Protein AF-0000000083754308 (afdb_homodimer)

Secondary structure (DSSP, 8-state):
----------------S-------PPP-S-HHHHHHHHHHHGGGGSTTHHHHH--TTTTSS-----SSPPBPHHHHHHHHHHHTTT-TTT--S-HHHHHHHHB--TT--BBTTB------S--S---S---SGGGSS------BEEEEEEEEES-EEEEEE--SSS--EEEEETTTEEEEE-TTSPBPSS-SEE-TTT-----STT---SEEEEEE-TTHHHH-EEEEEEEES--SS--S--SEEEEEEEEEE-SS-TTSEEEEEEEEEEEEEESSSSS-EEEEEE-TTS-EEEEE--TT--HHHHHHTTTTTTTTTEEEEEB-----SS-S-B--TTSTTTT-SSS-TTEEEE--SS--B-EE-SS---TT----EEEEEESSTT--BEEEEEE-TT-B-SS------SBPEEEEEE---SS-TTTTT-EEEEETTS-EEEEEE-SSSSS-PEEEEEEPB--HHHHS----SEEEEEEE-TTS-EEEEEES-S-TTS--EEEEEEE-GGGS--PPPPP--HHHHH--SEEE-TTS-EEEPTTEETTTT-EE--SSPP-TT-EEEETTEEEPPTTEESSSS-EE-TTS--TTS---HHHHHHHHHHHHHHHTTTT-/---------------SS-------PPP-S-HHHHHHHHHHHGGGGSTTHHHHH--SSTTSS----TTSPPBPHHHHHHHHHHHTTT-TTT--S-HHHHHHHHB--TT--BBTTB------S-SS---S---SGGGSS------BEEEEEEEEES-EEEEEE--SSS--EEEEETTTEEEEE-TTSPBPSS-SEE-TTT-----STT---SEEEEEE-TTHHHH-EEEEEEEE---SS--S--SEEEEEEEEEE-SS-TTSEEEEEEEEEEEEEESSSSS-EEEEEE-TTS-EEEEE--TT--HHHHHHTTTTTTTTTEEEEEB-----SS-S-B--TTSTTTT-SSS-TTEEEE--SS--B-EE-SS---TT----EEEEEESSTT--BEEEEEE-TT-B-SS------SBPEEEEEE---SS-TTTTT-EEEEETTS-EEEEEE-SSSSS-PEEEEEEPBPPHHHHS----SEEEEEEE-TTS-EEEEEES-S-TTS--EEEEEEE-GGGS--PPPPP--HHHHH--SEEE-TTS-EEEPTTEETTTT-EE--SSPP-TT-EEEETTEEEPPTTEESSSS-EE-TTS--TTS---HHHHHHHHHHHHHHHHGGG-

InterPro domains:
  IPR000742 EGF-like domain [PS00022] (570-581)
  IPR000742 EGF-like domain [PS01186] (570-581)
  IPR000742 EGF-like domain [PS50026] (550-582)
  IPR000742 EGF-like domain [SM00181] (522-550)
  IPR000742 EGF-like domain [SM00181] (553-582)
  IPR011041 Soluble quinoprotein glucose/sorbosone dehydrogenase, beta-propeller domain superfamily [SSF50952] (143-441)
  IPR011042 Six-bladed beta-propeller, TolB-like [G3DSA:2.120.10.30] (130-507)
  IPR012938 Glucose/Sorbosone dehydrogenase [PF07995] (153-370)

Nearest PDB structures (foldseek):
  7pgn-assembly1_A  TM=7.773E-01  e=3.667E-63  Homo sapiens
  7pgn-assembly2_B  TM=7.717E-01  e=2.503E-62  Homo sapiens
  3ho3-assembly1_A  TM=7.555E-01  e=3.307E-60  Homo sapiens
  2wg3-assembly1_C  TM=8.172E-01  e=1.547E-56  Homo sapiens
  2wg3-assembly2_D  TM=8.054E-01  e=2.040E-55  Homo sapiens

Structure (mmCIF, N/CA/C/O backbone):
data_AF-0000000083754308-model_v1
#
loop_
_entity.id
_entity.type
_entity.pdbx_description
1 polymer 'Hedgehog-interacting protein'
#
loop_
_atom_site.group_PDB
_atom_site.id
_atom_site.type_symbol
_atom_site.label_atom_id
_atom_site.label_alt_id
_atom_site.label_comp_id
_atom_site.label_asym_id
_atom_site.label_entity_id
_atom_site.label_seq_id
_atom_site.pdbx_PDB_ins_code
_atom_site.Cartn_x
_atom_site.Cartn_y
_atom_site.Cartn_z
_atom_site.occupancy
_atom_site.B_iso_or_equiv
_atom_site.auth_seq_id
_atom_site.auth_comp_id
_atom_site.auth_asym_id
_atom_site.auth_atom_id
_atom_site.pdbx_PDB_model_num
ATOM 1 N N . MET A 1 1 ? 1.139 -27.312 23.406 1 18.19 1 MET A N 1
ATOM 2 C CA . MET A 1 1 ? -0.118 -27.188 24.141 1 18.19 1 MET A CA 1
ATOM 3 C C . MET A 1 1 ? -1.294 -27.016 23.172 1 18.19 1 MET A C 1
ATOM 5 O O . MET A 1 1 ? -1.242 -26.188 22.266 1 18.19 1 MET A O 1
ATOM 9 N N . CYS A 1 2 ? -2.029 -28.172 22.859 1 18.02 2 CYS A N 1
ATOM 10 C CA . CYS A 1 2 ? -3.213 -28.422 22.047 1 18.02 2 CYS A CA 1
ATOM 11 C C . CYS A 1 2 ? -4.359 -27.5 22.438 1 18.02 2 CYS A C 1
ATOM 13 O O . CYS A 1 2 ? -4.758 -27.469 23.609 1 18.02 2 CYS A O 1
ATOM 15 N N . LEU A 1 3 ? -4.156 -26.25 22.016 1 18.47 3 LEU A N 1
ATOM 16 C CA . LEU A 1 3 ? -5.246 -25.375 22.422 1 18.47 3 LEU A CA 1
ATOM 17 C C . LEU A 1 3 ? -6.598 -26.047 22.234 1 18.47 3 LEU A C 1
ATOM 19 O O . LEU A 1 3 ? -6.879 -26.594 21.172 1 18.47 3 LEU A O 1
ATOM 23 N N . SER A 1 4 ? -7.078 -26.672 23.297 1 17.14 4 SER A N 1
ATOM 24 C CA . SER A 1 4 ? -8.289 -27.484 23.438 1 17.14 4 SER A CA 1
ATOM 25 C C . SER A 1 4 ? -9.523 -26.703 22.969 1 17.14 4 SER A C 1
ATOM 27 O O . SER A 1 4 ? -9.844 -25.656 23.516 1 17.14 4 SER A O 1
ATOM 29 N N . ILE A 1 5 ? -9.562 -26.344 21.734 1 18.06 5 ILE A N 1
ATOM 30 C CA . ILE A 1 5 ? -10.852 -25.828 21.266 1 18.06 5 ILE A CA 1
ATOM 31 C C . ILE A 1 5 ? -11.945 -26.844 21.562 1 18.06 5 ILE A C 1
ATOM 33 O O . ILE A 1 5 ? -11.883 -27.984 21.094 1 18.06 5 ILE A O 1
ATOM 37 N N . SER A 1 6 ? -12.477 -26.844 22.703 1 17.25 6 SER A N 1
ATOM 38 C CA . SER A 1 6 ? -13.609 -27.625 23.188 1 17.25 6 SER A CA 1
ATOM 39 C C . SER A 1 6 ? -14.633 -27.859 22.078 1 17.25 6 SER A C 1
ATOM 41 O O . SER A 1 6 ? -14.625 -27.156 21.062 1 17.25 6 SER A O 1
ATOM 43 N N . LYS A 1 7 ? -15.797 -28.688 22.406 1 19.58 7 LYS A N 1
ATOM 44 C CA . LYS A 1 7 ? -16.766 -29.688 21.969 1 19.58 7 LYS A CA 1
ATOM 45 C C . LYS A 1 7 ? -17.844 -29.062 21.094 1 19.58 7 LYS A C 1
ATOM 47 O O . LYS A 1 7 ? -18.953 -28.797 21.562 1 19.58 7 LYS A O 1
ATOM 52 N N . LEU A 1 8 ? -17.75 -27.938 20.469 1 17.19 8 LEU A N 1
ATOM 53 C CA . LEU A 1 8 ? -19.094 -27.641 19.969 1 17.19 8 LEU A CA 1
ATOM 54 C C . LEU A 1 8 ? -19.547 -28.719 19 1 17.19 8 LEU A C 1
ATOM 56 O O . LEU A 1 8 ? -18.859 -29.031 18.031 1 17.19 8 LEU A O 1
ATOM 60 N N . VAL A 1 9 ? -20.219 -29.844 19.406 1 18.67 9 VAL A N 1
ATOM 61 C CA . VAL A 1 9 ? -20.938 -30.984 18.859 1 18.67 9 VAL A CA 1
ATOM 62 C C . VAL A 1 9 ? -21.844 -30.516 17.719 1 18.67 9 VAL A C 1
ATOM 64 O O . VAL A 1 9 ? -22.828 -29.812 17.953 1 18.67 9 VAL A O 1
ATOM 67 N N . PHE A 1 10 ? -21.438 -29.828 16.781 1 19.38 10 PHE A N 1
ATOM 68 C CA . PHE A 1 10 ? -22.516 -29.609 15.836 1 19.38 10 PHE A CA 1
ATOM 69 C C . PHE A 1 10 ? -22.984 -30.938 15.227 1 19.38 10 PHE A C 1
ATOM 71 O O . PHE A 1 10 ? -22.156 -31.781 14.867 1 19.38 10 PHE A O 1
ATOM 78 N N . THR A 1 11 ? -24.062 -31.5 15.641 1 19.67 11 THR A N 1
ATOM 79 C CA . THR A 1 11 ? -24.891 -32.594 15.117 1 19.67 11 THR A CA 1
ATOM 80 C C . THR A 1 11 ? -24.969 -32.531 13.594 1 19.67 11 THR A C 1
ATOM 82 O O . THR A 1 11 ? -24.781 -31.453 13 1 19.67 11 THR A O 1
ATOM 85 N N . ASP A 1 12 ? -25.109 -33.625 12.906 1 22.19 12 ASP A N 1
ATOM 86 C CA . ASP A 1 12 ? -25.188 -34.375 11.656 1 22.19 12 ASP A CA 1
ATOM 87 C C . ASP A 1 12 ? -26.188 -33.75 10.688 1 22.19 12 ASP A C 1
ATOM 89 O O . ASP A 1 12 ? -26.547 -34.344 9.68 1 22.19 12 ASP A O 1
ATOM 93 N N . VAL A 1 13 ? -26.922 -32.719 10.875 1 22.75 13 VAL A N 1
ATOM 94 C CA . VAL A 1 13 ? -28.25 -32.75 10.266 1 22.75 13 VAL A CA 1
ATOM 95 C C . VAL A 1 13 ? -28.125 -32.531 8.758 1 22.75 13 VAL A C 1
ATOM 97 O O . VAL A 1 13 ? -28.469 -31.453 8.266 1 22.75 13 VAL A O 1
ATOM 100 N N . ILE A 1 14 ? -26.969 -32.469 8.203 1 25.61 14 ILE A N 1
ATOM 101 C CA . ILE A 1 14 ? -27.234 -32.312 6.773 1 25.61 14 ILE A CA 1
ATOM 102 C C . ILE A 1 14 ? -27.875 -33.594 6.23 1 25.61 14 ILE A C 1
ATOM 104 O O . ILE A 1 14 ? -27.234 -34.625 6.156 1 25.61 14 ILE A O 1
ATOM 108 N N . GLY A 1 15 ? -29.031 -33.969 6.523 1 26.42 15 GLY A N 1
ATOM 109 C CA . GLY A 1 15 ? -29.875 -35.031 6.012 1 26.42 15 GLY A CA 1
ATOM 110 C C . GLY A 1 15 ? -29.844 -35.125 4.5 1 26.42 15 GLY A C 1
ATOM 111 O O . GLY A 1 15 ? -29.359 -34.219 3.812 1 26.42 15 GLY A O 1
ATOM 112 N N . PRO A 1 16 ? -29.984 -36.312 3.824 1 26.75 16 PRO A N 1
ATOM 113 C CA . PRO A 1 16 ? -30.266 -36.688 2.434 1 26.75 16 PRO A CA 1
ATOM 114 C C . PRO A 1 16 ? -31.047 -35.594 1.69 1 26.75 16 PRO A C 1
ATOM 116 O O . PRO A 1 16 ? -31.703 -34.75 2.318 1 26.75 16 PRO A O 1
ATOM 119 N N . CYS A 1 17 ? -30.641 -35.062 0.541 1 30.8 17 CYS A N 1
ATOM 120 C CA . CYS A 1 17 ? -31.75 -34.469 -0.2 1 30.8 17 CYS A CA 1
ATOM 121 C C . CYS A 1 17 ? -33.062 -35.156 0.153 1 30.8 17 CYS A C 1
ATOM 123 O O . CYS A 1 17 ? -33.156 -36.375 0.162 1 30.8 17 CYS A O 1
ATOM 125 N N . CYS A 1 18 ? -33.75 -34.688 1.049 1 32.59 18 CYS A N 1
ATOM 126 C CA . CYS A 1 18 ? -35 -35.281 1.521 1 32.59 18 CYS A CA 1
ATOM 127 C C . CYS A 1 18 ? -35.75 -35.938 0.37 1 32.59 18 CYS A C 1
ATOM 129 O O . CYS A 1 18 ? -36.031 -35.281 -0.644 1 32.59 18 CYS A O 1
ATOM 131 N N . VAL A 1 19 ? -35.5 -37.188 -0.095 1 33.59 19 VAL A N 1
ATOM 132 C CA . VAL A 1 19 ? -36.531 -37.938 -0.788 1 33.59 19 VAL A CA 1
ATOM 133 C C . VAL A 1 19 ? -37.906 -37.531 -0.251 1 33.59 19 VAL A C 1
ATOM 135 O O . VAL A 1 19 ? -38.438 -38.156 0.671 1 33.59 19 VAL A O 1
ATOM 138 N N . CYS A 1 20 ? -38.031 -36.344 0.333 1 31.91 20 CYS A N 1
ATOM 139 C CA . CYS A 1 20 ? -39.375 -36.094 0.788 1 31.91 20 CYS A CA 1
ATOM 140 C C . CYS A 1 20 ? -40.375 -36.188 -0.369 1 31.91 20 CYS A C 1
ATOM 142 O O . CYS A 1 20 ? -40.094 -35.75 -1.475 1 31.91 20 CYS A O 1
ATOM 144 N N . SER A 1 21 ? -41.156 -37.25 -0.398 1 34.28 21 SER A N 1
ATOM 145 C CA . SER A 1 21 ? -42.406 -37.375 -1.122 1 34.28 21 SER A CA 1
ATOM 146 C C . SER A 1 21 ? -43.125 -36.031 -1.182 1 34.28 21 SER A C 1
ATOM 148 O O . SER A 1 21 ? -43.906 -35.688 -0.272 1 34.28 21 SER A O 1
ATOM 150 N N . LEU A 1 22 ? -42.469 -34.969 -1.31 1 37.41 22 LEU A N 1
ATOM 151 C CA . LEU A 1 22 ? -43.188 -33.688 -1.229 1 37.41 22 LEU A CA 1
ATOM 152 C C . LEU A 1 22 ? -44.281 -33.625 -2.273 1 37.41 22 LEU A C 1
ATOM 154 O O . LEU A 1 22 ? -44.125 -34.156 -3.371 1 37.41 22 LEU A O 1
ATOM 158 N N . PRO A 1 23 ? -45.375 -33.219 -1.831 1 40.81 23 PRO A N 1
ATOM 159 C CA . PRO A 1 23 ? -46.531 -33.062 -2.736 1 40.81 23 PRO A CA 1
ATOM 160 C C . PRO A 1 23 ? -46.156 -32.438 -4.074 1 40.81 23 PRO A C 1
ATOM 162 O O . PRO A 1 23 ? -45.125 -31.75 -4.164 1 40.81 23 PRO A O 1
ATOM 165 N N . GLN A 1 24 ? -46.781 -32.844 -5.215 1 44.62 24 GLN A N 1
ATOM 166 C CA . GLN A 1 24 ? -46.719 -32.594 -6.652 1 44.62 24 GLN A CA 1
ATOM 167 C C . GLN A 1 24 ? -46.406 -31.125 -6.945 1 44.62 24 GLN A C 1
ATOM 169 O O . GLN A 1 24 ? -47.25 -30.25 -6.672 1 44.62 24 GLN A O 1
ATOM 174 N N . ILE A 1 25 ? -45.219 -30.656 -6.715 1 49.88 25 ILE A N 1
ATOM 175 C CA . ILE A 1 25 ? -44.969 -29.344 -7.305 1 49.88 25 ILE A CA 1
ATOM 176 C C . ILE A 1 25 ? -45.281 -29.391 -8.805 1 49.88 25 ILE A C 1
ATOM 178 O O . ILE A 1 25 ? -45.25 -30.469 -9.414 1 49.88 25 ILE A O 1
ATOM 182 N N . PHE A 1 26 ? -45.312 -28.219 -9.484 1 60.78 26 PHE A N 1
ATOM 183 C CA . PHE A 1 26 ? -45.656 -28.031 -10.883 1 60.78 26 PHE A CA 1
ATOM 184 C C . PHE A 1 26 ? -44.656 -28.703 -11.797 1 60.78 26 PHE A C 1
ATOM 186 O O . PHE A 1 26 ? -43.469 -28.812 -11.461 1 60.78 26 PHE A O 1
ATOM 193 N N . SER A 1 27 ? -45.031 -29.688 -12.594 1 62.28 27 SER A N 1
ATOM 194 C CA . SER A 1 27 ? -44.219 -30.328 -13.609 1 62.28 27 SER A CA 1
ATOM 195 C C . SER A 1 27 ? -44.438 -29.703 -14.984 1 62.28 27 SER A C 1
ATOM 197 O O . SER A 1 27 ? -45.562 -29.281 -15.305 1 62.28 27 SER A O 1
ATOM 199 N N . THR A 1 28 ? -43.438 -29.141 -15.539 1 67.31 28 THR A N 1
ATOM 200 C CA . THR A 1 28 ? -43.562 -28.656 -16.906 1 67.31 28 THR A CA 1
ATOM 201 C C . THR A 1 28 ? -42.562 -29.391 -17.812 1 67.31 28 THR A C 1
ATOM 203 O O . THR A 1 28 ? -41.562 -29.953 -17.344 1 67.31 28 THR A O 1
ATOM 206 N N . ASN A 1 29 ? -42.844 -29.547 -19.125 1 69.69 29 ASN A N 1
ATOM 207 C CA . ASN A 1 29 ? -42.031 -30.156 -20.156 1 69.69 29 ASN A CA 1
ATOM 208 C C . ASN A 1 29 ? -40.938 -29.203 -20.641 1 69.69 29 ASN A C 1
ATOM 210 O O . ASN A 1 29 ? -40.094 -29.578 -21.438 1 69.69 29 ASN A O 1
ATOM 214 N N . ASN A 1 30 ? -41.062 -27.953 -20.203 1 70.81 30 ASN A N 1
ATOM 215 C CA . ASN A 1 30 ? -40 -27.016 -20.562 1 70.81 30 ASN A CA 1
ATOM 216 C C . ASN A 1 30 ? -38.75 -27.219 -19.719 1 70.81 30 ASN A C 1
ATOM 218 O O . ASN A 1 30 ? -38.812 -27.172 -18.484 1 70.81 30 ASN A O 1
ATOM 222 N N . THR A 1 31 ? -37.688 -27.406 -20.422 1 74.31 31 THR A N 1
ATOM 223 C CA . THR A 1 31 ? -36.469 -27.797 -19.766 1 74.31 31 THR A CA 1
ATOM 224 C C . THR A 1 31 ? -35.969 -26.703 -18.812 1 74.31 31 THR A C 1
ATOM 226 O O . THR A 1 31 ? -35.5 -27 -17.703 1 74.31 31 THR A O 1
ATOM 229 N N . GLU A 1 32 ? -36.125 -25.516 -19.234 1 76 32 GLU A N 1
ATOM 230 C CA . GLU A 1 32 ? -35.625 -24.422 -18.406 1 76 32 GLU A CA 1
ATOM 231 C C . GLU A 1 32 ? -36.5 -24.203 -17.188 1 76 32 GLU A C 1
ATOM 233 O O . GLU A 1 32 ? -36 -23.984 -16.078 1 76 32 GLU A O 1
ATOM 238 N N . CYS A 1 33 ? -37.688 -24.266 -17.344 1 78.69 33 CYS A N 1
ATOM 239 C CA . CYS A 1 33 ? -38.625 -24.125 -16.234 1 78.69 33 CYS A CA 1
ATOM 240 C C . CYS A 1 33 ? -38.562 -25.312 -15.297 1 78.69 33 CYS A C 1
ATOM 242 O O . CYS A 1 33 ? -38.594 -25.156 -14.078 1 78.69 33 CYS A O 1
ATOM 244 N N . SER A 1 34 ? -38.406 -26.391 -15.914 1 76.44 34 SER A N 1
ATOM 245 C CA . SER A 1 34 ? -38.25 -27.594 -15.102 1 76.44 34 SER A CA 1
ATOM 246 C C . SER A 1 34 ? -37.031 -27.516 -14.195 1 76.44 34 SER A C 1
ATOM 248 O O . SER A 1 34 ? -37.094 -27.938 -13.039 1 76.44 34 SER A O 1
ATOM 250 N N . ARG A 1 35 ? -36.031 -26.969 -14.695 1 75.31 35 ARG A N 1
ATOM 251 C CA . ARG A 1 35 ? -34.781 -26.781 -13.938 1 75.31 35 ARG A CA 1
ATOM 252 C C . ARG A 1 35 ? -35 -25.844 -12.75 1 75.31 35 ARG A C 1
ATOM 254 O O . ARG A 1 35 ? -34.594 -26.141 -11.633 1 75.31 35 ARG A O 1
ATOM 261 N N . LEU A 1 36 ? -35.719 -24.734 -12.969 1 76.56 36 LEU A N 1
ATOM 262 C CA . LEU A 1 36 ? -36 -23.781 -11.906 1 76.56 36 LEU A CA 1
ATOM 263 C C . LEU A 1 36 ? -36.906 -24.375 -10.852 1 76.56 36 LEU A C 1
ATOM 265 O O . LEU A 1 36 ? -36.688 -24.156 -9.648 1 76.56 36 LEU A O 1
ATOM 269 N N . LEU A 1 37 ? -37.719 -25.172 -11.305 1 76.38 37 LEU A N 1
ATOM 270 C CA . LEU A 1 37 ? -38.656 -25.812 -10.398 1 76.38 37 LEU A CA 1
ATOM 271 C C . LEU A 1 37 ? -37.938 -26.859 -9.539 1 76.38 37 LEU A C 1
ATOM 273 O O . LEU A 1 37 ? -38.25 -26.984 -8.352 1 76.38 37 LEU A O 1
ATOM 277 N N . GLU A 1 38 ? -37.031 -27.422 -10.195 1 72.44 38 GLU A N 1
ATOM 278 C CA . GLU A 1 38 ? -36.25 -28.391 -9.43 1 72.44 38 GLU A CA 1
ATOM 279 C C . GLU A 1 38 ? -35.375 -27.688 -8.383 1 72.44 38 GLU A C 1
ATOM 281 O O . GLU A 1 38 ? -35.25 -28.172 -7.266 1 72.44 38 GLU A O 1
ATOM 286 N N . GLU A 1 39 ? -34.969 -26.531 -8.727 1 73.31 39 GLU A N 1
ATOM 287 C CA . GLU A 1 39 ? -34.188 -25.734 -7.793 1 73.31 39 GLU A CA 1
ATOM 288 C C . GLU A 1 39 ? -35.031 -25.281 -6.605 1 73.31 39 GLU A C 1
ATOM 290 O O . GLU A 1 39 ? -34.562 -25.312 -5.461 1 73.31 39 GLU A O 1
ATOM 295 N N . ILE A 1 40 ? -36.094 -24.891 -6.902 1 73.38 40 ILE A N 1
ATOM 296 C CA . ILE A 1 40 ? -37 -24.406 -5.875 1 73.38 40 ILE A CA 1
ATOM 297 C C . ILE A 1 40 ? -37.438 -25.562 -4.965 1 73.38 40 ILE A C 1
ATOM 299 O O . ILE A 1 40 ? -37.594 -25.375 -3.756 1 73.38 40 ILE A O 1
ATOM 303 N N . LYS A 1 41 ? -37.5 -26.641 -5.578 1 70.12 41 LYS A N 1
ATOM 304 C CA . LYS A 1 41 ? -37.812 -27.844 -4.801 1 70.12 41 LYS A CA 1
ATOM 305 C C . LYS A 1 41 ? -36.75 -28.109 -3.75 1 70.12 41 LYS A C 1
ATOM 307 O O . LYS A 1 41 ? -37.062 -28.531 -2.635 1 70.12 41 LYS A O 1
ATOM 312 N N . CYS A 1 42 ? -35.594 -27.672 -4.141 1 64.12 42 CYS A N 1
ATOM 313 C CA . CYS A 1 42 ? -34.469 -27.922 -3.252 1 64.12 42 CYS A CA 1
ATOM 314 C C . CYS A 1 42 ? -34.438 -26.906 -2.115 1 64.12 42 CYS A C 1
ATOM 316 O O . CYS A 1 42 ? -33.719 -27.078 -1.139 1 64.12 42 CYS A O 1
ATOM 318 N N . ALA A 1 43 ? -35.188 -25.953 -2.178 1 69.25 43 ALA A N 1
ATOM 319 C CA . ALA A 1 43 ? -35.25 -24.938 -1.123 1 69.25 43 ALA A CA 1
ATOM 320 C C . ALA A 1 43 ? -35.719 -25.547 0.196 1 69.25 43 ALA A C 1
ATOM 322 O O . ALA A 1 43 ? -35.375 -25.047 1.271 1 69.25 43 ALA A O 1
ATOM 323 N N . ARG A 1 44 ? -36.406 -26.484 0.104 1 65.06 44 ARG A N 1
ATOM 324 C CA . ARG A 1 44 ? -36.906 -27.172 1.293 1 65.06 44 ARG A CA 1
ATOM 325 C C . ARG A 1 44 ? -35.781 -27.891 2.027 1 65.06 44 ARG A C 1
ATOM 327 O O . ARG A 1 44 ? -35.875 -28.141 3.229 1 65.06 44 ARG A O 1
ATOM 334 N N . CYS A 1 45 ? -34.781 -28.078 1.311 1 58.06 45 CYS A N 1
ATOM 335 C CA . CYS A 1 45 ? -33.625 -28.75 1.892 1 58.06 45 CYS A CA 1
ATOM 336 C C . CYS A 1 45 ? -32.656 -27.734 2.455 1 58.06 45 CYS A C 1
ATOM 338 O O . CYS A 1 45 ? -31.625 -28.094 3.023 1 58.06 45 CYS A O 1
ATOM 340 N N . SER A 1 46 ? -33 -26.594 2.27 1 60.44 46 SER A N 1
ATOM 341 C CA . SER A 1 46 ? -32.188 -25.516 2.812 1 60.44 46 SER A CA 1
ATOM 342 C C . SER A 1 46 ? -32.281 -25.484 4.332 1 60.44 46 SER A C 1
ATOM 344 O O . SER A 1 46 ? -33.344 -25.734 4.914 1 60.44 46 SER A O 1
ATOM 346 N N . PRO A 1 47 ? -31.078 -25.188 5.004 1 60.12 47 PRO A N 1
ATOM 347 C CA . PRO A 1 47 ? -31.156 -25 6.457 1 60.12 47 PRO A CA 1
ATOM 348 C C . PRO A 1 47 ? -32.094 -23.859 6.848 1 60.12 47 PRO A C 1
ATOM 350 O O . PRO A 1 47 ? -32.594 -23.812 7.98 1 60.12 47 PRO A O 1
ATOM 353 N N . ASN A 1 48 ? -32.406 -23.078 5.918 1 61.22 48 ASN A N 1
ATOM 354 C CA . ASN A 1 48 ? -33.312 -21.969 6.199 1 61.22 48 ASN A CA 1
ATOM 355 C C . ASN A 1 48 ? -34.688 -22.203 5.605 1 61.22 48 ASN A C 1
ATOM 357 O O . ASN A 1 48 ? -35.469 -21.266 5.41 1 61.22 48 ASN A O 1
ATOM 361 N N . ALA A 1 49 ? -34.875 -23.359 5.453 1 64.38 49 ALA A N 1
ATOM 362 C CA . ALA A 1 49 ? -36.156 -23.703 4.793 1 64.38 49 ALA A CA 1
ATOM 363 C C . ALA A 1 49 ? -37.344 -23.172 5.57 1 64.38 49 ALA A C 1
ATOM 365 O O . ALA A 1 49 ? -38.312 -22.688 4.977 1 64.38 49 ALA A O 1
ATOM 366 N N . GLN A 1 50 ? -37.188 -23.219 6.859 1 66 50 GLN A N 1
ATOM 367 C CA . GLN A 1 50 ? -38.281 -22.766 7.691 1 66 50 GLN A CA 1
ATOM 368 C C . GLN A 1 50 ? -38.562 -21.281 7.492 1 66 50 GLN A C 1
ATOM 370 O O . GLN A 1 50 ? -39.719 -20.875 7.387 1 66 50 GLN A O 1
ATOM 375 N N . VAL A 1 51 ? -37.5 -20.562 7.379 1 65.56 51 VAL A N 1
ATOM 376 C CA . VAL A 1 51 ? -37.688 -19.109 7.25 1 65.56 51 VAL A CA 1
ATOM 377 C C . VAL A 1 51 ? -38.094 -18.766 5.824 1 65.56 51 VAL A C 1
ATOM 379 O O . VAL A 1 51 ? -38.875 -17.844 5.613 1 65.56 51 VAL A O 1
ATOM 382 N N . LEU A 1 52 ? -37.625 -19.578 5.008 1 70.69 52 LEU A N 1
ATOM 383 C CA . LEU A 1 52 ? -37.906 -19.312 3.598 1 70.69 52 LEU A CA 1
ATOM 384 C C . LEU A 1 52 ? -39.375 -19.609 3.279 1 70.69 52 LEU A C 1
ATOM 386 O O . LEU A 1 52 ? -39.969 -18.953 2.416 1 70.69 52 LEU A O 1
ATOM 390 N N . PHE A 1 53 ? -39.781 -20.547 4.059 1 68.31 53 PHE A N 1
ATOM 391 C CA . PHE A 1 53 ? -41.125 -20.984 3.695 1 68.31 53 PHE A CA 1
ATOM 392 C C . PHE A 1 53 ? -42.156 -20.484 4.707 1 68.31 53 PHE A C 1
ATOM 394 O O . PHE A 1 53 ? -43.344 -20.406 4.402 1 68.31 53 PHE A O 1
ATOM 401 N N . HIS A 1 54 ? -41.594 -20.109 6.008 1 62.72 54 HIS A N 1
ATOM 402 C CA . HIS A 1 54 ? -42.562 -19.734 7.043 1 62.72 54 HIS A CA 1
ATOM 403 C C . HIS A 1 54 ? -42.25 -18.359 7.613 1 62.72 54 HIS A C 1
ATOM 405 O O . HIS A 1 54 ? -41.094 -18.078 7.969 1 62.72 54 HIS A O 1
ATOM 411 N N . SER A 1 55 ? -42.656 -17.25 7.094 1 52.5 55 SER A N 1
ATOM 412 C CA . SER A 1 55 ? -42.5 -15.922 7.691 1 52.5 55 SER A CA 1
ATOM 413 C C . SER A 1 55 ? -43.031 -15.898 9.117 1 52.5 55 SER A C 1
ATOM 415 O O . SER A 1 55 ? -44.062 -16.484 9.414 1 52.5 55 SER A O 1
ATOM 417 N N . ALA A 1 56 ? -42.188 -15.547 10.18 1 45.41 56 ALA A N 1
ATOM 418 C CA . ALA A 1 56 ? -42.656 -15.406 11.547 1 45.41 56 ALA A CA 1
ATOM 419 C C . ALA A 1 56 ? -44 -14.672 11.586 1 45.41 56 ALA A C 1
ATOM 421 O O . ALA A 1 56 ? -44.844 -14.961 12.43 1 45.41 56 ALA A O 1
ATOM 422 N N . GLU A 1 57 ? -43.969 -13.469 10.977 1 43.69 57 GLU A N 1
ATOM 423 C CA . GLU A 1 57 ? -45.094 -12.578 11.25 1 43.69 57 GLU A CA 1
ATOM 424 C C . GLU A 1 57 ? -46.375 -13.125 10.641 1 43.69 57 GLU A C 1
ATOM 426 O O . GLU A 1 57 ? -47.438 -12.531 10.812 1 43.69 57 GLU A O 1
ATOM 431 N N . SER A 1 58 ? -46.25 -14.008 9.812 1 41.81 58 SER A N 1
ATOM 432 C CA . SER A 1 58 ? -47.531 -14.258 9.18 1 41.81 58 SER A CA 1
ATOM 433 C C . SER A 1 58 ? -48.375 -15.242 9.992 1 41.81 58 SER A C 1
ATOM 435 O O . SER A 1 58 ? -48.562 -16.391 9.594 1 41.81 58 SER A O 1
ATOM 437 N N . ASP A 1 59 ? -48.469 -15.148 11.273 1 40.19 59 ASP A N 1
ATOM 438 C CA . ASP A 1 59 ? -49.406 -15.984 11.992 1 40.19 59 ASP A CA 1
ATOM 439 C C . ASP A 1 59 ? -50.812 -15.852 11.391 1 40.19 59 ASP A C 1
ATOM 441 O O . ASP A 1 59 ? -51.688 -16.672 11.664 1 40.19 59 ASP A O 1
ATOM 445 N N . LYS A 1 60 ? -51.375 -14.711 11.047 1 40.12 60 LYS A N 1
ATOM 446 C CA . LYS A 1 60 ? -52.844 -14.664 10.977 1 40.12 60 LYS A CA 1
ATOM 447 C C . LYS A 1 60 ? -53.344 -15.406 9.742 1 40.12 60 LYS A C 1
ATOM 449 O O . LYS A 1 60 ? -54.562 -15.594 9.594 1 40.12 60 LYS A O 1
ATOM 454 N N . VAL A 1 61 ? -52.906 -15.133 8.516 1 38.62 61 VAL A N 1
ATOM 455 C CA . VAL A 1 61 ? -53.719 -15.688 7.438 1 38.62 61 VAL A CA 1
ATOM 456 C C . VAL A 1 61 ? -53.312 -17.141 7.176 1 38.62 61 VAL A C 1
ATOM 458 O O . VAL A 1 61 ? -52.125 -17.453 7.152 1 38.62 61 VAL A O 1
ATOM 461 N N . PRO A 1 62 ? -54.125 -18.109 7.422 1 39.62 62 PRO A N 1
ATOM 462 C CA . PRO A 1 62 ? -53.906 -19.531 7.086 1 39.62 62 PRO A CA 1
ATOM 463 C C . PRO A 1 62 ? -53.156 -19.719 5.773 1 39.62 62 PRO A C 1
ATOM 465 O O . PRO A 1 62 ? -53.688 -19.359 4.707 1 39.62 62 PRO A O 1
ATOM 468 N N . LEU A 1 63 ? -52.094 -19.125 5.641 1 36.62 63 LEU A N 1
ATOM 469 C CA . LEU A 1 63 ? -51.406 -19.188 4.355 1 36.62 63 LEU A CA 1
ATOM 470 C C . LEU A 1 63 ? -51.406 -20.609 3.803 1 36.62 63 LEU A C 1
ATOM 472 O O . LEU A 1 63 ? -51.25 -21.562 4.555 1 36.62 63 LEU A O 1
ATOM 476 N N . ARG A 1 64 ? -52.094 -20.828 2.723 1 36.28 64 ARG A N 1
ATOM 477 C CA . ARG A 1 64 ? -51.906 -21.938 1.791 1 36.28 64 ARG A CA 1
ATOM 478 C C . ARG A 1 64 ? -50.469 -22.422 1.808 1 36.28 64 ARG A C 1
ATOM 480 O O . ARG A 1 64 ? -49.562 -21.641 2.123 1 36.28 64 ARG A O 1
ATOM 487 N N . GLU A 1 65 ? -50.219 -23.75 1.966 1 42.69 65 GLU A N 1
ATOM 488 C CA . GLU A 1 65 ? -48.906 -24.406 1.965 1 42.69 65 GLU A CA 1
ATOM 489 C C . GLU A 1 65 ? -47.938 -23.719 1.015 1 42.69 65 GLU A C 1
ATOM 491 O O . GLU A 1 65 ? -48.188 -23.672 -0.196 1 42.69 65 GLU A O 1
ATOM 496 N N . PRO A 1 66 ? -47.344 -22.625 1.265 1 51.31 66 PRO A N 1
ATOM 497 C CA . PRO A 1 66 ? -46.562 -21.828 0.31 1 51.31 66 PRO A CA 1
ATOM 498 C C . PRO A 1 66 ? -45.562 -22.672 -0.467 1 51.31 66 PRO A C 1
ATOM 500 O O . PRO A 1 66 ? -44.688 -23.328 0.135 1 51.31 66 PRO A O 1
ATOM 503 N N . HIS A 1 67 ? -45.969 -23.344 -1.552 1 63.19 67 HIS A N 1
ATOM 504 C CA . HIS A 1 67 ? -45.188 -24.141 -2.496 1 63.19 67 HIS A CA 1
ATOM 505 C C . HIS A 1 67 ? -43.906 -23.438 -2.885 1 63.19 67 HIS A C 1
ATOM 507 O O . HIS A 1 67 ? -42.938 -24.078 -3.361 1 63.19 67 HIS A O 1
ATOM 513 N N . LEU A 1 68 ? -43.906 -22.188 -2.842 1 71.62 68 LEU A N 1
ATOM 514 C CA . LEU A 1 68 ? -42.719 -21.5 -3.271 1 71.62 68 LEU A CA 1
ATOM 515 C C . LEU A 1 68 ? -42.031 -20.812 -2.09 1 71.62 68 LEU A C 1
ATOM 517 O O . LEU A 1 68 ? -42.688 -20.219 -1.238 1 71.62 68 LEU A O 1
ATOM 521 N N . PRO A 1 69 ? -40.75 -20.953 -1.882 1 75.94 69 PRO A N 1
ATOM 522 C CA . PRO A 1 69 ? -40 -20.172 -0.898 1 75.94 69 PRO A CA 1
ATOM 523 C C . PRO A 1 69 ? -39.938 -18.672 -1.238 1 75.94 69 PRO A C 1
ATOM 525 O O . PRO A 1 69 ? -40.312 -18.281 -2.354 1 75.94 69 PRO A O 1
ATOM 528 N N . ARG A 1 70 ? -39.625 -17.938 -0.258 1 75.44 70 ARG A N 1
ATOM 529 C CA . ARG A 1 70 ? -39.344 -16.531 -0.549 1 75.44 70 ARG A CA 1
ATOM 530 C C . ARG A 1 70 ? -38.188 -16.406 -1.543 1 75.44 70 ARG A C 1
ATOM 532 O O . ARG A 1 70 ? -37.094 -16.922 -1.312 1 75.44 70 ARG A O 1
ATOM 539 N N . LEU A 1 71 ? -38.469 -15.789 -2.566 1 76.44 71 LEU A N 1
ATOM 540 C CA . LEU A 1 71 ? -37.5 -15.742 -3.676 1 76.44 71 LEU A CA 1
ATOM 541 C C . LEU A 1 71 ? -36.781 -14.398 -3.721 1 76.44 71 LEU A C 1
ATOM 543 O O . LEU A 1 71 ? -37.406 -13.359 -3.486 1 76.44 71 LEU A O 1
ATOM 547 N N . CYS A 1 72 ? -35.5 -14.398 -3.912 1 74.44 72 CYS A N 1
ATOM 548 C CA . CYS A 1 72 ? -34.75 -13.188 -4.16 1 74.44 72 CYS A CA 1
ATOM 549 C C . CYS A 1 72 ? -35.219 -12.492 -5.434 1 74.44 72 CYS A C 1
ATOM 551 O O . CYS A 1 72 ? -35.594 -13.148 -6.395 1 74.44 72 CYS A O 1
ATOM 553 N N . GLN A 1 73 ? -35.156 -11.133 -5.457 1 72.88 73 GLN A N 1
ATOM 554 C CA . GLN A 1 73 ? -35.844 -10.328 -6.473 1 72.88 73 GLN A CA 1
ATOM 555 C C . GLN A 1 73 ? -35.406 -10.742 -7.875 1 72.88 73 GLN A C 1
ATOM 557 O O . GLN A 1 73 ? -36.25 -10.93 -8.758 1 72.88 73 GLN A O 1
ATOM 562 N N . ASP A 1 74 ? -34.156 -10.93 -7.965 1 71.75 74 ASP A N 1
ATOM 563 C CA . ASP A 1 74 ? -33.688 -11.281 -9.297 1 71.75 74 ASP A CA 1
ATOM 564 C C . ASP A 1 74 ? -34.094 -12.703 -9.672 1 71.75 74 ASP A C 1
ATOM 566 O O . ASP A 1 74 ? -34.469 -12.953 -10.82 1 71.75 74 ASP A O 1
ATOM 570 N N . TYR A 1 75 ? -34.062 -13.586 -8.719 1 75.44 75 TYR A N 1
ATOM 571 C CA . TYR A 1 75 ? -34.469 -14.961 -8.953 1 75.44 75 TYR A CA 1
ATOM 572 C C . TYR A 1 75 ? -35.969 -15.031 -9.211 1 75.44 75 TYR A C 1
ATOM 574 O O . TYR A 1 75 ? -36.438 -15.789 -10.078 1 75.44 75 TYR A O 1
ATOM 582 N N . CYS A 1 76 ? -36.625 -14.18 -8.539 1 79.06 76 CYS A N 1
ATOM 583 C CA . CYS A 1 76 ? -38.062 -14.133 -8.68 1 79.06 76 CYS A CA 1
ATOM 584 C C . CYS A 1 76 ? -38.469 -13.711 -10.086 1 79.06 76 CYS A C 1
ATOM 586 O O . CYS A 1 76 ? -39.344 -14.328 -10.695 1 79.06 76 CYS A O 1
ATOM 588 N N . ARG A 1 77 ? -37.781 -12.789 -10.539 1 79.12 77 ARG A N 1
ATOM 589 C CA . ARG A 1 77 ? -38.094 -12.305 -11.891 1 79.12 77 ARG A CA 1
ATOM 590 C C . ARG A 1 77 ? -37.719 -13.352 -12.938 1 79.12 77 ARG A C 1
ATOM 592 O O . ARG A 1 77 ? -38.469 -13.602 -13.867 1 79.12 77 ARG A O 1
ATOM 599 N N . GLU A 1 78 ? -36.625 -13.969 -12.734 1 79 78 GLU A N 1
ATOM 600 C CA . GLU A 1 78 ? -36.219 -15.031 -13.641 1 79 78 GLU A CA 1
ATOM 601 C C . GLU A 1 78 ? -37.219 -16.188 -13.648 1 79 78 GLU A C 1
ATOM 603 O O . GLU A 1 78 ? -37.562 -16.688 -14.711 1 79 78 GLU A O 1
ATOM 608 N N . PHE A 1 79 ? -37.625 -16.438 -12.5 1 82.06 79 PHE A N 1
ATOM 609 C CA . PHE A 1 79 ? -38.594 -17.531 -12.344 1 82.06 79 PHE A CA 1
ATOM 610 C C . PHE A 1 79 ? -39.906 -17.172 -13.031 1 82.06 79 PHE A C 1
ATOM 612 O O . PHE A 1 79 ? -40.469 -18 -13.758 1 82.06 79 PHE A O 1
ATOM 619 N N . TYR A 1 80 ? -40.25 -16.031 -12.891 1 81 80 TYR A N 1
ATOM 620 C CA . TYR A 1 80 ? -41.5 -15.547 -13.484 1 81 80 TYR A CA 1
ATOM 621 C C . TYR A 1 80 ? -41.438 -15.594 -15.008 1 81 80 TYR A C 1
ATOM 623 O O . TYR A 1 80 ? -42.312 -16.188 -15.648 1 81 80 TYR A O 1
ATOM 631 N N . TYR A 1 81 ? -40.406 -15.094 -15.57 1 82.69 81 TYR A N 1
ATOM 632 C CA . TYR A 1 81 ? -40.344 -14.969 -17.016 1 82.69 81 TYR A CA 1
ATOM 633 C C . TYR A 1 81 ? -40.094 -16.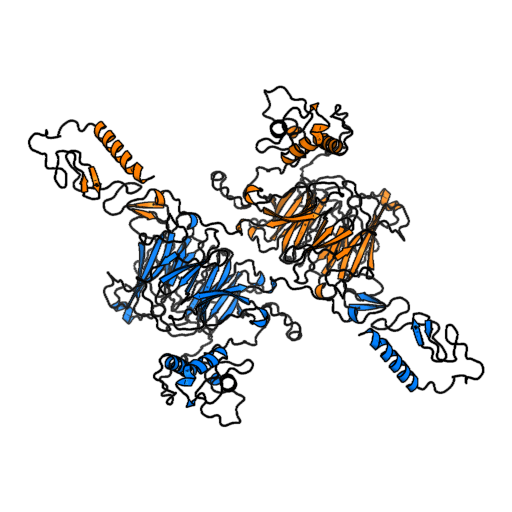328 -17.672 1 82.69 81 TYR A C 1
ATOM 635 O O . TYR A 1 81 ? -40.562 -16.594 -18.781 1 82.69 81 TYR A O 1
ATOM 643 N N . THR A 1 82 ? -39.375 -17.109 -16.875 1 81.06 82 THR A N 1
ATOM 644 C CA . THR A 1 82 ? -39.031 -18.422 -17.438 1 81.06 82 THR A CA 1
ATOM 645 C C . THR A 1 82 ? -40.219 -19.375 -17.344 1 81.06 82 THR A C 1
ATOM 647 O O . THR A 1 82 ? -40.438 -20.172 -18.266 1 81.06 82 THR A O 1
ATOM 650 N N . CYS A 1 83 ? -40.969 -19.203 -16.297 1 79.75 83 CYS A N 1
ATOM 651 C CA . CYS A 1 83 ? -41.938 -20.266 -16.016 1 79.75 83 CYS A CA 1
ATOM 652 C C . CYS A 1 83 ? -43.344 -19.766 -16.219 1 79.75 83 CYS A C 1
ATOM 654 O O . CYS A 1 83 ? -44.312 -20.547 -16.172 1 79.75 83 CYS A O 1
ATOM 656 N N . ARG A 1 84 ? -43.562 -18.578 -16.438 1 80.94 84 ARG A N 1
ATOM 657 C CA . ARG A 1 84 ? -44.875 -18 -16.516 1 80.94 84 ARG A CA 1
ATOM 658 C C . ARG A 1 84 ? -45.719 -18.656 -17.609 1 80.94 84 ARG A C 1
ATOM 660 O O . ARG A 1 84 ? -46.906 -18.922 -17.438 1 80.94 84 ARG A O 1
ATOM 667 N N . GLY A 1 85 ? -45.094 -19.031 -18.656 1 77.19 85 GLY A N 1
ATOM 668 C CA . GLY A 1 85 ? -45.781 -19.656 -19.766 1 77.19 85 GLY A CA 1
ATOM 669 C C . GLY A 1 85 ? -46.062 -21.141 -19.562 1 77.19 85 GLY A C 1
ATOM 670 O O . GLY A 1 85 ? -46.844 -21.734 -20.266 1 77.19 85 GLY A O 1
ATOM 671 N N . HIS A 1 86 ? -45.406 -21.672 -18.594 1 78.44 86 HIS A N 1
ATOM 672 C CA . HIS A 1 86 ? -45.438 -23.125 -18.469 1 78.44 86 HIS A CA 1
ATOM 673 C C . HIS A 1 86 ? -46.25 -23.562 -17.25 1 78.44 86 HIS A C 1
ATOM 675 O O . HIS A 1 86 ? -46.719 -24.703 -17.188 1 78.44 86 HIS A O 1
ATOM 681 N N . ILE A 1 87 ? -46.312 -22.656 -16.297 1 73.19 87 ILE A N 1
ATOM 682 C CA . ILE A 1 87 ? -47.094 -22.922 -15.117 1 73.19 87 ILE A CA 1
ATOM 683 C C . ILE A 1 87 ? -48.062 -21.766 -14.875 1 73.19 87 ILE A C 1
ATOM 685 O O . ILE A 1 87 ? -47.906 -20.984 -13.938 1 73.19 87 ILE A O 1
ATOM 689 N N . PRO A 1 88 ? -48.906 -21.703 -15.734 1 72.75 88 PRO A N 1
ATOM 690 C CA . PRO A 1 88 ? -49.781 -20.516 -15.68 1 72.75 88 PRO A CA 1
ATOM 691 C C . PRO A 1 88 ? -50.531 -20.406 -14.367 1 72.75 88 PRO A C 1
ATOM 693 O O . PRO A 1 88 ? -50.906 -19.297 -13.945 1 72.75 88 PRO A O 1
ATOM 696 N N . GLU A 1 89 ? -50.781 -21.516 -13.664 1 71.88 89 GLU A N 1
ATOM 697 C CA . GLU A 1 89 ? -51.531 -21.516 -12.422 1 71.88 89 GLU A CA 1
ATOM 698 C C . GLU A 1 89 ? -50.812 -20.766 -11.32 1 71.88 89 GLU A C 1
ATOM 700 O O . GLU A 1 89 ? -51.438 -20.219 -10.414 1 71.88 89 GLU A O 1
ATOM 705 N N . LEU A 1 90 ? -49.469 -20.609 -11.406 1 71.88 90 LEU A N 1
ATOM 706 C CA . LEU A 1 90 ? -48.656 -19.984 -10.375 1 71.88 90 LEU A CA 1
ATOM 707 C C . LEU A 1 90 ? -48.5 -18.484 -10.648 1 71.88 90 LEU A C 1
ATOM 709 O O . LEU A 1 90 ? -48.344 -17.703 -9.711 1 71.88 90 LEU A O 1
ATOM 713 N N . PHE A 1 91 ? -48.688 -18.094 -11.922 1 76.19 91 PHE A N 1
ATOM 714 C CA . PHE A 1 91 ? -48.281 -16.734 -12.328 1 76.19 91 PHE A CA 1
ATOM 715 C C . PHE A 1 91 ? -49.5 -15.953 -12.812 1 76.19 91 PHE A C 1
ATOM 717 O O . PHE A 1 91 ? -49.625 -15.688 -14.016 1 76.19 91 PHE A O 1
ATOM 724 N N . GLN A 1 92 ? -50.469 -15.727 -12.047 1 69.19 92 GLN A N 1
ATOM 725 C CA . GLN A 1 92 ? -51.719 -15.07 -12.383 1 69.19 92 GLN A CA 1
ATOM 726 C C . GLN A 1 92 ? -51.594 -13.555 -12.289 1 69.19 92 GLN A C 1
ATOM 728 O O . GLN A 1 92 ? -52.5 -12.82 -12.68 1 69.19 92 GLN A O 1
ATOM 733 N N . ALA A 1 93 ? -50.438 -13.078 -11.75 1 74.62 93 ALA A N 1
ATOM 734 C CA . ALA A 1 93 ? -50.188 -11.648 -11.57 1 74.62 93 ALA A CA 1
ATOM 735 C C . ALA A 1 93 ? -49 -11.18 -12.383 1 74.62 93 ALA A C 1
ATOM 737 O O . ALA A 1 93 ? -48.281 -12 -12.969 1 74.62 93 ALA A O 1
ATOM 738 N N . ASP A 1 94 ? -48.844 -9.883 -12.695 1 80.12 94 ASP A N 1
ATOM 739 C CA . ASP A 1 94 ? -47.656 -9.352 -13.352 1 80.12 94 ASP A CA 1
ATOM 740 C C . ASP A 1 94 ? -46.406 -9.594 -12.516 1 80.12 94 ASP A C 1
ATOM 742 O O . ASP A 1 94 ? -46.5 -9.992 -11.352 1 80.12 94 ASP A O 1
ATOM 746 N N . VAL A 1 95 ? -45.25 -9.469 -13.086 1 81.25 95 VAL A N 1
ATOM 747 C CA . VAL A 1 95 ? -43.969 -9.836 -12.469 1 81.25 95 VAL A CA 1
ATOM 748 C C . VAL A 1 95 ? -43.781 -9.062 -11.172 1 81.25 95 VAL A C 1
ATOM 750 O O . VAL A 1 95 ? -43.312 -9.609 -10.172 1 81.25 95 VAL A O 1
ATOM 753 N N . ASP A 1 96 ? -44.156 -7.855 -11.234 1 79.44 96 ASP A N 1
ATOM 754 C CA . ASP A 1 96 ? -43.969 -7.031 -10.047 1 79.44 96 ASP A CA 1
ATOM 755 C C . ASP A 1 96 ? -44.875 -7.484 -8.906 1 79.44 96 ASP A C 1
ATOM 757 O O . ASP A 1 96 ? -44.438 -7.559 -7.754 1 79.44 96 ASP A O 1
ATOM 761 N N . GLU A 1 97 ? -46.031 -7.785 -9.234 1 76.12 97 GLU A N 1
ATOM 762 C CA . GLU A 1 97 ? -47 -8.266 -8.25 1 76.12 97 GLU A CA 1
ATOM 763 C C . GLU A 1 97 ? -46.625 -9.648 -7.727 1 76.12 97 GLU A C 1
ATOM 765 O O . GLU A 1 97 ? -46.719 -9.914 -6.531 1 76.12 97 GLU A O 1
ATOM 770 N N . PHE A 1 98 ? -46.156 -10.453 -8.625 1 78.56 98 PHE A N 1
ATOM 771 C CA . PHE A 1 98 ? -45.719 -11.789 -8.242 1 78.56 98 PHE A CA 1
ATOM 772 C C . PHE A 1 98 ? -44.531 -11.719 -7.266 1 78.56 98 PHE A C 1
ATOM 774 O O . PHE A 1 98 ? -44.562 -12.375 -6.227 1 78.56 98 PHE A O 1
ATOM 781 N N . CYS A 1 99 ? -43.562 -10.898 -7.602 1 77.62 99 CYS A N 1
ATOM 782 C CA . CYS A 1 99 ? -42.344 -10.828 -6.785 1 77.62 99 CYS A CA 1
ATOM 783 C C . CYS A 1 99 ? -42.594 -9.992 -5.531 1 77.62 99 CYS A C 1
ATOM 785 O O . CYS A 1 99 ? -41.844 -10.117 -4.555 1 77.62 99 CYS A O 1
ATOM 787 N N . GLN A 1 100 ? -43.594 -9.242 -5.566 1 75.19 100 GLN A N 1
ATOM 788 C CA . GLN A 1 100 ? -44.031 -8.594 -4.336 1 75.19 100 GLN A CA 1
ATOM 789 C C . GLN A 1 100 ? -44.625 -9.602 -3.35 1 75.19 100 GLN A C 1
ATOM 791 O O . GLN A 1 100 ? -44.406 -9.492 -2.141 1 75.19 100 GLN A O 1
ATOM 796 N N . TYR A 1 101 ? -45.25 -10.641 -3.887 1 73.31 101 TYR A N 1
ATOM 797 C CA . TYR A 1 101 ? -45.906 -11.641 -3.062 1 73.31 101 TYR A CA 1
ATOM 798 C C . TYR A 1 101 ? -44.938 -12.734 -2.637 1 73.31 101 TYR A C 1
ATOM 800 O O . TYR A 1 101 ? -44.938 -13.18 -1.485 1 73.31 101 TYR A O 1
ATOM 808 N N . TYR A 1 102 ? -44.062 -13.195 -3.566 1 70.88 102 TYR A N 1
ATOM 809 C CA . TYR A 1 102 ? -43.219 -14.336 -3.299 1 70.88 102 TYR A CA 1
ATOM 810 C C . TYR A 1 102 ? -41.75 -13.898 -3.135 1 70.88 102 TYR A C 1
ATOM 812 O O . TYR A 1 102 ? -40.906 -14.711 -2.781 1 70.88 102 TYR A O 1
ATOM 820 N N . GLY A 1 103 ? -41.438 -12.703 -3.486 1 69.44 103 GLY A N 1
ATOM 821 C CA . GLY A 1 103 ? -40.094 -12.18 -3.373 1 69.44 103 GLY A CA 1
ATOM 822 C C . GLY A 1 103 ? -39.719 -11.828 -1.949 1 69.44 103 GLY A C 1
ATOM 823 O O . GLY A 1 103 ? -40.562 -11.828 -1.054 1 69.44 103 GLY A O 1
ATOM 824 N N . LYS A 1 104 ? -38.25 -11.641 -1.789 1 61.84 104 LYS A N 1
ATOM 825 C CA . LYS A 1 104 ? -37.688 -11.211 -0.505 1 61.84 104 LYS A CA 1
ATOM 826 C C . LYS A 1 104 ? -38.344 -9.914 -0.031 1 61.84 104 LYS A C 1
ATOM 828 O O . LYS A 1 104 ? -38.5 -8.977 -0.81 1 61.84 104 LYS A O 1
ATOM 833 N N . ARG A 1 105 ? -38.875 -9.938 1.194 1 54 105 ARG A N 1
ATOM 834 C CA . ARG A 1 105 ? -39.25 -8.688 1.847 1 54 105 ARG A CA 1
ATOM 835 C C . ARG A 1 105 ? -38.062 -7.992 2.455 1 54 105 ARG A C 1
ATOM 837 O O . ARG A 1 105 ? -36.969 -8.586 2.57 1 54 105 ARG A O 1
ATOM 844 N N . ASP A 1 106 ? -38.25 -6.754 3.078 1 50.5 106 ASP A N 1
ATOM 845 C CA . ASP A 1 106 ? -37.25 -5.883 3.654 1 50.5 106 ASP A CA 1
ATOM 846 C C . ASP A 1 106 ? -36.312 -6.66 4.59 1 50.5 106 ASP A C 1
ATOM 848 O O . ASP A 1 106 ? -36.719 -7.059 5.684 1 50.5 106 ASP A O 1
ATOM 852 N N . GLY A 1 107 ? -35 -7.086 4.262 1 52.47 107 GLY A N 1
ATOM 853 C CA . GLY A 1 107 ? -33.906 -7.566 5.094 1 52.47 107 GLY A CA 1
ATOM 854 C C . GLY A 1 107 ? -33.969 -9.062 5.332 1 52.47 107 GLY A C 1
ATOM 855 O O . GLY A 1 107 ? -33.156 -9.602 6.094 1 52.47 107 GLY A O 1
ATOM 856 N N . GLY A 1 108 ? -34.938 -9.914 4.715 1 55.69 108 GLY A N 1
ATOM 857 C CA . GLY A 1 108 ? -35.062 -11.297 5.137 1 55.69 108 GLY A CA 1
ATOM 858 C C . GLY A 1 108 ? -34.344 -12.266 4.195 1 55.69 108 GLY A C 1
ATOM 859 O O . GLY A 1 108 ? -33.781 -11.852 3.186 1 55.69 108 GLY A O 1
ATOM 860 N N . LEU A 1 109 ? -34.188 -13.578 4.531 1 60.69 109 LEU A N 1
ATOM 861 C CA . LEU A 1 109 ? -33.625 -14.703 3.781 1 60.69 109 LEU A CA 1
ATOM 862 C C . LEU A 1 109 ? -34.469 -14.992 2.547 1 60.69 109 LEU A C 1
ATOM 864 O O . LEU A 1 109 ? -35.719 -14.938 2.604 1 60.69 109 LEU A O 1
ATOM 868 N N . CYS A 1 110 ? -33.906 -15.086 1.332 1 70.81 110 CYS A N 1
ATOM 869 C CA . CYS A 1 110 ? -34.656 -15.453 0.121 1 70.81 110 CYS A CA 1
ATOM 870 C C . CYS A 1 110 ? -33.938 -16.578 -0.626 1 70.81 110 CYS A C 1
ATOM 872 O O . CYS A 1 110 ? -32.75 -16.828 -0.395 1 70.81 110 CYS A O 1
ATOM 874 N N . PHE A 1 111 ? -34.688 -17.516 -1.279 1 65.94 111 PHE A N 1
ATOM 875 C CA . PHE A 1 111 ? -34.156 -18.562 -2.143 1 65.94 111 PHE A CA 1
ATOM 876 C C . PHE A 1 111 ? -33.781 -18.016 -3.512 1 65.94 111 PHE A C 1
ATOM 878 O O . PHE A 1 111 ? -34.5 -17.172 -4.059 1 65.94 111 PHE A O 1
ATOM 885 N N . PRO A 1 112 ? -32.812 -18.656 -4.051 1 60.5 112 PRO A N 1
ATOM 886 C CA . PRO A 1 112 ? -31.938 -19.641 -3.414 1 60.5 112 PRO A CA 1
ATOM 887 C C . PRO A 1 112 ? -31.078 -19.016 -2.307 1 60.5 112 PRO A C 1
ATOM 889 O O . PRO A 1 112 ? -30.75 -17.844 -2.367 1 6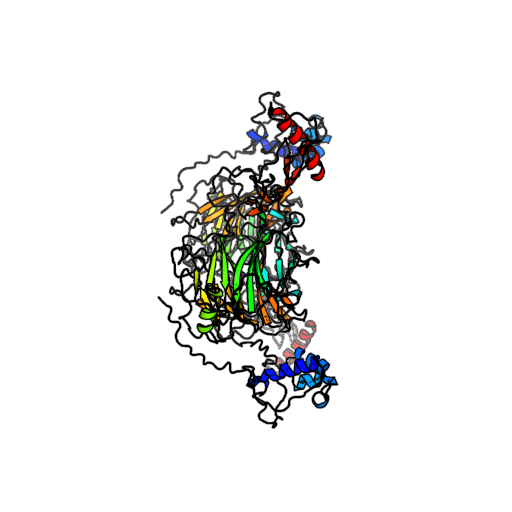0.5 112 PRO A O 1
ATOM 892 N N . ASP A 1 113 ? -31.109 -19.609 -1.17 1 48.56 113 ASP A N 1
ATOM 893 C CA . ASP A 1 113 ? -30.656 -19.188 0.158 1 48.56 113 ASP A CA 1
ATOM 894 C C . ASP A 1 113 ? -29.5 -18.203 0.066 1 48.56 113 ASP A C 1
ATOM 896 O O . ASP A 1 113 ? -28.344 -18.578 0.181 1 48.56 113 ASP A O 1
ATOM 900 N N . PHE A 1 114 ? -29.75 -17.422 -0.745 1 42.69 114 PHE A N 1
ATOM 901 C CA . PHE A 1 114 ? -28.625 -16.484 -0.636 1 42.69 114 PHE A CA 1
ATOM 902 C C . PHE A 1 114 ? -28.797 -15.578 0.576 1 42.69 114 PHE A C 1
ATOM 904 O O . PHE A 1 114 ? -29.828 -14.938 0.739 1 42.69 114 PHE A O 1
ATOM 911 N N . GLN A 1 115 ? -28.75 -16.203 1.677 1 37.94 115 GLN A N 1
ATOM 912 C CA . GLN A 1 115 ? -28.797 -15.281 2.812 1 37.94 115 GLN A CA 1
ATOM 913 C C . GLN A 1 115 ? -27.594 -14.336 2.807 1 37.94 115 GLN A C 1
ATOM 915 O O . GLN A 1 115 ? -26.453 -14.789 2.809 1 37.94 115 GLN A O 1
ATOM 920 N N . ARG A 1 116 ? -27.328 -13.508 1.928 1 34.38 116 ARG A N 1
ATOM 921 C CA . ARG A 1 116 ? -26.328 -12.656 2.566 1 34.38 116 ARG A CA 1
ATOM 922 C C . ARG A 1 116 ? -26.688 -12.406 4.031 1 34.38 116 ARG A C 1
ATOM 924 O O . ARG A 1 116 ? -27.703 -11.789 4.336 1 34.38 116 ARG A O 1
ATOM 931 N N . LYS A 1 117 ? -26.766 -13.469 4.887 1 33.41 117 LYS A N 1
ATOM 932 C CA . LYS A 1 117 ? -26.984 -13.023 6.258 1 33.41 117 LYS A CA 1
ATOM 933 C C . LYS A 1 117 ? -26.328 -11.664 6.504 1 33.41 117 LYS A C 1
ATOM 935 O O . LYS A 1 117 ? -25.141 -11.484 6.25 1 33.41 117 LYS A O 1
ATOM 940 N N . GLN A 1 118 ? -26.969 -10.633 6.391 1 32.16 118 GLN A N 1
ATOM 941 C CA . GLN A 1 118 ? -26.688 -9.445 7.191 1 32.16 118 GLN A CA 1
ATOM 942 C C . GLN A 1 118 ? -26.281 -9.828 8.609 1 32.16 118 GLN A C 1
ATOM 944 O O . GLN A 1 118 ? -27.141 -10.148 9.445 1 32.16 118 GLN A O 1
ATOM 949 N N . THR A 1 119 ? -25.578 -10.977 8.836 1 31.11 119 THR A N 1
ATOM 950 C CA . THR A 1 119 ? -25.359 -10.977 10.281 1 31.11 119 THR A CA 1
ATOM 951 C C . THR A 1 119 ? -25.359 -9.555 10.828 1 31.11 119 THR A C 1
ATOM 953 O O . THR A 1 119 ? -24.672 -8.68 10.281 1 31.11 119 THR A O 1
ATOM 956 N N . ARG A 1 120 ? -26.375 -9.172 11.461 1 31.11 120 ARG A N 1
ATOM 957 C CA . ARG A 1 120 ? -26.453 -7.996 12.32 1 31.11 120 ARG A CA 1
ATOM 958 C C . ARG A 1 120 ? -25.125 -7.723 13.016 1 31.11 120 ARG A C 1
ATOM 960 O O . ARG A 1 120 ? -25.062 -6.898 13.93 1 31.11 120 ARG A O 1
ATOM 967 N N . GLY A 1 121 ? -24.219 -8.711 13.219 1 33.31 121 GLY A N 1
ATOM 968 C CA . GLY A 1 121 ? -23.188 -8.25 14.148 1 33.31 121 GLY A CA 1
ATOM 969 C C . GLY A 1 121 ? -22.484 -6.996 13.68 1 33.31 121 GLY A C 1
ATOM 970 O O . GLY A 1 121 ? -22.797 -6.461 12.609 1 33.31 121 GLY A O 1
ATOM 971 N N . GLN A 1 122 ? -21.078 -6.762 14.203 1 37.03 122 GLN A N 1
ATOM 972 C CA . GLN A 1 122 ? -20.391 -5.484 14.391 1 37.03 122 GLN A CA 1
ATOM 973 C C . GLN A 1 122 ? -19.984 -4.879 13.047 1 37.03 122 GLN A C 1
ATOM 975 O O . GLN A 1 122 ? -19.266 -5.512 12.266 1 37.03 122 GLN A O 1
ATOM 980 N N . ASP A 1 123 ? -20.859 -4.098 12.312 1 42.44 123 ASP A N 1
ATOM 981 C CA . ASP A 1 123 ? -20.859 -3.172 11.188 1 42.44 123 ASP A CA 1
ATOM 982 C C . ASP A 1 123 ? -19.484 -2.531 11.008 1 42.44 123 ASP A C 1
ATOM 984 O O . ASP A 1 123 ? -19.344 -1.542 10.281 1 42.44 123 ASP A O 1
ATOM 988 N N . SER A 1 124 ? -18.781 -2.646 11.844 1 45.31 124 SER A N 1
ATOM 989 C CA . SER A 1 124 ? -17.531 -1.907 11.688 1 45.31 124 SER A CA 1
ATOM 990 C C . SER A 1 124 ? -16.328 -2.85 11.648 1 45.31 124 SER A C 1
ATOM 992 O O . SER A 1 124 ? -16.375 -3.938 12.227 1 45.31 124 SER A O 1
ATOM 994 N N . ASN A 1 125 ? -15.742 -2.998 10.602 1 46.12 125 ASN A N 1
ATOM 995 C CA . ASN A 1 125 ? -14.469 -3.709 10.5 1 46.12 125 ASN A CA 1
ATOM 996 C C . ASN A 1 125 ? -13.492 -3.266 11.586 1 46.12 125 ASN A C 1
ATOM 998 O O . ASN A 1 125 ? -12.305 -3.604 11.531 1 46.12 125 ASN A O 1
ATOM 1002 N N . TYR A 1 126 ? -13.883 -2.203 12.586 1 45.22 126 TYR A N 1
ATOM 1003 C CA . TYR A 1 126 ? -12.906 -1.779 13.578 1 45.22 126 TYR A CA 1
ATOM 1004 C C . TYR A 1 126 ? -12.703 -2.857 14.641 1 45.22 126 TYR A C 1
ATOM 1006 O O . TYR A 1 126 ? -13.672 -3.467 15.109 1 45.22 126 TYR A O 1
ATOM 1014 N N . LEU A 1 127 ? -11.656 -3.4 14.789 1 37.41 127 LEU A N 1
ATOM 1015 C CA . LEU A 1 127 ? -11.32 -4.305 15.883 1 37.41 127 LEU A CA 1
ATOM 1016 C C . LEU A 1 127 ? -11.578 -3.641 17.234 1 37.41 127 LEU A C 1
ATOM 1018 O O . LEU A 1 127 ? -11.484 -4.289 18.281 1 37.41 127 LEU A O 1
ATOM 1022 N N . GLY A 1 128 ? -11.141 -2.262 17.578 1 37.16 128 GLY A N 1
ATOM 1023 C CA . GLY A 1 128 ? -11.133 -1.804 18.969 1 37.16 128 GLY A CA 1
ATOM 1024 C C . GLY A 1 128 ? -12.516 -1.739 19.578 1 37.16 128 GLY A C 1
ATOM 1025 O O . GLY A 1 128 ? -13.516 -1.681 18.859 1 37.16 128 GLY A O 1
ATOM 1026 N N . ASP A 1 129 ? -12.641 -2.113 20.938 1 35.16 129 ASP A N 1
ATOM 1027 C CA . ASP A 1 129 ? -13.688 -1.997 21.953 1 35.16 129 ASP A CA 1
ATOM 1028 C C . ASP A 1 129 ? -14.422 -0.662 21.828 1 35.16 129 ASP A C 1
ATOM 1030 O O . ASP A 1 129 ? -14.281 0.209 22.703 1 35.16 129 ASP A O 1
ATOM 1034 N N . GLU A 1 130 ? -14.398 0.221 20.859 1 34.09 130 GLU A N 1
ATOM 1035 C CA . GLU A 1 130 ? -15.195 1.386 21.219 1 34.09 130 GLU A CA 1
ATOM 1036 C C . GLU A 1 130 ? -16.609 0.979 21.625 1 34.09 130 GLU A C 1
ATOM 1038 O O . GLU A 1 130 ? -17.125 -0.039 21.172 1 34.09 130 GLU A O 1
ATOM 1043 N N . ASN A 1 131 ? -17.094 1.548 22.828 1 32.66 131 ASN A N 1
ATOM 1044 C CA . ASN A 1 131 ? -18.391 1.521 23.484 1 32.66 131 ASN A CA 1
ATOM 1045 C C . ASN A 1 131 ? -19.531 1.425 22.469 1 32.66 131 ASN A C 1
ATOM 1047 O O . ASN A 1 131 ? -19.453 2.021 21.406 1 32.66 131 ASN A O 1
ATOM 1051 N N . VAL A 1 132 ? -20.484 0.564 22.672 1 33.56 132 VAL A N 1
ATOM 1052 C CA . VAL A 1 132 ? -21.75 0.102 22.109 1 33.56 132 VAL A CA 1
ATOM 1053 C C . VAL A 1 132 ? -22.578 1.3 21.656 1 33.56 132 VAL A C 1
ATOM 1055 O O . VAL A 1 132 ? -23.297 1.224 20.656 1 33.56 132 VAL A O 1
ATOM 1058 N N . GLU A 1 133 ? -22.734 2.422 22.516 1 32.28 133 GLU A N 1
ATOM 1059 C CA . GLU A 1 133 ? -23.859 3.34 22.422 1 32.28 133 GLU A CA 1
ATOM 1060 C C . GLU A 1 133 ? -23.781 4.18 21.156 1 32.28 133 GLU A C 1
ATOM 1062 O O . GLU A 1 133 ? -24.812 4.543 20.578 1 32.28 133 GLU A O 1
ATOM 1067 N N . ASP A 1 134 ? -22.703 4.973 20.922 1 31.67 134 ASP A N 1
ATOM 1068 C CA . ASP A 1 134 ? -22.766 5.969 19.859 1 31.67 134 ASP A CA 1
ATOM 1069 C C . ASP A 1 134 ? -22.719 5.309 18.484 1 31.67 134 ASP A C 1
ATOM 1071 O O . ASP A 1 134 ? -22.281 5.922 17.516 1 31.67 134 ASP A O 1
ATOM 1075 N N . ILE A 1 135 ? -23.141 4.102 18.234 1 34.25 135 ILE A N 1
ATOM 1076 C CA . ILE A 1 135 ? -23.297 3.166 17.125 1 34.25 135 ILE A CA 1
ATOM 1077 C C . ILE A 1 135 ? -24.203 3.771 16.062 1 34.25 135 ILE A C 1
ATOM 1079 O O . ILE A 1 135 ? -24.234 3.309 14.922 1 34.25 135 ILE A O 1
ATOM 1083 N N . ASN A 1 136 ? -25.281 4.477 16.281 1 32.59 136 ASN A N 1
ATOM 1084 C CA . ASN A 1 136 ? -26.391 4.766 15.375 1 32.59 136 ASN A CA 1
ATOM 1085 C C . ASN A 1 136 ? -25.953 5.684 14.234 1 32.59 136 ASN A C 1
ATOM 1087 O O . ASN A 1 136 ? -26.422 5.547 13.102 1 32.59 136 ASN A O 1
ATOM 1091 N N . ARG A 1 137 ? -25.469 6.973 14.5 1 33.72 137 ARG A N 1
ATOM 1092 C CA . ARG A 1 137 ? -25.453 7.984 13.445 1 33.72 137 ARG A CA 1
ATOM 1093 C C . ARG A 1 137 ? -24.422 7.637 12.383 1 33.72 137 ARG A C 1
ATOM 1095 O O . ARG A 1 137 ? -24.703 7.73 11.18 1 33.72 137 ARG A O 1
ATOM 1102 N N . LYS A 1 138 ? -23.062 8.023 12.609 1 36.28 138 LYS A N 1
ATOM 1103 C CA . LYS A 1 138 ? -22.141 8.125 11.484 1 36.28 138 LYS A CA 1
ATOM 1104 C C . LYS A 1 138 ? -21.734 6.738 10.977 1 36.28 138 LYS A C 1
ATOM 1106 O O . LYS A 1 138 ? -20.828 6.117 11.523 1 36.28 138 LYS A O 1
ATOM 1111 N N . HIS A 1 139 ? -22.484 5.871 10.672 1 38.28 139 HIS A N 1
ATOM 1112 C CA . HIS A 1 139 ? -22.297 4.59 10 1 38.28 139 HIS A CA 1
ATOM 1113 C C . HIS A 1 139 ? -21.297 4.699 8.867 1 38.28 139 HIS A C 1
ATOM 1115 O O . HIS A 1 139 ? -21.672 4.641 7.691 1 38.28 139 HIS A O 1
ATOM 1121 N N . LYS A 1 140 ? -20.469 5.766 8.641 1 45.31 140 LYS A N 1
ATOM 1122 C CA . LYS A 1 140 ? -19.516 5.621 7.547 1 45.31 140 LYS A CA 1
ATOM 1123 C C . LYS A 1 140 ? -18.906 4.219 7.516 1 45.31 140 LYS A C 1
ATOM 1125 O O . LYS A 1 140 ? -18.266 3.791 8.477 1 45.31 140 LYS A O 1
ATOM 1130 N N . HIS A 1 141 ? -19.5 3.055 6.781 1 52.59 141 HIS A N 1
ATOM 1131 C CA . HIS A 1 141 ? -19.438 1.63 6.477 1 52.59 141 HIS A CA 1
ATOM 1132 C C . HIS A 1 141 ? -18 1.195 6.164 1 52.59 141 HIS A C 1
ATOM 1134 O O . HIS A 1 141 ? -17.312 1.834 5.359 1 52.59 141 HIS A O 1
ATOM 1140 N N . ASN A 1 142 ? -17.234 0.856 7.102 1 68.19 142 ASN A N 1
ATOM 1141 C CA . ASN A 1 142 ? -15.898 0.27 7.086 1 68.19 142 ASN A CA 1
ATOM 1142 C C . ASN A 1 142 ? -15.859 -1.014 6.262 1 68.19 142 ASN A C 1
ATOM 1144 O O . ASN A 1 142 ? -14.961 -1.842 6.441 1 68.19 142 ASN A O 1
ATOM 1148 N N . CYS A 1 143 ? -16.891 -1.191 5.559 1 82.06 143 CYS A N 1
ATOM 1149 C CA . CYS A 1 143 ? -16.953 -2.42 4.773 1 82.06 143 CYS A CA 1
ATOM 1150 C C . CYS A 1 143 ? -16.062 -2.32 3.539 1 82.06 143 CYS A C 1
ATOM 1152 O O . CYS A 1 143 ? -15.766 -1.22 3.066 1 82.06 143 CYS A O 1
ATOM 1154 N N . TYR A 1 144 ? -15.633 -3.518 3.229 1 90 144 TYR A N 1
ATOM 1155 C CA . TYR A 1 144 ? -14.898 -3.59 1.972 1 90 144 TYR A CA 1
ATOM 1156 C C . TYR A 1 144 ? -15.852 -3.656 0.783 1 90 144 TYR A C 1
ATOM 1158 O O . TYR A 1 144 ? -17.047 -3.855 0.955 1 90 144 TYR A O 1
ATOM 1166 N N . CYS A 1 145 ? -15.328 -3.393 -0.357 1 89.81 145 CYS A N 1
ATOM 1167 C CA . CYS A 1 145 ? -16.141 -3.436 -1.57 1 89.81 145 CYS A CA 1
ATOM 1168 C C . CYS A 1 145 ? -15.609 -4.48 -2.545 1 89.81 145 CYS A C 1
ATOM 1170 O O . CYS A 1 145 ? -14.391 -4.656 -2.67 1 89.81 145 CYS A O 1
ATOM 1172 N N . ALA A 1 146 ? -16.5 -5.234 -3.152 1 91.94 146 ALA A N 1
ATOM 1173 C CA . ALA A 1 146 ? -16.172 -6.125 -4.262 1 91.94 146 ALA A CA 1
ATOM 1174 C C . ALA A 1 146 ? -16.422 -5.445 -5.605 1 91.94 146 ALA A C 1
ATOM 1176 O O . ALA A 1 146 ? -17.578 -5.273 -6.016 1 91.94 146 ALA A O 1
ATOM 1177 N N . GLN A 1 147 ? -15.383 -5.113 -6.242 1 92.12 147 GLN A N 1
ATOM 1178 C CA . GLN A 1 147 ? -15.5 -4.453 -7.535 1 92.12 147 GLN A CA 1
ATOM 1179 C C . GLN A 1 147 ? -15.422 -5.461 -8.68 1 92.12 147 GLN A C 1
ATOM 1181 O O . GLN A 1 147 ? -14.445 -6.215 -8.781 1 92.12 147 GLN A O 1
ATOM 1186 N N . GLU A 1 148 ? -16.406 -5.465 -9.547 1 92.5 148 GLU A N 1
ATOM 1187 C CA . GLU A 1 148 ? -16.406 -6.383 -10.68 1 92.5 148 GLU A CA 1
ATOM 1188 C C . GLU A 1 148 ? -15.328 -6.008 -11.695 1 92.5 148 GLU A C 1
ATOM 1190 O O . GLU A 1 148 ? -15.281 -4.875 -12.172 1 92.5 148 GLU A O 1
ATOM 1195 N N . VAL A 1 149 ? -14.5 -6.926 -12 1 94.12 149 VAL A N 1
ATOM 1196 C CA . VAL A 1 149 ? -13.391 -6.688 -12.914 1 94.12 149 VAL A CA 1
ATOM 1197 C C . VAL A 1 149 ? -13.656 -7.395 -14.242 1 94.12 149 VAL A C 1
ATOM 1199 O O . VAL A 1 149 ? -13.289 -6.883 -15.305 1 94.12 149 VAL A O 1
ATOM 1202 N N . LEU A 1 150 ? -14.164 -8.57 -14.188 1 93.62 150 LEU A N 1
ATOM 1203 C CA . LEU A 1 150 ? -14.398 -9.398 -15.367 1 93.62 150 LEU A CA 1
ATOM 1204 C C . LEU A 1 150 ? -15.688 -10.203 -15.219 1 93.62 150 LEU A C 1
ATOM 1206 O O . LEU A 1 150 ? -15.992 -10.695 -14.133 1 93.62 150 LEU A O 1
ATOM 1210 N N . SER A 1 151 ? -16.406 -10.297 -16.281 1 90.94 151 SER A N 1
ATOM 1211 C CA . SER A 1 151 ? -17.625 -11.094 -16.328 1 90.94 151 SER A CA 1
ATOM 1212 C C . SER A 1 151 ? -17.641 -12.016 -17.547 1 90.94 151 SER A C 1
ATOM 1214 O O . SER A 1 151 ? -16.75 -11.945 -18.391 1 90.94 151 SER A O 1
ATOM 1216 N N . GLY A 1 152 ? -18.516 -12.914 -17.516 1 89.88 152 GLY A N 1
ATOM 1217 C CA . GLY A 1 152 ? -18.703 -13.781 -18.672 1 89.88 152 GLY A CA 1
ATOM 1218 C C . GLY A 1 152 ? -17.844 -15.031 -18.609 1 89.88 152 GLY A C 1
ATOM 1219 O O . GLY A 1 152 ? -17.609 -15.68 -19.641 1 89.88 152 GLY A O 1
ATOM 1220 N N . LEU A 1 153 ? -17.359 -15.359 -17.516 1 91 153 LEU A N 1
ATOM 1221 C CA . LEU A 1 153 ? -16.594 -16.594 -17.359 1 91 153 LEU A CA 1
ATOM 1222 C C . LEU A 1 153 ? -17.531 -17.797 -17.188 1 91 153 LEU A C 1
ATOM 1224 O O . LEU A 1 153 ? -18.672 -17.641 -16.781 1 91 153 LEU A O 1
ATOM 1228 N N . ARG A 1 154 ? -17.078 -18.891 -17.562 1 88.31 154 ARG A N 1
ATOM 1229 C CA . ARG A 1 154 ? -17.891 -20.078 -17.375 1 88.31 154 ARG A CA 1
ATOM 1230 C C . ARG A 1 154 ? -17.781 -20.594 -15.938 1 88.31 154 ARG A C 1
ATOM 1232 O O . ARG A 1 154 ? -18.562 -20.188 -15.078 1 88.31 154 ARG A O 1
ATOM 1239 N N . GLN A 1 155 ? -16.719 -21.375 -15.633 1 88.56 155 GLN A N 1
ATOM 1240 C CA . GLN A 1 155 ? -16.5 -21.812 -14.258 1 88.56 155 GLN A CA 1
ATOM 1241 C C . GLN A 1 155 ? -15.07 -21.5 -13.812 1 88.56 155 GLN A C 1
ATOM 1243 O O . GLN A 1 155 ? -14.203 -22.375 -13.828 1 88.56 155 GLN A O 1
ATOM 1248 N N . PRO A 1 156 ? -14.938 -20.266 -13.359 1 92.69 156 PRO A N 1
ATOM 1249 C CA . PRO A 1 156 ? -13.594 -19.938 -12.891 1 92.69 156 PRO A CA 1
ATOM 1250 C C . PRO A 1 156 ? -13.234 -20.625 -11.578 1 92.69 156 PRO A C 1
ATOM 1252 O O . PRO A 1 156 ? -14.047 -20.672 -10.656 1 92.69 156 PRO A O 1
ATOM 1255 N N . VAL A 1 157 ? -12.062 -21.141 -11.516 1 92 157 VAL A N 1
ATOM 1256 C CA . VAL A 1 157 ? -11.68 -21.922 -10.344 1 92 157 VAL A CA 1
ATOM 1257 C C . VAL A 1 157 ? -10.547 -21.234 -9.602 1 92 157 VAL A C 1
ATOM 1259 O O . VAL A 1 157 ? -10.406 -21.391 -8.391 1 92 157 VAL A O 1
ATOM 1262 N N . ALA A 1 158 ? -9.711 -20.547 -10.312 1 95.56 158 ALA A N 1
ATOM 1263 C CA . ALA A 1 158 ? -8.578 -19.891 -9.664 1 95.56 158 ALA A CA 1
ATOM 1264 C C . ALA A 1 158 ? -8.078 -18.719 -10.492 1 95.56 158 ALA A C 1
ATOM 1266 O O . ALA A 1 158 ? -8.367 -18.625 -11.688 1 95.56 158 ALA A O 1
ATOM 1267 N N . VAL A 1 159 ? -7.477 -17.844 -9.875 1 97.25 159 VAL A N 1
ATOM 1268 C CA . VAL A 1 159 ? -6.75 -16.75 -10.508 1 97.25 159 VAL A CA 1
ATOM 1269 C C . VAL A 1 159 ? -5.363 -16.625 -9.875 1 97.25 159 VAL A C 1
ATOM 1271 O O . VAL A 1 159 ? -5.234 -16.578 -8.648 1 97.25 159 VAL A O 1
ATOM 1274 N N . VAL A 1 160 ? -4.348 -16.609 -10.711 1 97.5 160 VAL A N 1
ATOM 1275 C CA . VAL A 1 160 ? -2.98 -16.578 -10.203 1 97.5 160 VAL A CA 1
ATOM 1276 C C . VAL A 1 160 ? -2.145 -15.602 -11.031 1 97.5 160 VAL A C 1
ATOM 1278 O O . VAL A 1 160 ? -2.551 -15.195 -12.117 1 97.5 160 VAL A O 1
ATOM 1281 N N . HIS A 1 161 ? -1.038 -15.195 -10.469 1 96.69 161 HIS A N 1
ATOM 1282 C CA . HIS A 1 161 ? -0.052 -14.414 -11.203 1 96.69 161 HIS A CA 1
ATOM 1283 C C . HIS A 1 161 ? 1.222 -15.211 -11.445 1 96.69 161 HIS A C 1
ATOM 1285 O O . HIS A 1 161 ? 1.477 -16.203 -10.758 1 96.69 161 HIS A O 1
ATOM 1291 N N . CYS A 1 162 ? 2.01 -14.797 -12.383 1 96.88 162 CYS A N 1
ATOM 1292 C CA . CYS A 1 162 ? 3.186 -15.594 -12.727 1 96.88 162 CYS A CA 1
ATOM 1293 C C . CYS A 1 162 ? 4.441 -15.008 -12.094 1 96.88 162 CYS A C 1
ATOM 1295 O O . CYS A 1 162 ? 5.516 -15.602 -12.164 1 96.88 162 CYS A O 1
ATOM 1297 N N . GLY A 1 163 ? 4.367 -13.836 -11.539 1 93 163 GLY A N 1
ATOM 1298 C CA . GLY A 1 163 ? 5.473 -13.25 -10.797 1 93 163 GLY A CA 1
ATOM 1299 C C . GLY A 1 163 ? 6.582 -12.734 -11.688 1 93 163 GLY A C 1
ATOM 1300 O O . GLY A 1 163 ? 7.73 -12.617 -11.258 1 93 163 GLY A O 1
ATOM 1301 N N . ASP A 1 164 ? 6.305 -12.422 -12.938 1 93.19 164 ASP A N 1
ATOM 1302 C CA . ASP A 1 164 ? 7.352 -11.969 -13.844 1 93.19 164 ASP A CA 1
ATOM 1303 C C . ASP A 1 164 ? 7.371 -10.445 -13.953 1 93.19 164 ASP A C 1
ATOM 1305 O O . ASP A 1 164 ? 8.055 -9.883 -14.805 1 93.19 164 ASP A O 1
ATOM 1309 N N . GLY A 1 165 ? 6.574 -9.805 -13.141 1 88.19 165 GLY A N 1
ATOM 1310 C CA . GLY A 1 165 ? 6.559 -8.352 -13.125 1 88.19 165 GLY A CA 1
ATOM 1311 C C . GLY A 1 165 ? 5.539 -7.762 -14.086 1 88.19 165 GLY A C 1
ATOM 1312 O O . GLY A 1 165 ? 5.281 -6.555 -14.055 1 88.19 165 GLY A O 1
ATOM 1313 N N . SER A 1 166 ? 4.953 -8.539 -14.938 1 92.31 166 SER A N 1
ATOM 1314 C CA . SER A 1 166 ? 4.008 -8.039 -15.93 1 92.31 166 SER A CA 1
ATOM 1315 C C . SER A 1 166 ? 2.66 -7.707 -15.297 1 92.31 166 SER A C 1
ATOM 1317 O O . SER A 1 166 ? 1.828 -7.035 -15.906 1 92.31 166 SER A O 1
ATOM 1319 N N . GLN A 1 167 ? 2.42 -8.266 -14.086 1 92.75 167 GLN A N 1
ATOM 1320 C CA . GLN A 1 167 ? 1.188 -8.047 -13.336 1 92.75 167 GLN A CA 1
ATOM 1321 C C . GLN A 1 167 ? -0.017 -8.617 -14.07 1 92.75 167 GLN A C 1
ATOM 1323 O O . GLN A 1 167 ? -1.146 -8.164 -13.883 1 92.75 167 GLN A O 1
ATOM 1328 N N . ARG A 1 168 ? 0.277 -9.547 -14.945 1 96.25 168 ARG A N 1
ATOM 1329 C CA . ARG A 1 168 ? -0.821 -10.266 -15.578 1 96.25 168 ARG A CA 1
ATOM 1330 C C . ARG A 1 168 ? -1.469 -11.242 -14.602 1 96.25 168 ARG A C 1
ATOM 1332 O O . ARG A 1 168 ? -0.812 -11.742 -13.688 1 96.25 168 ARG A O 1
ATOM 1339 N N . LEU A 1 169 ? -2.721 -11.445 -14.891 1 97.62 169 LEU A N 1
ATOM 1340 C CA . LEU A 1 169 ? -3.461 -12.453 -14.148 1 97.62 169 LEU A CA 1
ATOM 1341 C C . LEU A 1 169 ? -3.875 -13.602 -15.055 1 97.62 169 LEU A C 1
ATOM 1343 O O . LEU A 1 169 ? -4.227 -13.383 -16.219 1 97.62 169 LEU A O 1
ATOM 1347 N N . PHE A 1 170 ? -3.826 -14.742 -14.562 1 98.69 170 PHE A N 1
ATOM 1348 C CA . PHE A 1 170 ? -4.227 -15.953 -15.281 1 98.69 170 PHE A CA 1
ATOM 1349 C C . PHE A 1 170 ? -5.469 -16.562 -14.648 1 98.69 170 PHE A C 1
ATOM 1351 O O . PHE A 1 170 ? -5.438 -17 -13.492 1 98.69 170 PHE A O 1
ATOM 1358 N N . VAL A 1 171 ? -6.512 -16.594 -15.406 1 97.88 171 VAL A N 1
ATOM 1359 C CA . VAL A 1 171 ? -7.793 -17.109 -14.922 1 97.88 171 VAL A CA 1
ATOM 1360 C C . VAL A 1 171 ? -8.008 -18.531 -15.43 1 97.88 171 VAL A C 1
ATOM 1362 O O . VAL A 1 171 ? -8 -18.781 -16.641 1 97.88 171 VAL A O 1
ATOM 1365 N N . LEU A 1 172 ? -8.188 -19.391 -14.477 1 97.56 172 LEU A N 1
ATOM 1366 C CA . LEU A 1 172 ? -8.414 -20.797 -14.812 1 97.56 172 LEU A CA 1
ATOM 1367 C C . LEU A 1 172 ? -9.906 -21.109 -14.867 1 97.56 172 LEU A C 1
ATOM 1369 O O . LEU A 1 172 ? -10.656 -20.734 -13.961 1 97.56 172 LEU A O 1
ATOM 1373 N N . GLU A 1 173 ? -10.266 -21.734 -15.906 1 94.31 173 GLU A N 1
ATOM 1374 C CA . GLU A 1 173 ? -11.633 -22.234 -16.031 1 94.31 173 GLU A CA 1
ATOM 1375 C C . GLU A 1 173 ? -11.664 -23.766 -15.984 1 94.31 173 GLU A C 1
ATOM 1377 O O . GLU A 1 173 ? -10.859 -24.422 -16.641 1 94.31 173 GLU A O 1
ATOM 1382 N N . ARG A 1 174 ? -12.578 -24.297 -15.328 1 92.94 174 ARG A N 1
ATOM 1383 C CA . ARG A 1 174 ? -12.656 -25.719 -15 1 92.94 174 ARG A CA 1
ATOM 1384 C C . ARG A 1 174 ? -12.648 -26.578 -16.266 1 92.94 174 ARG A C 1
ATOM 1386 O O . ARG A 1 174 ? -12.141 -27.703 -16.25 1 92.94 174 ARG A O 1
ATOM 1393 N N . GLU A 1 175 ? -13.086 -26.078 -17.375 1 92.06 175 GLU A N 1
ATOM 1394 C CA . GLU A 1 175 ? -13.219 -26.828 -18.625 1 92.06 175 GLU A CA 1
ATOM 1395 C C . GLU A 1 175 ? -11.859 -27.094 -19.266 1 92.06 175 GLU A C 1
ATOM 1397 O O . GLU A 1 175 ? -11.75 -27.938 -20.156 1 92.06 175 GLU A O 1
ATOM 1402 N N . GLY A 1 176 ? -10.906 -26.359 -18.781 1 95.75 176 GLY A N 1
ATOM 1403 C CA . GLY A 1 176 ? -9.586 -26.656 -19.297 1 95.75 176 GLY A CA 1
ATOM 1404 C C . GLY A 1 176 ? -8.961 -25.484 -20.031 1 95.75 176 GLY A C 1
ATOM 1405 O O . GLY A 1 176 ? -8.109 -25.672 -20.906 1 95.75 176 GLY A O 1
ATOM 1406 N N . PHE A 1 177 ? -9.453 -24.328 -19.703 1 96.19 177 PHE A N 1
ATOM 1407 C CA . PHE A 1 177 ? -8.891 -23.125 -20.297 1 96.19 177 PHE A CA 1
ATOM 1408 C C . PHE A 1 177 ? -8.211 -22.25 -19.25 1 96.19 177 PHE A C 1
ATOM 1410 O O . PHE A 1 177 ? -8.695 -22.141 -18.125 1 96.19 177 PHE A O 1
ATOM 1417 N N . VAL A 1 178 ? -7.09 -21.703 -19.641 1 98.19 178 VAL A N 1
ATOM 1418 C CA . VAL A 1 178 ? -6.449 -20.641 -18.875 1 98.19 178 VAL A CA 1
ATOM 1419 C C . VAL A 1 178 ? -6.391 -19.359 -19.719 1 98.19 178 VAL A C 1
ATOM 1421 O O . VAL A 1 178 ? -5.844 -19.359 -20.812 1 98.19 178 VAL A O 1
ATOM 1424 N N . ARG A 1 179 ? -6.945 -18.344 -19.203 1 97.62 179 ARG A N 1
ATOM 1425 C CA . ARG A 1 179 ? -6.992 -17.078 -19.922 1 97.62 179 ARG A CA 1
ATOM 1426 C C . ARG A 1 179 ? -6.133 -16.031 -19.219 1 97.62 179 ARG A C 1
ATOM 1428 O O . ARG A 1 179 ? -5.891 -16.125 -18.016 1 97.62 179 ARG A O 1
ATOM 1435 N N . VAL A 1 180 ? -5.707 -15.023 -20.031 1 98.06 180 VAL A N 1
ATOM 1436 C CA . VAL A 1 180 ? -4.812 -14.008 -19.5 1 98.06 180 VAL A CA 1
ATOM 1437 C C . VAL A 1 180 ? -5.543 -12.664 -19.422 1 98.06 180 VAL A C 1
ATOM 1439 O O . VAL A 1 180 ? -6.164 -12.234 -20.391 1 98.06 180 VAL A O 1
ATOM 1442 N N . LEU A 1 181 ? -5.504 -12.125 -18.281 1 97.12 181 LEU A N 1
ATOM 1443 C CA . LEU A 1 181 ? -5.906 -10.742 -18.062 1 97.12 181 LEU A CA 1
ATOM 1444 C C . LEU A 1 181 ? -4.688 -9.836 -17.922 1 97.12 181 LEU A C 1
ATOM 1446 O O . LEU A 1 181 ? -3.838 -10.055 -17.062 1 97.12 181 LEU A O 1
ATOM 1450 N N . THR A 1 182 ? -4.59 -8.82 -18.766 1 95.31 182 THR A N 1
ATOM 1451 C CA . THR A 1 182 ? -3.453 -7.902 -18.734 1 95.31 182 THR A CA 1
ATOM 1452 C C . THR A 1 182 ? -3.512 -7.016 -17.484 1 95.31 182 THR A C 1
ATOM 1454 O O . THR A 1 182 ? -4.496 -7.039 -16.75 1 95.31 182 THR A O 1
ATOM 1457 N N . HIS A 1 183 ? -2.43 -6.25 -17.297 1 91.12 183 HIS A N 1
ATOM 1458 C CA . HIS A 1 183 ? -2.359 -5.371 -16.125 1 91.12 183 HIS A CA 1
ATOM 1459 C C . HIS A 1 183 ? -3.443 -4.301 -16.188 1 91.12 183 HIS A C 1
ATOM 1461 O O . HIS A 1 183 ? -3.832 -3.752 -15.148 1 91.12 183 HIS A O 1
ATOM 1467 N N . ASN A 1 184 ? -3.93 -4.023 -17.359 1 88.88 184 ASN A N 1
ATOM 1468 C CA . ASN A 1 184 ? -5.016 -3.061 -17.531 1 88.88 184 ASN A CA 1
ATOM 1469 C C . ASN A 1 184 ? -6.379 -3.736 -17.453 1 88.88 184 ASN A C 1
ATOM 1471 O O . ASN A 1 184 ? -7.395 -3.133 -17.812 1 88.88 184 ASN A O 1
ATOM 1475 N N . MET A 1 185 ? -6.426 -5.016 -17.125 1 91.38 185 MET A N 1
ATOM 1476 C CA . MET A 1 185 ? -7.633 -5.809 -16.906 1 91.38 185 MET A CA 1
ATOM 1477 C C . MET A 1 185 ? -8.359 -6.055 -18.219 1 91.38 185 MET A C 1
ATOM 1479 O O . MET A 1 185 ? -9.594 -6.004 -18.281 1 91.38 185 MET A O 1
ATOM 1483 N N . GLU A 1 186 ? -7.531 -6.203 -19.219 1 93.5 186 GLU A N 1
ATOM 1484 C CA . GLU A 1 186 ? -8.062 -6.609 -20.516 1 93.5 186 GLU A CA 1
ATOM 1485 C C . GLU A 1 186 ? -7.824 -8.094 -20.766 1 93.5 186 GLU A C 1
ATOM 1487 O O . GLU A 1 186 ? -6.707 -8.586 -20.609 1 93.5 186 GLU A O 1
ATOM 1492 N N . LEU A 1 187 ? -8.906 -8.766 -21.141 1 95.44 187 LEU A N 1
ATOM 1493 C CA . LEU A 1 187 ? -8.812 -10.195 -21.422 1 95.44 187 LEU A CA 1
ATOM 1494 C C . LEU A 1 187 ? -8.258 -10.445 -22.812 1 95.44 187 LEU A C 1
ATOM 1496 O O . LEU A 1 187 ? -8.781 -9.93 -23.797 1 95.44 187 LEU A O 1
ATOM 1500 N N . LEU A 1 188 ? -7.215 -11.219 -22.906 1 96.31 188 LEU A N 1
ATOM 1501 C CA . LEU A 1 188 ? -6.664 -11.57 -24.203 1 96.31 188 LEU A CA 1
ATOM 1502 C C . LEU A 1 188 ? -7.566 -12.562 -24.938 1 96.31 188 LEU A C 1
ATOM 1504 O O . LEU A 1 188 ? -8.148 -13.453 -24.297 1 96.31 188 LEU A O 1
ATOM 1508 N N . LYS A 1 189 ? -7.617 -12.492 -26.172 1 94.38 189 LYS A N 1
ATOM 1509 C CA . LYS A 1 189 ? -8.508 -13.328 -26.984 1 94.38 189 LYS A CA 1
ATOM 1510 C C . LYS A 1 189 ? -8.062 -14.781 -26.969 1 94.38 189 LYS A C 1
ATOM 1512 O O . LYS A 1 189 ? -8.875 -15.68 -26.719 1 94.38 189 LYS A O 1
ATOM 1517 N N . GLU A 1 190 ? -6.801 -15.008 -27.234 1 96.06 190 GLU A N 1
ATOM 1518 C CA . GLU A 1 190 ? -6.285 -16.375 -27.25 1 96.06 190 GLU A CA 1
ATOM 1519 C C . GLU A 1 190 ? -5.969 -16.859 -25.844 1 96.06 190 GLU A C 1
ATOM 1521 O O . GLU A 1 190 ? -5.41 -16.109 -25.031 1 96.06 190 GLU A O 1
ATOM 1526 N N . PRO A 1 191 ? -6.355 -18.094 -25.547 1 97.31 191 PRO A N 1
ATOM 1527 C CA . PRO A 1 191 ? -6.039 -18.625 -24.219 1 97.31 191 PRO A CA 1
ATOM 1528 C C . PRO A 1 191 ? -4.547 -18.891 -24.031 1 97.31 191 PRO A C 1
ATOM 1530 O O . PRO A 1 191 ? -3.842 -19.172 -25 1 97.31 191 PRO A O 1
ATOM 1533 N N . PHE A 1 192 ? -4.117 -18.734 -22.859 1 98.25 192 PHE A N 1
ATOM 1534 C CA . PHE A 1 192 ? -2.748 -19.062 -22.484 1 98.25 192 PHE A CA 1
ATOM 1535 C C . PHE A 1 192 ? -2.494 -20.547 -22.609 1 98.25 192 PHE A C 1
ATOM 1537 O O . PHE A 1 192 ? -1.422 -20.969 -23.047 1 98.25 192 PHE A O 1
ATOM 1544 N N . LEU A 1 193 ? -3.469 -21.344 -22.156 1 98.12 193 LEU A N 1
ATOM 1545 C CA . LEU A 1 193 ? -3.477 -22.797 -22.203 1 98.12 193 LEU A CA 1
ATOM 1546 C C . LEU A 1 193 ? -4.855 -23.328 -22.594 1 98.12 193 LEU A C 1
ATOM 1548 O O . LEU A 1 193 ? -5.871 -22.828 -22.094 1 98.12 193 LEU A O 1
ATOM 1552 N N . ASP A 1 194 ? -4.887 -24.25 -23.516 1 97.19 194 ASP A N 1
ATOM 1553 C CA . ASP A 1 194 ? -6.113 -24.906 -23.938 1 97.19 194 ASP A CA 1
ATOM 1554 C C . ASP A 1 194 ? -5.957 -26.422 -23.906 1 97.19 194 ASP A C 1
ATOM 1556 O O . ASP A 1 194 ? -5.355 -27.016 -24.812 1 97.19 194 ASP A O 1
ATOM 1560 N N . ILE A 1 195 ? -6.512 -27.062 -22.922 1 96.38 195 ILE A N 1
ATOM 1561 C CA . ILE A 1 195 ? -6.438 -28.516 -22.797 1 96.38 195 ILE A CA 1
ATOM 1562 C C . ILE A 1 195 ? -7.836 -29.078 -22.594 1 96.38 195 ILE A C 1
ATOM 1564 O O . ILE A 1 195 ? -8.008 -30.078 -21.875 1 96.38 195 ILE A O 1
ATOM 1568 N N . HIS A 1 196 ? -8.805 -28.5 -23.109 1 93.88 196 HIS A N 1
ATOM 1569 C CA . HIS A 1 196 ? -10.195 -28.875 -22.891 1 93.88 196 HIS A CA 1
ATOM 1570 C C . HIS A 1 196 ? -10.484 -30.281 -23.406 1 93.88 196 HIS A C 1
ATOM 1572 O O . HIS A 1 196 ? -11.383 -30.953 -22.891 1 93.88 196 HIS A O 1
ATOM 1578 N N . LYS A 1 197 ? -9.672 -30.734 -24.375 1 92.31 197 LYS A N 1
ATOM 1579 C CA . LYS A 1 197 ? -9.891 -32.062 -24.922 1 92.31 197 LYS A CA 1
ATOM 1580 C C . LYS A 1 197 ? -9.359 -33.156 -23.984 1 92.31 197 LYS A C 1
ATOM 1582 O O . LYS A 1 197 ? -9.812 -34.281 -24.031 1 92.31 197 LYS A O 1
ATOM 1587 N N . MET A 1 198 ? -8.445 -32.75 -23.203 1 91.81 198 MET A N 1
ATOM 1588 C CA . MET A 1 198 ? -7.812 -33.719 -22.297 1 91.81 198 MET A CA 1
ATOM 1589 C C . MET A 1 198 ? -8.516 -33.75 -20.938 1 91.81 198 MET A C 1
ATOM 1591 O O . MET A 1 198 ? -8.461 -34.75 -20.234 1 91.81 198 MET A O 1
ATOM 1595 N N . VAL A 1 199 ? -9.133 -32.688 -20.562 1 93.12 199 VAL A N 1
ATOM 1596 C CA . VAL A 1 199 ? -9.695 -32.5 -19.234 1 93.12 199 VAL A CA 1
ATOM 1597 C C . VAL A 1 199 ? -11.094 -33.125 -19.172 1 93.12 199 VAL A C 1
ATOM 1599 O O . VAL A 1 199 ? -11.914 -32.906 -20.078 1 93.12 199 VAL A O 1
ATOM 1602 N N . GLN A 1 200 ? -11.289 -33.938 -18.203 1 88.12 200 GLN A N 1
ATOM 1603 C CA . GLN A 1 200 ? -12.625 -34.438 -17.938 1 88.12 200 GLN A CA 1
ATOM 1604 C C . GLN A 1 200 ? -13.375 -33.562 -16.953 1 88.12 200 GLN A C 1
ATOM 1606 O O . GLN A 1 200 ? -12.984 -33.438 -15.781 1 88.12 200 GLN A O 1
ATOM 1611 N N . SER A 1 201 ? -14.352 -32.812 -17.484 1 79.44 201 SER A N 1
ATOM 1612 C CA . SER A 1 201 ? -15.148 -31.953 -16.625 1 79.44 201 SER A CA 1
ATOM 1613 C C . SER A 1 201 ? -16.625 -32.344 -16.656 1 79.44 201 SER A C 1
ATOM 1615 O O . SER A 1 201 ? -17.109 -32.875 -17.672 1 79.44 201 SER A O 1
ATOM 1617 N N . GLY A 1 202 ? -17.219 -32.375 -15.539 1 72.44 202 GLY A N 1
ATOM 1618 C CA . GLY A 1 202 ? -18.641 -32.656 -15.492 1 72.44 202 GLY A CA 1
ATOM 1619 C C . GLY A 1 202 ? -19.5 -31.438 -15.453 1 72.44 202 GLY A C 1
ATOM 1620 O O . GLY A 1 202 ? -19.047 -30.359 -15.062 1 72.44 202 GLY A O 1
ATOM 1621 N N . LEU A 1 203 ? -20.609 -31.578 -16.078 1 63.84 203 LEU A N 1
ATOM 1622 C CA . LEU A 1 203 ? -21.547 -30.469 -16.156 1 63.84 203 LEU A CA 1
ATOM 1623 C C . LEU A 1 203 ? -22.5 -30.469 -14.953 1 63.84 203 LEU A C 1
ATOM 1625 O O . LEU A 1 203 ? -23.219 -29.5 -14.734 1 63.84 203 LEU A O 1
ATOM 1629 N N . LYS A 1 204 ? -22.359 -31.5 -14.141 1 63.53 204 LYS A N 1
ATOM 1630 C CA . LYS A 1 204 ? -23.328 -31.609 -13.055 1 63.53 204 LYS A CA 1
ATOM 1631 C C . LYS A 1 204 ? -22.859 -30.812 -11.828 1 63.53 204 LYS A C 1
ATOM 1633 O O . LYS A 1 204 ? -21.672 -30.625 -11.625 1 63.53 204 LYS A O 1
ATOM 1638 N N . GLY A 1 205 ? -23.828 -30.297 -11.055 1 64.5 205 GLY A N 1
ATOM 1639 C CA . GLY A 1 205 ? -23.531 -29.609 -9.805 1 64.5 205 GLY A CA 1
ATOM 1640 C C . GLY A 1 205 ? -22.766 -30.484 -8.82 1 64.5 205 GLY A C 1
ATOM 1641 O O . GLY A 1 205 ? -23.047 -31.672 -8.688 1 64.5 205 GLY A O 1
ATOM 1642 N N . GLY A 1 206 ? -21.703 -30.016 -8.25 1 73.19 206 GLY A N 1
ATOM 1643 C CA . GLY A 1 206 ? -20.938 -30.719 -7.246 1 73.19 206 GLY A CA 1
ATOM 1644 C C . GLY A 1 206 ? -19.734 -31.469 -7.82 1 73.19 206 GLY A C 1
ATOM 1645 O O . GLY A 1 206 ? -18.891 -31.953 -7.074 1 73.19 206 GLY A O 1
ATOM 1646 N N . ASP A 1 207 ? -19.828 -31.672 -9.125 1 84.38 207 ASP A N 1
ATOM 1647 C CA . ASP A 1 207 ? -18.672 -32.281 -9.789 1 84.38 207 ASP A CA 1
ATOM 1648 C C . ASP A 1 207 ? -17.438 -31.391 -9.695 1 84.38 207 ASP A C 1
ATOM 1650 O O . ASP A 1 207 ? -17.453 -30.234 -10.141 1 84.38 207 ASP A O 1
ATOM 1654 N N . GLU A 1 208 ? -16.406 -31.953 -9.078 1 89.69 208 GLU A N 1
ATOM 1655 C CA . GLU A 1 208 ? -15.203 -31.141 -8.852 1 89.69 208 GLU A CA 1
ATOM 1656 C C . GLU A 1 208 ? -14.148 -31.422 -9.914 1 89.69 208 GLU A C 1
ATOM 1658 O O . GLU A 1 208 ? -13.086 -30.797 -9.914 1 89.69 208 GLU A O 1
ATOM 1663 N N . ARG A 1 209 ? -14.5 -32.281 -10.891 1 92.69 209 ARG A N 1
ATOM 1664 C CA . ARG A 1 209 ? -13.516 -32.656 -11.906 1 92.69 209 ARG A CA 1
ATOM 1665 C C . ARG A 1 209 ? -13.273 -31.5 -12.875 1 92.69 209 ARG A C 1
ATOM 1667 O O . ARG A 1 209 ? -14.133 -30.641 -13.047 1 92.69 209 ARG A O 1
ATOM 1674 N N . GLY A 1 210 ? -12.07 -31.531 -13.484 1 94.88 210 GLY A N 1
ATOM 1675 C CA . GLY A 1 210 ? -11.672 -30.516 -14.438 1 94.88 210 GLY A CA 1
ATOM 1676 C C . GLY A 1 210 ? -10.258 -30 -14.203 1 94.88 210 GLY A C 1
ATOM 1677 O O . GLY A 1 210 ? -9.398 -30.734 -13.711 1 94.88 210 GLY A O 1
ATOM 1678 N N . LEU A 1 211 ? -10.039 -28.812 -14.773 1 96 211 LEU A N 1
ATOM 1679 C CA . LEU A 1 211 ? -8.812 -28.094 -14.43 1 96 211 LEU A CA 1
ATOM 1680 C C . LEU A 1 211 ? -8.836 -27.625 -12.984 1 96 211 LEU A C 1
ATOM 1682 O O . LEU A 1 211 ? -9.758 -26.906 -12.578 1 96 211 LEU A O 1
ATOM 1686 N N . LEU A 1 212 ? -7.859 -27.984 -12.219 1 96.5 212 LEU A N 1
ATOM 1687 C CA . LEU A 1 212 ? -7.957 -27.781 -10.773 1 96.5 212 LEU A CA 1
ATOM 1688 C C . LEU A 1 212 ? -7.016 -26.688 -10.305 1 96.5 212 LEU A C 1
ATOM 1690 O O . LEU A 1 212 ? -7.344 -25.938 -9.383 1 96.5 212 LEU A O 1
ATOM 1694 N N . SER A 1 213 ? -5.832 -26.641 -10.875 1 97.88 213 SER A N 1
ATOM 1695 C CA . SER A 1 213 ? -4.875 -25.672 -10.344 1 97.88 213 SER A CA 1
ATOM 1696 C C . SER A 1 213 ? -3.744 -25.422 -11.336 1 97.88 213 SER A C 1
ATOM 1698 O O . SER A 1 213 ? -3.508 -26.219 -12.242 1 97.88 213 SER A O 1
ATOM 1700 N N . LEU A 1 214 ? -3.178 -24.312 -11.234 1 98.44 214 LEU A N 1
ATOM 1701 C CA . LEU A 1 214 ? -1.984 -23.875 -11.953 1 98.44 214 LEU A CA 1
ATOM 1702 C C . LEU A 1 214 ? -1.028 -23.141 -11.023 1 98.44 214 LEU A C 1
ATOM 1704 O O . LEU A 1 214 ? -1.451 -22.281 -10.25 1 98.44 214 LEU A O 1
ATOM 1708 N N . ALA A 1 215 ? 0.211 -23.547 -11.008 1 98.19 215 ALA A N 1
ATOM 1709 C CA . ALA A 1 215 ? 1.257 -22.859 -10.25 1 98.19 215 ALA A CA 1
ATOM 1710 C C . ALA A 1 215 ? 2.469 -22.578 -11.133 1 98.19 215 ALA A C 1
ATOM 1712 O O . ALA A 1 215 ? 2.971 -23.469 -11.82 1 98.19 215 ALA A O 1
ATOM 1713 N N . PHE A 1 216 ? 2.871 -21.359 -11.125 1 98.31 216 PHE A N 1
ATOM 1714 C CA . PHE A 1 216 ? 4.086 -21 -11.852 1 98.31 216 PHE A CA 1
ATOM 1715 C C . PHE A 1 216 ? 5.32 -21.281 -11.008 1 98.31 216 PHE A C 1
ATOM 1717 O O . PHE A 1 216 ? 5.309 -21.062 -9.789 1 98.31 216 PHE A O 1
ATOM 1724 N N . HIS A 1 217 ? 6.34 -21.734 -11.719 1 97.81 217 HIS A N 1
ATOM 1725 C CA . HIS A 1 217 ? 7.613 -21.922 -11.031 1 97.81 217 HIS A CA 1
ATOM 1726 C C . HIS A 1 217 ? 8.094 -20.609 -10.406 1 97.81 217 HIS A C 1
ATOM 1728 O O . HIS A 1 217 ? 7.93 -19.547 -10.992 1 97.81 217 HIS A O 1
ATOM 1734 N N . PRO A 1 218 ? 8.711 -20.734 -9.203 1 95.25 218 PRO A N 1
ATOM 1735 C CA . PRO A 1 218 ? 9.219 -19.5 -8.57 1 95.25 218 PRO A CA 1
ATOM 1736 C C . PRO A 1 218 ? 10.18 -18.734 -9.469 1 95.25 218 PRO A C 1
ATOM 1738 O O . PRO A 1 218 ? 10.273 -17.5 -9.383 1 95.25 218 PRO A O 1
ATOM 1741 N N . ASN A 1 219 ? 10.914 -19.438 -10.367 1 95.12 219 ASN A N 1
ATOM 1742 C CA . ASN A 1 219 ? 11.812 -18.812 -11.336 1 95.12 219 ASN A CA 1
ATOM 1743 C C . ASN A 1 219 ? 11.219 -18.812 -12.734 1 95.12 219 ASN A C 1
ATOM 1745 O O . ASN A 1 219 ? 11.93 -19 -13.719 1 95.12 219 ASN A O 1
ATOM 1749 N N . TYR A 1 220 ? 9.992 -18.609 -12.828 1 96.94 220 TYR A N 1
ATOM 1750 C CA . TYR A 1 220 ? 9.273 -18.656 -14.094 1 96.94 220 TYR A CA 1
ATOM 1751 C C . TYR A 1 220 ? 9.859 -17.656 -15.086 1 96.94 220 TYR A C 1
ATOM 1753 O O . TYR A 1 220 ? 9.961 -17.938 -16.281 1 96.94 220 TYR A O 1
ATOM 1761 N N . LYS A 1 221 ? 10.109 -16.5 -14.562 1 93.69 221 LYS A N 1
ATOM 1762 C CA . LYS A 1 221 ? 10.641 -15.461 -15.43 1 93.69 221 LYS A CA 1
ATOM 1763 C C . LYS A 1 221 ? 11.859 -15.961 -16.203 1 93.69 221 LYS A C 1
ATOM 1765 O O . LYS A 1 221 ? 12.062 -15.586 -17.359 1 93.69 221 LYS A O 1
ATOM 1770 N N . LYS A 1 222 ? 12.586 -16.891 -15.656 1 92.31 222 LYS A N 1
ATOM 1771 C CA . LYS A 1 222 ? 13.828 -17.375 -16.266 1 92.31 222 LYS A CA 1
ATOM 1772 C C . LYS A 1 222 ? 13.594 -18.703 -17 1 92.31 222 LYS A C 1
ATOM 1774 O O . LYS A 1 222 ? 14.031 -18.859 -18.141 1 92.31 222 LYS A O 1
ATOM 1779 N N . ASN A 1 223 ? 12.883 -19.578 -16.391 1 95.19 223 ASN A N 1
ATOM 1780 C CA . ASN A 1 223 ? 12.852 -20.922 -16.953 1 95.19 223 ASN A CA 1
ATOM 1781 C C . ASN A 1 223 ? 11.547 -21.172 -17.703 1 95.19 223 ASN A C 1
ATOM 1783 O O . ASN A 1 223 ? 11.445 -22.141 -18.453 1 95.19 223 ASN A O 1
ATOM 1787 N N . GLY A 1 224 ? 10.523 -20.391 -17.453 1 96.88 224 GLY A N 1
ATOM 1788 C CA . GLY A 1 224 ? 9.273 -20.484 -18.188 1 96.88 224 GLY A CA 1
ATOM 1789 C C . GLY A 1 224 ? 8.445 -21.688 -17.797 1 96.88 224 GLY A C 1
ATOM 1790 O O . GLY A 1 224 ? 7.531 -22.078 -18.531 1 96.88 224 GLY A O 1
ATOM 1791 N N . LYS A 1 225 ? 8.711 -22.297 -16.688 1 97.75 225 LYS A N 1
ATOM 1792 C CA . LYS A 1 225 ? 8.039 -23.547 -16.312 1 97.75 225 LYS A CA 1
ATOM 1793 C C . LYS A 1 225 ? 6.789 -23.266 -15.492 1 97.75 225 LYS A C 1
ATOM 1795 O O . LYS A 1 225 ? 6.77 -22.344 -14.672 1 97.75 225 LYS A O 1
ATOM 1800 N N . LEU A 1 226 ? 5.816 -24.016 -15.727 1 98.44 226 LEU A N 1
ATOM 1801 C CA . LEU A 1 226 ? 4.586 -23.984 -14.945 1 98.44 226 LEU A CA 1
ATOM 1802 C C . LEU A 1 226 ? 4.008 -25.375 -14.758 1 98.44 226 LEU A C 1
ATOM 1804 O O . LEU A 1 226 ? 4.344 -26.297 -15.508 1 98.44 226 LEU A O 1
ATOM 1808 N N . TYR A 1 227 ? 3.178 -25.547 -13.805 1 98.75 227 TYR A N 1
ATOM 1809 C CA . TYR A 1 227 ? 2.615 -26.828 -13.406 1 98.75 227 TYR A CA 1
ATOM 1810 C C . TYR A 1 227 ? 1.095 -26.766 -13.336 1 98.75 227 TYR A C 1
ATOM 1812 O O . TYR A 1 227 ? 0.53 -25.781 -12.852 1 98.75 227 TYR A O 1
ATOM 1820 N N . VAL A 1 228 ? 0.49 -27.797 -13.836 1 98.44 228 VAL A N 1
ATOM 1821 C CA . VAL A 1 228 ? -0.966 -27.812 -13.93 1 98.44 228 VAL A CA 1
ATOM 1822 C C . VAL A 1 228 ? -1.499 -29.141 -13.391 1 98.44 228 VAL A C 1
ATOM 1824 O O . VAL A 1 228 ? -0.901 -30.203 -13.617 1 98.44 228 VAL A O 1
ATOM 1827 N N . SER A 1 229 ? -2.568 -29.078 -12.641 1 98.06 229 SER A N 1
ATOM 1828 C CA . SER A 1 229 ? -3.285 -30.25 -12.172 1 98.06 229 SER A CA 1
ATOM 1829 C C . SER A 1 229 ? -4.68 -30.328 -12.773 1 98.06 229 SER A C 1
ATOM 1831 O O . SER A 1 229 ? -5.422 -29.344 -12.766 1 98.06 229 SER A O 1
ATOM 1833 N N . TYR A 1 230 ? -5.016 -31.484 -13.336 1 96.69 230 TYR A N 1
ATOM 1834 C CA . TYR A 1 230 ? -6.34 -31.672 -13.922 1 96.69 230 TYR A CA 1
ATOM 1835 C C . TYR A 1 230 ? -6.754 -33.156 -13.883 1 96.69 230 TYR A C 1
ATOM 1837 O O . TYR A 1 230 ? -5.93 -34.031 -13.609 1 96.69 230 TYR A O 1
ATOM 1845 N N . THR A 1 231 ? -8.031 -33.406 -14.047 1 94.81 231 THR A N 1
ATOM 1846 C CA . THR A 1 231 ? -8.555 -34.75 -14.133 1 94.81 231 THR A CA 1
ATOM 1847 C C . THR A 1 231 ? -8.75 -35.156 -15.594 1 94.81 231 THR A C 1
ATOM 1849 O O . THR A 1 231 ? -9.117 -34.344 -16.438 1 94.81 231 THR A O 1
ATOM 1852 N N . THR A 1 232 ? -8.445 -36.406 -15.867 1 92.94 232 THR A N 1
ATOM 1853 C CA . THR A 1 232 ? -8.539 -36.906 -17.234 1 92.94 232 THR A CA 1
ATOM 1854 C C . THR A 1 232 ? -9 -38.344 -17.266 1 92.94 232 THR A C 1
ATOM 1856 O O . THR A 1 232 ? -8.883 -39.062 -16.25 1 92.94 232 THR A O 1
ATOM 1859 N N . ASN A 1 233 ? -9.625 -38.688 -18.328 1 85.25 233 ASN A N 1
ATOM 1860 C CA . ASN A 1 233 ? -10.016 -40.094 -18.516 1 85.25 233 ASN A CA 1
ATOM 1861 C C . ASN A 1 233 ? -9 -40.844 -19.375 1 85.25 233 ASN A C 1
ATOM 1863 O O . ASN A 1 233 ? -9.18 -42.031 -19.641 1 85.25 233 ASN A O 1
ATOM 1867 N N . GLN A 1 234 ? -8.055 -40.188 -19.828 1 66 234 GLN A N 1
ATOM 1868 C CA . GLN A 1 234 ? -7.074 -40.812 -20.719 1 66 234 GLN A CA 1
ATOM 1869 C C . GLN A 1 234 ? -6.098 -41.688 -19.938 1 66 234 GLN A C 1
ATOM 1871 O O . GLN A 1 234 ? -5.238 -41.156 -19.219 1 66 234 GLN A O 1
ATOM 1876 N N . GLU A 1 235 ? -6.648 -42.938 -19.406 1 60.09 235 GLU A N 1
ATOM 1877 C CA . GLU A 1 235 ? -5.84 -43.688 -18.453 1 60.09 235 GLU A CA 1
ATOM 1878 C C . GLU A 1 235 ? -5.113 -44.844 -19.156 1 60.09 235 GLU A C 1
ATOM 1880 O O . GLU A 1 235 ? -5.719 -45.594 -19.922 1 60.09 235 GLU A O 1
ATOM 1885 N N . ARG A 1 236 ? -3.777 -44.844 -19.312 1 58.16 236 ARG A N 1
ATOM 1886 C CA . ARG A 1 236 ? -3.139 -46 -19.922 1 58.16 236 ARG A CA 1
ATOM 1887 C C . ARG A 1 236 ? -2.82 -47.062 -18.875 1 58.16 236 ARG A C 1
ATOM 1889 O O . ARG A 1 236 ? -2.691 -48.25 -19.219 1 58.16 236 ARG A O 1
ATOM 1896 N N . TRP A 1 237 ? -2.525 -46.656 -17.594 1 55.44 237 TRP A N 1
ATOM 1897 C CA . TRP A 1 237 ? -1.826 -47.656 -16.797 1 55.44 237 TRP A CA 1
ATOM 1898 C C . TRP A 1 237 ? -2.697 -48.125 -15.633 1 55.44 237 TRP A C 1
ATOM 1900 O O . TRP A 1 237 ? -2.381 -49.125 -14.984 1 55.44 237 TRP A O 1
ATOM 1910 N N . ALA A 1 238 ? -3.744 -47.375 -15.227 1 56.91 238 ALA A N 1
ATOM 1911 C CA . ALA A 1 238 ? -4.387 -47.719 -13.961 1 56.91 238 ALA A CA 1
ATOM 1912 C C . ALA A 1 238 ? -5.191 -49 -14.094 1 56.91 238 ALA A C 1
ATOM 1914 O O . ALA A 1 238 ? -6.039 -49.125 -14.984 1 56.91 238 ALA A O 1
ATOM 1915 N N . ILE A 1 239 ? -4.469 -50.062 -13.445 1 58.75 239 ILE A N 1
ATOM 1916 C CA . ILE A 1 239 ? -5.16 -51.344 -13.336 1 58.75 239 ILE A CA 1
ATOM 1917 C C . ILE A 1 239 ? -6.125 -51.312 -12.156 1 58.75 239 ILE A C 1
ATOM 1919 O O . ILE A 1 239 ? -5.789 -50.812 -11.086 1 58.75 239 ILE A O 1
ATOM 1923 N N . GLY A 1 240 ? -7.414 -51.594 -12.281 1 61.59 240 GLY A N 1
ATOM 1924 C CA . GLY A 1 240 ? -8.453 -51.656 -11.266 1 61.59 240 GLY A CA 1
ATOM 1925 C C . GLY A 1 240 ? -9.547 -50.625 -11.453 1 61.59 240 GLY A C 1
ATOM 1926 O O . GLY A 1 240 ? -9.484 -49.812 -12.375 1 61.59 240 GLY A O 1
ATOM 1927 N N . PRO A 1 241 ? -10.453 -50.656 -10.539 1 70.25 241 PRO A N 1
ATOM 1928 C CA . PRO A 1 241 ? -11.586 -49.719 -10.68 1 70.25 241 PRO A CA 1
ATOM 1929 C C . PRO A 1 241 ? -11.227 -48.281 -10.375 1 70.25 241 PRO A C 1
ATOM 1931 O O . PRO A 1 241 ? -10.602 -48 -9.344 1 70.25 241 PRO A O 1
ATOM 1934 N N . HIS A 1 242 ? -11.281 -47.469 -11.273 1 78.06 242 HIS A N 1
ATOM 1935 C CA . HIS A 1 242 ? -11.156 -46.031 -11.086 1 78.06 242 HIS A CA 1
ATOM 1936 C C . HIS A 1 242 ? -12.055 -45.25 -12.055 1 78.06 242 HIS A C 1
ATOM 1938 O O . HIS A 1 242 ? -12.5 -45.812 -13.062 1 78.06 242 HIS A O 1
ATOM 1944 N N . ASP A 1 243 ? -12.492 -44.125 -11.625 1 81.25 243 ASP A N 1
ATOM 1945 C CA . ASP A 1 243 ? -13.352 -43.281 -12.461 1 81.25 243 ASP A CA 1
ATOM 1946 C C . ASP A 1 243 ? -12.516 -42.375 -13.367 1 81.25 243 ASP A C 1
ATOM 1948 O O . ASP A 1 243 ? -12.82 -42.25 -14.555 1 81.25 243 ASP A O 1
ATOM 1952 N N . HIS A 1 244 ? -11.539 -41.75 -12.82 1 87.44 244 HIS A N 1
ATOM 1953 C CA . HIS A 1 244 ? -10.664 -40.844 -13.539 1 87.44 244 HIS A CA 1
ATOM 1954 C C . HIS A 1 244 ? -9.289 -40.75 -12.883 1 87.44 244 HIS A C 1
ATOM 1956 O O . HIS A 1 244 ? -9.055 -41.375 -11.844 1 87.44 244 HIS A O 1
ATOM 1962 N N . ILE A 1 245 ? -8.414 -40.031 -13.57 1 89 245 ILE A N 1
ATOM 1963 C CA . ILE A 1 245 ? -7.059 -39.844 -13.07 1 89 245 ILE A CA 1
ATOM 1964 C C . ILE A 1 245 ? -6.82 -38.344 -12.812 1 89 245 ILE A C 1
ATOM 1966 O O . ILE A 1 245 ? -7.203 -37.5 -13.617 1 89 245 ILE A O 1
ATOM 1970 N N . LEU A 1 246 ? -6.414 -38.062 -11.625 1 92.38 246 LEU A N 1
ATOM 1971 C CA . LEU A 1 246 ? -5.859 -36.719 -11.375 1 92.38 246 LEU A CA 1
ATOM 1972 C C . LEU A 1 246 ? -4.395 -36.656 -11.789 1 92.38 246 LEU A C 1
ATOM 1974 O O . LEU A 1 246 ? -3.576 -37.469 -11.32 1 92.38 246 LEU A O 1
ATOM 1978 N N . ARG A 1 247 ? -4.094 -35.781 -12.664 1 94 247 ARG A N 1
ATOM 1979 C CA . ARG A 1 247 ? -2.764 -35.688 -13.25 1 94 247 ARG A CA 1
ATOM 1980 C C . ARG A 1 247 ? -2.129 -34.344 -12.977 1 94 247 ARG A C 1
ATOM 1982 O O . ARG A 1 247 ? -2.797 -33.312 -13.07 1 94 247 ARG A O 1
ATOM 1989 N N . VAL A 1 248 ? -0.912 -34.344 -12.508 1 96.38 248 VAL A N 1
ATOM 1990 C CA . VAL A 1 248 ? -0.093 -33.156 -12.375 1 96.38 248 VAL A CA 1
ATOM 1991 C C . VAL A 1 248 ? 0.973 -33.125 -13.469 1 96.38 248 VAL A C 1
ATOM 1993 O O . VAL A 1 248 ? 1.749 -34.062 -13.609 1 96.38 248 VAL A O 1
ATOM 1996 N N . VAL A 1 249 ? 1.013 -32.062 -14.266 1 97.19 249 VAL A N 1
ATOM 1997 C CA . VAL A 1 249 ? 1.927 -32.031 -15.398 1 97.19 249 VAL A CA 1
ATOM 1998 C C . VAL A 1 249 ? 2.74 -30.719 -15.359 1 97.19 249 VAL A C 1
ATOM 2000 O O . VAL A 1 249 ? 2.34 -29.75 -14.711 1 97.19 249 VAL A O 1
ATOM 2003 N N . GLU A 1 250 ? 3.885 -30.797 -15.953 1 97.62 250 GLU A N 1
ATOM 2004 C CA . GLU A 1 250 ? 4.746 -29.641 -16.188 1 97.62 250 GLU A CA 1
ATOM 2005 C C . GLU A 1 250 ? 4.625 -29.141 -17.625 1 97.62 250 GLU A C 1
ATOM 2007 O O . GLU A 1 250 ? 4.59 -29.938 -18.562 1 97.62 250 GLU A O 1
ATOM 2012 N N . TYR A 1 251 ? 4.449 -27.859 -17.812 1 97.69 251 TYR A N 1
ATOM 2013 C CA . TYR A 1 251 ? 4.484 -27.203 -19.109 1 97.69 251 TYR A CA 1
ATOM 2014 C C . TYR A 1 251 ? 5.586 -26.156 -19.156 1 97.69 251 TYR A C 1
ATOM 2016 O O . TYR A 1 251 ? 6.145 -25.781 -18.125 1 97.69 251 TYR A O 1
ATOM 2024 N N . THR A 1 252 ? 5.941 -25.766 -20.328 1 97.06 252 THR A N 1
ATOM 2025 C CA . THR A 1 252 ? 6.836 -24.641 -20.562 1 97.06 252 THR A CA 1
ATOM 2026 C C . THR A 1 252 ? 6.176 -23.609 -21.469 1 97.06 252 THR A C 1
ATOM 2028 O O . THR A 1 252 ? 5.504 -23.969 -22.453 1 97.06 252 THR A O 1
ATOM 2031 N N . VAL A 1 253 ? 6.34 -22.406 -21.172 1 97.69 253 VAL A N 1
ATOM 2032 C CA . VAL A 1 253 ? 5.789 -21.328 -21.984 1 97.69 253 VAL A CA 1
ATOM 2033 C C . VAL A 1 253 ? 6.461 -21.312 -23.344 1 97.69 253 VAL A C 1
ATOM 2035 O O . VAL A 1 253 ? 7.609 -21.75 -23.484 1 97.69 253 VAL A O 1
ATOM 2038 N N . SER A 1 254 ? 5.746 -20.781 -24.328 1 95.25 254 SER A N 1
ATOM 2039 C CA . SER A 1 254 ? 6.273 -20.688 -25.688 1 95.25 254 SER A CA 1
ATOM 2040 C C . SER A 1 254 ? 7.422 -19.688 -25.781 1 95.25 254 SER A C 1
ATOM 2042 O O . SER A 1 254 ? 7.371 -18.625 -25.156 1 95.25 254 SER A O 1
ATOM 2044 N N . ARG A 1 255 ? 8.414 -19.953 -26.547 1 91.19 255 ARG A N 1
ATOM 2045 C CA . ARG A 1 255 ? 9.539 -19.047 -26.766 1 91.19 255 ARG A CA 1
ATOM 2046 C C . ARG A 1 255 ? 9.125 -17.875 -27.641 1 91.19 255 ARG A C 1
ATOM 2048 O O . ARG A 1 255 ? 9.781 -16.828 -27.625 1 91.19 255 ARG A O 1
ATOM 2055 N N . LYS A 1 256 ? 8.125 -18.078 -28.406 1 91.5 256 LYS A N 1
ATOM 2056 C CA . LYS A 1 256 ? 7.734 -17.078 -29.406 1 91.5 256 LYS A CA 1
ATOM 2057 C C . LYS A 1 256 ? 6.656 -16.141 -28.859 1 91.5 256 LYS A C 1
ATOM 2059 O O . LYS A 1 256 ? 6.484 -15.031 -29.344 1 91.5 256 LYS A O 1
ATOM 2064 N N . ASN A 1 257 ? 5.926 -16.609 -27.906 1 94.88 257 ASN A N 1
ATOM 2065 C CA . ASN A 1 257 ? 4.812 -15.844 -27.344 1 94.88 257 ASN A CA 1
ATOM 2066 C C . ASN A 1 257 ? 4.719 -16.031 -25.828 1 94.88 257 ASN A C 1
ATOM 2068 O O . ASN A 1 257 ? 4.305 -17.094 -25.359 1 94.88 257 ASN A O 1
ATOM 2072 N N . PRO A 1 258 ? 5.004 -15.031 -25.062 1 95.88 258 PRO A N 1
ATOM 2073 C CA . PRO A 1 258 ? 4.988 -15.172 -23.594 1 95.88 258 PRO A CA 1
ATOM 2074 C C . PRO A 1 258 ? 3.58 -15.383 -23.047 1 95.88 258 PRO A C 1
ATOM 2076 O O . PRO A 1 258 ? 3.416 -15.648 -21.844 1 95.88 258 PRO A O 1
ATOM 2079 N N . ASN A 1 259 ? 2.525 -15.297 -23.875 1 97.25 259 ASN A N 1
ATOM 2080 C CA . ASN A 1 259 ? 1.146 -15.461 -23.438 1 97.25 259 ASN A CA 1
ATOM 2081 C C . ASN A 1 259 ? 0.554 -16.781 -23.922 1 97.25 259 ASN A C 1
ATOM 2083 O O . ASN A 1 259 ? -0.667 -16.922 -24.016 1 97.25 259 ASN A O 1
ATOM 2087 N N . MET A 1 260 ? 1.451 -17.688 -24.25 1 97.31 260 MET A N 1
ATOM 2088 C CA . MET A 1 260 ? 0.987 -19 -24.719 1 97.31 260 MET A CA 1
ATOM 2089 C C . MET A 1 260 ? 1.925 -20.109 -24.234 1 97.31 260 MET A C 1
ATOM 2091 O O . MET A 1 260 ? 3.146 -19.969 -24.328 1 97.31 260 MET A O 1
ATOM 2095 N N . VAL A 1 261 ? 1.324 -21.172 -23.766 1 97.38 261 VAL A N 1
ATOM 2096 C CA . VAL A 1 261 ? 2.088 -22.359 -23.375 1 97.38 261 VAL A CA 1
ATOM 2097 C C . VAL A 1 261 ? 2.381 -23.219 -24.594 1 97.38 261 VAL A C 1
ATOM 2099 O O . VAL A 1 261 ? 1.558 -23.297 -25.516 1 97.38 261 VAL A O 1
ATOM 2102 N N . GLU A 1 262 ? 3.566 -23.828 -24.625 1 93.81 262 GLU A N 1
ATOM 2103 C CA . GLU A 1 262 ? 3.869 -24.828 -25.656 1 93.81 262 GLU A CA 1
ATOM 2104 C C . GLU A 1 262 ? 3.381 -26.219 -25.234 1 93.81 262 GLU A C 1
ATOM 2106 O O . GLU A 1 262 ? 4.02 -26.891 -24.422 1 93.81 262 GLU A O 1
ATOM 2111 N N . SER A 1 263 ? 2.332 -26.688 -25.812 1 89.94 263 SER A N 1
ATOM 2112 C CA . SER A 1 263 ? 1.627 -27.891 -25.375 1 89.94 263 SER A CA 1
ATOM 2113 C C . SER A 1 263 ? 2.488 -29.141 -25.562 1 89.94 263 SER A C 1
ATOM 2115 O O . SER A 1 263 ? 2.326 -30.125 -24.844 1 89.94 263 SER A O 1
ATOM 2117 N N . ARG A 1 264 ? 3.418 -29.109 -26.484 1 87.62 264 ARG A N 1
ATOM 2118 C CA . ARG A 1 264 ? 4.242 -30.266 -26.781 1 87.62 264 ARG A CA 1
ATOM 2119 C C . ARG A 1 264 ? 5.242 -30.531 -25.656 1 87.62 264 ARG A C 1
ATOM 2121 O O . ARG A 1 264 ? 5.836 -31.609 -25.594 1 87.62 264 ARG A O 1
ATOM 2128 N N . THR A 1 265 ? 5.305 -29.578 -24.766 1 90.5 265 THR A N 1
ATOM 2129 C CA . THR A 1 265 ? 6.312 -29.703 -23.719 1 90.5 265 THR A CA 1
ATOM 2130 C C . THR A 1 265 ? 5.738 -30.391 -22.484 1 90.5 265 THR A C 1
ATOM 2132 O O . THR A 1 265 ? 6.379 -30.438 -21.438 1 90.5 265 THR A O 1
ATOM 2135 N N . THR A 1 266 ? 4.664 -30.969 -22.516 1 92.88 266 THR A N 1
ATOM 2136 C CA . THR A 1 266 ? 3.99 -31.562 -21.375 1 92.88 266 THR A CA 1
ATOM 2137 C C . THR A 1 266 ? 4.812 -32.719 -20.797 1 92.88 266 THR A C 1
ATOM 2139 O O . THR A 1 266 ? 5.316 -33.562 -21.531 1 92.88 266 THR A O 1
ATOM 2142 N N . ARG A 1 267 ? 5.039 -32.656 -19.578 1 93.25 267 ARG A N 1
ATOM 2143 C CA . ARG A 1 267 ? 5.68 -33.75 -18.828 1 93.25 267 ARG A CA 1
ATOM 2144 C C . ARG A 1 267 ? 4.859 -34.125 -17.609 1 93.25 267 ARG A C 1
ATOM 2146 O O . ARG A 1 267 ? 4.562 -33.281 -16.766 1 93.25 267 ARG A O 1
ATOM 2153 N N . VAL A 1 268 ? 4.508 -35.406 -17.438 1 93.19 268 VAL A N 1
ATOM 2154 C CA . VAL A 1 268 ? 3.691 -35.844 -16.312 1 93.19 268 VAL A CA 1
ATOM 2155 C C . VAL A 1 268 ? 4.566 -36.031 -15.07 1 93.19 268 VAL A C 1
ATOM 2157 O O . VAL A 1 268 ? 5.586 -36.719 -15.109 1 93.19 268 VAL A O 1
ATOM 2160 N N . LEU A 1 269 ? 4.176 -35.406 -14.023 1 93.94 269 LEU A N 1
ATOM 2161 C CA . LEU A 1 269 ? 4.887 -35.5 -12.758 1 93.94 269 LEU A CA 1
ATOM 2162 C C . LEU A 1 269 ? 4.293 -36.625 -11.898 1 93.94 269 LEU A C 1
ATOM 2164 O O . LEU A 1 269 ? 5.027 -37.406 -11.305 1 93.94 269 LEU A O 1
ATOM 2168 N N . MET A 1 270 ? 3.006 -36.562 -11.867 1 90.94 270 MET A N 1
ATOM 2169 C CA . MET A 1 270 ? 2.326 -37.5 -10.961 1 90.94 270 MET A CA 1
ATOM 2170 C C . MET A 1 270 ? 0.902 -37.75 -11.43 1 90.94 270 MET A C 1
ATOM 2172 O O . MET A 1 270 ? 0.272 -36.906 -12.055 1 90.94 270 MET A O 1
ATOM 2176 N N . GLU A 1 271 ? 0.463 -38.938 -11.148 1 90.06 271 GLU A N 1
ATOM 2177 C CA . GLU A 1 271 ? -0.916 -39.344 -11.422 1 90.06 271 GLU A CA 1
ATOM 2178 C C . GLU A 1 271 ? -1.529 -40.062 -10.211 1 90.06 271 GLU A C 1
ATOM 2180 O O . GLU A 1 271 ? -0.855 -40.812 -9.539 1 90.06 271 GLU A O 1
ATOM 2185 N N . VAL A 1 272 ? -2.717 -39.719 -9.945 1 87.75 272 VAL A N 1
ATOM 2186 C CA . VAL A 1 272 ? -3.463 -40.344 -8.852 1 87.75 272 VAL A CA 1
ATOM 2187 C C . VAL A 1 272 ? -4.809 -40.844 -9.359 1 87.75 272 VAL A C 1
ATOM 2189 O O . VAL A 1 272 ? -5.578 -40.094 -9.961 1 87.75 272 VAL A O 1
ATOM 2192 N N . ALA A 1 273 ? -5.023 -42.125 -9.141 1 86.12 273 ALA A N 1
ATOM 2193 C CA . ALA A 1 273 ? -6.312 -42.656 -9.531 1 86.12 273 ALA A CA 1
ATOM 2194 C C . ALA A 1 273 ? -7.398 -42.312 -8.523 1 86.12 273 ALA A C 1
ATOM 2196 O O . ALA A 1 273 ? -7.195 -42.438 -7.312 1 86.12 273 ALA A O 1
ATOM 2197 N N . GLU A 1 274 ? -8.508 -41.875 -9.055 1 85.62 274 GLU A N 1
ATOM 2198 C CA . GLU A 1 274 ? -9.641 -41.469 -8.219 1 85.62 274 GLU A CA 1
ATOM 2199 C C . GLU A 1 274 ? -10.891 -42.281 -8.562 1 85.62 274 GLU A C 1
ATOM 2201 O O . GLU A 1 274 ? -11.086 -42.656 -9.711 1 85.62 274 GLU A O 1
ATOM 2206 N N . LEU A 1 275 ? -11.688 -42.438 -7.531 1 82.5 275 LEU A N 1
ATOM 2207 C CA . LEU A 1 275 ? -12.898 -43.25 -7.711 1 82.5 275 LEU A CA 1
ATOM 2208 C C . LEU A 1 275 ? -14.133 -42.375 -7.781 1 82.5 275 LEU A C 1
ATOM 2210 O O . LEU A 1 275 ? -15.102 -42.688 -8.461 1 82.5 275 LEU A O 1
ATOM 2214 N N . HIS A 1 276 ? -14.102 -41.281 -7.012 1 83.56 276 HIS A N 1
ATOM 2215 C CA . HIS A 1 276 ? -15.266 -40.438 -6.934 1 83.56 276 HIS A CA 1
ATOM 2216 C C . HIS A 1 276 ? -14.953 -39.031 -7.469 1 83.56 276 HIS A C 1
ATOM 2218 O O . HIS A 1 276 ? -13.789 -38.688 -7.707 1 83.56 276 HIS A O 1
ATOM 2224 N N . ARG A 1 277 ? -16.047 -38.25 -7.59 1 87.12 277 ARG A N 1
ATOM 2225 C CA . ARG A 1 277 ? -15.93 -36.969 -8.281 1 87.12 277 ARG A CA 1
ATOM 2226 C C . ARG A 1 277 ? -15.891 -35.812 -7.289 1 87.12 277 ARG A C 1
ATOM 2228 O O . ARG A 1 277 ? -15.977 -34.656 -7.68 1 87.12 277 ARG A O 1
ATOM 2235 N N . LYS A 1 278 ? -15.805 -36.125 -6.043 1 86.31 278 LYS A N 1
ATOM 2236 C CA . LYS A 1 278 ? -15.766 -35.094 -5.012 1 86.31 278 LYS A CA 1
ATOM 2237 C C . LYS A 1 278 ? -14.555 -35.281 -4.102 1 86.31 278 LYS A C 1
ATOM 2239 O O . LYS A 1 278 ? -13.93 -36.344 -4.09 1 86.31 278 LYS A O 1
ATOM 2244 N N . HIS A 1 279 ? -14.203 -34.219 -3.422 1 89.25 279 HIS A N 1
ATOM 2245 C CA . HIS A 1 279 ? -13.086 -34.188 -2.48 1 89.25 279 HIS A CA 1
ATOM 2246 C C . HIS A 1 279 ? -11.758 -34.469 -3.189 1 89.25 279 HIS A C 1
ATOM 2248 O O . HIS A 1 279 ? -10.969 -35.281 -2.744 1 89.25 279 HIS A O 1
ATOM 2254 N N . LEU A 1 280 ? -11.57 -33.812 -4.234 1 90.88 280 LEU A N 1
ATOM 2255 C CA . LEU A 1 280 ? -10.375 -34.094 -5.035 1 90.88 280 LEU A CA 1
ATOM 2256 C C . LEU A 1 280 ? -9.203 -33.25 -4.566 1 90.88 280 LEU A C 1
ATOM 2258 O O . LEU A 1 280 ? -8.055 -33.688 -4.566 1 90.88 280 LEU A O 1
ATOM 2262 N N . GLY A 1 281 ? -9.508 -31.984 -4.133 1 93.62 281 GLY A N 1
ATOM 2263 C CA . GLY A 1 281 ? -8.414 -31.031 -3.934 1 93.62 281 GLY A CA 1
ATOM 2264 C C . GLY A 1 281 ? -7.691 -30.672 -5.219 1 93.62 281 GLY A C 1
ATOM 2265 O O . GLY A 1 281 ? -8.32 -30.266 -6.195 1 93.62 281 GLY A O 1
ATOM 2266 N N . GLY A 1 282 ? -6.422 -30.953 -5.293 1 95 282 GLY A N 1
ATOM 2267 C CA . GLY A 1 282 ? -5.68 -30.781 -6.531 1 95 282 GLY A CA 1
ATOM 2268 C C . GLY A 1 282 ? -4.961 -29.438 -6.617 1 95 282 GLY A C 1
ATOM 2269 O O . GLY A 1 282 ? -4.445 -29.078 -7.672 1 95 282 GLY A O 1
ATOM 2270 N N . GLN A 1 283 ? -4.91 -28.703 -5.551 1 96.88 283 GLN A N 1
ATOM 2271 C CA . GLN A 1 283 ? -4.234 -27.406 -5.582 1 96.88 283 GLN A CA 1
ATOM 2272 C C . GLN A 1 283 ? -2.717 -27.594 -5.594 1 96.88 283 GLN A C 1
ATOM 2274 O O . GLN A 1 283 ? -2.182 -28.453 -4.895 1 96.88 283 GLN A O 1
ATOM 2279 N N . LEU A 1 284 ? -2.115 -26.797 -6.414 1 97.81 284 LEU A N 1
ATOM 2280 C CA . LEU A 1 284 ? -0.66 -26.719 -6.473 1 97.81 284 LEU A CA 1
ATOM 2281 C C . LEU A 1 284 ? -0.172 -25.375 -5.922 1 97.81 284 LEU A C 1
ATOM 2283 O O . LEU A 1 284 ? -0.738 -24.328 -6.234 1 97.81 284 LEU A O 1
ATOM 2287 N N . LEU A 1 285 ? 0.844 -25.438 -5.113 1 95 285 LEU A N 1
ATOM 2288 C CA . LEU A 1 285 ? 1.422 -24.188 -4.613 1 95 285 LEU A CA 1
ATOM 2289 C C . LEU A 1 285 ? 2.902 -24.375 -4.289 1 95 285 LEU A C 1
ATOM 2291 O O . LEU A 1 285 ? 3.32 -25.453 -3.861 1 95 285 LEU A O 1
ATOM 2295 N N . PHE A 1 286 ? 3.621 -23.359 -4.512 1 94.44 286 PHE A N 1
ATOM 2296 C CA . PHE A 1 286 ? 5.023 -23.359 -4.121 1 94.44 286 PHE A CA 1
ATOM 2297 C C . PHE A 1 286 ? 5.207 -22.672 -2.77 1 94.44 286 PHE A C 1
ATOM 2299 O O . PHE A 1 286 ? 4.605 -21.625 -2.51 1 94.44 286 PHE A O 1
ATOM 2306 N N . GLY A 1 287 ? 5.957 -23.25 -1.94 1 86.81 287 GLY A N 1
ATOM 2307 C CA . GLY A 1 287 ? 6.344 -22.609 -0.695 1 86.81 287 GLY A CA 1
ATOM 2308 C C . GLY A 1 287 ? 7.477 -21.609 -0.863 1 86.81 287 GLY A C 1
ATOM 2309 O O . GLY A 1 287 ? 8.102 -21.547 -1.922 1 86.81 287 GLY A O 1
ATOM 2310 N N . PRO A 1 288 ? 7.727 -20.859 0.208 1 79.44 288 PRO A N 1
ATOM 2311 C CA . PRO A 1 288 ? 8.844 -19.906 0.162 1 79.44 288 PRO A CA 1
ATOM 2312 C C . PRO A 1 288 ? 10.188 -20.594 -0.06 1 79.44 288 PRO A C 1
ATOM 2314 O O . PRO A 1 288 ? 11.148 -19.953 -0.493 1 79.44 288 PRO A O 1
ATOM 2317 N N . ASP A 1 289 ? 10.211 -21.891 0.215 1 82.5 289 ASP A N 1
ATOM 2318 C CA . ASP A 1 289 ? 11.453 -22.641 0.03 1 82.5 289 ASP A CA 1
ATOM 2319 C C . ASP A 1 289 ? 11.609 -23.094 -1.419 1 82.5 289 ASP A C 1
ATOM 2321 O O . ASP A 1 289 ? 12.609 -23.719 -1.775 1 82.5 289 ASP A O 1
ATOM 2325 N N . GLY A 1 290 ? 10.656 -22.875 -2.189 1 90.12 290 GLY A N 1
ATOM 2326 C CA . GLY A 1 290 ? 10.734 -23.219 -3.6 1 90.12 290 GLY A CA 1
ATOM 2327 C C . GLY A 1 290 ? 10.25 -24.625 -3.898 1 90.12 290 GLY A C 1
ATOM 2328 O O . GLY A 1 290 ? 10.359 -25.094 -5.031 1 90.12 290 GLY A O 1
ATOM 2329 N N . LEU A 1 291 ? 9.711 -25.281 -2.92 1 94.56 291 LEU A N 1
ATOM 2330 C CA . LEU A 1 291 ? 9.211 -26.625 -3.115 1 94.56 291 LEU A CA 1
ATOM 2331 C C . LEU A 1 291 ? 7.742 -26.625 -3.525 1 94.56 291 LEU A C 1
ATOM 2333 O O . LEU A 1 291 ? 6.988 -25.734 -3.117 1 94.56 291 LEU A O 1
ATOM 2337 N N . LEU A 1 292 ? 7.398 -27.578 -4.316 1 96.81 292 LEU A N 1
ATOM 2338 C CA . LEU A 1 292 ? 6.027 -27.688 -4.809 1 96.81 292 LEU A CA 1
ATOM 2339 C C . LEU A 1 292 ? 5.176 -28.531 -3.867 1 96.81 292 LEU A C 1
ATOM 2341 O O . LEU A 1 292 ? 5.547 -29.656 -3.539 1 96.81 292 LEU A O 1
ATOM 2345 N N . HIS A 1 293 ? 4.086 -28 -3.467 1 96.25 293 HIS A N 1
ATOM 2346 C CA . HIS A 1 293 ? 3.104 -28.719 -2.67 1 96.25 293 HIS A CA 1
ATOM 2347 C C . HIS A 1 293 ? 1.886 -29.094 -3.508 1 96.25 293 HIS A C 1
ATOM 2349 O O . HIS A 1 293 ? 1.424 -28.312 -4.332 1 96.25 293 HIS A O 1
ATOM 2355 N N . ILE A 1 294 ? 1.447 -30.281 -3.328 1 96.94 294 ILE A N 1
ATOM 2356 C CA . ILE A 1 294 ? 0.252 -30.797 -3.984 1 96.94 294 ILE A CA 1
ATOM 2357 C C . ILE A 1 294 ? -0.774 -31.219 -2.934 1 96.94 294 ILE A C 1
ATOM 2359 O O . ILE A 1 294 ? -0.542 -32.156 -2.168 1 96.94 294 ILE A O 1
ATOM 2363 N N . VAL A 1 295 ? -1.867 -30.562 -2.918 1 96.5 295 VAL A N 1
ATOM 2364 C CA . VAL A 1 295 ? -2.885 -30.812 -1.901 1 96.5 295 VAL A CA 1
ATOM 2365 C C . VAL A 1 295 ? -3.986 -31.703 -2.473 1 96.5 295 VAL A C 1
ATOM 2367 O O . VAL A 1 295 ? -4.684 -31.312 -3.412 1 96.5 295 VAL A O 1
ATOM 2370 N N . LEU A 1 296 ? -4.18 -32.875 -1.878 1 95.12 296 LEU A N 1
ATOM 2371 C CA . LEU A 1 296 ? -5.168 -33.844 -2.363 1 95.12 296 LEU A CA 1
ATOM 2372 C C . LEU A 1 296 ? -6.199 -34.156 -1.284 1 95.12 296 LEU A C 1
ATOM 2374 O O . LEU A 1 296 ? -5.855 -34.25 -0.106 1 95.12 296 LEU A O 1
ATOM 2378 N N . GLY A 1 297 ? -7.391 -34.219 -1.693 1 92.94 297 GLY A N 1
ATOM 2379 C CA . GLY A 1 297 ? -8.445 -34.656 -0.79 1 92.94 297 GLY A CA 1
ATOM 2380 C C . GLY A 1 297 ? -8.516 -36.188 -0.646 1 92.94 297 GLY A C 1
ATOM 2381 O O . GLY A 1 297 ? -7.691 -36.906 -1.21 1 92.94 297 GLY A O 1
ATOM 2382 N N . ASP A 1 298 ? -9.5 -36.656 0.106 1 88.69 298 ASP A N 1
ATOM 2383 C CA . ASP A 1 298 ? -9.609 -38.094 0.36 1 88.69 298 ASP A CA 1
ATOM 2384 C C . ASP A 1 298 ? -10.359 -38.812 -0.774 1 88.69 298 ASP A C 1
ATOM 2386 O O . ASP A 1 298 ? -10.453 -40.031 -0.797 1 88.69 298 ASP A O 1
ATOM 2390 N N . GLY A 1 299 ? -10.875 -38.031 -1.701 1 85.25 299 GLY A N 1
ATOM 2391 C CA . GLY A 1 299 ? -11.57 -38.625 -2.838 1 85.25 299 GLY A CA 1
ATOM 2392 C C . GLY A 1 299 ? -12.766 -39.469 -2.438 1 85.25 299 GLY A C 1
ATOM 2393 O O . GLY A 1 299 ? -13.234 -40.281 -3.215 1 85.25 299 GLY A O 1
ATOM 2394 N N . MET A 1 300 ? -13.141 -39.375 -1.181 1 80.5 300 MET A N 1
ATOM 2395 C CA . MET A 1 300 ? -14.234 -40.125 -0.592 1 80.5 300 MET A CA 1
ATOM 2396 C C . MET A 1 300 ? -13.938 -41.625 -0.639 1 80.5 300 MET A C 1
ATOM 2398 O O . MET A 1 300 ? -14.859 -42.438 -0.708 1 80.5 300 MET A O 1
ATOM 2402 N N . ILE A 1 301 ? -12.711 -41.938 -0.777 1 78.25 301 ILE A N 1
ATOM 2403 C CA . ILE A 1 301 ? -12.289 -43.312 -0.854 1 78.25 301 ILE A CA 1
ATOM 2404 C C . ILE A 1 301 ? -12.359 -43.969 0.531 1 78.25 301 ILE A C 1
ATOM 2406 O O . ILE A 1 301 ? -11.906 -43.375 1.517 1 78.25 301 ILE A O 1
ATOM 2410 N N . THR A 1 302 ? -12.977 -45.094 0.601 1 72.81 302 THR A N 1
ATOM 2411 C CA . THR A 1 302 ? -13.07 -45.875 1.843 1 72.81 302 THR A CA 1
ATOM 2412 C C . THR A 1 302 ? -11.953 -46.906 1.932 1 72.81 302 THR A C 1
ATOM 2414 O O . THR A 1 302 ? -11.234 -47.125 0.958 1 72.81 302 THR A O 1
ATOM 2417 N N . LEU A 1 303 ? -11.789 -47.469 3.123 1 67.81 303 LEU A N 1
ATOM 2418 C CA . LEU A 1 303 ? -10.773 -48.5 3.326 1 67.81 303 LEU A CA 1
ATOM 2419 C C . LEU A 1 303 ? -11.008 -49.656 2.395 1 67.81 303 LEU A C 1
ATOM 2421 O O . LEU A 1 303 ? -10.055 -50.25 1.876 1 67.81 303 LEU A O 1
ATOM 2425 N N . ASP A 1 304 ? -12.227 -49.969 2.178 1 68.62 304 ASP A N 1
ATOM 2426 C CA . ASP A 1 304 ? -12.57 -51.094 1.289 1 68.62 304 ASP A CA 1
ATOM 2427 C C . ASP A 1 304 ? -12.164 -50.781 -0.15 1 68.62 304 ASP A C 1
ATOM 2429 O O . ASP A 1 304 ? -11.672 -51.656 -0.862 1 68.62 304 ASP A O 1
ATOM 2433 N N . ASP A 1 305 ? -12.273 -49.531 -0.491 1 70.81 305 ASP A N 1
ATOM 2434 C CA . ASP A 1 305 ? -11.898 -49.094 -1.837 1 70.81 305 ASP A CA 1
ATOM 2435 C C . ASP A 1 305 ? -10.383 -49.188 -2.039 1 70.81 305 ASP A C 1
ATOM 2437 O O . ASP A 1 305 ? -9.922 -49.594 -3.109 1 70.81 305 ASP A O 1
ATOM 2441 N N . MET A 1 306 ? -9.688 -48.906 -1.028 1 66.19 306 MET A N 1
ATOM 2442 C CA . MET A 1 306 ? -8.234 -48.812 -1.114 1 66.19 306 MET A CA 1
ATOM 2443 C C . MET A 1 306 ? -7.625 -50.188 -1.388 1 66.19 306 MET A C 1
ATOM 2445 O O . MET A 1 306 ? -6.637 -50.312 -2.115 1 66.19 306 MET A O 1
ATOM 2449 N N . GLU A 1 307 ? -8.125 -51.156 -0.749 1 64.25 307 GLU A N 1
ATOM 2450 C CA . GLU A 1 307 ? -7.621 -52.5 -0.953 1 64.25 307 GLU A CA 1
ATOM 2451 C C . GLU A 1 307 ? -7.785 -52.938 -2.406 1 64.25 307 GLU A C 1
ATOM 2453 O O . GLU A 1 307 ? -6.918 -53.625 -2.957 1 64.25 307 GLU A O 1
ATOM 2458 N N . GLU A 1 308 ? -8.773 -52.406 -2.934 1 63.59 308 GLU A N 1
ATOM 2459 C CA . GLU A 1 308 ? -9.062 -52.812 -4.312 1 63.59 308 GLU A CA 1
ATOM 2460 C C . GLU A 1 308 ? -8.211 -52 -5.293 1 63.59 308 GLU A C 1
ATOM 2462 O O . GLU A 1 308 ? -7.902 -52.469 -6.391 1 63.59 308 GLU A O 1
ATOM 2467 N N . MET A 1 309 ? -7.809 -50.844 -4.875 1 63.59 309 MET A N 1
ATOM 2468 C CA . MET A 1 309 ? -7.164 -49.906 -5.801 1 63.59 309 MET A CA 1
ATOM 2469 C C . MET A 1 309 ? -5.652 -50.125 -5.828 1 63.59 309 MET A C 1
ATOM 2471 O O . MET A 1 309 ? -4.941 -49.469 -6.594 1 63.59 309 MET A O 1
ATOM 2475 N N . ASP A 1 310 ? -5.129 -51.156 -5.359 1 56.59 310 ASP A N 1
ATOM 2476 C CA . ASP A 1 310 ? -3.756 -51.656 -5.41 1 56.59 310 ASP A CA 1
ATOM 2477 C C . ASP A 1 310 ? -2.76 -50.5 -5.234 1 56.59 310 ASP A C 1
ATOM 2479 O O . ASP A 1 310 ? -1.839 -50.344 -6.039 1 56.59 310 ASP A O 1
ATOM 2483 N N . GLY A 1 311 ? -2.885 -49.594 -4.25 1 59.59 311 GLY A N 1
ATOM 2484 C CA . GLY A 1 311 ? -1.863 -48.625 -3.916 1 59.59 311 GLY A CA 1
ATOM 2485 C C . GLY A 1 311 ? -1.929 -47.375 -4.773 1 59.59 311 GLY A C 1
ATOM 2486 O O . GLY A 1 311 ? -1.179 -46.406 -4.551 1 59.59 311 GLY A O 1
ATOM 2487 N N . LEU A 1 312 ? -2.814 -47.375 -5.754 1 56.31 312 LEU A N 1
ATOM 2488 C CA . LEU A 1 312 ? -2.928 -46.281 -6.719 1 56.31 312 LEU A CA 1
ATOM 2489 C C . LEU A 1 312 ? -3.463 -45.031 -6.055 1 56.31 312 LEU A C 1
ATOM 2491 O O . LEU A 1 312 ? -3.301 -43.938 -6.582 1 56.31 312 LEU A O 1
ATOM 2495 N N . SER A 1 313 ? -3.961 -45.188 -4.832 1 60.53 313 SER A N 1
ATOM 2496 C CA . SER A 1 313 ? -4.629 -44.094 -4.145 1 60.53 313 SER A CA 1
ATOM 2497 C C . SER A 1 313 ? -3.867 -43.688 -2.889 1 60.53 313 SER A C 1
ATOM 2499 O O . SER A 1 313 ? -4.434 -43.062 -1.99 1 60.53 313 SER A O 1
ATOM 2501 N N . ASP A 1 314 ? -2.604 -43.906 -2.986 1 74.12 314 ASP A N 1
ATOM 2502 C CA . ASP A 1 314 ? -1.815 -43.75 -1.767 1 74.12 314 ASP A CA 1
ATOM 2503 C C . ASP A 1 314 ? -1.654 -42.281 -1.401 1 74.12 314 ASP A C 1
ATOM 2505 O O . ASP A 1 314 ? -1.396 -41.969 -0.244 1 74.12 314 ASP A O 1
ATOM 2509 N N . PHE A 1 315 ? -1.966 -41.469 -2.328 1 87.56 315 PHE A N 1
ATOM 2510 C CA . PHE A 1 315 ? -1.701 -40.062 -2.084 1 87.56 315 PHE A CA 1
ATOM 2511 C C . PHE A 1 315 ? -2.963 -39.344 -1.611 1 87.56 315 PHE A C 1
ATOM 2513 O O . PHE A 1 315 ? -2.9 -38.219 -1.144 1 87.56 315 PHE A O 1
ATOM 2520 N N . THR A 1 316 ? -4.117 -40 -1.643 1 87.44 316 THR A N 1
ATOM 2521 C CA . THR A 1 316 ? -5.363 -39.312 -1.337 1 87.44 316 THR A CA 1
ATOM 2522 C C . THR A 1 316 ? -5.379 -38.844 0.112 1 87.44 316 THR A C 1
ATOM 2524 O O . THR A 1 316 ? -4.871 -39.531 1.001 1 87.44 316 THR A O 1
ATOM 2527 N N . GLY A 1 317 ? -5.918 -37.625 0.326 1 90.5 317 GLY A N 1
ATOM 2528 C CA . GLY A 1 317 ? -6.047 -37.031 1.652 1 90.5 317 GLY A CA 1
ATOM 2529 C C . GLY A 1 317 ? -4.727 -36.562 2.223 1 90.5 317 GLY A C 1
ATOM 2530 O O . GLY A 1 317 ? -4.527 -36.562 3.439 1 90.5 317 GLY A O 1
ATOM 2531 N N . SER A 1 318 ? -3.818 -36.281 1.356 1 93.06 318 SER A N 1
ATOM 2532 C CA . SER A 1 318 ? -2.496 -35.906 1.831 1 93.06 318 SER A CA 1
ATOM 2533 C C . SER A 1 318 ? -2.029 -34.594 1.163 1 93.06 318 SER A C 1
ATOM 2535 O O . SER A 1 318 ? -2.592 -34.188 0.151 1 93.06 318 SER A O 1
ATOM 2537 N N . VAL A 1 319 ? -1.13 -33.969 1.828 1 95.19 319 VAL A N 1
ATOM 2538 C CA . VAL A 1 319 ? -0.34 -32.906 1.218 1 95.19 319 VAL A CA 1
ATOM 2539 C C . VAL A 1 319 ? 1.026 -33.438 0.806 1 95.19 319 VAL A C 1
ATOM 2541 O O . VAL A 1 319 ? 1.787 -33.938 1.646 1 95.19 319 VAL A O 1
ATOM 2544 N N . LEU A 1 320 ? 1.271 -33.406 -0.468 1 96.12 320 LEU A N 1
ATOM 2545 C CA . LEU A 1 320 ? 2.561 -33.844 -0.978 1 96.12 320 LEU A CA 1
ATOM 2546 C C . LEU A 1 320 ? 3.529 -32.688 -1.125 1 96.12 320 LEU A C 1
ATOM 2548 O O . LEU A 1 320 ? 3.105 -31.531 -1.269 1 96.12 320 LEU A O 1
ATOM 2552 N N . ARG A 1 321 ? 4.785 -32.938 -1.02 1 95.94 321 ARG A N 1
ATOM 2553 C CA . ARG A 1 321 ? 5.844 -31.953 -1.203 1 95.94 321 ARG A CA 1
ATOM 2554 C C . ARG A 1 321 ? 6.996 -32.531 -2.02 1 95.94 321 ARG A C 1
ATOM 2556 O O . ARG A 1 321 ? 7.547 -33.562 -1.672 1 95.94 321 ARG A O 1
ATOM 2563 N N . VAL A 1 322 ? 7.348 -31.875 -3.143 1 96.62 322 VAL A N 1
ATOM 2564 C CA . VAL A 1 322 ? 8.383 -32.375 -4.031 1 96.62 322 VAL A CA 1
ATOM 2565 C C . VAL A 1 322 ? 9.281 -31.234 -4.488 1 96.62 322 VAL A C 1
ATOM 2567 O O . VAL A 1 322 ? 8.914 -30.062 -4.355 1 96.62 322 VAL A O 1
ATOM 2570 N N . ASP A 1 323 ? 10.438 -31.578 -4.895 1 96.62 323 ASP A N 1
ATOM 2571 C CA . ASP A 1 323 ? 11.391 -30.625 -5.457 1 96.62 323 ASP A CA 1
ATOM 2572 C C . ASP A 1 323 ? 11.484 -30.781 -6.973 1 96.62 323 ASP A C 1
ATOM 2574 O O . ASP A 1 323 ? 12.039 -31.766 -7.473 1 96.62 323 ASP A O 1
ATOM 2578 N N . VAL A 1 324 ? 11.047 -29.812 -7.688 1 97.44 324 VAL A N 1
ATOM 2579 C CA . VAL A 1 324 ? 11.016 -29.906 -9.141 1 97.44 324 VAL A CA 1
ATOM 2580 C C . VAL A 1 324 ? 12.305 -29.344 -9.727 1 97.44 324 VAL A C 1
ATOM 2582 O O . VAL A 1 324 ? 12.555 -29.469 -10.93 1 97.44 324 VAL A O 1
ATOM 2585 N N . ASP A 1 325 ? 13.047 -28.703 -8.883 1 95.5 325 ASP A N 1
ATOM 2586 C CA . ASP A 1 325 ? 14.336 -28.188 -9.328 1 95.5 325 ASP A CA 1
ATOM 2587 C C . ASP A 1 325 ? 15.391 -29.297 -9.352 1 95.5 325 ASP A C 1
ATOM 2589 O O . ASP A 1 325 ? 16.328 -29.281 -8.547 1 95.5 325 ASP A O 1
ATOM 2593 N N . THR A 1 326 ? 15.242 -30.188 -10.242 1 91.19 326 THR A N 1
ATOM 2594 C CA . THR A 1 326 ? 16.188 -31.297 -10.375 1 91.19 326 THR A CA 1
ATOM 2595 C C . THR A 1 326 ? 16.859 -31.281 -11.742 1 91.19 326 THR A C 1
ATOM 2597 O O . THR A 1 326 ? 16.25 -30.875 -12.734 1 91.19 326 THR A O 1
ATOM 2600 N N . ASP A 1 327 ? 18.062 -31.688 -11.75 1 87.56 327 ASP A N 1
ATOM 2601 C CA . ASP A 1 327 ? 18.812 -31.828 -12.992 1 87.56 327 ASP A CA 1
ATOM 2602 C C . ASP A 1 327 ? 18.734 -33.25 -13.523 1 87.56 327 ASP A C 1
ATOM 2604 O O . ASP A 1 327 ? 19.281 -33.562 -14.586 1 87.56 327 ASP A O 1
ATOM 2608 N N . CYS A 1 328 ? 18.016 -34.031 -12.836 1 87.44 328 CYS A N 1
ATOM 2609 C CA . CYS A 1 328 ? 17.922 -35.438 -13.219 1 87.44 328 CYS A CA 1
ATOM 2610 C C . CYS A 1 328 ? 16.953 -35.625 -14.375 1 87.44 328 CYS A C 1
ATOM 2612 O O . CYS A 1 328 ? 15.805 -35.188 -14.305 1 87.44 328 CYS A O 1
ATOM 2614 N N . CYS A 1 329 ? 17.328 -36.344 -15.398 1 88.75 329 CYS A N 1
ATOM 2615 C CA . CYS A 1 329 ? 16.484 -36.594 -16.578 1 88.75 329 CYS A CA 1
ATOM 2616 C C . CYS A 1 329 ? 15.586 -37.781 -16.375 1 88.75 329 CYS A C 1
ATOM 2618 O O . CYS A 1 329 ? 14.57 -37.938 -17.062 1 88.75 329 CYS A O 1
ATOM 2620 N N . ALA A 1 330 ? 15.992 -38.625 -15.461 1 85.88 330 ALA A N 1
ATOM 2621 C CA . ALA A 1 330 ? 15.266 -39.875 -15.273 1 85.88 330 ALA A CA 1
ATOM 2622 C C . ALA A 1 330 ? 13.992 -39.656 -14.461 1 85.88 330 ALA A C 1
ATOM 2624 O O . ALA A 1 330 ? 13.055 -40.438 -14.531 1 85.88 330 ALA A O 1
ATOM 2625 N N . ALA A 1 331 ? 13.977 -38.625 -13.703 1 90 331 ALA A N 1
ATOM 2626 C CA . ALA A 1 331 ? 12.812 -38.344 -12.852 1 90 331 ALA A CA 1
ATOM 2627 C C . ALA A 1 331 ? 12.406 -36.875 -12.953 1 90 331 ALA A C 1
ATOM 2629 O O . ALA A 1 331 ? 13.258 -35.969 -13.008 1 90 331 ALA A O 1
ATOM 2630 N N . PRO A 1 332 ? 11.117 -36.688 -12.922 1 91.62 332 PRO A N 1
ATOM 2631 C CA . PRO A 1 332 ? 10.656 -35.281 -13.094 1 91.62 332 PRO A CA 1
ATOM 2632 C C . PRO A 1 332 ? 10.797 -34.469 -11.82 1 91.62 332 PRO A C 1
ATOM 2634 O O . PRO A 1 332 ? 10.742 -33.219 -11.875 1 91.62 332 PRO A O 1
ATOM 2637 N N . TYR A 1 333 ? 10.891 -35.125 -10.672 1 96 333 TYR A N 1
ATOM 2638 C CA . TYR A 1 333 ? 11.109 -34.406 -9.406 1 96 333 TYR A CA 1
ATOM 2639 C C . TYR A 1 333 ? 11.922 -35.25 -8.445 1 96 333 TYR A C 1
ATOM 2641 O O . TYR A 1 333 ? 12.094 -36.469 -8.664 1 96 333 TYR A O 1
ATOM 2649 N N . SER A 1 334 ? 12.508 -34.562 -7.445 1 94.81 334 SER A N 1
ATOM 2650 C CA . SER A 1 334 ? 13.203 -35.219 -6.355 1 94.81 334 SER A CA 1
ATOM 2651 C C . SER A 1 334 ? 12.461 -35.062 -5.031 1 94.81 334 SER A C 1
ATOM 2653 O O . SER A 1 334 ? 11.57 -34.219 -4.922 1 94.81 334 SER A O 1
ATOM 2655 N N . ILE A 1 335 ? 12.727 -35.938 -4.121 1 94.19 335 ILE A N 1
ATOM 2656 C CA . ILE A 1 335 ? 12.102 -35.906 -2.807 1 94.19 335 ILE A CA 1
ATOM 2657 C C . ILE A 1 335 ? 12.992 -35.125 -1.836 1 94.19 335 ILE A C 1
ATOM 2659 O O . ILE A 1 335 ? 14.164 -35.469 -1.652 1 94.19 335 ILE A O 1
ATOM 2663 N N . PRO A 1 336 ? 12.453 -34.125 -1.24 1 93.31 336 PRO A N 1
ATOM 2664 C CA . PRO A 1 336 ? 13.25 -33.438 -0.23 1 93.31 336 PRO A CA 1
ATOM 2665 C C . PRO A 1 336 ? 13.672 -34.344 0.924 1 93.31 336 PRO A C 1
ATOM 2667 O O . PRO A 1 336 ? 12.844 -35.094 1.45 1 93.31 336 PRO A O 1
ATOM 2670 N N . ARG A 1 337 ? 14.883 -34.188 1.361 1 90.81 337 ARG A N 1
ATOM 2671 C CA . ARG A 1 337 ? 15.445 -35.062 2.383 1 90.81 337 ARG A CA 1
ATOM 2672 C C . ARG A 1 337 ? 14.734 -34.875 3.719 1 90.81 337 ARG A C 1
ATOM 2674 O O . ARG A 1 337 ? 14.672 -35.781 4.535 1 90.81 337 ARG A O 1
ATOM 2681 N N . ASN A 1 338 ? 14.203 -33.719 3.92 1 89.69 338 ASN A N 1
ATOM 2682 C CA . ASN A 1 338 ? 13.578 -33.438 5.203 1 89.69 338 ASN A CA 1
ATOM 2683 C C . ASN A 1 338 ? 12.078 -33.75 5.18 1 89.69 338 ASN A C 1
ATOM 2685 O O . ASN A 1 338 ? 11.352 -33.375 6.094 1 89.69 338 ASN A O 1
ATOM 2689 N N . ASN A 1 339 ? 11.617 -34.406 4.145 1 92.88 339 ASN A N 1
ATOM 2690 C CA . ASN A 1 339 ? 10.25 -34.906 4.211 1 92.88 339 ASN A CA 1
ATOM 2691 C C . ASN A 1 339 ? 10.094 -35.938 5.328 1 92.88 339 ASN A C 1
ATOM 2693 O O . ASN A 1 339 ? 11.008 -36.719 5.59 1 92.88 339 ASN A O 1
ATOM 2697 N N . PRO A 1 340 ? 8.984 -35.969 5.973 1 91.75 340 PRO A N 1
ATOM 2698 C CA . PRO A 1 340 ? 8.82 -36.812 7.152 1 91.75 340 PRO A CA 1
ATOM 2699 C C . PRO A 1 340 ? 8.992 -38.312 6.844 1 91.75 340 PRO A C 1
ATOM 2701 O O . PRO A 1 340 ? 9.461 -39.062 7.691 1 91.75 340 PRO A O 1
ATOM 2704 N N . TYR A 1 341 ? 8.727 -38.781 5.637 1 89.81 341 TYR A N 1
ATOM 2705 C CA . TYR A 1 341 ? 8.758 -40.219 5.312 1 89.81 341 TYR A CA 1
ATOM 2706 C C . TYR A 1 341 ? 9.812 -40.5 4.254 1 89.81 341 TYR A C 1
ATOM 2708 O O . TYR A 1 341 ? 9.664 -41.438 3.457 1 89.81 341 TYR A O 1
ATOM 2716 N N . PHE A 1 342 ? 10.711 -39.719 4.195 1 88.69 342 PHE A N 1
ATOM 2717 C CA . PHE A 1 342 ? 11.766 -39.844 3.193 1 88.69 342 PHE A CA 1
ATOM 2718 C C . PHE A 1 342 ? 12.383 -41.219 3.221 1 88.69 342 PHE A C 1
ATOM 2720 O O . PHE A 1 342 ? 12.633 -41.812 2.17 1 88.69 342 PHE A O 1
ATOM 2727 N N . ASN A 1 343 ? 12.609 -41.781 4.32 1 84.5 343 ASN A N 1
ATOM 2728 C CA . ASN A 1 343 ? 13.258 -43.062 4.461 1 84.5 343 ASN A CA 1
ATOM 2729 C C . ASN A 1 343 ? 12.25 -44.156 4.797 1 84.5 343 ASN A C 1
ATOM 2731 O O . ASN A 1 343 ? 12.633 -45.281 5.184 1 84.5 343 ASN A O 1
ATOM 2735 N N . SER A 1 344 ? 11.109 -43.875 4.676 1 79.75 344 SER A N 1
ATOM 2736 C CA . SER A 1 344 ? 10.094 -44.844 5.078 1 79.75 344 SER A CA 1
ATOM 2737 C C . SER A 1 344 ? 9.828 -45.844 3.973 1 79.75 344 SER A C 1
ATOM 2739 O O . SER A 1 344 ? 9.898 -45.531 2.789 1 79.75 344 SER A O 1
ATOM 2741 N N . THR A 1 345 ? 9.562 -47.062 4.301 1 76.69 345 THR A N 1
ATOM 2742 C CA . THR A 1 345 ? 9.188 -48.125 3.354 1 76.69 345 THR A CA 1
ATOM 2743 C C . THR A 1 345 ? 7.676 -48.312 3.334 1 76.69 345 THR A C 1
ATOM 2745 O O . THR A 1 345 ? 7.137 -48.938 2.432 1 76.69 345 THR A O 1
ATOM 2748 N N . ASN A 1 346 ? 6.992 -47.688 4.238 1 76.38 346 ASN A N 1
ATOM 2749 C CA . ASN A 1 346 ? 5.562 -47.938 4.395 1 76.38 346 ASN A CA 1
ATOM 2750 C C . ASN A 1 346 ? 4.73 -46.812 3.785 1 76.38 346 ASN A C 1
ATOM 2752 O O . ASN A 1 346 ? 3.543 -47 3.504 1 76.38 346 ASN A O 1
ATOM 2756 N N . GLN A 1 347 ? 5.293 -45.688 3.723 1 82.5 347 GLN A N 1
ATOM 2757 C CA . GLN A 1 347 ? 4.578 -44.531 3.18 1 82.5 347 GLN A CA 1
ATOM 2758 C C . GLN A 1 347 ? 5.34 -43.906 2.01 1 82.5 347 GLN A C 1
ATOM 2760 O O . GLN A 1 347 ? 6.57 -43.906 1.993 1 82.5 347 GLN A O 1
ATOM 2765 N N . PRO A 1 348 ? 4.566 -43.406 1.092 1 89.25 348 PRO A N 1
ATOM 2766 C CA . PRO A 1 348 ? 5.254 -42.688 0.013 1 89.25 348 PRO A CA 1
ATOM 2767 C C . PRO A 1 348 ? 6.086 -41.531 0.518 1 89.25 348 PRO A C 1
ATOM 2769 O O . PRO A 1 348 ? 5.602 -40.719 1.33 1 89.25 348 PRO A O 1
ATOM 2772 N N . PRO A 1 349 ? 7.266 -41.375 0.131 1 93 349 PRO A N 1
ATOM 2773 C CA . PRO A 1 349 ? 8.156 -40.344 0.633 1 93 349 PRO A CA 1
ATOM 2774 C C . PRO A 1 349 ? 7.719 -38.938 0.213 1 93 349 PRO A C 1
ATOM 2776 O O . PRO A 1 349 ? 8.211 -37.938 0.749 1 93 349 PRO A O 1
ATOM 2779 N N . GLU A 1 350 ? 6.816 -38.844 -0.726 1 94.31 350 GLU A N 1
ATOM 2780 C CA . GLU A 1 350 ? 6.312 -37.562 -1.179 1 94.31 350 GLU A CA 1
ATOM 2781 C C . GLU A 1 350 ? 5.41 -36.906 -0.127 1 94.31 350 GLU A C 1
ATOM 2783 O O . GLU A 1 350 ? 5.168 -35.719 -0.163 1 94.31 350 GLU A O 1
ATOM 2788 N N . ILE A 1 351 ? 4.883 -37.625 0.798 1 94 351 ILE A N 1
ATOM 2789 C CA . ILE A 1 351 ? 3.863 -37.156 1.73 1 94 351 ILE A CA 1
ATOM 2790 C C . ILE A 1 351 ? 4.492 -36.188 2.738 1 94 351 ILE A C 1
ATOM 2792 O O . ILE A 1 351 ? 5.48 -36.531 3.395 1 94 351 ILE A O 1
ATOM 2796 N N . PHE A 1 352 ? 3.982 -35.062 2.844 1 94.25 352 PHE A N 1
ATOM 2797 C CA . PHE A 1 352 ? 4.391 -34.031 3.793 1 94.25 352 PHE A CA 1
ATOM 2798 C C . PHE A 1 352 ? 3.484 -34.031 5.016 1 94.25 352 PHE A C 1
ATOM 2800 O O . PHE A 1 352 ? 3.955 -33.875 6.145 1 94.25 352 PHE A O 1
ATOM 2807 N N . ALA A 1 353 ? 2.264 -34.094 4.805 1 92.62 353 ALA A N 1
ATOM 2808 C CA . ALA A 1 353 ? 1.227 -34.219 5.824 1 92.62 353 ALA A CA 1
ATOM 2809 C C . ALA A 1 353 ? 0.065 -35.062 5.336 1 92.62 353 ALA A C 1
ATOM 2811 O O . ALA A 1 353 ? -0.056 -35.344 4.137 1 92.62 353 ALA A O 1
ATOM 2812 N N . HIS A 1 354 ? -0.746 -35.625 6.246 1 91.12 354 HIS A N 1
ATOM 2813 C CA . HIS A 1 354 ? -1.849 -36.5 5.816 1 91.12 354 HIS A CA 1
ATOM 2814 C C . HIS A 1 354 ? -3.084 -36.281 6.684 1 91.12 354 HIS A C 1
ATOM 2816 O O . HIS A 1 354 ? -3.064 -35.438 7.605 1 91.12 354 HIS A O 1
ATOM 2822 N N . GLY A 1 355 ? -4.18 -36.781 6.266 1 88.69 355 GLY A N 1
ATOM 2823 C CA . GLY A 1 355 ? -5.406 -36.719 7.043 1 88.69 355 GLY A CA 1
ATOM 2824 C C . GLY A 1 355 ? -6.359 -35.625 6.562 1 88.69 355 GLY A C 1
ATOM 2825 O O . GLY A 1 355 ? -7.215 -35.188 7.32 1 88.69 355 GLY A O 1
ATOM 2826 N N . LEU A 1 356 ? -6.246 -35.156 5.426 1 90.31 356 LEU A N 1
ATOM 2827 C CA . LEU A 1 356 ? -7.184 -34.188 4.859 1 90.31 356 LEU A CA 1
ATOM 2828 C C . LEU A 1 356 ? -8.406 -34.906 4.281 1 90.31 356 LEU A C 1
ATOM 2830 O O . LEU A 1 356 ? -8.32 -36.062 3.871 1 90.31 356 LEU A O 1
ATOM 2834 N N . HIS A 1 357 ? -9.5 -34.219 4.277 1 89.12 357 HIS A N 1
ATOM 2835 C CA . HIS A 1 357 ? -10.734 -34.781 3.732 1 89.12 357 HIS A CA 1
ATOM 2836 C C . HIS A 1 357 ? -11.172 -34.062 2.473 1 89.12 357 HIS A C 1
ATOM 2838 O O . HIS A 1 357 ? -10.945 -34.531 1.358 1 89.12 357 HIS A O 1
ATOM 2844 N N . ASP A 1 358 ? -11.672 -32.875 2.596 1 89.06 358 ASP A N 1
ATOM 2845 C CA . ASP A 1 358 ? -12.07 -32.031 1.482 1 89.06 358 ASP A CA 1
ATOM 2846 C C . ASP A 1 358 ? -11.398 -30.656 1.582 1 89.06 358 ASP A C 1
ATOM 2848 O O . ASP A 1 358 ? -12.047 -29.656 1.901 1 89.06 358 ASP A O 1
ATOM 2852 N N . PRO A 1 359 ? -10.117 -30.656 1.237 1 91.38 359 PRO A N 1
ATOM 2853 C CA . PRO A 1 359 ? -9.398 -29.391 1.393 1 91.38 359 PRO A CA 1
ATOM 2854 C C . PRO A 1 359 ? -9.867 -28.328 0.406 1 91.38 359 PRO A C 1
ATOM 2856 O O . PRO A 1 359 ? -10.102 -28.625 -0.768 1 91.38 359 PRO A O 1
ATOM 2859 N N . GLY A 1 360 ? -10.039 -27.141 0.929 1 89.25 360 GLY A N 1
ATOM 2860 C CA . GLY A 1 360 ? -10.195 -25.969 0.065 1 89.25 360 GLY A CA 1
ATOM 2861 C C . GLY A 1 360 ? -8.875 -25.391 -0.39 1 89.25 360 GLY A C 1
ATOM 2862 O O . GLY A 1 360 ? -7.848 -26.062 -0.387 1 89.25 360 GLY A O 1
ATOM 2863 N N . ARG A 1 361 ? -8.961 -24.203 -0.841 1 90.69 361 ARG A N 1
ATOM 2864 C CA . ARG A 1 361 ? -7.73 -23.562 -1.318 1 90.69 361 ARG A CA 1
ATOM 2865 C C . ARG A 1 361 ? -6.848 -23.141 -0.152 1 90.69 361 ARG A C 1
ATOM 2867 O O . ARG A 1 361 ? -7.328 -22.547 0.812 1 90.69 361 ARG A O 1
ATOM 2874 N N . CYS A 1 362 ? -5.656 -23.5 -0.276 1 92.88 362 CYS A N 1
ATOM 2875 C CA . CYS A 1 362 ? -4.668 -23.172 0.746 1 92.88 362 CYS A CA 1
ATOM 2876 C C . CYS A 1 362 ? -3.98 -21.844 0.429 1 92.88 362 CYS A C 1
ATOM 2878 O O . CYS A 1 362 ? -3.941 -21.422 -0.728 1 92.88 362 CYS A O 1
ATOM 2880 N N . ALA A 1 363 ? -3.547 -21.266 1.502 1 91.19 363 ALA A N 1
ATOM 2881 C CA . ALA A 1 363 ? -2.809 -20.016 1.369 1 91.19 363 ALA A CA 1
ATOM 2882 C C . ALA A 1 363 ? -1.435 -20.109 2.025 1 91.19 363 ALA A C 1
ATOM 2884 O O . ALA A 1 363 ? -1.291 -20.719 3.09 1 91.19 363 ALA A O 1
ATOM 2885 N N . VAL A 1 364 ? -0.504 -19.562 1.313 1 85.88 364 VAL A N 1
ATOM 2886 C CA . VAL A 1 364 ? 0.851 -19.484 1.848 1 85.88 364 VAL A CA 1
ATOM 2887 C C . VAL A 1 364 ? 1.164 -18.047 2.25 1 85.88 364 VAL A C 1
ATOM 2889 O O . VAL A 1 364 ? 0.908 -17.109 1.485 1 85.88 364 VAL A O 1
ATOM 2892 N N . ASP A 1 365 ? 1.628 -17.828 3.498 1 79.81 365 ASP A N 1
ATOM 2893 C CA . ASP A 1 365 ? 2.096 -16.5 3.908 1 79.81 365 ASP A CA 1
ATOM 2894 C C . ASP A 1 365 ? 3.543 -16.281 3.473 1 79.81 365 ASP A C 1
ATOM 2896 O O . ASP A 1 365 ? 4.469 -16.828 4.07 1 79.81 365 ASP A O 1
ATOM 2900 N N . ARG A 1 366 ? 3.768 -15.484 2.598 1 70.25 366 ARG A N 1
ATOM 2901 C CA . ARG A 1 366 ? 5.082 -15.281 1.992 1 70.25 366 ARG A CA 1
ATOM 2902 C C . ARG A 1 366 ? 5.98 -14.445 2.896 1 70.25 366 ARG A C 1
ATOM 2904 O O . ARG A 1 366 ? 7.207 -14.516 2.803 1 70.25 366 ARG A O 1
ATOM 2911 N N . ASP A 1 367 ? 5.512 -13.461 3.74 1 62.56 367 ASP A N 1
ATOM 2912 C CA . ASP A 1 367 ? 6.324 -12.578 4.566 1 62.56 367 ASP A CA 1
ATOM 2913 C C . ASP A 1 367 ? 6.641 -13.219 5.918 1 62.56 367 ASP A C 1
ATOM 2915 O O . ASP A 1 367 ? 7.516 -12.75 6.645 1 62.56 367 ASP A O 1
ATOM 2919 N N . SER A 1 368 ? 5.801 -14.023 6.52 1 55.31 368 SER A N 1
ATOM 2920 C CA . SER A 1 368 ? 6.004 -14.578 7.855 1 55.31 368 SER A CA 1
ATOM 2921 C C . SER A 1 368 ? 7.043 -15.688 7.84 1 55.31 368 SER A C 1
ATOM 2923 O O . SER A 1 368 ? 6.77 -16.797 7.375 1 55.31 368 SER A O 1
ATOM 2925 N N . THR A 1 369 ? 8.25 -15.375 7.43 1 47.91 369 THR A N 1
ATOM 2926 C CA . THR A 1 369 ? 9.133 -16.469 7.836 1 47.91 369 THR A CA 1
ATOM 2927 C C . THR A 1 369 ? 9.102 -16.656 9.352 1 47.91 369 THR A C 1
ATOM 2929 O O . THR A 1 369 ? 9.305 -15.695 10.102 1 47.91 369 THR A O 1
ATOM 2932 N N . ASP A 1 370 ? 8.234 -17.266 9.969 1 42.41 370 ASP A N 1
ATOM 2933 C CA . ASP A 1 370 ? 8.258 -17.453 11.414 1 42.41 370 ASP A CA 1
ATOM 2934 C C . ASP A 1 370 ? 9.688 -17.516 11.938 1 42.41 370 ASP A C 1
ATOM 2936 O O . ASP A 1 370 ? 10.625 -17.781 11.18 1 42.41 370 ASP A O 1
ATOM 2940 N N . ILE A 1 371 ? 9.891 -17 13.047 1 37.25 371 ILE A N 1
ATOM 2941 C CA . ILE A 1 371 ? 11.156 -17.062 13.773 1 37.25 371 ILE A CA 1
ATOM 2942 C C . ILE A 1 371 ? 11.812 -18.422 13.555 1 37.25 371 ILE A C 1
ATOM 2944 O O . ILE A 1 371 ? 13.039 -18.547 13.609 1 37.25 371 ILE A O 1
ATOM 2948 N N . ASN A 1 372 ? 11.102 -19.469 13.789 1 35 372 ASN A N 1
ATOM 2949 C CA . ASN A 1 372 ? 11.742 -20.781 13.695 1 35 372 ASN A CA 1
ATOM 2950 C C . ASN A 1 372 ? 11.875 -21.234 12.242 1 35 372 ASN A C 1
ATOM 2952 O O . ASN A 1 372 ? 12.289 -22.375 11.984 1 35 372 ASN A O 1
ATOM 2956 N N . GLY A 1 373 ? 11.609 -20.406 11.148 1 41.06 373 GLY A N 1
ATOM 2957 C CA . GLY A 1 373 ? 11.781 -20.797 9.758 1 41.06 373 GLY A CA 1
ATOM 2958 C C . GLY A 1 373 ? 10.531 -21.422 9.156 1 41.06 373 GLY A C 1
ATOM 2959 O O . GLY A 1 373 ? 10.586 -22.031 8.086 1 41.06 373 GLY A O 1
ATOM 2960 N N . SER A 1 374 ? 9.5 -21.734 9.898 1 46.47 374 SER A N 1
ATOM 2961 C CA . SER A 1 374 ? 8.461 -22.672 9.453 1 46.47 374 SER A CA 1
ATOM 2962 C C . SER A 1 374 ? 7.453 -21.969 8.547 1 46.47 374 SER A C 1
ATOM 2964 O O . SER A 1 374 ? 7.168 -20.781 8.719 1 46.47 374 SER A O 1
ATOM 2966 N N . LEU A 1 375 ? 7.305 -22.453 7.375 1 54.78 375 LEU A N 1
ATOM 2967 C CA . LEU A 1 375 ? 6.336 -22.141 6.328 1 54.78 375 LEU A CA 1
ATOM 2968 C C . LEU A 1 375 ? 4.918 -22.125 6.887 1 54.78 375 LEU A C 1
ATOM 2970 O O . LEU A 1 375 ? 4.5 -23.062 7.559 1 54.78 375 LEU A O 1
ATOM 2974 N N . SER A 1 376 ? 4.113 -20.906 7 1 71.75 376 SER A N 1
ATOM 2975 C CA . SER A 1 376 ? 2.721 -20.984 7.43 1 71.75 376 SER A CA 1
ATOM 2976 C C . SER A 1 376 ? 1.794 -21.25 6.246 1 71.75 376 SER A C 1
ATOM 2978 O O . SER A 1 376 ? 1.529 -20.344 5.445 1 71.75 376 SER A O 1
ATOM 2980 N N . LEU A 1 377 ? 1.519 -22.609 5.891 1 85.31 377 LEU A N 1
ATOM 2981 C CA . LEU A 1 377 ? 0.494 -23.031 4.941 1 85.31 377 LEU A CA 1
ATOM 2982 C C . LEU A 1 377 ? -0.841 -23.25 5.645 1 85.31 377 LEU A C 1
ATOM 2984 O O . LEU A 1 377 ? -0.947 -24.094 6.539 1 85.31 377 LEU A O 1
ATOM 2988 N N . LEU A 1 378 ? -1.77 -22.422 5.359 1 88.12 378 LEU A N 1
ATOM 2989 C CA . LEU A 1 378 ? -3.104 -22.516 5.938 1 88.12 378 LEU A CA 1
ATOM 2990 C C . LEU A 1 378 ? -4.102 -23.062 4.922 1 88.12 378 LEU A C 1
ATOM 2992 O O . LEU A 1 378 ? -4.18 -22.562 3.795 1 88.12 378 LEU A O 1
ATOM 2996 N N . CYS A 1 379 ? -4.793 -24.094 5.293 1 91.19 379 CYS A N 1
ATOM 2997 C CA . CYS A 1 379 ? -5.789 -24.703 4.418 1 91.19 379 CYS A CA 1
ATOM 2998 C C . CYS A 1 379 ? -7.133 -24.812 5.117 1 91.19 379 CYS A C 1
ATOM 3000 O O . CYS A 1 379 ? -7.191 -25.031 6.332 1 91.19 379 CYS A O 1
ATOM 3002 N N . THR A 1 380 ? -8.117 -24.594 4.352 1 89.69 380 THR A N 1
ATOM 3003 C CA . THR A 1 380 ? -9.438 -24.953 4.855 1 89.69 380 THR A CA 1
ATOM 3004 C C . THR A 1 380 ? -9.758 -26.406 4.516 1 89.69 380 THR A C 1
ATOM 3006 O O . THR A 1 380 ? -9.266 -26.938 3.52 1 89.69 380 THR A O 1
ATOM 3009 N N . ASP A 1 381 ? -10.523 -27.062 5.379 1 89.38 381 ASP A N 1
ATOM 3010 C CA . ASP A 1 381 ? -10.867 -28.469 5.172 1 89.38 381 ASP A CA 1
ATOM 3011 C C . ASP A 1 381 ? -12.203 -28.797 5.836 1 89.38 381 ASP A C 1
ATOM 3013 O O . ASP A 1 381 ? -12.695 -28.047 6.672 1 89.38 381 ASP A O 1
ATOM 3017 N N . ALA A 1 382 ? -12.734 -29.859 5.297 1 80.25 382 ALA A N 1
ATOM 3018 C CA . ALA A 1 382 ? -13.93 -30.375 5.965 1 80.25 382 ALA A CA 1
ATOM 3019 C C . ALA A 1 382 ? -13.578 -31.016 7.305 1 80.25 382 ALA A C 1
ATOM 3021 O O . ALA A 1 382 ? -12.5 -31.609 7.453 1 80.25 382 ALA A O 1
ATOM 3022 N N . SER A 1 383 ? -14.383 -30.844 8.344 1 73.12 383 SER A N 1
ATOM 3023 C CA . SER A 1 383 ? -14.117 -31.359 9.68 1 73.12 383 SER A CA 1
ATOM 3024 C C . SER A 1 383 ? -14.25 -32.875 9.727 1 73.12 383 SER A C 1
ATOM 3026 O O . SER A 1 383 ? -13.75 -33.531 10.648 1 73.12 383 SER A O 1
ATOM 3028 N N . GLY A 1 384 ? -14.906 -33.438 8.852 1 65.88 384 GLY A N 1
ATOM 3029 C CA . GLY A 1 384 ? -15.062 -34.875 8.836 1 65.88 384 GLY A CA 1
ATOM 3030 C C . GLY A 1 384 ? -15.406 -35.438 7.461 1 65.88 384 GLY A C 1
ATOM 3031 O O . GLY A 1 384 ? -15.625 -34.688 6.52 1 65.88 384 GLY A O 1
ATOM 3032 N N . LYS A 1 385 ? -15.344 -36.781 7.336 1 61.69 385 LYS A N 1
ATOM 3033 C CA . LYS A 1 385 ? -15.57 -37.469 6.07 1 61.69 385 LYS A CA 1
ATOM 3034 C C . LYS A 1 385 ? -16.938 -37.125 5.496 1 61.69 385 LYS A C 1
ATOM 3036 O O . LYS A 1 385 ? -17.094 -37 4.281 1 61.69 385 LYS A O 1
ATOM 3041 N N . ASN A 1 386 ? -17.859 -36.844 6.41 1 60.38 386 ASN A N 1
ATOM 3042 C CA . ASN A 1 386 ? -19.203 -36.562 5.922 1 60.38 386 ASN A CA 1
ATOM 3043 C C . ASN A 1 386 ? -19.781 -35.312 6.582 1 60.38 386 ASN A C 1
ATOM 3045 O O . ASN A 1 386 ? -20.984 -35.219 6.77 1 60.38 386 ASN A O 1
ATOM 3049 N N . SER A 1 387 ? -18.781 -34.406 6.945 1 59.28 387 SER A N 1
ATOM 3050 C CA . SER A 1 387 ? -19.266 -33.219 7.633 1 59.28 387 SER A CA 1
ATOM 3051 C C . SER A 1 387 ? -19.266 -32 6.707 1 59.28 387 SER A C 1
ATOM 3053 O O . SER A 1 387 ? -18.422 -31.906 5.805 1 59.28 387 SER A O 1
ATOM 3055 N N . SER A 1 388 ? -20.328 -31.234 6.793 1 60.78 388 SER A N 1
ATOM 3056 C CA . SER A 1 388 ? -20.391 -29.969 6.07 1 60.78 388 SER A CA 1
ATOM 3057 C C . SER A 1 388 ? -19.719 -28.844 6.859 1 60.78 388 SER A C 1
ATOM 3059 O O . SER A 1 388 ? -19.578 -27.734 6.355 1 60.78 388 SER A O 1
ATOM 3061 N N . ALA A 1 389 ? -19.25 -29.234 8.023 1 69.25 389 ALA A N 1
ATOM 3062 C CA . ALA A 1 389 ? -18.562 -28.219 8.82 1 69.25 389 ALA A CA 1
ATOM 3063 C C . ALA A 1 389 ? -17.109 -28.094 8.398 1 69.25 389 ALA A C 1
ATOM 3065 O O . ALA A 1 389 ? -16.5 -29.047 7.918 1 69.25 389 ALA A O 1
ATOM 3066 N N . GLY A 1 390 ? -16.656 -26.891 8.43 1 80.81 390 GLY A N 1
ATOM 3067 C CA . GLY A 1 390 ? -15.305 -26.609 7.965 1 80.81 390 GLY A CA 1
ATOM 3068 C C . GLY A 1 390 ? -14.312 -26.391 9.094 1 80.81 390 GLY A C 1
ATOM 3069 O O . GLY A 1 390 ? -14.711 -26.156 10.234 1 80.81 390 GLY A O 1
ATOM 3070 N N . ARG A 1 391 ? -13.047 -26.641 8.805 1 83.69 391 ARG A N 1
ATOM 3071 C CA . ARG A 1 391 ? -11.938 -26.359 9.703 1 83.69 391 ARG A CA 1
ATOM 3072 C C . ARG A 1 391 ? -10.805 -25.656 8.969 1 83.69 391 ARG A C 1
ATOM 3074 O O . ARG A 1 391 ? -10.734 -25.688 7.738 1 83.69 391 ARG A O 1
ATOM 3081 N N . ILE A 1 392 ? -10.055 -24.969 9.719 1 86.25 392 ILE A N 1
ATOM 3082 C CA . ILE A 1 392 ? -8.844 -24.328 9.203 1 86.25 392 ILE A CA 1
ATOM 3083 C C . ILE A 1 392 ? -7.613 -25.047 9.758 1 86.25 392 ILE A C 1
ATOM 3085 O O . ILE A 1 392 ? -7.488 -25.219 10.969 1 86.25 392 ILE A O 1
ATOM 3089 N N . LEU A 1 393 ? -6.762 -25.469 8.883 1 86.31 393 LEU A N 1
ATOM 3090 C CA . LEU A 1 393 ? -5.582 -26.234 9.266 1 86.31 393 LEU A CA 1
ATOM 3091 C C . LEU A 1 393 ? -4.305 -25.453 8.961 1 86.31 393 LEU A C 1
ATOM 3093 O O . LEU A 1 393 ? -4.168 -24.891 7.875 1 86.31 393 LEU A O 1
ATOM 3097 N N . GLU A 1 394 ? -3.469 -25.422 9.938 1 86.06 394 GLU A N 1
ATOM 3098 C CA . GLU A 1 394 ? -2.084 -25.047 9.664 1 86.06 394 GLU A CA 1
ATOM 3099 C C . GLU A 1 394 ? -1.233 -26.266 9.352 1 86.06 394 GLU A C 1
ATOM 3101 O O . GLU A 1 394 ? -0.938 -27.078 10.234 1 86.06 394 GLU A O 1
ATOM 3106 N N . ILE A 1 395 ? -0.88 -26.422 8.109 1 89.31 395 ILE A N 1
ATOM 3107 C CA . ILE A 1 395 ? -0.204 -27.625 7.648 1 89.31 395 ILE A CA 1
ATOM 3108 C C . ILE A 1 395 ? 1.239 -27.625 8.141 1 89.31 395 ILE A C 1
ATOM 3110 O O . ILE A 1 395 ? 1.998 -26.703 7.879 1 89.31 395 ILE A O 1
ATOM 3114 N N . THR A 1 396 ? 1.557 -28.625 8.914 1 86.81 396 THR A N 1
ATOM 3115 C CA . THR A 1 396 ? 2.904 -28.797 9.445 1 86.81 396 THR A CA 1
ATOM 3116 C C . THR A 1 396 ? 3.492 -30.141 9.016 1 86.81 396 THR A C 1
ATOM 3118 O O . THR A 1 396 ? 2.754 -31.094 8.742 1 86.81 396 THR A O 1
ATOM 3121 N N . LYS A 1 397 ? 4.719 -30.234 9.094 1 88.38 397 LYS A N 1
ATOM 3122 C CA . LYS A 1 397 ? 5.453 -31.406 8.633 1 88.38 397 LYS A CA 1
ATOM 3123 C C . LYS A 1 397 ? 5.102 -32.625 9.469 1 88.38 397 LYS A C 1
ATOM 3125 O O . LYS A 1 397 ? 5.242 -32.625 10.695 1 88.38 397 LYS A O 1
ATOM 3130 N N . GLY A 1 398 ? 4.656 -33.625 8.773 1 89.12 398 GLY A N 1
ATOM 3131 C CA . GLY A 1 398 ? 4.469 -34.938 9.383 1 89.12 398 GLY A CA 1
ATOM 3132 C C . GLY A 1 398 ? 3.189 -35.031 10.195 1 89.12 398 GLY A C 1
ATOM 3133 O O . GLY A 1 398 ? 2.889 -36.062 10.758 1 89.12 398 GLY A O 1
ATOM 3134 N N . LYS A 1 399 ? 2.447 -34.031 10.242 1 89.25 399 LYS A N 1
ATOM 3135 C CA . LYS A 1 399 ? 1.24 -34.031 11.062 1 89.25 399 LYS A CA 1
ATOM 3136 C C . LYS A 1 399 ? 0.124 -34.844 10.398 1 89.25 399 LYS A C 1
ATOM 3138 O O . LYS A 1 399 ? -0.009 -34.844 9.172 1 89.25 399 LYS A O 1
ATOM 3143 N N . ASP A 1 400 ? -0.684 -35.594 11.211 1 88.44 400 ASP A N 1
ATOM 3144 C CA . ASP A 1 400 ? -1.877 -36.312 10.789 1 88.44 400 ASP A CA 1
ATOM 3145 C C . ASP A 1 400 ? -3.146 -35.594 11.266 1 88.44 400 ASP A C 1
ATOM 3147 O O . ASP A 1 400 ? -3.408 -35.531 12.469 1 88.44 400 ASP A O 1
ATOM 3151 N N . TYR A 1 401 ? -3.875 -35.156 10.367 1 87.31 401 TYR A N 1
ATOM 3152 C CA . TYR A 1 401 ? -5.051 -34.375 10.703 1 87.31 401 TYR A CA 1
ATOM 3153 C C . TYR A 1 401 ? -6.309 -35.219 10.711 1 87.31 401 TYR A C 1
ATOM 3155 O O . TYR A 1 401 ? -7.422 -34.719 10.828 1 87.31 401 TYR A O 1
ATOM 3163 N N . GLY A 1 402 ? -6.25 -36.438 10.555 1 76.62 402 GLY A N 1
ATOM 3164 C CA . GLY A 1 402 ? -7.391 -37.344 10.492 1 76.62 402 GLY A CA 1
ATOM 3165 C C . GLY A 1 402 ? -8.164 -37.406 11.797 1 76.62 402 GLY A C 1
ATOM 3166 O O . GLY A 1 402 ? -9.391 -37.594 11.789 1 76.62 402 GLY A O 1
ATOM 3167 N N . GLU A 1 403 ? -7.449 -37.469 13 1 63.44 403 GLU A N 1
ATOM 3168 C CA . GLU A 1 403 ? -8.094 -37.719 14.281 1 63.44 403 GLU A CA 1
ATOM 3169 C C . GLU A 1 403 ? -8.664 -36.438 14.883 1 63.44 403 GLU A C 1
ATOM 3171 O O . GLU A 1 403 ? -9.445 -36.469 15.836 1 63.44 403 GLU A O 1
ATOM 3176 N N . SER A 1 404 ? -8.305 -35.281 14.438 1 55.75 404 SER A N 1
ATOM 3177 C CA . SER A 1 404 ? -8.562 -34.062 15.18 1 55.75 404 SER A CA 1
ATOM 3178 C C . SER A 1 404 ? -9.867 -33.406 14.742 1 55.75 404 SER A C 1
ATOM 3180 O O . SER A 1 404 ? -9.867 -32.469 13.961 1 55.75 404 SER A O 1
ATOM 3182 N N . LEU A 1 405 ? -10.938 -34.188 14.836 1 52.12 405 LEU A N 1
ATOM 3183 C CA . LEU A 1 405 ? -12.203 -33.719 14.289 1 52.12 405 LEU A CA 1
ATOM 3184 C C . LEU A 1 405 ? -12.883 -32.75 15.258 1 52.12 405 LEU A C 1
ATOM 3186 O O . LEU A 1 405 ? -13.414 -33.156 16.297 1 52.12 405 LEU A O 1
ATOM 3190 N N . LEU A 1 406 ? -12.289 -31.609 15.594 1 47.75 406 LEU A N 1
ATOM 3191 C CA . LEU A 1 406 ? -13.164 -30.719 16.328 1 47.75 406 LEU A CA 1
ATOM 3192 C C . LEU A 1 406 ? -14.273 -30.172 15.438 1 47.75 406 LEU A C 1
ATOM 3194 O O . LEU A 1 406 ? -13.992 -29.656 14.352 1 47.75 406 LEU A O 1
ATOM 3198 N N . PRO A 1 407 ? -15.523 -30.531 15.703 1 44.94 407 PRO A N 1
ATOM 3199 C CA . PRO A 1 407 ? -16.656 -30.047 14.914 1 44.94 407 PRO A CA 1
ATOM 3200 C C . PRO A 1 407 ? -16.688 -28.531 14.805 1 44.94 407 PRO A C 1
ATOM 3202 O O . PRO A 1 407 ? -16.641 -27.828 15.82 1 44.94 407 PRO A O 1
ATOM 3205 N N . GLY A 1 408 ? -15.977 -27.812 14.008 1 49.81 408 GLY A N 1
ATOM 3206 C CA . GLY A 1 408 ? -16.234 -26.391 13.898 1 49.81 408 GLY A CA 1
ATOM 3207 C C . GLY A 1 408 ? -17.594 -26.078 13.305 1 49.81 408 GLY A C 1
ATOM 3208 O O . GLY A 1 408 ? -18.203 -26.922 12.656 1 49.81 408 GLY A O 1
ATOM 3209 N N . GLY A 1 409 ? -18.484 -25.297 13.914 1 51 409 GLY A N 1
ATOM 3210 C CA . GLY A 1 409 ? -19.75 -24.75 13.477 1 51 409 GLY A CA 1
ATOM 3211 C C . GLY A 1 409 ? -19.625 -23.812 12.289 1 51 409 GLY A C 1
ATOM 3212 O O . GLY A 1 409 ? -18.547 -23.266 12.047 1 51 409 GLY A O 1
ATOM 3213 N N . GLY A 1 410 ? -20.375 -24.125 11.031 1 57.41 410 GLY A N 1
ATOM 3214 C CA . GLY A 1 410 ? -20.594 -23.266 9.891 1 57.41 410 GLY A CA 1
ATOM 3215 C C . GLY A 1 410 ? -20.297 -23.922 8.562 1 57.41 410 GLY A C 1
ATOM 3216 O O . GLY A 1 410 ? -19.875 -25.078 8.523 1 57.41 410 GLY A O 1
ATOM 3217 N N . ALA A 1 411 ? -20.688 -23.266 7.516 1 62.88 411 ALA A N 1
ATOM 3218 C CA . ALA A 1 411 ? -20.5 -23.75 6.152 1 62.88 411 ALA A CA 1
ATOM 3219 C C . ALA A 1 411 ? -19.016 -23.969 5.844 1 62.88 411 ALA A C 1
ATOM 3221 O O . ALA A 1 411 ? -18.156 -23.234 6.344 1 62.88 411 ALA A O 1
ATOM 3222 N N . ALA A 1 412 ? -18.766 -25.078 5.203 1 72.81 412 ALA A N 1
ATOM 3223 C CA . ALA A 1 412 ? -17.406 -25.406 4.812 1 72.81 412 ALA A CA 1
ATOM 3224 C C . ALA A 1 412 ? -16.781 -24.281 3.992 1 72.81 412 ALA A C 1
ATOM 3226 O O . ALA A 1 412 ? -17.359 -23.844 2.998 1 72.81 412 ALA A O 1
ATOM 3227 N N . PRO A 1 413 ? -15.68 -23.781 4.426 1 81.12 413 PRO A N 1
ATOM 3228 C CA . PRO A 1 413 ? -15.008 -22.703 3.684 1 81.12 413 PRO A CA 1
ATOM 3229 C C . PRO A 1 413 ? -14.469 -23.172 2.332 1 81.12 413 PRO A C 1
ATOM 3231 O O . PRO A 1 413 ? -14.133 -24.344 2.168 1 81.12 413 PRO A O 1
ATOM 3234 N N . VAL A 1 414 ? -14.539 -22.328 1.391 1 87.19 414 VAL A N 1
ATOM 3235 C CA . VAL A 1 414 ? -14.016 -22.578 0.052 1 87.19 414 VAL A CA 1
ATOM 3236 C C . VAL A 1 414 ? -12.508 -22.359 0.036 1 87.19 414 VAL A C 1
ATOM 3238 O O . VAL A 1 414 ? -11.797 -22.969 -0.773 1 87.19 414 VAL A O 1
ATOM 3241 N N . GLY A 1 415 ? -12.031 -21.609 0.873 1 91.62 415 GLY A N 1
ATOM 3242 C CA . GLY A 1 415 ? -10.617 -21.281 0.928 1 91.62 415 GLY A CA 1
ATOM 3243 C C . GLY A 1 415 ? -10.352 -19.938 1.601 1 91.62 415 GLY A C 1
ATOM 3244 O O . GLY A 1 415 ? -11.242 -19.375 2.225 1 91.62 415 GLY A O 1
ATOM 3245 N N . GLY A 1 416 ? -9.102 -19.562 1.458 1 91.94 416 GLY A N 1
ATOM 3246 C CA . GLY A 1 416 ? -8.727 -18.281 2.045 1 91.94 416 GLY A CA 1
ATOM 3247 C C . GLY A 1 416 ? -7.438 -17.719 1.476 1 91.94 416 GLY A C 1
ATOM 3248 O O . GLY A 1 416 ? -6.875 -18.281 0.532 1 91.94 416 GLY A O 1
ATOM 3249 N N . PHE A 1 417 ? -7.152 -16.578 1.987 1 92.12 417 PHE A N 1
ATOM 3250 C CA . PHE A 1 417 ? -5.93 -15.891 1.58 1 92.12 417 PHE A CA 1
ATOM 3251 C C . PHE A 1 417 ? -5.355 -15.07 2.732 1 92.12 417 PHE A C 1
ATOM 3253 O O . PHE A 1 417 ? -6.078 -14.711 3.662 1 92.12 417 PHE A O 1
ATOM 3260 N N . VAL A 1 418 ? -4.129 -14.93 2.67 1 89.94 418 VAL A N 1
ATOM 3261 C CA . VAL A 1 418 ? -3.469 -13.961 3.547 1 89.94 418 VAL A CA 1
ATOM 3262 C C . VAL A 1 418 ? -3.258 -12.648 2.801 1 89.94 418 VAL A C 1
ATOM 3264 O O . VAL A 1 418 ? -2.586 -12.617 1.768 1 89.94 418 VAL A O 1
ATOM 3267 N N . TYR A 1 419 ? -3.781 -11.578 3.328 1 90.19 419 TYR A N 1
ATOM 3268 C CA . TYR A 1 419 ? -3.701 -10.312 2.604 1 90.19 419 TYR A CA 1
ATOM 3269 C C . TYR A 1 419 ? -2.334 -9.672 2.785 1 90.19 419 TYR A C 1
ATOM 3271 O O . TYR A 1 419 ? -1.93 -9.359 3.91 1 90.19 419 TYR A O 1
ATOM 3279 N N . ARG A 1 420 ? -1.712 -9.469 1.686 1 84.75 420 ARG A N 1
ATOM 3280 C CA . ARG A 1 420 ? -0.396 -8.836 1.691 1 84.75 420 ARG A CA 1
ATOM 3281 C C . ARG A 1 420 ? -0.341 -7.68 0.704 1 84.75 420 ARG A C 1
ATOM 3283 O O . ARG A 1 420 ? 0.739 -7.285 0.258 1 84.75 420 ARG A O 1
ATOM 3290 N N . GLY A 1 421 ? -1.523 -7.188 0.357 1 84.56 421 GLY A N 1
ATOM 3291 C CA . GLY A 1 421 ? -1.601 -6.043 -0.535 1 84.56 421 GLY A CA 1
ATOM 3292 C C . GLY A 1 421 ? -1.345 -4.723 0.166 1 84.56 421 GLY A C 1
ATOM 3293 O O . GLY A 1 421 ? -1.106 -4.691 1.376 1 84.56 421 GLY A O 1
ATOM 3294 N N . CYS A 1 422 ? -1.301 -3.619 -0.571 1 78 422 CYS A N 1
ATOM 3295 C CA . CYS A 1 422 ? -1.005 -2.295 -0.038 1 78 422 CYS A CA 1
ATOM 3296 C C . CYS A 1 422 ? -2.26 -1.429 -0.002 1 78 422 CYS A C 1
ATOM 3298 O O . CYS A 1 422 ? -2.285 -0.392 0.664 1 78 422 CYS A O 1
ATOM 3300 N N . GLN A 1 423 ? -3.203 -1.857 -0.603 1 78.94 423 GLN A N 1
ATOM 3301 C CA . GLN A 1 423 ? -4.371 -0.995 -0.74 1 78.94 423 GLN A CA 1
ATOM 3302 C C . GLN A 1 423 ? -5.227 -1.022 0.524 1 78.94 423 GLN A C 1
ATOM 3304 O O . GLN A 1 423 ? -6.188 -0.258 0.648 1 78.94 423 GLN A O 1
ATOM 3309 N N . SER A 1 424 ? -4.938 -1.916 1.405 1 80.06 424 SER A N 1
ATOM 3310 C CA . SER A 1 424 ? -5.629 -1.931 2.691 1 80.06 424 SER A CA 1
ATOM 3311 C C . SER A 1 424 ? -4.656 -2.203 3.836 1 80.06 424 SER A C 1
ATOM 3313 O O . SER A 1 424 ? -4.254 -3.348 4.055 1 80.06 424 SER A O 1
ATOM 3315 N N . ARG A 1 425 ? -4.41 -1.258 4.594 1 72.5 425 ARG A N 1
ATOM 3316 C CA . ARG A 1 425 ? -3.508 -1.434 5.727 1 72.5 425 ARG A CA 1
ATOM 3317 C C . ARG A 1 425 ? -4.18 -2.223 6.844 1 72.5 425 ARG A C 1
ATOM 3319 O O . ARG A 1 425 ? -3.525 -3.006 7.539 1 72.5 425 ARG A O 1
ATOM 3326 N N . ARG A 1 426 ? -5.363 -2.014 7.008 1 74.5 426 ARG A N 1
ATOM 3327 C CA . ARG A 1 426 ? -6.07 -2.662 8.109 1 74.5 426 ARG A CA 1
ATOM 3328 C C . ARG A 1 426 ? -6.184 -4.164 7.875 1 74.5 426 ARG A C 1
ATOM 3330 O O . ARG A 1 426 ? -6.34 -4.934 8.828 1 74.5 426 ARG A O 1
ATOM 3337 N N . LEU A 1 427 ? -6.195 -4.535 6.656 1 83.81 427 LEU A N 1
ATOM 3338 C CA . LEU A 1 427 ? -6.34 -5.949 6.332 1 83.81 427 LEU A CA 1
ATOM 3339 C C . LEU A 1 427 ? -4.977 -6.625 6.215 1 83.81 427 LEU A C 1
ATOM 3341 O O . LEU A 1 427 ? -4.887 -7.855 6.176 1 83.81 427 LEU A O 1
ATOM 3345 N N . TYR A 1 428 ? -3.922 -5.895 6.254 1 80.19 428 TYR A N 1
ATOM 3346 C CA . TYR A 1 428 ? -2.588 -6.434 6.02 1 80.19 428 TYR A CA 1
ATOM 3347 C C . TYR A 1 428 ? -2.236 -7.488 7.059 1 80.19 428 TYR A C 1
ATOM 3349 O O . TYR A 1 428 ? -2.369 -7.254 8.266 1 80.19 428 TYR A O 1
ATOM 3357 N N . GLY A 1 429 ? -1.83 -8.664 6.555 1 79.75 429 GLY A N 1
ATOM 3358 C CA . GLY A 1 429 ? -1.376 -9.734 7.43 1 79.75 429 GLY A CA 1
ATOM 3359 C C . GLY A 1 429 ? -2.5 -10.633 7.906 1 79.75 429 GLY A C 1
ATOM 3360 O O . GLY A 1 429 ? -2.252 -11.695 8.484 1 79.75 429 GLY A O 1
ATOM 3361 N N . SER A 1 430 ? -3.693 -10.258 7.676 1 84.06 430 SER A N 1
ATOM 3362 C CA . SER A 1 430 ? -4.84 -11.047 8.125 1 84.06 430 SER A CA 1
ATOM 3363 C C . SER A 1 430 ? -5.113 -12.211 7.18 1 84.06 430 SER A C 1
ATOM 3365 O O . SER A 1 430 ? -4.926 -12.086 5.965 1 84.06 430 SER A O 1
ATOM 3367 N N . TYR A 1 431 ? -5.508 -13.344 7.805 1 89.5 431 TYR A N 1
ATOM 3368 C CA . TYR A 1 431 ? -6.035 -14.453 7.012 1 89.5 431 TYR A CA 1
ATOM 3369 C C . TYR A 1 431 ? -7.543 -14.32 6.836 1 89.5 431 TYR A C 1
ATOM 3371 O O . TYR A 1 431 ? -8.289 -14.227 7.816 1 89.5 431 TYR A O 1
ATOM 3379 N N . VAL A 1 432 ? -7.918 -14.211 5.656 1 91.38 432 VAL A N 1
ATOM 3380 C CA . VAL A 1 432 ? -9.336 -14.094 5.324 1 91.38 432 VAL A CA 1
ATOM 3381 C C . VAL A 1 432 ? -9.812 -15.367 4.641 1 91.38 432 VAL A C 1
ATOM 3383 O O . VAL A 1 432 ? -9.125 -15.914 3.773 1 91.38 432 VAL A O 1
ATOM 3386 N N . PHE A 1 433 ? -10.953 -15.875 5.062 1 90.5 433 PHE A N 1
ATOM 3387 C CA . PHE A 1 433 ? -11.531 -17.047 4.438 1 90.5 433 PHE A CA 1
ATOM 3388 C C . PHE A 1 433 ? -13.031 -16.875 4.219 1 90.5 433 PHE A C 1
ATOM 3390 O O . PHE A 1 433 ? -13.641 -15.969 4.797 1 90.5 433 PHE A O 1
ATOM 3397 N N . GLY A 1 434 ? -13.492 -17.609 3.326 1 88.38 434 GLY A N 1
ATOM 3398 C CA . GLY A 1 434 ? -14.898 -17.484 2.984 1 88.38 434 GLY A CA 1
ATOM 3399 C C . GLY A 1 434 ? -15.555 -18.797 2.641 1 88.38 434 GLY A C 1
ATOM 3400 O O . GLY A 1 434 ? -14.875 -19.797 2.396 1 88.38 434 GLY A O 1
ATOM 3401 N N . ASP A 1 435 ? -16.844 -18.766 2.742 1 84 435 ASP A N 1
ATOM 3402 C CA . ASP A 1 435 ? -17.625 -19.938 2.354 1 84 435 ASP A CA 1
ATOM 3403 C C . ASP A 1 435 ? -18.391 -19.688 1.052 1 84 435 ASP A C 1
ATOM 3405 O O . ASP A 1 435 ? -18.328 -18.578 0.5 1 84 435 ASP A O 1
ATOM 3409 N N . LYS A 1 436 ? -18.984 -20.672 0.578 1 82.06 436 LYS A N 1
ATOM 3410 C CA . LYS A 1 436 ? -19.656 -20.609 -0.718 1 82.06 436 LYS A CA 1
ATOM 3411 C C . LYS A 1 436 ? -20.797 -19.594 -0.703 1 82.06 436 LYS A C 1
ATOM 3413 O O . LYS A 1 436 ? -21.156 -19.047 -1.745 1 82.06 436 LYS A O 1
ATOM 3418 N N . ASN A 1 437 ? -21.25 -19.281 0.451 1 76.06 437 ASN A N 1
ATOM 3419 C CA . ASN A 1 437 ? -22.422 -18.406 0.557 1 76.06 437 ASN A CA 1
ATOM 3420 C C . ASN A 1 437 ? -22.016 -16.938 0.566 1 76.06 437 ASN A C 1
ATOM 3422 O O . ASN A 1 437 ? -22.859 -16.047 0.644 1 76.06 437 ASN A O 1
ATOM 3426 N N . GLY A 1 438 ? -20.844 -16.734 0.542 1 79.12 438 GLY A N 1
ATOM 3427 C CA . GLY A 1 438 ? -20.375 -15.359 0.435 1 79.12 438 GLY A CA 1
ATOM 3428 C C . GLY A 1 438 ? -19.969 -14.766 1.768 1 79.12 438 GLY A C 1
ATOM 3429 O O . GLY A 1 438 ? -19.688 -13.562 1.857 1 79.12 438 GLY A O 1
ATOM 3430 N N . ASN A 1 439 ? -19.969 -15.57 2.74 1 81.88 439 ASN A N 1
ATOM 3431 C CA . ASN A 1 439 ? -19.531 -15.07 4.039 1 81.88 439 ASN A CA 1
ATOM 3432 C C . ASN A 1 439 ? -18 -15.078 4.16 1 81.88 439 ASN A C 1
ATOM 3434 O O . ASN A 1 439 ? -17.359 -16.109 3.939 1 81.88 439 ASN A O 1
ATOM 3438 N N . LEU A 1 440 ? -17.578 -13.922 4.445 1 89.25 440 LEU A N 1
ATOM 3439 C CA . LEU A 1 440 ? -16.141 -13.781 4.648 1 89.25 440 LEU A CA 1
ATOM 3440 C C . LEU A 1 440 ? -15.828 -13.531 6.117 1 89.25 440 LEU A C 1
ATOM 3442 O O . LEU A 1 440 ? -16.578 -12.836 6.809 1 89.25 440 LEU A O 1
ATOM 3446 N N . ARG A 1 441 ? -14.727 -14.133 6.547 1 88.31 441 ARG A N 1
ATOM 3447 C CA . ARG A 1 441 ? -14.266 -13.969 7.918 1 88.31 441 ARG A CA 1
ATOM 3448 C C . ARG A 1 441 ? -12.766 -13.695 7.961 1 88.31 441 ARG A C 1
ATOM 3450 O O . ARG A 1 441 ? -12.031 -14.078 7.043 1 88.31 441 ARG A O 1
ATOM 3457 N N . ILE A 1 442 ? -12.398 -12.953 8.977 1 87.38 442 ILE A N 1
ATOM 3458 C CA . ILE A 1 442 ? -10.992 -12.617 9.195 1 87.38 442 ILE A CA 1
ATOM 3459 C C . ILE A 1 442 ? -10.484 -13.336 10.445 1 87.38 442 ILE A C 1
ATOM 3461 O O . ILE A 1 442 ? -11.18 -13.398 11.461 1 87.38 442 ILE A O 1
ATOM 3465 N N . LEU A 1 443 ? -9.383 -13.93 10.273 1 81.81 443 LEU A N 1
ATOM 3466 C CA . LEU A 1 443 ? -8.664 -14.5 11.406 1 81.81 443 LEU A CA 1
ATOM 3467 C C . LEU A 1 443 ? -7.387 -13.719 11.695 1 81.81 443 LEU A C 1
ATOM 3469 O O . LEU A 1 443 ? -6.562 -13.516 10.797 1 81.81 443 LEU A O 1
ATOM 3473 N N . GLN A 1 444 ? -7.266 -13.039 12.883 1 72.88 444 GLN A N 1
ATOM 3474 C CA . GLN A 1 444 ? -6.078 -12.281 13.273 1 72.88 444 GLN A CA 1
ATOM 3475 C C . GLN A 1 444 ? -5.516 -12.781 14.602 1 72.88 444 GLN A C 1
ATOM 3477 O O . GLN A 1 444 ? -6.27 -13.203 15.477 1 72.88 444 GLN A O 1
ATOM 3482 N N . LYS A 1 445 ? -4.094 -12.812 14.578 1 62.59 445 LYS A N 1
ATOM 3483 C CA . LYS A 1 445 ? -3.457 -13.188 15.844 1 62.59 445 LYS A CA 1
ATOM 3484 C C . LYS A 1 445 ? -3.537 -12.047 16.859 1 62.59 445 LYS A C 1
ATOM 3486 O O . LYS A 1 445 ? -3.281 -10.891 16.531 1 62.59 445 LYS A O 1
ATOM 3491 N N . SER A 1 446 ? -4.363 -12.094 17.875 1 51.34 446 SER A N 1
ATOM 3492 C CA . SER A 1 446 ? -4.508 -11.062 18.891 1 51.34 446 SER A CA 1
ATOM 3493 C C . SER A 1 446 ? -3.152 -10.656 19.469 1 51.34 446 SER A C 1
ATOM 3495 O O . SER A 1 446 ? -2.328 -11.508 19.797 1 51.34 446 SER A O 1
ATOM 3497 N N . THR A 1 447 ? -2.59 -9.438 19.188 1 46.12 447 THR A N 1
ATOM 3498 C CA . THR A 1 447 ? -1.377 -8.922 19.828 1 46.12 447 THR A CA 1
ATOM 3499 C C . THR A 1 447 ? -1.506 -8.938 21.344 1 46.12 447 THR A C 1
ATOM 3501 O O . THR A 1 447 ? -0.503 -8.867 22.062 1 46.12 447 THR A O 1
ATOM 3504 N N . ALA A 1 448 ? -2.533 -8.25 21.891 1 40.91 448 ALA A N 1
ATOM 3505 C CA . ALA A 1 448 ? -2.541 -8.125 23.359 1 40.91 448 ALA A CA 1
ATOM 3506 C C . ALA A 1 448 ? -2.02 -9.398 24.016 1 40.91 448 ALA A C 1
ATOM 3508 O O . ALA A 1 448 ? -1.254 -9.336 24.984 1 40.91 448 ALA A O 1
ATOM 3509 N N . ALA A 1 449 ? -3.088 -10.336 24.359 1 34.5 449 ALA A N 1
ATOM 3510 C CA . ALA A 1 449 ? -2.797 -11.406 25.312 1 34.5 449 ALA A CA 1
ATOM 3511 C C . ALA A 1 449 ? -1.678 -12.312 24.797 1 34.5 449 ALA A C 1
ATOM 3513 O O . ALA A 1 449 ? -1.626 -12.633 23.609 1 34.5 449 ALA A O 1
ATOM 3514 N N . MET A 1 450 ? -0.603 -12.516 25.406 1 36.69 450 MET A N 1
ATOM 3515 C CA . MET A 1 450 ? 0.502 -13.469 25.391 1 36.69 450 MET A CA 1
ATOM 3516 C C . MET A 1 450 ? 0.147 -14.711 24.578 1 36.69 450 MET A C 1
ATOM 3518 O O . MET A 1 450 ? 1.018 -15.531 24.281 1 36.69 450 MET A O 1
ATOM 3522 N N . ARG A 1 451 ? -1.064 -15.398 24.844 1 38.12 451 ARG A N 1
ATOM 3523 C CA . ARG A 1 451 ? -1.215 -16.844 24.75 1 38.12 451 ARG A CA 1
ATOM 3524 C C . ARG A 1 451 ? -1.723 -17.266 23.375 1 38.12 451 ARG A C 1
ATOM 3526 O O . ARG A 1 451 ? -2.928 -17.234 23.125 1 38.12 451 ARG A O 1
ATOM 3533 N N . GLY A 1 452 ? -1.1 -17.156 22.156 1 51.34 452 GLY A N 1
ATOM 3534 C CA . GLY A 1 452 ? -1.214 -18.016 21 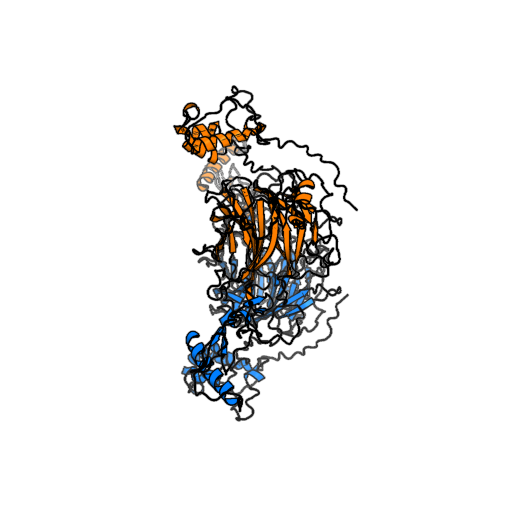1 51.34 452 GLY A CA 1
ATOM 3535 C C . GLY A 1 452 ? -2.631 -18.109 20.469 1 51.34 452 GLY A C 1
ATOM 3536 O O . GLY A 1 452 ? -2.98 -19.078 19.781 1 51.34 452 GLY A O 1
ATOM 3537 N N . HIS A 1 453 ? -3.658 -17.141 20.906 1 60.88 453 HIS A N 1
ATOM 3538 C CA . HIS A 1 453 ? -5.031 -17.422 20.5 1 60.88 453 HIS A CA 1
ATOM 3539 C C . HIS A 1 453 ? -5.426 -16.594 19.281 1 60.88 453 HIS A C 1
ATOM 3541 O O . HIS A 1 453 ? -5.012 -15.445 19.141 1 60.88 453 HIS A O 1
ATOM 3547 N N . TRP A 1 454 ? -6.141 -17.188 18.172 1 68 454 TRP A N 1
ATOM 3548 C CA . TRP A 1 454 ? -6.684 -16.562 16.969 1 68 454 TRP A CA 1
ATOM 3549 C C . TRP A 1 454 ? -8.062 -15.977 17.234 1 68 454 TRP A C 1
ATOM 3551 O O . TRP A 1 454 ? -8.875 -16.562 17.953 1 68 454 TRP A O 1
ATOM 3561 N N . GLN A 1 455 ? -8.211 -14.734 16.938 1 71.75 455 GLN A N 1
ATOM 3562 C CA . GLN A 1 455 ? -9.516 -14.078 17 1 71.75 455 GLN A CA 1
ATOM 3563 C C . GLN A 1 455 ? -10.164 -14.016 15.625 1 71.75 455 GLN A C 1
ATOM 3565 O O . GLN A 1 455 ? -9.5 -13.734 14.625 1 71.75 455 GLN A O 1
ATOM 3570 N N . GLU A 1 456 ? -11.5 -14.477 15.57 1 78.5 456 GLU A N 1
ATOM 3571 C CA . GLU A 1 456 ? -12.266 -14.453 14.32 1 78.5 456 GLU A CA 1
ATOM 3572 C C . GLU A 1 456 ? -13.219 -13.266 14.281 1 78.5 456 GLU A C 1
ATOM 3574 O O . GLU A 1 456 ? -13.844 -12.922 15.289 1 78.5 456 GLU A O 1
ATOM 3579 N N . LYS A 1 457 ? -13.156 -12.578 13.18 1 76.94 457 LYS A N 1
ATOM 3580 C CA . LYS A 1 457 ? -14.094 -11.477 12.945 1 76.94 457 LYS A CA 1
ATOM 3581 C C . LYS A 1 457 ? -14.695 -11.57 11.547 1 76.94 457 LYS A C 1
ATOM 3583 O O . LYS A 1 457 ? -14.094 -12.133 10.641 1 76.94 457 LYS A O 1
ATOM 3588 N N . SER A 1 458 ? -15.961 -11.086 11.43 1 83.31 458 SER A N 1
ATOM 3589 C CA . SER A 1 458 ? -16.594 -11.055 10.117 1 83.31 458 SER A CA 1
ATOM 3590 C C . SER A 1 458 ? -16.016 -9.945 9.242 1 83.31 458 SER A C 1
ATOM 3592 O O . SER A 1 458 ? -15.703 -8.859 9.742 1 83.31 458 SER A O 1
ATOM 3594 N N . LEU A 1 459 ? -15.773 -10.227 8.055 1 87.88 459 LEU A N 1
ATOM 3595 C CA . LEU A 1 459 ? -15.414 -9.211 7.074 1 87.88 459 LEU A CA 1
ATOM 3596 C C . LEU A 1 459 ? -16.656 -8.734 6.312 1 87.88 459 LEU A C 1
ATOM 3598 O O . LEU A 1 459 ? -17.25 -9.5 5.555 1 87.88 459 LEU A O 1
ATOM 3602 N N . CYS A 1 460 ? -16.969 -7.449 6.473 1 84.69 460 CYS A N 1
ATOM 3603 C CA . CYS A 1 460 ? -18.172 -6.906 5.863 1 84.69 460 CYS A CA 1
ATOM 3604 C C . CYS A 1 460 ? -17.891 -6.43 4.441 1 84.69 460 CYS A C 1
ATOM 3606 O O . CYS A 1 460 ? -16.891 -5.766 4.191 1 84.69 460 CYS A O 1
ATOM 3608 N N . LEU A 1 461 ? -18.797 -6.871 3.561 1 85.62 461 LEU A N 1
ATOM 3609 C CA . LEU A 1 461 ? -18.797 -6.348 2.199 1 85.62 461 LEU A CA 1
ATOM 3610 C C . LEU A 1 461 ? -19.938 -5.348 1.996 1 85.62 461 LEU A C 1
ATOM 3612 O O . LEU A 1 461 ? -21.078 -5.633 2.334 1 85.62 461 LEU A O 1
ATOM 3616 N N . GLY A 1 462 ? -19.578 -4.168 1.466 1 79.69 462 GLY A N 1
ATOM 3617 C CA . GLY A 1 462 ? -20.531 -3.086 1.283 1 79.69 462 GLY A CA 1
ATOM 3618 C C . GLY A 1 462 ? -21.594 -3.393 0.233 1 79.69 462 GLY A C 1
ATOM 3619 O O . GLY A 1 462 ? -21.422 -4.305 -0.58 1 79.69 462 GLY A O 1
ATOM 3620 N N . THR A 1 463 ? -22.641 -2.551 0.22 1 75.88 463 THR A N 1
ATOM 3621 C CA . THR A 1 463 ? -23.75 -2.689 -0.723 1 75.88 463 THR A CA 1
ATOM 3622 C C . THR A 1 463 ? -23.438 -1.977 -2.035 1 75.88 463 THR A C 1
ATOM 3624 O O . THR A 1 463 ? -22.453 -1.235 -2.123 1 75.88 463 THR A O 1
ATOM 3627 N N . SER A 1 464 ? -24.297 -2.285 -2.992 1 77.38 464 SER A N 1
ATOM 3628 C CA . SER A 1 464 ? -24.125 -1.669 -4.305 1 77.38 464 SER A CA 1
ATOM 3629 C C . SER A 1 464 ? -24.266 -0.153 -4.227 1 77.38 464 SER A C 1
ATOM 3631 O O . SER A 1 464 ? -23.641 0.577 -4.996 1 77.38 464 SER A O 1
ATOM 3633 N N . SER A 1 465 ? -25.062 0.354 -3.35 1 72.25 465 SER A N 1
ATOM 3634 C CA . SER A 1 465 ? -25.281 1.793 -3.229 1 72.25 465 SER A CA 1
ATOM 3635 C C . SER A 1 465 ? -24 2.502 -2.777 1 72.25 465 SER A C 1
ATOM 3637 O O . SER A 1 465 ? -23.703 3.6 -3.248 1 72.25 465 SER A O 1
ATOM 3639 N N . PHE A 1 466 ? -23.281 1.772 -1.996 1 71.06 466 PHE A N 1
ATOM 3640 C CA . PHE A 1 466 ? -22.062 2.375 -1.457 1 71.06 466 PHE A CA 1
ATOM 3641 C C . PHE A 1 466 ? -20.859 2.082 -2.355 1 71.06 466 PHE A C 1
ATOM 3643 O O . PHE A 1 466 ? -20.047 2.969 -2.625 1 71.06 466 PHE A O 1
ATOM 3650 N N . CYS A 1 467 ? -20.766 0.874 -2.828 1 80.25 467 CYS A N 1
ATOM 3651 C CA . CYS A 1 467 ? -19.578 0.423 -3.549 1 80.25 467 CYS A CA 1
ATOM 3652 C C . CYS A 1 467 ? -19.797 0.511 -5.055 1 80.25 467 CYS A C 1
ATOM 3654 O O . CYS A 1 467 ? -18.828 0.427 -5.828 1 80.25 467 CYS A O 1
ATOM 3656 N N . GLY A 1 468 ? -20.906 0.787 -5.504 1 75.19 468 GLY A N 1
ATOM 3657 C CA . GLY A 1 468 ? -21.203 0.748 -6.93 1 75.19 468 GLY A CA 1
ATOM 3658 C C . GLY A 1 468 ? -21.438 -0.657 -7.453 1 75.19 468 GLY A C 1
ATOM 3659 O O . GLY A 1 468 ? -22 -0.838 -8.531 1 75.19 468 GLY A O 1
ATOM 3660 N N . SER A 1 469 ? -20.812 -1.609 -6.742 1 78.31 469 SER A N 1
ATOM 3661 C CA . SER A 1 469 ? -21 -3.016 -7.078 1 78.31 469 SER A CA 1
ATOM 3662 C C . SER A 1 469 ? -21.109 -3.875 -5.824 1 78.31 469 SER A C 1
ATOM 3664 O O . SER A 1 469 ? -20.703 -3.449 -4.738 1 78.31 469 SER A O 1
ATOM 3666 N N . ALA A 1 470 ? -21.781 -4.965 -5.961 1 81.19 470 ALA A N 1
ATOM 3667 C CA . ALA A 1 470 ? -21.906 -5.914 -4.859 1 81.19 470 ALA A CA 1
ATOM 3668 C C . ALA A 1 470 ? -21.562 -7.328 -5.312 1 81.19 470 ALA A C 1
ATOM 3670 O O . ALA A 1 470 ? -21.75 -7.676 -6.48 1 81.19 470 ALA A O 1
ATOM 3671 N N . LEU A 1 471 ? -20.953 -8.047 -4.445 1 85.81 471 LEU A N 1
ATOM 3672 C CA . LEU A 1 471 ? -20.656 -9.445 -4.719 1 85.81 471 LEU A CA 1
ATOM 3673 C C . LEU A 1 471 ? -21.953 -10.25 -4.871 1 85.81 471 LEU A C 1
ATOM 3675 O O . LEU A 1 471 ? -22.797 -10.242 -3.984 1 85.81 471 LEU A O 1
ATOM 3679 N N . VAL A 1 472 ? -22.078 -10.836 -6.047 1 80.44 472 VAL A N 1
ATOM 3680 C CA . VAL A 1 472 ? -23.281 -11.625 -6.324 1 80.44 472 VAL A CA 1
ATOM 3681 C C . VAL A 1 472 ? -22.875 -13.07 -6.613 1 80.44 472 VAL A C 1
ATOM 3683 O O . VAL A 1 472 ? -21.922 -13.328 -7.34 1 80.44 472 VAL A O 1
ATOM 3686 N N . GLY A 1 473 ? -23.594 -13.992 -5.93 1 80.31 473 GLY A N 1
ATOM 3687 C CA . GLY A 1 473 ? -23.391 -15.398 -6.246 1 80.31 473 GLY A CA 1
ATOM 3688 C C . GLY A 1 473 ? -22.562 -16.125 -5.211 1 80.31 473 GLY A C 1
ATOM 3689 O O . GLY A 1 473 ? -22.359 -15.633 -4.102 1 80.31 473 GLY A O 1
ATOM 3690 N N . HIS A 1 474 ? -22.172 -17.391 -5.629 1 84.69 474 HIS A N 1
ATOM 3691 C CA . HIS A 1 474 ? -21.375 -18.234 -4.758 1 84.69 474 HIS A CA 1
ATOM 3692 C C . HIS A 1 474 ? -19.875 -17.984 -4.977 1 84.69 474 HIS A C 1
ATOM 3694 O O . HIS A 1 474 ? -19.422 -17.875 -6.117 1 84.69 474 HIS A O 1
ATOM 3700 N N . ILE A 1 475 ? -19.234 -17.922 -3.875 1 89.5 475 ILE A N 1
ATOM 3701 C CA . ILE A 1 475 ? -17.781 -17.781 -3.975 1 89.5 475 ILE A CA 1
ATOM 3702 C C . ILE A 1 475 ? -17.172 -19.109 -4.41 1 89.5 475 ILE A C 1
ATOM 3704 O O . ILE A 1 475 ? -17.469 -20.156 -3.83 1 89.5 475 ILE A O 1
ATOM 3708 N N . LEU A 1 476 ? -16.422 -19.047 -5.391 1 89.12 476 LEU A N 1
ATOM 3709 C CA . LEU A 1 476 ? -15.781 -20.234 -5.922 1 89.12 476 LEU A CA 1
ATOM 3710 C C . LEU A 1 476 ? -14.328 -20.328 -5.48 1 89.12 476 LEU A C 1
ATOM 3712 O O . LEU A 1 476 ? -13.75 -21.406 -5.418 1 89.12 476 LEU A O 1
ATOM 3716 N N . GLY A 1 477 ? -13.758 -19.203 -5.27 1 91.88 477 GLY A N 1
ATOM 3717 C CA . GLY A 1 477 ? -12.359 -19.188 -4.859 1 91.88 477 GLY A CA 1
ATOM 3718 C C . GLY A 1 477 ? -11.781 -17.797 -4.789 1 91.88 477 GLY A C 1
ATOM 3719 O O . GLY A 1 477 ? -12.5 -16.797 -4.965 1 91.88 477 GLY A O 1
ATOM 3720 N N . PHE A 1 478 ? -10.461 -17.812 -4.527 1 94.44 478 PHE A N 1
ATOM 3721 C CA . PHE A 1 478 ? -9.742 -16.547 -4.379 1 94.44 478 PHE A CA 1
ATOM 3722 C C . PHE A 1 478 ? -8.469 -16.547 -5.215 1 94.44 478 PHE A C 1
ATOM 3724 O O . PHE A 1 478 ? -8.023 -17.609 -5.672 1 94.44 478 PHE A O 1
ATOM 3731 N N . GLY A 1 479 ? -8.008 -15.375 -5.43 1 95.38 479 GLY A N 1
ATOM 3732 C CA . GLY A 1 479 ? -6.734 -15.188 -6.113 1 95.38 479 GLY A CA 1
ATOM 3733 C C . GLY A 1 479 ? -6.004 -13.93 -5.688 1 95.38 479 GLY A C 1
ATOM 3734 O O . GLY A 1 479 ? -6.594 -13.055 -5.051 1 95.38 479 GLY A O 1
ATOM 3735 N N . GLU A 1 480 ? -4.762 -13.953 -6.012 1 94.38 480 GLU A N 1
ATOM 3736 C CA . GLU A 1 480 ? -3.904 -12.828 -5.664 1 94.38 480 GLU A CA 1
ATOM 3737 C C . GLU A 1 480 ? -3.102 -12.352 -6.875 1 94.38 480 GLU A C 1
ATOM 3739 O O . GLU A 1 480 ? -2.652 -13.164 -7.684 1 94.38 480 GLU A O 1
ATOM 3744 N N . ASP A 1 481 ? -2.936 -11.055 -6.961 1 93.88 481 ASP A N 1
ATOM 3745 C CA . ASP A 1 481 ? -2.074 -10.539 -8.023 1 93.88 481 ASP A CA 1
ATOM 3746 C C . ASP A 1 481 ? -0.659 -10.297 -7.508 1 93.88 481 ASP A C 1
ATOM 3748 O O . ASP A 1 481 ? -0.343 -10.617 -6.363 1 93.88 481 ASP A O 1
ATOM 3752 N N . GLU A 1 482 ? 0.185 -9.828 -8.391 1 91.25 482 GLU A N 1
ATOM 3753 C CA . GLU A 1 482 ? 1.601 -9.68 -8.07 1 91.25 482 GLU A CA 1
ATOM 3754 C C . GLU A 1 482 ? 1.814 -8.625 -6.988 1 91.25 482 GLU A C 1
ATOM 3756 O O . GLU A 1 482 ? 2.863 -8.594 -6.344 1 91.25 482 GLU A O 1
ATOM 3761 N N . LEU A 1 483 ? 0.875 -7.77 -6.797 1 86.75 483 LEU A N 1
ATOM 3762 C CA . LEU A 1 483 ? 0.998 -6.707 -5.805 1 86.75 483 LEU A CA 1
ATOM 3763 C C . LEU A 1 483 ? 0.377 -7.129 -4.477 1 86.75 483 LEU A C 1
ATOM 3765 O O . LEU A 1 483 ? 0.393 -6.363 -3.51 1 86.75 483 LEU A O 1
ATOM 3769 N N . GLY A 1 484 ? -0.164 -8.266 -4.441 1 88.75 484 GLY A N 1
ATOM 3770 C CA . GLY A 1 484 ? -0.728 -8.797 -3.211 1 88.75 484 GLY A CA 1
ATOM 3771 C C . GLY A 1 484 ? -2.203 -8.484 -3.047 1 88.75 484 GLY A C 1
ATOM 3772 O O . GLY A 1 484 ? -2.789 -8.766 -1.999 1 88.75 484 GLY A O 1
ATOM 3773 N N . GLU A 1 485 ? -2.762 -7.879 -4.016 1 92.25 485 GLU A N 1
ATOM 3774 C CA . GLU A 1 485 ? -4.195 -7.602 -3.947 1 92.25 485 GLU A CA 1
ATOM 3775 C C . GLU A 1 485 ? -5.016 -8.844 -4.27 1 92.25 485 GLU A C 1
ATOM 3777 O O . GLU A 1 485 ? -4.559 -9.727 -5.004 1 92.25 485 GLU A O 1
ATOM 3782 N N . VAL A 1 486 ? -6.191 -8.859 -3.75 1 95.62 486 VAL A N 1
ATOM 3783 C CA . VAL A 1 486 ? -6.93 -10.117 -3.732 1 95.62 486 VAL A CA 1
ATOM 3784 C C . VAL A 1 486 ? -8.156 -10.008 -4.637 1 95.62 486 VAL A C 1
ATOM 3786 O O . VAL A 1 486 ? -8.781 -8.945 -4.723 1 95.62 486 VAL A O 1
ATOM 3789 N N . TYR A 1 487 ? -8.484 -11.094 -5.207 1 96.88 487 TYR A N 1
ATOM 3790 C CA . TYR A 1 487 ? -9.633 -11.234 -6.09 1 96.88 487 TYR A CA 1
ATOM 3791 C C . TYR A 1 487 ? -10.547 -12.367 -5.621 1 96.88 487 TYR A C 1
ATOM 3793 O O . TYR A 1 487 ? -10.094 -13.312 -4.984 1 96.88 487 TYR A O 1
ATOM 3801 N N . ILE A 1 488 ? -11.789 -12.219 -5.949 1 95.38 488 ILE A N 1
ATOM 3802 C CA . ILE A 1 488 ? -12.797 -13.211 -5.582 1 95.38 488 ILE A CA 1
ATOM 3803 C C . ILE A 1 488 ? -13.484 -13.742 -6.84 1 95.38 488 ILE A C 1
ATOM 3805 O O . ILE A 1 488 ? -13.914 -12.961 -7.695 1 95.38 488 ILE A O 1
ATOM 3809 N N . LEU A 1 489 ? -13.477 -15.008 -6.957 1 94.81 489 LEU A N 1
ATOM 3810 C CA . LEU A 1 489 ? -14.211 -15.656 -8.031 1 94.81 489 LEU A CA 1
ATOM 3811 C C . LEU A 1 489 ? -15.609 -16.062 -7.562 1 94.81 489 LEU A C 1
ATOM 3813 O O . LEU A 1 489 ? -15.75 -16.688 -6.512 1 94.81 489 LEU A O 1
ATOM 3817 N N . ALA A 1 490 ? -16.562 -15.648 -8.344 1 91.06 490 ALA A N 1
ATOM 3818 C CA . ALA A 1 490 ? -17.938 -15.953 -7.957 1 91.06 490 ALA A CA 1
ATOM 3819 C C . ALA A 1 490 ? -18.781 -16.328 -9.18 1 91.06 490 ALA A C 1
ATOM 3821 O O . ALA A 1 490 ? -18.422 -15.992 -10.305 1 91.06 490 ALA A O 1
ATOM 3822 N N . SER A 1 491 ? -19.766 -17.078 -8.93 1 87.19 491 SER A N 1
ATOM 3823 C CA . SER A 1 491 ? -20.719 -17.422 -9.977 1 87.19 491 SER A CA 1
ATOM 3824 C C . SER A 1 491 ? -22.156 -17.422 -9.445 1 87.19 491 SER A C 1
ATOM 3826 O O . SER A 1 491 ? -22.406 -17.828 -8.312 1 87.19 491 SER A O 1
ATOM 3828 N N . SER A 1 492 ? -23.062 -16.766 -10.156 1 74.62 492 SER A N 1
ATOM 3829 C CA . SER A 1 492 ? -24.453 -16.688 -9.742 1 74.62 492 SER A CA 1
ATOM 3830 C C . SER A 1 492 ? -25.172 -18 -10 1 74.62 492 SER A C 1
ATOM 3832 O O . SER A 1 492 ? -26.203 -18.281 -9.375 1 74.62 492 SER A O 1
ATOM 3834 N N . LYS A 1 493 ? -24.703 -18.641 -11.031 1 63.38 493 LYS A N 1
ATOM 3835 C CA . LYS A 1 493 ? -25.391 -19.875 -11.375 1 63.38 493 LYS A CA 1
ATOM 3836 C C . LYS A 1 493 ? -24.5 -21.094 -11.156 1 63.38 493 LYS A C 1
ATOM 3838 O O . LYS A 1 493 ? -23.281 -21 -11.258 1 63.38 493 LYS A O 1
ATOM 3843 N N . SER A 1 494 ? -25.062 -22.141 -10.445 1 54.16 494 SER A N 1
ATOM 3844 C CA . SER A 1 494 ? -24.328 -23.359 -10.172 1 54.16 494 SER A CA 1
ATOM 3845 C C . SER A 1 494 ? -24.062 -24.141 -11.453 1 54.16 494 SER A C 1
ATOM 3847 O O . SER A 1 494 ? -23.297 -25.109 -11.453 1 54.16 494 SER A O 1
ATOM 3849 N N . MET A 1 495 ? -24.75 -23.75 -12.547 1 52.53 495 MET A N 1
ATOM 3850 C CA . MET A 1 495 ? -24.609 -24.641 -13.688 1 52.53 495 MET A CA 1
ATOM 3851 C C . MET A 1 495 ? -23.422 -24.234 -14.555 1 52.53 495 MET A C 1
ATOM 3853 O O . MET A 1 495 ? -23.234 -23.047 -14.836 1 52.53 495 MET A O 1
ATOM 3857 N N . ALA A 1 496 ? -22.609 -25.172 -14.867 1 55.72 496 ALA A N 1
ATOM 3858 C CA . ALA A 1 496 ? -21.375 -25.078 -15.648 1 55.72 496 ALA A CA 1
ATOM 3859 C C . ALA A 1 496 ? -21.625 -24.391 -16.984 1 55.72 496 ALA A C 1
ATOM 3861 O O . ALA A 1 496 ? -20.719 -23.75 -17.547 1 55.72 496 ALA A O 1
ATOM 3862 N N . GLN A 1 497 ? -22.797 -24.5 -17.594 1 57.25 497 GLN A N 1
ATOM 3863 C CA . GLN A 1 497 ? -22.953 -24.062 -18.984 1 57.25 497 GLN A CA 1
ATOM 3864 C C . GLN A 1 497 ? -23.219 -22.562 -19.062 1 57.25 497 GLN A C 1
ATOM 3866 O O . GLN A 1 497 ? -23.156 -21.969 -20.141 1 57.25 497 GLN A O 1
ATOM 3871 N N . SER A 1 498 ? -23.266 -21.922 -17.859 1 66.44 498 SER A N 1
ATOM 3872 C CA . SER A 1 498 ? -23.594 -20.5 -17.938 1 66.44 498 SER A CA 1
ATOM 3873 C C . SER A 1 498 ? -22.344 -19.641 -17.781 1 66.44 498 SER A C 1
ATOM 3875 O O . SER A 1 498 ? -21.359 -20.062 -17.172 1 66.44 498 SER A O 1
ATOM 3877 N N . HIS A 1 499 ? -22.172 -18.703 -18.688 1 82.31 499 HIS A N 1
ATOM 3878 C CA . HIS A 1 499 ? -21.125 -17.703 -18.609 1 82.31 499 HIS A CA 1
ATOM 3879 C C . HIS A 1 499 ? -21.406 -16.688 -17.5 1 82.31 499 HIS A C 1
ATOM 3881 O O . HIS A 1 499 ? -21.375 -15.477 -17.75 1 82.31 499 HIS A O 1
ATOM 3887 N N . SER A 1 500 ? -21.656 -17.281 -16.25 1 83.81 500 SER A N 1
ATOM 3888 C CA . SER A 1 500 ? -22.078 -16.422 -15.156 1 83.81 500 SER A CA 1
ATOM 3889 C C . SER A 1 500 ? -20.922 -16.172 -14.195 1 83.81 500 SER A C 1
ATOM 3891 O O . SER A 1 500 ? -21.094 -15.516 -13.164 1 83.81 500 SER A O 1
ATOM 3893 N N . GLY A 1 501 ? -19.859 -16.75 -14.5 1 90.5 501 GLY A N 1
ATOM 3894 C CA . GLY A 1 501 ? -18.703 -16.531 -13.641 1 90.5 501 GLY A CA 1
ATOM 3895 C C . GLY A 1 501 ? -18.188 -15.109 -13.68 1 90.5 501 GLY A C 1
ATOM 3896 O O . GLY A 1 501 ? -18.188 -14.477 -14.742 1 90.5 501 GLY A O 1
ATOM 3897 N N . LYS A 1 502 ? -17.828 -14.648 -12.531 1 92.31 502 LYS A N 1
ATOM 3898 C CA . LYS A 1 502 ? -17.328 -13.289 -12.422 1 92.31 502 LYS A CA 1
ATOM 3899 C C . LYS A 1 502 ? -16.078 -13.234 -11.555 1 92.31 502 LYS A C 1
ATOM 3901 O O . LYS A 1 502 ? -15.867 -14.102 -10.703 1 92.31 502 LYS A O 1
ATOM 3906 N N . LEU A 1 503 ? -15.32 -12.258 -11.891 1 96.06 503 LEU A N 1
ATOM 3907 C CA . LEU A 1 503 ? -14.141 -11.938 -11.094 1 96.06 503 LEU A CA 1
ATOM 3908 C C . LEU A 1 503 ? -14.289 -10.578 -10.422 1 96.06 503 LEU A C 1
ATOM 3910 O O . LEU A 1 503 ? -14.547 -9.57 -11.094 1 96.06 503 LEU A O 1
ATOM 3914 N N . TYR A 1 504 ? -14.164 -10.602 -9.07 1 95.31 504 TYR A N 1
ATOM 3915 C CA . TYR A 1 504 ? -14.242 -9.367 -8.289 1 95.31 504 TYR A CA 1
ATOM 3916 C C . TYR A 1 504 ? -12.898 -9.039 -7.656 1 95.31 504 TYR A C 1
ATOM 3918 O O . TYR A 1 504 ? -12.156 -9.938 -7.258 1 95.31 504 TYR A O 1
ATOM 3926 N N . LYS A 1 505 ? -12.641 -7.781 -7.598 1 95.19 505 LYS A N 1
ATOM 3927 C CA . LYS A 1 505 ? -11.492 -7.309 -6.824 1 95.19 505 LYS A CA 1
ATOM 3928 C C . LYS A 1 505 ? -11.93 -6.758 -5.469 1 95.19 505 LYS A C 1
ATOM 3930 O O . LYS A 1 505 ? -12.906 -6.008 -5.387 1 95.19 505 LYS A O 1
ATOM 3935 N N . LEU A 1 506 ? -11.242 -7.18 -4.422 1 93.62 506 LEU A N 1
ATOM 3936 C CA . LEU A 1 506 ? -11.508 -6.652 -3.088 1 93.62 506 LEU A CA 1
ATOM 3937 C C . LEU A 1 506 ? -10.875 -5.273 -2.914 1 93.62 506 LEU A C 1
ATOM 3939 O O . LEU A 1 506 ? -9.664 -5.121 -3.061 1 93.62 506 LEU A O 1
ATOM 3943 N N . VAL A 1 507 ? -11.75 -4.301 -2.584 1 90.31 507 VAL A N 1
ATOM 3944 C CA . VAL A 1 507 ? -11.273 -2.924 -2.51 1 90.31 507 VAL A CA 1
ATOM 3945 C C . VAL A 1 507 ? -11.664 -2.312 -1.165 1 90.31 507 VAL A C 1
ATOM 3947 O O . VAL A 1 507 ? -12.773 -2.533 -0.675 1 90.31 507 VAL A O 1
ATOM 3950 N N . ASP A 1 508 ? -10.727 -1.535 -0.621 1 85.19 508 ASP A N 1
ATOM 3951 C CA . ASP A 1 508 ? -11 -0.735 0.569 1 85.19 508 ASP A CA 1
ATOM 3952 C C . ASP A 1 508 ? -11.5 0.659 0.192 1 85.19 508 ASP A C 1
ATOM 3954 O O . ASP A 1 508 ? -10.734 1.474 -0.334 1 85.19 508 ASP A O 1
ATOM 3958 N N . PRO A 1 509 ? -12.68 0.957 0.464 1 77.62 509 PRO A N 1
ATOM 3959 C CA . PRO A 1 509 ? -13.227 2.258 0.064 1 77.62 509 PRO A CA 1
ATOM 3960 C C . PRO A 1 509 ? -12.547 3.424 0.78 1 77.62 509 PRO A C 1
ATOM 3962 O O . PRO A 1 509 ? -12.633 4.566 0.321 1 77.62 509 PRO A O 1
ATOM 3965 N N . LYS A 1 510 ? -11.969 3.193 1.887 1 70.94 510 LYS A N 1
ATOM 3966 C CA . LYS A 1 510 ? -11.312 4.273 2.619 1 70.94 510 LYS A CA 1
ATOM 3967 C C . LYS A 1 510 ? -10.141 4.836 1.828 1 70.94 510 LYS A C 1
ATOM 3969 O O . LYS A 1 510 ? -9.672 5.945 2.102 1 70.94 510 LYS A O 1
ATOM 3974 N N . ARG A 1 511 ? -9.797 4.098 0.819 1 72.06 511 ARG A N 1
ATOM 3975 C CA . ARG A 1 511 ? -8.664 4.574 0.029 1 72.06 511 ARG A CA 1
ATOM 3976 C C . ARG A 1 511 ? -9.141 5.402 -1.161 1 72.06 511 ARG A C 1
ATOM 3978 O O . ARG A 1 511 ? -8.352 6.113 -1.782 1 72.06 511 ARG A O 1
ATOM 3985 N N . GLN A 1 512 ? -10.422 5.43 -1.351 1 73.94 512 GLN A N 1
ATOM 3986 C CA . GLN A 1 512 ? -10.953 6.246 -2.438 1 73.94 512 GLN A CA 1
ATOM 3987 C C . GLN A 1 512 ? -11.172 7.688 -1.986 1 73.94 512 GLN A C 1
ATOM 3989 O O . GLN A 1 512 ? -11.594 7.934 -0.853 1 73.94 512 GLN A O 1
ATOM 3994 N N . ALA A 1 513 ? -10.898 8.656 -2.926 1 80.31 513 ALA A N 1
ATOM 3995 C CA . ALA A 1 513 ? -11.039 10.07 -2.613 1 80.31 513 ALA A CA 1
ATOM 3996 C C . ALA A 1 513 ? -12.508 10.477 -2.531 1 80.31 513 ALA A C 1
ATOM 3998 O O . ALA A 1 513 ? -13.328 10.047 -3.348 1 80.31 513 ALA A O 1
ATOM 3999 N N . GLU A 1 514 ? -12.875 11.195 -1.524 1 80.44 514 GLU A N 1
ATOM 4000 C CA . GLU A 1 514 ? -14.211 11.758 -1.348 1 80.44 514 GLU A CA 1
ATOM 4001 C C . GLU A 1 514 ? -14.219 13.258 -1.633 1 80.44 514 GLU A C 1
ATOM 4003 O O . GLU A 1 514 ? -13.188 13.922 -1.518 1 80.44 514 GLU A O 1
ATOM 4008 N N . ALA A 1 515 ? -15.383 13.68 -2.109 1 83.56 515 ALA A N 1
ATOM 4009 C CA . ALA A 1 515 ? -15.516 15.125 -2.283 1 83.56 515 ALA A CA 1
ATOM 4010 C C . ALA A 1 515 ? -15.453 15.844 -0.941 1 83.56 515 ALA A C 1
ATOM 4012 O O . ALA A 1 515 ? -16 15.375 0.055 1 83.56 515 ALA A O 1
ATOM 4013 N N . PRO A 1 516 ? -14.734 16.938 -0.942 1 89.25 516 PRO A N 1
ATOM 4014 C CA . PRO A 1 516 ? -14.68 17.688 0.318 1 89.25 516 PRO A CA 1
ATOM 4015 C C . PRO A 1 516 ? -16.047 18.188 0.771 1 89.25 516 PRO A C 1
ATOM 4017 O O . PRO A 1 516 ? -16.875 18.578 -0.06 1 89.25 516 PRO A O 1
ATOM 4020 N N . GLU A 1 517 ? -16.297 18.172 2.051 1 86.62 517 GLU A N 1
ATOM 4021 C CA . GLU A 1 517 ? -17.562 18.594 2.627 1 86.62 517 GLU A CA 1
ATOM 4022 C C . GLU A 1 517 ? -17.5 20.031 3.135 1 86.62 517 GLU A C 1
ATOM 4024 O O . GLU A 1 517 ? -16.438 20.5 3.521 1 86.62 517 GLU A O 1
ATOM 4029 N N . LEU A 1 518 ? -18.672 20.672 3.119 1 88.12 518 LEU A N 1
ATOM 4030 C CA . LEU A 1 518 ? -18.766 22.031 3.666 1 88.12 518 LEU A CA 1
ATOM 4031 C C . LEU A 1 518 ? -18.75 22 5.191 1 88.12 518 LEU A C 1
ATOM 4033 O O . LEU A 1 518 ? -19.203 21.016 5.801 1 88.12 518 LEU A O 1
ATOM 4037 N N . LEU A 1 519 ? -18.219 23.062 5.672 1 87.25 519 LEU A N 1
ATOM 4038 C CA . LEU A 1 519 ? -18.234 23.188 7.125 1 87.25 519 LEU A CA 1
ATOM 4039 C C . LEU A 1 519 ? -19.656 23.281 7.652 1 87.25 519 LEU A C 1
ATOM 4041 O O . LEU A 1 519 ? -20.422 24.156 7.23 1 87.25 519 LEU A O 1
ATOM 4045 N N . GLY A 1 520 ? -20.109 22.359 8.516 1 84.69 520 GLY A N 1
ATOM 4046 C CA . GLY A 1 520 ? -21.5 22.312 8.922 1 84.69 520 GLY A CA 1
ATOM 4047 C C . GLY A 1 520 ? -21.688 22.125 10.414 1 84.69 520 GLY A C 1
ATOM 4048 O O . GLY A 1 520 ? -22.562 21.391 10.852 1 84.69 520 GLY A O 1
ATOM 4049 N N . THR A 1 521 ? -20.844 22.844 11.281 1 87.06 521 THR A N 1
ATOM 4050 C CA . THR A 1 521 ? -21.031 22.734 12.719 1 87.06 521 THR A CA 1
ATOM 4051 C C . THR A 1 521 ? -22.078 23.719 13.211 1 87.06 521 THR A C 1
ATOM 4053 O O . THR A 1 521 ? -22.359 24.719 12.539 1 87.06 521 THR A O 1
ATOM 4056 N N . ALA A 1 522 ? -22.688 23.453 14.391 1 87.88 522 ALA A N 1
ATOM 4057 C CA . ALA A 1 522 ? -23.672 24.344 14.984 1 87.88 522 ALA A CA 1
ATOM 4058 C C . ALA A 1 522 ? -23.094 25.734 15.203 1 87.88 522 ALA A C 1
ATOM 4060 O O . ALA A 1 522 ? -23.734 26.75 14.914 1 87.88 522 ALA A O 1
ATOM 4061 N N . CYS A 1 523 ? -21.938 25.781 15.641 1 91.31 523 CYS A N 1
ATOM 4062 C CA . CYS A 1 523 ? -21.312 27.062 15.898 1 91.31 523 CYS A CA 1
ATOM 4063 C C . CYS A 1 523 ? -21.109 27.859 14.609 1 91.31 523 CYS A C 1
ATOM 4065 O O . CYS A 1 523 ? -21.391 29.047 14.555 1 91.31 523 CYS A O 1
ATOM 4067 N N . SER A 1 524 ? -20.672 27.141 13.625 1 89.25 524 SER A N 1
ATOM 4068 C CA . SER A 1 524 ? -20.406 27.828 12.359 1 89.25 524 SER A CA 1
ATOM 4069 C C . SER A 1 524 ? -21.688 28.422 11.766 1 89.25 524 SER A C 1
ATOM 4071 O O . SER A 1 524 ? -21.641 29.453 11.094 1 89.25 524 SER A O 1
ATOM 4073 N N . T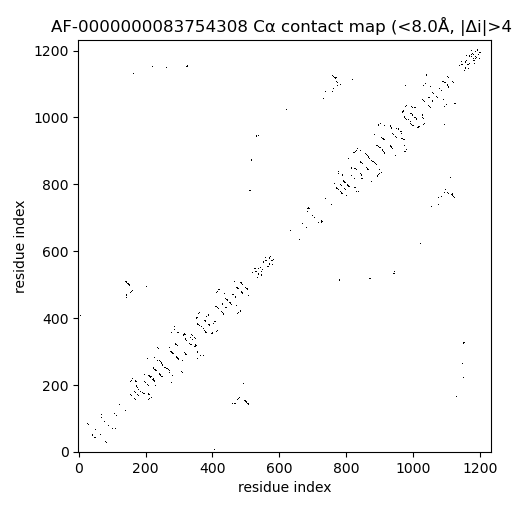RP A 1 525 ? -22.766 27.844 12.078 1 89.19 525 TRP A N 1
ATOM 4074 C CA . TRP A 1 525 ? -24.031 28.297 11.5 1 89.19 525 TRP A CA 1
ATOM 4075 C C . TRP A 1 525 ? -24.703 29.328 12.406 1 89.19 525 TRP A C 1
ATOM 4077 O O . TRP A 1 525 ? -25.344 30.266 11.922 1 89.19 525 TRP A O 1
ATOM 4087 N N . GLN A 1 526 ? -24.516 29.172 13.633 1 90.69 526 GLN A N 1
ATOM 4088 C CA . GLN A 1 526 ? -25.359 29.922 14.562 1 90.69 526 GLN A CA 1
ATOM 4089 C C . GLN A 1 526 ? -24.578 31.078 15.195 1 90.69 526 GLN A C 1
ATOM 4091 O O . GLN A 1 526 ? -25.188 32.062 15.602 1 90.69 526 GLN A O 1
ATOM 4096 N N . CYS A 1 527 ? -23.266 31 15.203 1 92.38 527 CYS A N 1
ATOM 4097 C CA . CYS A 1 527 ? -22.469 32.062 15.828 1 92.38 527 CYS A CA 1
ATOM 4098 C C . CYS A 1 527 ? -22.359 33.281 14.922 1 92.38 527 CYS A C 1
ATOM 4100 O O . CYS A 1 527 ? -21.641 33.25 13.922 1 92.38 527 CYS A O 1
ATOM 4102 N N . LYS A 1 528 ? -22.891 34.438 15.172 1 88.06 528 LYS A N 1
ATOM 4103 C CA . LYS A 1 528 ? -22.953 35.562 14.242 1 88.06 528 LYS A CA 1
ATOM 4104 C C . LYS A 1 528 ? -21.984 36.656 14.648 1 88.06 528 LYS A C 1
ATOM 4106 O O . LYS A 1 528 ? -21.312 37.25 13.805 1 88.06 528 LYS A O 1
ATOM 4111 N N . ASN A 1 529 ? -21.922 37.031 15.977 1 91.25 529 ASN A N 1
ATOM 4112 C CA . ASN A 1 529 ? -21.078 38.125 16.469 1 91.25 529 ASN A CA 1
ATOM 4113 C C . ASN A 1 529 ? -20 37.594 17.422 1 91.25 529 ASN A C 1
ATOM 4115 O O . ASN A 1 529 ? -19.844 38.125 18.531 1 91.25 529 ASN A O 1
ATOM 4119 N N . GLY A 1 530 ? -19.375 36.594 16.844 1 92.19 530 GLY A N 1
ATOM 4120 C CA . GLY A 1 530 ? -18.312 35.969 17.594 1 92.19 530 GLY A CA 1
ATOM 4121 C C . GLY A 1 530 ? -17.469 35 16.766 1 92.19 530 GLY A C 1
ATOM 4122 O O . GLY A 1 530 ? -17.547 35.031 15.531 1 92.19 530 GLY A O 1
ATOM 4123 N N . HIS A 1 531 ? -16.578 34.344 17.375 1 92.12 531 HIS A N 1
ATOM 4124 C CA . HIS A 1 531 ? -15.781 33.312 16.703 1 92.12 531 HIS A CA 1
ATOM 4125 C C . HIS A 1 531 ? -15.938 31.953 17.391 1 92.12 531 HIS A C 1
ATOM 4127 O O . HIS A 1 531 ? -16.203 31.891 18.578 1 92.12 531 HIS A O 1
ATOM 4133 N N . CYS A 1 532 ? -15.859 30.969 16.594 1 94.06 532 CYS A N 1
ATOM 4134 C CA . CYS A 1 532 ? -16.016 29.609 17.109 1 94.06 532 CYS A CA 1
ATOM 4135 C C . CYS A 1 532 ? -14.656 29.031 17.516 1 94.06 532 CYS A C 1
ATOM 4137 O O . CYS A 1 532 ? -13.695 29.094 16.75 1 94.06 532 CYS A O 1
ATOM 4139 N N . THR A 1 533 ? -14.586 28.484 18.688 1 93.62 533 THR A N 1
ATOM 4140 C CA . THR A 1 533 ? -13.406 27.734 19.094 1 93.62 533 THR A CA 1
ATOM 4141 C C . THR A 1 533 ? -13.359 26.375 18.391 1 93.62 533 THR A C 1
ATOM 4143 O O . THR A 1 533 ? -14.367 25.938 17.844 1 93.62 533 THR A O 1
ATOM 4146 N N . PRO A 1 534 ? -12.156 25.703 18.406 1 94.62 534 PRO A N 1
ATOM 4147 C CA . PRO A 1 534 ? -12.07 24.391 17.766 1 94.62 534 PRO A CA 1
ATOM 4148 C C . PRO A 1 534 ? -13 23.359 18.422 1 94.62 534 PRO A C 1
ATOM 4150 O O . PRO A 1 534 ? -13.406 22.391 17.766 1 94.62 534 PRO A O 1
ATOM 4153 N N . THR A 1 535 ? -13.406 23.594 19.625 1 92.81 535 THR A N 1
ATOM 4154 C CA . THR A 1 535 ? -14.273 22.656 20.328 1 92.81 535 THR A CA 1
ATOM 4155 C C . THR A 1 535 ? -15.742 23 20.094 1 92.81 535 THR A C 1
ATOM 4157 O O . THR A 1 535 ? -16.625 22.266 20.547 1 92.81 535 THR A O 1
ATOM 4160 N N . GLY A 1 536 ? -15.992 24.203 19.5 1 91.88 536 GLY A N 1
ATOM 4161 C CA . GLY A 1 536 ? -17.359 24.5 19.094 1 91.88 536 GLY A CA 1
ATOM 4162 C C . GLY A 1 536 ? -18.016 25.562 19.953 1 91.88 536 GLY A C 1
ATOM 4163 O O . GLY A 1 536 ? -19.219 25.812 19.828 1 91.88 536 GLY A O 1
ATOM 4164 N N . THR A 1 537 ? -17.297 26.188 20.844 1 92.81 537 THR A N 1
ATOM 4165 C CA . THR A 1 537 ? -17.812 27.266 21.672 1 92.81 537 THR A CA 1
ATOM 4166 C C . THR A 1 537 ? -17.812 28.594 20.922 1 92.81 537 THR A C 1
ATOM 4168 O O . THR A 1 537 ? -16.828 28.922 20.234 1 92.81 537 THR A O 1
ATOM 4171 N N . CYS A 1 538 ? -18.906 29.281 20.969 1 94.5 538 CYS A N 1
ATOM 4172 C CA . CYS A 1 538 ? -19 30.609 20.344 1 94.5 538 CYS A CA 1
ATOM 4173 C C . CYS A 1 538 ? -18.516 31.688 21.297 1 94.5 538 CYS A C 1
ATOM 4175 O O . CYS A 1 538 ? -19.109 31.906 22.344 1 94.5 538 CYS A O 1
ATOM 4177 N N . CYS A 1 539 ? -17.422 32.344 20.984 1 94.5 539 CYS A N 1
ATOM 4178 C CA . CYS A 1 539 ? -16.875 33.469 21.766 1 94.5 539 CYS A CA 1
ATOM 4179 C C . CYS A 1 539 ? -17.344 34.781 21.219 1 94.5 539 CYS A C 1
ATOM 4181 O O . CYS A 1 539 ? -16.969 35.188 20.109 1 94.5 539 CYS A O 1
ATOM 4183 N N . CYS A 1 540 ? -18.078 35.562 22.016 1 93.94 540 CYS A N 1
ATOM 4184 C CA . CYS A 1 540 ? -18.766 36.75 21.531 1 93.94 540 CYS A CA 1
ATOM 4185 C C . CYS A 1 540 ? -17.781 37.906 21.375 1 93.94 540 CYS A C 1
ATOM 4187 O O . CYS A 1 540 ? -16.875 38.094 22.188 1 93.94 540 CYS A O 1
ATOM 4189 N N . SER A 1 541 ? -17.953 38.688 20.359 1 92.75 541 SER A N 1
ATOM 4190 C CA . SER A 1 541 ? -17.266 39.969 20.234 1 92.75 541 SER A CA 1
ATOM 4191 C C . SER A 1 541 ? -17.734 40.938 21.297 1 92.75 541 SER A C 1
ATOM 4193 O O . SER A 1 541 ? -18.781 40.75 21.906 1 92.75 541 SER A O 1
ATOM 4195 N N . ALA A 1 542 ? -16.891 41.969 21.391 1 90.69 542 ALA A N 1
ATOM 4196 C CA . ALA A 1 542 ? -17.25 42.969 22.391 1 90.69 542 ALA A CA 1
ATOM 4197 C C . ALA A 1 542 ? -18.641 43.531 22.109 1 90.69 542 ALA A C 1
ATOM 4199 O O . ALA A 1 542 ? -18.953 43.906 20.984 1 90.69 542 ALA A O 1
ATOM 4200 N N . GLY A 1 543 ? -19.484 43.562 23.094 1 91.44 543 GLY A N 1
ATOM 4201 C CA . GLY A 1 543 ? -20.797 44.125 22.984 1 91.44 543 GLY A CA 1
ATOM 4202 C C . GLY A 1 543 ? -21.891 43.125 22.703 1 91.44 543 GLY A C 1
ATOM 4203 O O . GLY A 1 543 ? -23.078 43.469 22.641 1 91.44 543 GLY A O 1
ATOM 4204 N N . TRP A 1 544 ? -21.453 41.938 22.516 1 93.44 544 TRP A N 1
ATOM 4205 C CA . TRP A 1 544 ? -22.422 40.875 22.234 1 93.44 544 TRP A CA 1
ATOM 4206 C C . TRP A 1 544 ? -22.422 39.812 23.328 1 93.44 544 TRP A C 1
ATOM 4208 O O . TRP A 1 544 ? -21.422 39.625 24.016 1 93.44 544 TRP A O 1
ATOM 4218 N N . GLU A 1 545 ? -23.625 39.156 23.516 1 89.81 545 GLU A N 1
ATOM 4219 C CA . GLU A 1 545 ? -23.75 38.125 24.547 1 89.81 545 GLU A CA 1
ATOM 4220 C C . GLU A 1 545 ? -24.688 37 24.109 1 89.81 545 GLU A C 1
ATOM 4222 O O . GLU A 1 545 ? -25.219 37.031 23 1 89.81 545 GLU A O 1
ATOM 4227 N N . GLY A 1 546 ? -24.688 35.906 24.984 1 89.25 546 GLY A N 1
ATOM 4228 C CA . GLY A 1 546 ? -25.469 34.719 24.688 1 89.25 546 GLY A CA 1
ATOM 4229 C C . GLY A 1 546 ? -24.641 33.562 24.156 1 89.25 546 GLY A C 1
ATOM 4230 O O . GLY A 1 546 ? -23.484 33.719 23.812 1 89.25 546 GLY A O 1
ATOM 4231 N N . PRO A 1 547 ? -25.312 32.438 24.031 1 89.12 547 PRO A N 1
ATOM 4232 C CA . PRO A 1 547 ? -24.578 31.25 23.609 1 89.12 547 PRO A CA 1
ATOM 4233 C C . PRO A 1 547 ? -24.094 31.328 22.172 1 89.12 547 PRO A C 1
ATOM 4235 O O . PRO A 1 547 ? -23.094 30.703 21.812 1 89.12 547 PRO A O 1
ATOM 4238 N N . PHE A 1 548 ? -24.781 32.188 21.297 1 93.31 548 PHE A N 1
ATOM 4239 C CA . PHE A 1 548 ? -24.375 32.281 19.906 1 93.31 548 PHE A CA 1
ATOM 4240 C C . PHE A 1 548 ? -24.125 33.75 19.516 1 93.31 548 PHE A C 1
ATOM 4242 O O . PHE A 1 548 ? -24.094 34.062 18.328 1 93.31 548 PHE A O 1
ATOM 4249 N N . CYS A 1 549 ? -24 34.562 20.594 1 93.31 549 CYS A N 1
ATOM 4250 C CA . CYS A 1 549 ? -23.609 35.969 20.453 1 93.31 549 CYS A CA 1
ATOM 4251 C C . CYS A 1 549 ? -24.547 36.719 19.516 1 93.31 549 CYS A C 1
ATOM 4253 O O . CYS A 1 549 ? -24.109 37.406 18.594 1 93.31 549 CYS A O 1
ATOM 4255 N N . ARG A 1 550 ? -25.781 36.5 19.719 1 91.69 550 ARG A N 1
ATOM 4256 C CA . ARG A 1 550 ? -26.781 37.125 18.859 1 91.69 550 ARG A CA 1
ATOM 4257 C C . ARG A 1 550 ? -27.469 38.281 19.562 1 91.69 550 ARG A C 1
ATOM 4259 O O . ARG A 1 550 ? -28.203 39.062 18.938 1 91.69 550 ARG A O 1
ATOM 4266 N N . VAL A 1 551 ? -27.219 38.438 20.891 1 90.25 551 VAL A N 1
ATOM 4267 C CA . VAL A 1 551 ? -27.859 39.5 21.672 1 90.25 551 VAL A CA 1
ATOM 4268 C C . VAL A 1 551 ? -26.891 40.625 21.906 1 90.25 551 VAL A C 1
ATOM 4270 O O . VAL A 1 551 ? -25.781 40.406 22.422 1 90.25 551 VAL A O 1
ATOM 4273 N N . ALA A 1 552 ? -27.266 41.781 21.516 1 92 552 ALA A N 1
ATOM 4274 C CA . ALA A 1 552 ? -26.406 42.938 21.719 1 92 552 ALA A CA 1
ATOM 4275 C C . ALA A 1 552 ? -26.547 43.5 23.141 1 92 552 ALA A C 1
ATOM 4277 O O . ALA A 1 552 ? -27.625 43.375 23.75 1 92 552 ALA A O 1
ATOM 4278 N N . LYS A 1 553 ? -25.438 44.062 23.578 1 89.5 553 LYS A N 1
ATOM 4279 C CA . LYS A 1 553 ? -25.438 44.688 24.891 1 89.5 553 LYS A CA 1
ATOM 4280 C C . LYS A 1 553 ? -25.406 46.188 24.797 1 89.5 553 LYS A C 1
ATOM 4282 O O . LYS A 1 553 ? -24.609 46.75 24.031 1 89.5 553 LYS A O 1
ATOM 4287 N N . CYS A 1 554 ? -26.375 46.844 25.406 1 89.75 554 CYS A N 1
ATOM 4288 C CA . CYS A 1 554 ? -26.375 48.281 25.516 1 89.75 554 CYS A CA 1
ATOM 4289 C C . CYS A 1 554 ? -26.141 48.719 26.953 1 89.75 554 CYS A C 1
ATOM 4291 O O . CYS A 1 554 ? -26.844 48.281 27.859 1 89.75 554 CYS A O 1
ATOM 4293 N N . GLU A 1 555 ? -25.031 49.312 27.188 1 86.12 555 GLU A N 1
ATOM 4294 C CA . GLU A 1 555 ? -24.719 49.906 28.5 1 86.12 555 GLU A CA 1
ATOM 4295 C C . GLU A 1 555 ? -24.5 51.406 28.391 1 86.12 555 GLU A C 1
ATOM 4297 O O . GLU A 1 555 ? -23.469 51.844 27.875 1 86.12 555 GLU A O 1
ATOM 4302 N N . PRO A 1 556 ? -25.562 52.281 28.906 1 85.5 556 PRO A N 1
ATOM 4303 C CA . PRO A 1 556 ? -26.719 51.906 29.719 1 85.5 556 PRO A CA 1
ATOM 4304 C C . PRO A 1 556 ? -27.812 51.25 28.906 1 85.5 556 PRO A C 1
ATOM 4306 O O . PRO A 1 556 ? -27.844 51.375 27.672 1 85.5 556 PRO A O 1
ATOM 4309 N N . ALA A 1 557 ? -28.656 50.5 29.625 1 88.62 557 ALA A N 1
ATOM 4310 C CA . ALA A 1 557 ? -29.766 49.812 28.984 1 88.62 557 ALA A CA 1
ATOM 4311 C C . ALA A 1 557 ? -30.703 50.781 28.297 1 88.62 557 ALA A C 1
ATOM 4313 O O . ALA A 1 557 ? -30.875 51.906 28.75 1 88.62 557 ALA A O 1
ATOM 4314 N N . CYS A 1 558 ? -31.281 50.312 27.203 1 88.69 558 CYS A N 1
ATOM 4315 C CA . CYS A 1 558 ? -32.25 51.125 26.484 1 88.69 558 CYS A CA 1
ATOM 4316 C C . CYS A 1 558 ? -33.469 51.375 27.359 1 88.69 558 CYS A C 1
ATOM 4318 O O . CYS A 1 558 ? -33.906 50.531 28.125 1 88.69 558 CYS A O 1
ATOM 4320 N N . ARG A 1 559 ? -33.938 52.562 27.266 1 86.94 559 ARG A N 1
ATOM 4321 C CA . ARG A 1 559 ? -35.062 52.969 28.094 1 86.94 559 ARG A CA 1
ATOM 4322 C C . ARG A 1 559 ? -36.344 53.031 27.281 1 86.94 559 ARG A C 1
ATOM 4324 O O . ARG A 1 559 ? -36.344 52.875 26.047 1 86.94 559 ARG A O 1
ATOM 4331 N N . SER A 1 560 ? -37.531 53.125 27.984 1 82.94 560 SER A N 1
ATOM 4332 C CA . SER A 1 560 ? -38.844 53.344 27.406 1 82.94 560 SER A CA 1
ATOM 4333 C C . SER A 1 560 ? -39.219 52.281 26.375 1 82.94 560 SER A C 1
ATOM 4335 O O . SER A 1 560 ? -39.75 52.594 25.312 1 82.94 560 SER A O 1
ATOM 4337 N N . GLY A 1 561 ? -38.75 50.969 26.562 1 81.31 561 GLY A N 1
ATOM 4338 C CA . GLY A 1 561 ? -39.094 49.844 25.703 1 81.31 561 GLY A CA 1
ATOM 4339 C C . GLY A 1 561 ? -38.156 49.75 24.484 1 81.31 561 GLY A C 1
ATOM 4340 O O . GLY A 1 561 ? -38.469 49 23.562 1 81.31 561 GLY A O 1
ATOM 4341 N N . GLY A 1 562 ? -37.219 50.656 24.422 1 85.75 562 GLY A N 1
ATOM 4342 C CA . GLY A 1 562 ? -36.219 50.531 23.359 1 85.75 562 GLY A CA 1
ATOM 4343 C C . GLY A 1 562 ? -35.5 49.188 23.359 1 85.75 562 GLY A C 1
ATOM 4344 O O . GLY A 1 562 ? -35.438 48.531 24.406 1 85.75 562 GLY A O 1
ATOM 4345 N N . VAL A 1 563 ? -35.125 48.719 22.141 1 87.12 563 VAL A N 1
ATOM 4346 C CA . VAL A 1 563 ? -34.438 47.438 22 1 87.12 563 VAL A CA 1
ATOM 4347 C C . VAL A 1 563 ? -33.031 47.656 21.531 1 87.12 563 VAL A C 1
ATOM 4349 O O . VAL A 1 563 ? -32.781 48.438 20.609 1 87.12 563 VAL A O 1
ATOM 4352 N N . CYS A 1 564 ? -32.094 47.062 22.234 1 89.12 564 CYS A N 1
ATOM 4353 C CA . CYS A 1 564 ? -30.703 47.125 21.828 1 89.12 564 CYS A CA 1
ATOM 4354 C C . CYS A 1 564 ? -30.453 46.281 20.594 1 89.12 564 CYS A C 1
ATOM 4356 O O . CYS A 1 564 ? -30.516 45.031 20.672 1 89.12 564 CYS A O 1
ATOM 4358 N N . VAL A 1 565 ? -30.188 46.844 19.406 1 87.25 565 VAL A N 1
ATOM 4359 C CA . VAL A 1 565 ? -30.062 46.094 18.156 1 87.25 565 VAL A CA 1
ATOM 4360 C C . VAL A 1 565 ? -28.578 45.906 17.828 1 87.25 565 VAL A C 1
ATOM 4362 O O . VAL A 1 565 ? -28.234 45 17.047 1 87.25 565 VAL A O 1
ATOM 4365 N N . GLU A 1 566 ? -27.703 46.844 18.188 1 90.56 566 GLU A N 1
ATOM 4366 C CA . GLU A 1 566 ? -26.25 46.781 18.094 1 90.56 566 GLU A CA 1
ATOM 4367 C C . GLU A 1 566 ? -25.578 47.281 19.375 1 90.56 566 GLU A C 1
ATOM 4369 O O . GLU A 1 566 ? -26.219 47.938 20.203 1 90.56 566 GLU A O 1
ATOM 4374 N N . PRO A 1 567 ? -24.375 46.844 19.531 1 91.06 567 PRO A N 1
ATOM 4375 C CA . PRO A 1 567 ? -23.734 47.312 20.766 1 91.06 567 PRO A CA 1
ATOM 4376 C C . PRO A 1 567 ? -23.859 48.812 20.969 1 91.06 567 PRO A C 1
ATOM 4378 O O . PRO A 1 567 ? -23.344 49.594 20.172 1 91.06 567 PRO A O 1
ATOM 4381 N N . ASN A 1 568 ? -24.594 49.125 22.047 1 89.06 568 ASN A N 1
ATOM 4382 C CA . ASN A 1 568 ? -24.781 50.5 22.484 1 89.06 568 ASN A CA 1
ATOM 4383 C C . ASN A 1 568 ? -25.625 51.312 21.5 1 89.06 568 ASN A C 1
ATOM 4385 O O . ASN A 1 568 ? -25.422 52.5 21.312 1 89.06 568 ASN A O 1
ATOM 4389 N N . ALA A 1 569 ? -26.391 50.625 20.703 1 89.94 569 ALA A N 1
ATOM 4390 C CA . ALA A 1 569 ? -27.344 51.25 19.797 1 89.94 569 ALA A CA 1
ATOM 4391 C C . ALA A 1 569 ? -28.766 50.812 20.078 1 89.94 569 ALA A C 1
ATOM 4393 O O . ALA A 1 569 ? -29.125 49.656 19.828 1 89.94 569 ALA A O 1
ATOM 4394 N N . CYS A 1 570 ? -29.547 51.781 20.5 1 89.94 570 CYS A N 1
ATOM 4395 C CA . CYS A 1 570 ? -30.922 51.469 20.859 1 89.94 570 CYS A CA 1
ATOM 4396 C C . CYS A 1 570 ? -31.875 51.875 19.734 1 89.94 570 CYS A C 1
ATOM 4398 O O . CYS A 1 570 ? -31.688 52.906 19.109 1 89.94 570 CYS A O 1
ATOM 4400 N N . LEU A 1 571 ? -32.719 50.969 19.406 1 89.81 571 LEU A N 1
ATOM 4401 C CA . LEU A 1 571 ? -33.875 51.281 18.547 1 89.81 571 LEU A CA 1
ATOM 4402 C C . LEU A 1 571 ? -35.094 51.688 19.375 1 89.81 571 LEU A C 1
ATOM 4404 O O . LEU A 1 571 ? -35.625 50.875 20.125 1 89.81 571 LEU A O 1
ATOM 4408 N N . CYS A 1 572 ? -35.438 52.938 19.141 1 86.31 572 CYS A N 1
ATOM 4409 C CA . CYS A 1 572 ? -36.5 53.5 20 1 86.31 572 CYS A CA 1
ATOM 4410 C C . CYS A 1 572 ? -37.875 53.281 19.375 1 86.31 572 CYS A C 1
ATOM 4412 O O . CYS A 1 572 ? -38 53.25 18.156 1 86.31 572 CYS A O 1
ATOM 4414 N N . LYS A 1 573 ? -38.875 53.031 20.203 1 82 573 LYS A N 1
ATOM 4415 C CA . LYS A 1 573 ? -40.25 52.969 19.766 1 82 573 LYS A CA 1
ATOM 4416 C C . LYS A 1 573 ? -40.688 54.344 19.25 1 82 573 LYS A C 1
ATOM 4418 O O . LYS A 1 573 ? -40.094 55.375 19.562 1 82 573 LYS A O 1
ATOM 4423 N N . SER A 1 574 ? -41.781 54.219 18.453 1 81.75 574 SER A N 1
ATOM 4424 C CA . SER A 1 574 ? -42.312 55.469 17.922 1 81.75 574 SER A CA 1
ATOM 4425 C C . SER A 1 574 ? -42.625 56.469 19.047 1 81.75 574 SER A C 1
ATOM 4427 O O . SER A 1 574 ? -43.25 56.094 20.047 1 81.75 574 SER A O 1
ATOM 4429 N N . GLY A 1 575 ? -42.156 57.656 18.953 1 81.06 575 GLY A N 1
ATOM 4430 C CA . GLY A 1 575 ? -42.438 58.688 19.922 1 81.06 575 GLY A CA 1
ATOM 4431 C C . GLY A 1 575 ? -41.312 58.938 20.891 1 81.06 575 GLY A C 1
ATOM 4432 O O . GLY A 1 575 ? -41.344 59.844 21.703 1 81.06 575 GLY A O 1
ATOM 4433 N N . TYR A 1 576 ? -40.406 57.969 20.875 1 86.31 576 TYR A N 1
ATOM 4434 C CA . TYR A 1 576 ? -39.25 58.125 21.766 1 86.31 576 TYR A CA 1
ATOM 4435 C C . TYR A 1 576 ? -38 58.406 20.953 1 86.31 576 TYR A C 1
ATOM 4437 O O . TYR A 1 576 ? -37.875 57.969 19.812 1 86.31 576 TYR A O 1
ATOM 4445 N N . SER A 1 577 ? -37.156 59.281 21.391 1 86.06 577 SER A N 1
ATOM 4446 C CA . SER A 1 577 ? -35.875 59.594 20.719 1 86.06 577 SER A CA 1
ATOM 4447 C C . SER A 1 577 ? -34.719 59.688 21.719 1 86.06 577 SER A C 1
ATOM 4449 O O . SER A 1 577 ? -34.938 59.562 22.922 1 86.06 577 SER A O 1
ATOM 4451 N N . GLY A 1 578 ? -33.438 59.812 21.219 1 85.88 578 GLY A N 1
ATOM 4452 C CA . GLY A 1 578 ? -32.219 59.844 22.031 1 85.88 578 GLY A CA 1
ATOM 4453 C C . GLY A 1 578 ? -31.375 58.594 21.875 1 85.88 578 GLY A C 1
ATOM 4454 O O . GLY A 1 578 ? -31.797 57.594 21.281 1 85.88 578 GLY A O 1
ATOM 4455 N N . ALA A 1 579 ? -30.203 58.594 22.5 1 86.69 579 ALA A N 1
ATOM 4456 C CA . ALA A 1 579 ? -29.266 57.469 22.359 1 86.69 579 ALA A CA 1
ATOM 4457 C C . ALA A 1 579 ? -29.766 56.25 23.125 1 86.69 579 ALA A C 1
ATOM 4459 O O . ALA A 1 579 ? -29.547 55.094 22.688 1 86.69 579 ALA A O 1
ATOM 4460 N N . GLU A 1 580 ? -30.484 56.5 24.281 1 89.88 580 GLU A N 1
ATOM 4461 C CA . GLU A 1 580 ? -31.031 55.438 25.094 1 89.88 580 GLU A CA 1
ATOM 4462 C C . GLU A 1 580 ? -32.562 55.438 25.062 1 89.88 580 GLU A C 1
ATOM 4464 O O . GLU A 1 580 ? -33.219 54.75 25.844 1 89.88 580 GLU A O 1
ATOM 4469 N N . CYS A 1 581 ? -33.156 56.25 24.109 1 88.38 581 CYS A N 1
ATOM 4470 C CA . CYS A 1 581 ? -34.594 56.406 23.984 1 88.38 581 CYS A CA 1
ATOM 4471 C C . CYS A 1 581 ? -35.188 57.094 25.219 1 88.38 581 CYS A C 1
ATOM 4473 O O . CYS A 1 581 ? -36.25 56.688 25.703 1 88.38 581 CYS A O 1
ATOM 4475 N N . GLU A 1 582 ? -34.406 58 25.812 1 85.06 582 GLU A N 1
ATOM 4476 C CA . GLU A 1 582 ? -34.781 58.594 27.094 1 85.06 582 GLU A CA 1
ATOM 4477 C C . GLU A 1 582 ? -35.719 59.781 26.891 1 85.06 582 GLU A C 1
ATOM 4479 O O . GLU A 1 582 ? -36.375 60.219 27.828 1 85.06 582 GLU A O 1
ATOM 4484 N N . LYS A 1 583 ? -35.719 60.344 25.625 1 84 583 LYS A N 1
ATOM 4485 C CA . LYS A 1 583 ? -36.5 61.562 25.406 1 84 583 LYS A CA 1
ATOM 4486 C C . LYS A 1 583 ? -37.875 61.25 24.828 1 84 583 LYS A C 1
ATOM 4488 O O . LYS A 1 583 ? -37.969 60.625 23.766 1 84 583 LYS A O 1
ATOM 4493 N N . GLY A 1 584 ? -38.969 61.344 25.672 1 75.06 584 GLY A N 1
ATOM 4494 C CA . GLY A 1 584 ? -40.312 61.188 25.203 1 75.06 584 GLY A CA 1
ATOM 4495 C C . GLY A 1 584 ? -40.938 62.469 24.641 1 75.06 584 GLY A C 1
ATOM 4496 O O . GLY A 1 584 ? -40.562 63.562 25.062 1 75.06 584 GLY A O 1
ATOM 4497 N N . GLU A 1 585 ? -41.438 62.531 23.5 1 66.31 585 GLU A N 1
ATOM 4498 C CA . GLU A 1 585 ? -42.156 63.719 23.016 1 66.31 585 GLU A CA 1
ATOM 4499 C C . GLU A 1 585 ? -43.219 64.188 24.047 1 66.31 585 GLU A C 1
ATOM 4501 O O . GLU A 1 585 ? -43.719 63.375 24.812 1 66.31 585 GLU A O 1
ATOM 4506 N N . ARG A 1 586 ? -43.375 65.438 24.219 1 55.75 586 ARG A N 1
ATOM 4507 C CA . ARG A 1 586 ? -44.344 66.188 25.016 1 55.75 586 ARG A CA 1
ATOM 4508 C C . ARG A 1 586 ? -45.75 65.562 24.797 1 55.75 586 ARG A C 1
ATOM 4510 O O . ARG A 1 586 ? -46.188 65.438 23.656 1 55.75 586 ARG A O 1
ATOM 4517 N N . GLY A 1 587 ? -46.594 64.688 25.859 1 54.44 587 GLY A N 1
ATOM 4518 C CA . GLY A 1 587 ? -47.906 64.125 26 1 54.44 587 GLY A CA 1
ATOM 4519 C C . GLY A 1 587 ? -47.844 62.594 26.219 1 54.44 587 GLY A C 1
ATOM 4520 O O . GLY A 1 587 ? -48.906 61.938 26.312 1 54.44 587 GLY A O 1
ATOM 4521 N N . MET A 1 588 ? -46.875 61.906 25.797 1 50.69 588 MET A N 1
ATOM 4522 C CA . MET A 1 588 ? -46.906 60.469 25.953 1 50.69 588 MET A CA 1
ATOM 4523 C C . MET A 1 588 ? -46.656 60.062 27.391 1 50.69 588 MET A C 1
ATOM 4525 O O . MET A 1 588 ? -45.812 60.625 28.062 1 50.69 588 MET A O 1
ATOM 4529 N N . PRO A 1 589 ? -47.688 59.406 28.188 1 46.41 589 PRO A N 1
ATOM 4530 C CA . PRO A 1 589 ? -47.625 59.031 29.594 1 46.41 589 PRO A CA 1
ATOM 4531 C C . PRO A 1 589 ? -46.281 58.375 29.969 1 46.41 589 PRO A C 1
ATOM 4533 O O . PRO A 1 589 ? -45.625 57.781 29.094 1 46.41 589 PRO A O 1
ATOM 4536 N N . SER A 1 590 ? -45.656 58.906 30.938 1 41.94 590 SER A N 1
ATOM 4537 C CA . SER A 1 590 ? -44.5 58.281 31.609 1 41.94 590 SER A CA 1
ATOM 4538 C C . SER A 1 590 ? -44.719 56.812 31.875 1 41.94 590 SER A C 1
ATOM 4540 O O . SER A 1 590 ? -45.75 56.406 32.438 1 41.94 590 SER A O 1
ATOM 4542 N N . ASP A 1 591 ? -44.25 55.906 31.172 1 40.56 591 ASP A N 1
ATOM 4543 C CA . ASP A 1 591 ? -44.312 54.469 31.219 1 40.56 591 ASP A CA 1
ATOM 4544 C C . ASP A 1 591 ? -43.969 53.938 32.625 1 40.56 591 ASP A C 1
ATOM 4546 O O . ASP A 1 591 ? -42.969 53.25 32.812 1 40.56 591 ASP A O 1
ATOM 4550 N N . GLN A 1 592 ? -44.188 54.625 33.719 1 35.69 592 GLN A N 1
ATOM 4551 C CA . GLN A 1 592 ? -44 53.75 34.875 1 35.69 592 GLN A CA 1
ATOM 4552 C C . GLN A 1 592 ? -44.844 52.469 34.75 1 35.69 592 GLN A C 1
ATOM 4554 O O . GLN A 1 592 ? -44.656 51.531 35.531 1 35.69 592 GLN A O 1
ATOM 4559 N N . GLU A 1 593 ? -46.094 52.562 34.5 1 32.09 593 GLU A N 1
ATOM 4560 C CA . GLU A 1 593 ? -46.875 51.406 34.969 1 32.09 593 GLU A CA 1
ATOM 4561 C C . GLU A 1 593 ? -46.438 50.125 34.25 1 32.09 593 GLU A C 1
ATOM 4563 O O . GLU A 1 593 ? -45.969 49.188 34.875 1 32.09 593 GLU A O 1
ATOM 4568 N N . LYS A 1 594 ? -47.656 49.25 33.688 1 35.03 594 LYS A N 1
ATOM 4569 C CA . LYS A 1 594 ? -47.75 47.781 33.469 1 35.03 594 LYS A CA 1
ATOM 4570 C C . LYS A 1 594 ? -46.875 47.344 32.312 1 35.03 594 LYS A C 1
ATOM 4572 O O . LYS A 1 594 ? -47.219 47.594 31.141 1 35.03 594 LYS A O 1
ATOM 4577 N N . ASP A 1 595 ? -45.594 47.469 32.344 1 32.91 595 ASP A N 1
ATOM 4578 C CA . ASP A 1 595 ? -44.688 46.75 31.484 1 32.91 595 ASP A CA 1
ATOM 4579 C C . ASP A 1 595 ? -45.125 45.281 31.297 1 32.91 595 ASP A C 1
ATOM 4581 O O . ASP A 1 595 ? -44.719 44.406 32.062 1 32.91 595 ASP A O 1
ATOM 4585 N N . GLY A 1 596 ? -46.406 45.094 31 1 30.94 596 GLY A N 1
ATOM 4586 C CA . GLY A 1 596 ? -46.812 43.688 30.828 1 30.94 596 GLY A CA 1
ATOM 4587 C C . GLY A 1 596 ? -45.938 42.938 29.859 1 30.94 596 GLY A C 1
ATOM 4588 O O . GLY A 1 596 ? -45.281 43.531 29 1 30.94 596 GLY A O 1
ATOM 4589 N N . ILE A 1 597 ? -45.531 41.594 30.25 1 33.62 597 ILE A N 1
ATOM 4590 C CA . ILE A 1 597 ? -44.812 40.5 29.625 1 33.62 597 ILE A CA 1
ATOM 4591 C C . ILE A 1 597 ? -45.25 40.344 28.172 1 33.62 597 ILE A C 1
ATOM 4593 O O . ILE A 1 597 ? -44.5 39.781 27.344 1 33.62 597 ILE A O 1
ATOM 4597 N N . LEU A 1 598 ? -46.531 40.719 27.938 1 33.5 598 LEU A N 1
ATOM 4598 C CA . LEU A 1 598 ? -47.062 40.344 26.641 1 33.5 598 LEU A CA 1
ATOM 4599 C C . LEU A 1 598 ? -46.438 41.188 25.531 1 33.5 598 LEU A C 1
ATOM 4601 O O . LEU A 1 598 ? -46.188 40.656 24.438 1 33.5 598 LEU A O 1
ATOM 4605 N N . ASP A 1 599 ? -46.312 42.469 25.719 1 33.84 599 ASP A N 1
ATOM 4606 C CA . ASP A 1 599 ? -45.781 43.25 24.609 1 33.84 599 ASP A CA 1
ATOM 4607 C C . ASP A 1 599 ? -44.312 42.938 24.328 1 33.84 599 ASP A C 1
ATOM 4609 O O . ASP A 1 599 ? -43.844 43.125 23.219 1 33.84 599 ASP A O 1
ATOM 4613 N N . HIS A 1 600 ? -43.594 42.5 25.312 1 34.88 600 HIS A N 1
ATOM 4614 C CA . HIS A 1 600 ? -42.25 41.969 25.047 1 34.88 600 HIS A CA 1
ATOM 4615 C C . HIS A 1 600 ? -42.312 40.75 24.141 1 34.88 600 HIS A C 1
ATOM 4617 O O . HIS A 1 600 ? -41.344 40.5 23.391 1 34.88 600 HIS A O 1
ATOM 4623 N N . ILE A 1 601 ? -43.312 39.906 24.281 1 35.94 601 ILE A N 1
ATOM 4624 C CA . ILE A 1 601 ? -43.406 38.719 23.438 1 35.94 601 ILE A CA 1
ATOM 4625 C C . ILE A 1 601 ? -43.75 39.125 22 1 35.94 601 ILE A C 1
ATOM 4627 O O . ILE A 1 601 ? -43.219 38.562 21.047 1 35.94 601 ILE A O 1
ATOM 4631 N N . ILE A 1 602 ? -44.656 40.125 21.797 1 36.91 602 ILE A N 1
ATOM 4632 C CA . ILE A 1 602 ? -45.094 40.438 20.438 1 36.91 602 ILE A CA 1
ATOM 4633 C C . ILE A 1 602 ? -43.938 41.125 19.688 1 36.91 602 ILE A C 1
ATOM 4635 O O . ILE A 1 602 ? -43.719 40.844 18.5 1 36.91 602 ILE A O 1
ATOM 4639 N N . ASP A 1 603 ? -43.25 42.031 20.266 1 35.53 603 ASP A N 1
ATOM 4640 C CA . ASP A 1 603 ? -42.188 42.688 19.516 1 35.53 603 ASP A CA 1
ATOM 4641 C C . ASP A 1 603 ? -41.031 41.75 19.203 1 35.53 603 ASP A C 1
ATOM 4643 O O . ASP A 1 603 ? -40.344 41.906 18.203 1 35.53 603 ASP A O 1
ATOM 4647 N N . MET A 1 604 ? -40.75 40.844 20.078 1 36.5 604 MET A N 1
ATOM 4648 C CA . MET A 1 604 ? -39.781 39.812 19.672 1 36.5 604 MET A CA 1
ATOM 4649 C C . MET A 1 604 ? -40.312 39 18.516 1 36.5 604 MET A C 1
ATOM 4651 O O . MET A 1 604 ? -39.531 38.562 17.656 1 36.5 604 MET A O 1
ATOM 4655 N N . THR A 1 605 ? -41.594 38.719 18.406 1 37.16 605 THR A N 1
ATOM 4656 C CA . THR A 1 605 ? -42.094 37.938 17.297 1 37.16 605 THR A CA 1
ATOM 4657 C C . THR A 1 605 ? -42 38.719 15.992 1 37.16 605 THR A C 1
ATOM 4659 O O . THR A 1 605 ? -41.688 38.156 14.945 1 37.16 605 THR A O 1
ATOM 4662 N N . SER A 1 606 ? -42.312 40 15.953 1 37.28 606 SER A N 1
ATOM 4663 C CA . SER A 1 606 ? -42.219 40.719 14.68 1 37.28 606 SER A CA 1
ATOM 4664 C C . SER A 1 606 ? -40.75 40.844 14.258 1 37.28 606 SER A C 1
ATOM 4666 O O . SER A 1 606 ? -40.438 40.875 13.062 1 37.28 606 SER A O 1
ATOM 4668 N N . TYR A 1 607 ? -39.844 41.125 15.133 1 34.62 607 TYR A N 1
ATOM 4669 C CA . TYR A 1 607 ? -38.438 41.156 14.766 1 34.62 607 TYR A CA 1
ATOM 4670 C C . TYR A 1 607 ? -37.938 39.781 14.336 1 34.62 607 TYR A C 1
ATOM 4672 O O . TYR A 1 607 ? -37.156 39.656 13.383 1 34.62 607 TYR A O 1
ATOM 4680 N N . LEU A 1 608 ? -38.375 38.719 14.93 1 36.97 608 LEU A N 1
ATOM 4681 C CA . LEU A 1 608 ? -38.031 37.406 14.406 1 36.97 608 LEU A CA 1
ATOM 4682 C C . LEU A 1 608 ? -38.594 37.219 13.008 1 36.97 608 LEU A C 1
ATOM 4684 O O . LEU A 1 608 ? -37.969 36.562 12.164 1 36.97 608 LEU A O 1
ATOM 4688 N N . LEU A 1 609 ? -39.656 37.781 12.602 1 37.28 609 LEU A N 1
ATOM 4689 C CA . LEU A 1 609 ? -40.156 37.625 11.234 1 37.28 609 LEU A CA 1
ATOM 4690 C C . LEU A 1 609 ? -39.281 38.375 10.25 1 37.28 609 LEU A C 1
ATOM 4692 O O . LEU A 1 609 ? -39.062 37.906 9.125 1 37.28 609 LEU A O 1
ATOM 4696 N N . ASP A 1 610 ? -38.844 39.594 10.531 1 35.38 610 ASP A N 1
ATOM 4697 C CA . ASP A 1 610 ? -38.031 40.281 9.531 1 35.38 610 ASP A CA 1
ATOM 4698 C C . ASP A 1 610 ? -36.656 39.625 9.43 1 35.38 610 ASP A C 1
ATOM 4700 O O . ASP A 1 610 ? -35.969 39.75 8.406 1 35.38 610 ASP A O 1
ATOM 4704 N N . LEU A 1 611 ? -36.062 39.156 10.477 1 32.72 611 LEU A N 1
ATOM 4705 C CA . LEU A 1 611 ? -34.781 38.469 10.266 1 32.72 611 LEU A CA 1
ATOM 4706 C C . LEU A 1 611 ? -35 37.188 9.492 1 32.72 611 LEU A C 1
ATOM 4708 O O . LEU A 1 611 ? -34.031 36.594 8.953 1 32.72 611 LEU A O 1
ATOM 4712 N N . THR A 1 612 ? -36.156 36.562 9.469 1 33.62 612 THR A N 1
ATOM 4713 C CA . THR A 1 612 ? -36.312 35.344 8.648 1 33.62 612 THR A CA 1
ATOM 4714 C C . THR A 1 612 ? -36.188 35.719 7.168 1 33.62 612 THR A C 1
ATOM 4716 O O . THR A 1 612 ? -36.125 34.812 6.316 1 33.62 612 THR A O 1
ATOM 4719 N N . SER A 1 613 ? -36.469 36.938 6.707 1 32.41 613 SER A N 1
ATOM 4720 C CA . SER A 1 613 ? -36.375 37.125 5.266 1 32.41 613 SER A CA 1
ATOM 4721 C C . SER A 1 613 ? -34.938 36.969 4.77 1 32.41 613 SER A C 1
ATOM 4723 O O . SER A 1 613 ? -34.719 36.812 3.566 1 32.41 613 SER A O 1
ATOM 4725 N N . TYR A 1 614 ? -33.938 37.375 5.492 1 28.16 614 TYR A N 1
ATOM 4726 C CA . TYR A 1 614 ? -32.625 37.219 4.867 1 28.16 614 TYR A CA 1
ATOM 4727 C C . TYR A 1 614 ? -32.188 35.75 4.895 1 28.16 614 TYR A C 1
ATOM 4729 O O . TYR A 1 614 ? -31.078 35.438 4.477 1 28.16 614 TYR A O 1
ATOM 4737 N N . ILE A 1 615 ? -32.844 34.906 5.695 1 26.83 615 ILE A N 1
ATOM 4738 C CA . ILE A 1 615 ? -32.312 33.562 5.523 1 26.83 615 ILE A CA 1
ATOM 4739 C C . ILE A 1 615 ? -32.812 32.969 4.199 1 26.83 615 ILE A C 1
ATOM 4741 O O . ILE A 1 615 ? -32.438 31.859 3.822 1 26.83 615 ILE A O 1
ATOM 4745 N N . VAL A 1 616 ? -33.688 33.688 3.281 1 25.77 616 VAL A N 1
ATOM 4746 C CA . VAL A 1 616 ? -33.875 32.938 2.051 1 25.77 616 VAL A CA 1
ATOM 4747 C C . VAL A 1 616 ? -32.688 33.125 1.136 1 25.77 616 VAL A C 1
ATOM 4749 O O . VAL A 1 616 ? -32.219 34.25 0.927 1 25.77 616 VAL A O 1
ATOM 4752 N N . MET B 1 1 ? 23.5 5.684 28.734 1 17.92 1 MET B N 1
ATOM 4753 C CA . MET B 1 1 ? 24.844 5.527 28.203 1 17.92 1 MET B CA 1
ATOM 4754 C C . MET B 1 1 ? 24.984 6.277 26.875 1 17.92 1 MET B C 1
ATOM 4756 O O . MET B 1 1 ? 24.156 6.141 25.984 1 17.92 1 MET B O 1
ATOM 4760 N N . CYS B 1 2 ? 25.562 7.531 26.938 1 17.45 2 CYS B N 1
ATOM 4761 C CA . CYS B 1 2 ? 25.922 8.57 25.984 1 17.45 2 CYS B CA 1
ATOM 4762 C C . CYS B 1 2 ? 26.812 8 24.875 1 17.45 2 CYS B C 1
ATOM 4764 O O . CYS B 1 2 ? 27.859 7.434 25.156 1 17.45 2 CYS B O 1
ATOM 4766 N N . LEU B 1 3 ? 26.078 7.223 24.062 1 17.92 3 LEU B N 1
ATOM 4767 C CA . LEU B 1 3 ? 26.938 6.637 23.047 1 17.92 3 LEU B CA 1
ATOM 4768 C C . LEU B 1 3 ? 27.891 7.688 22.469 1 17.92 3 LEU B C 1
ATOM 4770 O O . LEU B 1 3 ? 27.453 8.781 22.094 1 17.92 3 LEU B O 1
ATOM 4774 N N . SER B 1 4 ? 29.062 7.734 23.031 1 16.95 4 SER B N 1
ATOM 4775 C CA . SER B 1 4 ? 30.188 8.641 22.797 1 16.95 4 SER B CA 1
ATOM 4776 C C . SER B 1 4 ? 30.562 8.68 21.312 1 16.95 4 SER B C 1
ATOM 4778 O O . SER B 1 4 ? 30.938 7.656 20.734 1 16.95 4 SER B O 1
ATOM 4780 N N . ILE B 1 5 ? 29.641 9.133 20.531 1 17.59 5 ILE B N 1
ATOM 4781 C CA . ILE B 1 5 ? 30.094 9.367 19.156 1 17.59 5 ILE B CA 1
ATOM 4782 C C . ILE B 1 5 ? 31.281 10.328 19.156 1 17.59 5 ILE B C 1
ATOM 4784 O O . ILE B 1 5 ? 31.141 11.484 19.562 1 17.59 5 ILE B O 1
ATOM 4788 N N . SER B 1 6 ? 32.406 9.875 19.516 1 17.41 6 SER B N 1
ATOM 4789 C CA . SER B 1 6 ? 33.656 10.594 19.531 1 17.41 6 SER B CA 1
ATOM 4790 C C . SER B 1 6 ? 33.75 11.57 18.375 1 17.41 6 SER B C 1
ATOM 4792 O O . SER B 1 6 ? 32.844 11.641 17.531 1 17.41 6 SER B O 1
ATOM 4794 N N . LYS B 1 7 ? 34.875 11.508 17.531 1 19.08 7 LYS B N 1
ATOM 4795 C CA . LYS B 1 7 ? 35.938 12.414 17.156 1 19.08 7 LYS B CA 1
ATOM 4796 C C . LYS B 1 7 ? 35.562 13.242 15.93 1 19.08 7 LYS B C 1
ATOM 4798 O O . LYS B 1 7 ? 36.344 14.086 15.484 1 19.08 7 LYS B O 1
ATOM 4803 N N . LEU B 1 8 ? 34.656 12.898 14.953 1 16.86 8 LEU B N 1
ATOM 4804 C CA . LEU B 1 8 ? 35.188 13.422 13.695 1 16.86 8 LEU B CA 1
ATOM 4805 C C . LEU B 1 8 ? 35.062 14.938 13.641 1 16.86 8 LEU B C 1
ATOM 4807 O O . LEU B 1 8 ? 33.938 15.469 13.828 1 16.86 8 LEU B O 1
ATOM 4811 N N . VAL B 1 9 ? 36 15.812 13.984 1 18.42 9 VAL B N 1
ATOM 4812 C CA . VAL B 1 9 ? 36.375 17.234 13.969 1 18.42 9 VAL B CA 1
ATOM 4813 C C . VAL B 1 9 ? 36.125 17.812 12.578 1 18.42 9 VAL B C 1
ATOM 4815 O O . VAL B 1 9 ? 36.844 17.484 11.625 1 18.42 9 VAL B O 1
ATOM 4818 N N . PHE B 1 10 ? 35.031 17.719 11.984 1 19.23 10 PHE B N 1
ATOM 4819 C CA . PHE B 1 10 ? 35.125 18.391 10.688 1 19.23 10 PHE B CA 1
ATOM 4820 C C . PHE B 1 10 ? 35.344 19.891 10.875 1 19.23 10 PHE B C 1
ATOM 4822 O O . PHE B 1 10 ? 34.656 20.516 11.695 1 19.23 10 PHE B O 1
ATOM 4829 N N . THR B 1 11 ? 36.438 20.453 10.656 1 19.67 11 THR B N 1
ATOM 4830 C CA . THR B 1 11 ? 36.969 21.812 10.516 1 19.67 11 THR B CA 1
ATOM 4831 C C . THR B 1 11 ? 36 22.688 9.711 1 19.67 11 THR B C 1
ATOM 4833 O O . THR B 1 11 ? 35.156 22.156 8.945 1 19.67 11 THR B O 1
ATOM 4836 N N . ASP B 1 12 ? 36.094 24.031 9.695 1 21.78 12 ASP B N 1
ATOM 4837 C CA . ASP B 1 12 ? 35.625 25.391 9.5 1 21.78 12 ASP B CA 1
ATOM 4838 C C . ASP B 1 12 ? 35.312 25.672 8.031 1 21.78 12 ASP B C 1
ATOM 4840 O O . ASP B 1 12 ? 35 26.797 7.652 1 21.78 12 ASP B O 1
ATOM 4844 N N . VAL B 1 13 ? 35.625 25.031 6.953 1 22.97 13 VAL B N 1
ATOM 4845 C CA . VAL B 1 13 ? 36.188 25.734 5.801 1 22.97 13 VAL B CA 1
ATOM 4846 C C . VAL B 1 13 ? 35.062 26.359 4.984 1 22.97 13 VAL B C 1
ATOM 4848 O O . VAL B 1 13 ? 34.906 26.062 3.793 1 22.97 13 VAL B O 1
ATOM 4851 N N . ILE B 1 14 ? 33.812 26.25 5.289 1 25.69 14 ILE B N 1
ATOM 4852 C CA . ILE B 1 14 ? 33.094 26.969 4.242 1 25.69 14 ILE B CA 1
ATOM 4853 C C . ILE B 1 14 ? 33.344 28.469 4.379 1 25.69 14 ILE B C 1
ATOM 4855 O O . ILE B 1 14 ? 32.875 29.094 5.332 1 25.69 14 ILE B O 1
ATOM 4859 N N . GLY B 1 15 ? 34.406 29.062 4.094 1 26.62 15 GLY B N 1
ATOM 4860 C CA . GLY B 1 15 ? 34.906 30.422 3.986 1 26.62 15 GLY B CA 1
ATOM 4861 C C . GLY B 1 15 ? 33.969 31.344 3.225 1 26.62 15 GLY B C 1
ATOM 4862 O O . GLY B 1 15 ? 33.031 30.875 2.57 1 26.62 15 GLY B O 1
ATOM 4863 N N . PRO B 1 16 ? 33.906 32.719 3.387 1 27 16 PRO B N 1
ATOM 4864 C CA . PRO B 1 16 ? 33.344 33.844 2.615 1 27 16 PRO B CA 1
ATOM 4865 C C . PRO B 1 16 ? 33.281 33.531 1.119 1 27 16 PRO B C 1
ATOM 4867 O O . PRO B 1 16 ? 34 32.656 0.624 1 27 16 PRO B O 1
ATOM 4870 N N . CYS B 1 17 ? 32.188 33.75 0.352 1 31.78 17 CYS B N 1
ATOM 4871 C CA . CYS B 1 17 ? 32.531 33.875 -1.062 1 31.78 17 CYS B CA 1
ATOM 4872 C C . CYS B 1 17 ? 33.938 34.406 -1.238 1 31.78 17 CYS B C 1
ATOM 4874 O O . CYS B 1 17 ? 34.344 35.375 -0.586 1 31.78 17 CYS B O 1
ATOM 4876 N N . CYS B 1 18 ? 34.875 33.625 -1.367 1 33.41 18 CYS B N 1
ATOM 4877 C CA . CYS B 1 18 ? 36.281 34.062 -1.456 1 33.41 18 CYS B CA 1
ATOM 4878 C C . CYS B 1 18 ? 36.375 35.375 -2.213 1 33.41 18 CYS B C 1
ATOM 4880 O O . CYS B 1 18 ? 35.844 35.5 -3.311 1 33.41 18 CYS B O 1
ATOM 4882 N N . VAL B 1 19 ? 36.25 36.625 -1.595 1 33.94 19 VAL B N 1
ATOM 4883 C CA . VAL B 1 19 ? 36.812 37.812 -2.215 1 33.94 19 VAL B CA 1
ATOM 4884 C C . VAL B 1 19 ? 38.031 37.438 -3.047 1 33.94 19 VAL B C 1
ATOM 4886 O O . VAL B 1 19 ? 39.156 37.469 -2.551 1 33.94 19 VAL B O 1
ATOM 4889 N N . CYS B 1 20 ? 38.188 36.188 -3.477 1 32.31 20 CYS B N 1
ATOM 4890 C CA . CYS B 1 20 ? 39.406 36 -4.25 1 32.31 20 CYS B CA 1
ATOM 4891 C C . CYS B 1 20 ? 39.438 36.938 -5.449 1 32.31 20 CYS B C 1
ATOM 4893 O O . CYS B 1 20 ? 38.438 37.188 -6.102 1 32.31 20 CYS B O 1
ATOM 4895 N N . SER B 1 21 ? 40.281 37.906 -5.383 1 34.47 21 SER B N 1
ATOM 4896 C CA . SER B 1 21 ? 40.812 38.688 -6.516 1 34.47 21 SER B CA 1
ATOM 4897 C C . SER B 1 21 ? 40.906 37.812 -7.77 1 34.47 21 SER B C 1
ATOM 4899 O O . SER B 1 21 ? 41.906 37.156 -7.992 1 34.47 21 SER B O 1
ATOM 4901 N N . LEU B 1 22 ? 40 36.969 -8 1 37.72 22 LEU B N 1
ATOM 4902 C CA . LEU B 1 22 ? 40.188 36.062 -9.141 1 37.72 22 LEU B CA 1
ATOM 4903 C C . LEU B 1 22 ? 40.344 36.875 -10.438 1 37.72 22 LEU B C 1
ATOM 4905 O O . LEU B 1 22 ? 39.719 37.938 -10.594 1 37.72 22 LEU B O 1
ATOM 4909 N N . PRO B 1 23 ? 41.281 36.531 -11.141 1 40.94 23 PRO B N 1
ATOM 4910 C CA . PRO B 1 23 ? 41.531 37.188 -12.422 1 40.94 23 PRO B CA 1
ATOM 4911 C C . PRO B 1 23 ? 40.25 37.406 -13.219 1 40.94 23 PRO B C 1
ATOM 4913 O O . PRO B 1 23 ? 39.25 36.719 -13.008 1 40.94 23 PRO B O 1
ATOM 4916 N N . GLN B 1 24 ? 40.094 38.531 -13.945 1 45.03 24 GLN B N 1
ATOM 4917 C CA . GLN B 1 24 ? 39.094 39.188 -14.789 1 45.03 24 GLN B CA 1
ATOM 4918 C C . GLN B 1 24 ? 38.312 38.125 -15.578 1 45.03 24 GLN B C 1
ATOM 4920 O O . GLN B 1 24 ? 38.844 37.469 -16.469 1 45.03 24 GLN B O 1
ATOM 4925 N N . ILE B 1 25 ? 37.438 37.406 -14.961 1 50.25 25 ILE B N 1
ATOM 4926 C CA . ILE B 1 25 ? 36.531 36.656 -15.844 1 50.25 25 ILE B CA 1
ATOM 4927 C C . ILE B 1 25 ? 35.812 37.656 -16.781 1 50.25 25 ILE B C 1
ATOM 4929 O O . ILE B 1 25 ? 35.75 38.844 -16.5 1 50.25 25 ILE B O 1
ATOM 4933 N N . PHE B 1 26 ? 35.062 37.125 -17.781 1 60.81 26 PHE B N 1
ATOM 4934 C CA . PHE B 1 26 ? 34.406 37.875 -18.844 1 60.81 26 PHE B CA 1
ATOM 4935 C C . PHE B 1 26 ? 33.281 38.719 -18.266 1 60.81 26 PHE B C 1
ATOM 4937 O O . PHE B 1 26 ? 32.688 38.375 -17.25 1 60.81 26 PHE B O 1
ATOM 4944 N N . SER B 1 27 ? 33.344 40.031 -18.359 1 62.34 27 SER B N 1
ATOM 4945 C CA . SER B 1 27 ? 32.281 40.969 -17.984 1 62.34 27 SER B CA 1
ATOM 4946 C C . SER B 1 27 ? 31.406 41.344 -19.172 1 62.34 27 SER B C 1
ATOM 4948 O O . SER B 1 27 ? 31.891 41.438 -20.297 1 62.34 27 SER B O 1
ATOM 4950 N N . THR B 1 28 ? 30.188 41.031 -19.109 1 67.25 28 THR B N 1
ATOM 4951 C CA . THR B 1 28 ? 29.266 41.469 -20.125 1 67.25 28 THR B CA 1
ATOM 4952 C C . THR B 1 28 ? 28.172 42.375 -19.531 1 67.25 28 THR B C 1
ATOM 4954 O O . THR B 1 28 ? 27.922 42.312 -18.328 1 67.25 28 THR B O 1
ATOM 4957 N N . ASN B 1 29 ? 27.609 43.312 -20.281 1 69.75 29 ASN B N 1
ATOM 4958 C CA . ASN B 1 29 ? 26.531 44.219 -19.906 1 69.75 29 ASN B CA 1
ATOM 4959 C C . ASN B 1 29 ? 25.172 43.531 -19.984 1 69.75 29 ASN B C 1
ATOM 4961 O O . ASN B 1 29 ? 24.156 44.125 -19.625 1 69.75 29 ASN B O 1
ATOM 4965 N N . ASN B 1 30 ? 25.203 42.344 -20.547 1 70.31 30 ASN B N 1
ATOM 4966 C CA . ASN B 1 30 ? 23.953 41.594 -20.578 1 70.31 30 ASN B CA 1
ATOM 4967 C C . ASN B 1 30 ? 23.625 41 -19.219 1 70.31 30 ASN B C 1
ATOM 4969 O O . ASN B 1 30 ? 24.438 40.25 -18.656 1 70.31 30 ASN B O 1
ATOM 4973 N N . THR B 1 31 ? 22.5 41.312 -18.766 1 73.94 31 THR B N 1
ATOM 4974 C CA . THR B 1 31 ? 22.125 40.969 -17.406 1 73.94 31 THR B CA 1
ATOM 4975 C C . THR B 1 31 ? 22.062 39.469 -17.219 1 73.94 31 THR B C 1
ATOM 4977 O O . THR B 1 31 ? 22.5 38.938 -16.203 1 73.94 31 THR B O 1
ATOM 4980 N N . GLU B 1 32 ? 21.578 38.812 -18.203 1 75.38 32 GLU B N 1
ATOM 4981 C CA . GLU B 1 32 ? 21.438 37.375 -18.078 1 75.38 32 GLU B CA 1
ATOM 4982 C C . GLU B 1 32 ? 22.781 36.656 -18.172 1 75.38 32 GLU B C 1
ATOM 4984 O O . GLU B 1 32 ? 23.047 35.719 -17.406 1 75.38 32 GLU B O 1
ATOM 4989 N N . CYS B 1 33 ? 23.547 37.062 -18.984 1 78.44 33 CYS B N 1
ATOM 4990 C CA . CYS B 1 33 ? 24.875 36.5 -19.125 1 78.44 33 CYS B CA 1
ATOM 4991 C C . CYS B 1 33 ? 25.766 36.875 -17.938 1 78.44 33 CYS B C 1
ATOM 4993 O O . CYS B 1 33 ? 26.5 36.031 -17.422 1 78.44 33 CYS B O 1
ATOM 4995 N N . SER B 1 34 ? 25.547 38 -17.547 1 76.25 34 SER B N 1
ATOM 4996 C CA . SER B 1 34 ? 26.297 38.438 -16.359 1 76.25 34 SER B CA 1
ATOM 4997 C C . SER B 1 34 ? 25.953 37.562 -15.156 1 76.25 34 SER B C 1
ATOM 4999 O O . SER B 1 34 ? 26.844 37.219 -14.367 1 76.25 34 SER B O 1
ATOM 5001 N N . ARG B 1 35 ? 24.766 37.25 -15.039 1 74.38 35 ARG B N 1
ATOM 5002 C CA . ARG B 1 35 ? 24.297 36.375 -13.961 1 74.38 35 ARG B CA 1
ATOM 5003 C C . ARG B 1 35 ? 24.938 35 -14.039 1 74.38 35 ARG B C 1
ATOM 5005 O O . ARG B 1 35 ? 25.422 34.469 -13.031 1 74.38 35 ARG B O 1
ATOM 5012 N N . LEU B 1 36 ? 25.016 34.438 -15.227 1 75.94 36 LEU B N 1
ATOM 5013 C CA . LEU B 1 36 ? 25.609 33.125 -15.422 1 75.94 36 LEU B CA 1
ATOM 5014 C C . LEU B 1 36 ? 27.109 33.156 -15.148 1 75.94 36 LEU B C 1
ATOM 5016 O O . LEU B 1 36 ? 27.656 32.219 -14.539 1 75.94 36 LEU B O 1
ATOM 5020 N N . LEU B 1 37 ? 27.609 34.188 -15.453 1 75.88 37 LEU B N 1
ATOM 5021 C CA . LEU B 1 37 ? 29.031 34.375 -15.242 1 75.88 37 LEU B CA 1
ATOM 5022 C C . LEU B 1 37 ? 29.359 34.531 -13.766 1 75.88 37 LEU B C 1
ATOM 5024 O O . LEU B 1 37 ? 30.359 34 -13.281 1 75.88 37 LEU B O 1
ATOM 5028 N N . GLU B 1 38 ? 28.469 35.156 -13.188 1 71.88 38 GLU B N 1
ATOM 5029 C CA . GLU B 1 38 ? 28.656 35.281 -11.742 1 71.88 38 GLU B CA 1
ATOM 5030 C C . GLU B 1 38 ? 28.484 33.938 -11.039 1 71.88 38 GLU B C 1
ATOM 5032 O O . GLU B 1 38 ? 29.219 33.625 -10.109 1 71.88 38 GLU B O 1
ATOM 5037 N N . GLU B 1 39 ? 27.625 33.156 -11.578 1 72.62 39 GLU B N 1
ATOM 5038 C CA . GLU B 1 39 ? 27.422 31.828 -11.047 1 72.62 39 GLU B CA 1
ATOM 5039 C C . GLU B 1 39 ? 28.656 30.953 -11.258 1 72.62 39 GLU B C 1
ATOM 5041 O O . GLU B 1 39 ? 29.062 30.203 -10.367 1 72.62 39 GLU B O 1
ATOM 5046 N N . ILE B 1 40 ? 29.141 31.062 -12.328 1 72.62 40 ILE B N 1
ATOM 5047 C CA . ILE B 1 40 ? 30.312 30.266 -12.688 1 72.62 40 ILE B CA 1
ATOM 5048 C C . ILE B 1 40 ? 31.516 30.719 -11.859 1 72.62 40 ILE B C 1
ATOM 5050 O O . ILE B 1 40 ? 32.344 29.906 -11.445 1 72.62 40 ILE B O 1
ATOM 5054 N N . LYS B 1 41 ? 31.484 31.953 -11.609 1 69.38 41 LYS B N 1
ATOM 5055 C CA . LYS B 1 41 ? 32.531 32.5 -10.758 1 69.38 41 LYS B CA 1
ATOM 5056 C C . LYS B 1 41 ? 32.5 31.859 -9.367 1 69.38 41 LYS B C 1
ATOM 5058 O O . LYS B 1 41 ? 33.531 31.594 -8.766 1 69.38 41 LYS B O 1
ATOM 5063 N N . CYS B 1 42 ? 31.297 31.484 -9.062 1 63.41 42 CYS B N 1
ATOM 5064 C CA . CYS B 1 42 ? 31.109 30.906 -7.73 1 63.41 42 CYS B CA 1
ATOM 5065 C C . CYS B 1 42 ? 31.516 29.438 -7.711 1 63.41 42 CYS B C 1
ATOM 5067 O O . CYS B 1 42 ? 31.656 28.844 -6.641 1 63.41 42 CYS B O 1
ATOM 5069 N N . ALA B 1 43 ? 31.766 28.906 -8.773 1 68.69 43 ALA B N 1
ATOM 5070 C CA . ALA B 1 43 ? 32.188 27.5 -8.852 1 68.69 43 ALA B CA 1
ATOM 5071 C C . ALA B 1 43 ? 33.531 27.297 -8.148 1 68.69 43 ALA B C 1
ATOM 5073 O O . ALA B 1 43 ? 33.844 26.203 -7.668 1 68.69 43 ALA B O 1
ATOM 5074 N N . ARG B 1 44 ? 34.219 28.234 -8.133 1 64.38 44 ARG B N 1
ATOM 5075 C CA . ARG B 1 44 ? 35.531 28.172 -7.48 1 64.38 44 ARG B CA 1
ATOM 5076 C C . ARG B 1 44 ? 35.375 28.062 -5.965 1 64.38 44 ARG B C 1
ATOM 5078 O O . ARG B 1 44 ? 36.281 27.578 -5.281 1 64.38 44 ARG B O 1
ATOM 5085 N N . CYS B 1 45 ? 34.281 28.422 -5.562 1 57.25 45 CYS B N 1
ATOM 5086 C CA . CYS B 1 45 ? 34 28.344 -4.133 1 57.25 45 CYS B CA 1
ATOM 5087 C C . CYS B 1 45 ? 33.344 27.016 -3.775 1 57.25 45 CYS B C 1
ATOM 5089 O O . CYS B 1 45 ? 33.062 26.75 -2.605 1 57.25 45 CYS B O 1
ATOM 5091 N N . SER B 1 46 ? 33.188 26.312 -4.742 1 59.75 46 SER B N 1
ATOM 5092 C CA . SER B 1 46 ? 32.625 24.969 -4.535 1 59.75 46 SER B CA 1
ATOM 5093 C C . SER B 1 46 ? 33.625 24.062 -3.848 1 59.75 46 SER B C 1
ATOM 5095 O O . SER B 1 46 ? 34.844 24.156 -4.102 1 59.75 46 SER B O 1
ATOM 5097 N N . PRO B 1 47 ? 33.125 23.172 -2.871 1 59.81 47 PRO B N 1
ATOM 5098 C CA . PRO B 1 47 ? 34.062 22.188 -2.311 1 59.81 47 PRO B CA 1
ATOM 5099 C C . PRO B 1 47 ? 34.656 21.266 -3.373 1 59.81 47 PRO B C 1
ATOM 5101 O O . PRO B 1 47 ? 35.719 20.672 -3.158 1 59.81 47 PRO B O 1
ATOM 5104 N N . ASN B 1 48 ? 34.062 21.281 -4.473 1 61.03 48 ASN B N 1
ATOM 5105 C CA . ASN B 1 48 ? 34.562 20.438 -5.555 1 61.03 48 ASN B CA 1
ATOM 5106 C C . ASN B 1 48 ? 35.25 21.281 -6.633 1 61.03 48 ASN B C 1
ATOM 5108 O O . ASN B 1 48 ? 35.438 20.812 -7.766 1 61.03 48 ASN B O 1
ATOM 5112 N N . ALA B 1 49 ? 35.625 22.297 -6.195 1 63.72 49 ALA B N 1
ATOM 5113 C CA . ALA B 1 49 ? 36.219 23.234 -7.156 1 63.72 49 ALA B CA 1
ATOM 5114 C C . ALA B 1 49 ? 37.406 22.609 -7.855 1 63.72 49 ALA B C 1
ATOM 5116 O O . ALA B 1 49 ? 37.594 22.781 -9.062 1 63.72 49 ALA B O 1
ATOM 5117 N N . GLN B 1 50 ? 38.125 21.828 -7.082 1 65.88 50 GLN B N 1
ATOM 5118 C CA . GLN B 1 50 ? 39.344 21.219 -7.652 1 65.88 50 GLN B CA 1
ATOM 5119 C C . GLN B 1 50 ? 38.969 20.234 -8.766 1 65.88 50 GLN B C 1
ATOM 5121 O O . GLN B 1 50 ? 39.625 20.219 -9.812 1 65.88 50 GLN B O 1
ATOM 5126 N N . VAL B 1 51 ? 37.938 19.531 -8.547 1 65.06 51 VAL B N 1
ATOM 5127 C CA . VAL B 1 51 ? 37.562 18.516 -9.523 1 65.06 51 VAL B CA 1
ATOM 5128 C C . VAL B 1 51 ? 36.875 19.188 -10.711 1 65.06 51 VAL B C 1
ATOM 5130 O O . VAL B 1 51 ? 37.031 18.75 -11.852 1 65.06 51 VAL B O 1
ATOM 5133 N N . LEU B 1 52 ? 36.25 20.188 -10.359 1 70.06 52 LEU B N 1
ATOM 5134 C CA . LEU B 1 52 ? 35.469 20.891 -11.391 1 70.06 52 LEU B CA 1
ATOM 5135 C C . LEU B 1 52 ? 36.406 21.609 -12.352 1 70.06 52 LEU B C 1
ATOM 5137 O O . LEU B 1 52 ? 36.125 21.734 -13.539 1 70.06 52 LEU B O 1
ATOM 5141 N N . PHE B 1 53 ? 37.469 21.953 -11.703 1 67.06 53 PHE B N 1
ATOM 5142 C CA . PHE B 1 53 ? 38.312 22.797 -12.523 1 67.06 53 PHE B CA 1
ATOM 5143 C C . PHE B 1 53 ? 39.562 22.031 -12.977 1 67.06 53 PHE B C 1
ATOM 5145 O O . PHE B 1 53 ? 40.219 22.406 -13.953 1 67.06 53 PHE B O 1
ATOM 5152 N N . HIS B 1 54 ? 39.875 20.797 -12.203 1 62.72 54 HIS B N 1
ATOM 5153 C CA . HIS B 1 54 ? 41.125 20.094 -12.531 1 62.72 54 HIS B CA 1
ATOM 5154 C C . HIS B 1 54 ? 40.844 18.625 -12.812 1 62.72 54 HIS B C 1
ATOM 5156 O O . HIS B 1 54 ? 40.156 17.953 -12.047 1 62.72 54 HIS B O 1
ATOM 5162 N N . SER B 1 55 ? 40.5 18.109 -14.016 1 52.81 55 SER B N 1
ATOM 5163 C CA . SER B 1 55 ? 40.375 16.703 -14.359 1 52.81 55 SER B CA 1
ATOM 5164 C C . SER B 1 55 ? 41.656 15.93 -14.008 1 52.81 55 SER B C 1
ATOM 5166 O O . SER B 1 55 ? 42.781 16.422 -14.219 1 52.81 55 SER B O 1
ATOM 5168 N N . ALA B 1 56 ? 41.594 14.812 -13.219 1 47 56 ALA B N 1
ATOM 5169 C CA . ALA B 1 56 ? 42.75 13.961 -12.969 1 47 56 ALA B CA 1
ATOM 5170 C C . ALA B 1 56 ? 43.438 13.609 -14.273 1 47 56 ALA B C 1
ATOM 5172 O O . ALA B 1 56 ? 44.688 13.492 -14.305 1 47 56 ALA B O 1
ATOM 5173 N N . GLU B 1 57 ? 42.688 13.008 -15.203 1 44.38 57 GLU B N 1
ATOM 5174 C CA . GLU B 1 57 ? 43.375 12.375 -16.328 1 44.38 57 GLU B CA 1
ATOM 5175 C C . GLU B 1 57 ? 44 13.414 -17.234 1 44.38 57 GLU B C 1
ATOM 5177 O O . GLU B 1 57 ? 44.594 13.078 -18.281 1 44.38 57 GLU B O 1
ATOM 5182 N N . SER B 1 58 ? 43.75 14.609 -17.078 1 40.69 58 SER B N 1
ATOM 5183 C CA . SER B 1 58 ? 44.281 15.469 -18.125 1 40.69 58 SER B CA 1
ATOM 5184 C C . SER B 1 58 ? 45.781 15.688 -17.938 1 40.69 58 SER B C 1
ATOM 5186 O O . SER B 1 58 ? 46.219 16.719 -17.422 1 40.69 58 SER B O 1
ATOM 5188 N N . ASP B 1 59 ? 46.594 14.656 -17.703 1 40.41 59 ASP B N 1
ATOM 5189 C CA . ASP B 1 59 ? 48.031 15 -17.797 1 40.41 59 ASP B CA 1
ATOM 5190 C C . ASP B 1 59 ? 48.344 15.734 -19.094 1 40.41 59 ASP B C 1
ATOM 5192 O O . ASP B 1 59 ? 49.312 16.484 -19.156 1 40.41 59 ASP B O 1
ATOM 5196 N N . LYS B 1 60 ? 48.125 15.211 -20.344 1 39.97 60 LYS B N 1
ATOM 5197 C CA . LYS B 1 60 ? 48.938 15.602 -21.484 1 39.97 60 LYS B CA 1
ATOM 5198 C C . LYS B 1 60 ? 48.5 16.953 -22.047 1 39.97 60 LYS B C 1
ATOM 5200 O O . LYS B 1 60 ? 49.094 17.469 -22.984 1 39.97 60 LYS B O 1
ATOM 5205 N N . VAL B 1 61 ? 47.125 17.156 -22.328 1 39.69 61 VAL B N 1
ATOM 5206 C CA . VAL B 1 61 ? 46.938 18.328 -23.172 1 39.69 61 VAL B CA 1
ATOM 5207 C C . VAL B 1 61 ? 47.156 19.594 -22.359 1 39.69 61 VAL B C 1
ATOM 5209 O O . VAL B 1 61 ? 46.781 19.656 -21.172 1 39.69 61 VAL B O 1
ATOM 5212 N N . PRO B 1 62 ? 47.969 20.547 -22.797 1 39.28 62 PRO B N 1
ATOM 5213 C CA . PRO B 1 62 ? 48.281 21.875 -22.219 1 39.28 62 PRO B CA 1
ATOM 5214 C C . PRO B 1 62 ? 47.062 22.516 -21.578 1 39.28 62 PRO B C 1
ATOM 5216 O O . PRO B 1 62 ? 45.938 22.312 -22.031 1 39.28 62 PRO B O 1
ATOM 5219 N N . LEU B 1 63 ? 47.188 22.953 -20.359 1 37.78 63 LEU B N 1
ATOM 5220 C CA . LEU B 1 63 ? 46.344 23.453 -19.297 1 37.78 63 LEU B CA 1
ATOM 5221 C C . LEU B 1 63 ? 45.406 24.547 -19.812 1 37.78 63 LEU B C 1
ATOM 5223 O O . LEU B 1 63 ? 45.875 25.594 -20.281 1 37.78 63 LEU B O 1
ATOM 5227 N N . ARG B 1 64 ? 44.344 24.328 -20.578 1 40.88 64 ARG B N 1
ATOM 5228 C CA . ARG B 1 64 ? 43.281 25.266 -20.891 1 40.88 64 ARG B CA 1
ATOM 5229 C C . ARG B 1 64 ? 43.031 26.203 -19.719 1 40.88 64 ARG B C 1
ATOM 5231 O O . ARG B 1 64 ? 43.25 25.844 -18.562 1 40.88 64 ARG B O 1
ATOM 5238 N N . GLU B 1 65 ? 43.188 27.453 -20.031 1 41.91 65 GLU B N 1
ATOM 5239 C CA . GLU B 1 65 ? 42.938 28.5 -19.047 1 41.91 65 GLU B CA 1
ATOM 5240 C C . GLU B 1 65 ? 41.719 28.156 -18.188 1 41.91 65 GLU B C 1
ATOM 5242 O O . GLU B 1 65 ? 40.656 27.828 -18.703 1 41.91 65 GLU B O 1
ATOM 5247 N N . PRO B 1 66 ? 41.875 27.844 -16.891 1 50.03 66 PRO B N 1
ATOM 5248 C CA . PRO B 1 66 ? 41.156 27.359 -15.703 1 50.03 66 PRO B CA 1
ATOM 5249 C C . PRO B 1 66 ? 39.875 28.141 -15.43 1 50.03 66 PRO B C 1
ATOM 5251 O O . PRO B 1 66 ? 39.406 28.203 -14.281 1 50.03 66 PRO B O 1
ATOM 5254 N N . HIS B 1 67 ? 39.312 28.781 -16.469 1 61.25 67 HIS B N 1
ATOM 5255 C CA . HIS B 1 67 ? 38.312 29.75 -16.016 1 61.25 67 HIS B CA 1
ATOM 5256 C C . HIS B 1 67 ? 36.938 29.125 -15.836 1 61.25 67 HIS B C 1
ATOM 5258 O O . HIS B 1 67 ? 36.125 29.641 -15.102 1 61.25 67 HIS B O 1
ATOM 5264 N N . LEU B 1 68 ? 36.656 28.172 -16.703 1 70.38 68 LEU B N 1
ATOM 5265 C CA . LEU B 1 68 ? 35.312 27.625 -16.562 1 70.38 68 LEU B CA 1
ATOM 5266 C C . LEU B 1 68 ? 35.344 26.25 -15.914 1 70.38 68 LEU B C 1
ATOM 5268 O O . LEU B 1 68 ? 36.219 25.422 -16.25 1 70.38 68 LEU B O 1
ATOM 5272 N N . PRO B 1 69 ? 34.531 25.969 -14.938 1 74.94 69 PRO B N 1
ATOM 5273 C CA . PRO B 1 69 ? 34.375 24.625 -14.406 1 74.94 69 PRO B CA 1
ATOM 5274 C C . PRO B 1 69 ? 33.719 23.672 -15.398 1 74.94 69 PRO B C 1
ATOM 5276 O O . PRO B 1 69 ? 33.188 24.109 -16.406 1 74.94 69 PRO B O 1
ATOM 5279 N N . ARG B 1 70 ? 33.906 22.453 -15.141 1 74.75 70 ARG B N 1
ATOM 5280 C CA . ARG B 1 70 ? 33.125 21.484 -15.906 1 74.75 70 ARG B CA 1
ATOM 5281 C C . ARG B 1 70 ? 31.641 21.734 -15.734 1 74.75 70 ARG B C 1
ATOM 5283 O O . ARG B 1 70 ? 31.125 21.766 -14.609 1 74.75 70 ARG B O 1
ATOM 5290 N N . LEU B 1 71 ? 31.031 21.922 -16.781 1 75.38 71 LEU B N 1
ATOM 5291 C CA . LEU B 1 71 ? 29.625 22.359 -16.766 1 75.38 71 LEU B CA 1
ATOM 5292 C C . LEU B 1 71 ? 28.703 21.188 -17.062 1 75.38 71 LEU B C 1
ATOM 5294 O O . LEU B 1 71 ? 29 20.359 -17.938 1 75.38 71 LEU B O 1
ATOM 5298 N N . CYS B 1 72 ? 27.656 21.031 -16.344 1 73.69 72 CYS B N 1
ATOM 5299 C CA . CYS B 1 72 ? 26.594 20.078 -16.641 1 73.69 72 CYS B CA 1
ATOM 5300 C C . CYS B 1 72 ? 25.938 20.391 -17.984 1 73.69 72 CYS B C 1
ATOM 5302 O O . CYS B 1 72 ? 25.812 21.562 -18.359 1 73.69 72 CYS B O 1
ATOM 5304 N N . GLN B 1 73 ? 25.516 19.344 -18.719 1 72.31 73 GLN B N 1
ATOM 5305 C CA . GLN B 1 73 ? 25.141 19.453 -20.125 1 72.31 73 GLN B CA 1
ATOM 5306 C C . GLN B 1 73 ? 24.062 20.516 -20.312 1 72.31 73 GLN B C 1
ATOM 5308 O O . GLN B 1 73 ? 24.172 21.359 -21.203 1 72.31 73 GLN B O 1
ATOM 5313 N N . ASP B 1 74 ? 23.156 20.453 -19.469 1 70.94 74 ASP B N 1
ATOM 5314 C CA . ASP B 1 74 ? 22.078 21.422 -19.625 1 70.94 74 ASP B CA 1
ATOM 5315 C C . ASP B 1 74 ? 22.547 22.828 -19.281 1 70.94 74 ASP B C 1
ATOM 5317 O O . ASP B 1 74 ? 22.172 23.797 -19.969 1 70.94 74 ASP B O 1
ATOM 5321 N N . TYR B 1 75 ? 23.312 22.922 -18.281 1 74.94 75 TYR B N 1
ATOM 5322 C CA . TYR B 1 75 ? 23.859 24.219 -17.906 1 74.94 75 TYR B CA 1
ATOM 5323 C C . TYR B 1 75 ? 24.812 24.734 -18.984 1 74.94 75 TYR B C 1
ATOM 5325 O O . TYR B 1 75 ? 24.812 25.938 -19.281 1 74.94 75 TYR B O 1
ATOM 5333 N N . CYS B 1 76 ? 25.453 23.812 -19.5 1 78.75 76 CYS B N 1
ATOM 5334 C CA . CYS B 1 76 ? 26.406 24.156 -20.547 1 78.75 76 CYS B CA 1
ATOM 5335 C C . CYS B 1 76 ? 25.688 24.75 -21.766 1 78.75 76 CYS B C 1
ATOM 5337 O O . CYS B 1 76 ? 26.109 25.781 -22.297 1 78.75 76 CYS B O 1
ATOM 5339 N N . ARG B 1 77 ? 24.672 24.172 -22.062 1 79.06 77 ARG B N 1
ATOM 5340 C CA . ARG B 1 77 ? 23.891 24.656 -23.203 1 79.06 77 ARG B CA 1
ATOM 5341 C C . ARG B 1 77 ? 23.266 26.016 -22.891 1 79.06 77 ARG B C 1
ATOM 5343 O O . ARG B 1 77 ? 23.312 26.922 -23.734 1 79.06 77 ARG B O 1
ATOM 5350 N N . GLU B 1 78 ? 22.766 26.141 -21.766 1 78.75 78 GLU B N 1
ATOM 5351 C CA . GLU B 1 78 ? 22.188 27.422 -21.344 1 78.75 78 GLU B CA 1
ATOM 5352 C C . GLU B 1 78 ? 23.234 28.531 -21.359 1 78.75 78 GLU B C 1
ATOM 5354 O O . GLU B 1 78 ? 22.984 29.625 -21.859 1 78.75 78 GLU B O 1
ATOM 5359 N N . PHE B 1 79 ? 24.312 28.125 -20.844 1 81.06 79 PHE B N 1
ATOM 5360 C CA . PHE B 1 79 ? 25.422 29.062 -20.797 1 81.06 79 PHE B CA 1
ATOM 5361 C C . PHE B 1 79 ? 25.828 29.484 -22.203 1 81.06 79 PHE B C 1
ATOM 5363 O O . PHE B 1 79 ? 26.031 30.672 -22.469 1 81.06 79 PHE B O 1
ATOM 5370 N N . TYR B 1 80 ? 25.859 28.578 -23 1 80.56 80 TYR B N 1
ATOM 5371 C CA . TYR B 1 80 ? 26.25 28.812 -24.391 1 80.56 80 TYR B CA 1
ATOM 5372 C C . TYR B 1 80 ? 25.25 29.734 -25.094 1 80.56 80 TYR B C 1
ATOM 5374 O O . TYR B 1 80 ? 25.641 30.75 -25.656 1 80.56 80 TYR B O 1
ATOM 5382 N N . TYR B 1 81 ? 24.078 29.469 -25.016 1 82.31 81 TYR B N 1
ATOM 5383 C CA . TYR B 1 81 ? 23.078 30.234 -25.781 1 82.31 81 TYR B CA 1
ATOM 5384 C C . TYR B 1 81 ? 22.859 31.609 -25.172 1 82.31 81 TYR B C 1
ATOM 5386 O O . TYR B 1 81 ? 22.578 32.562 -25.891 1 82.31 81 TYR B O 1
ATOM 5394 N N . THR B 1 82 ? 23.031 31.609 -23.875 1 80.56 82 THR B N 1
ATOM 5395 C CA . THR B 1 82 ? 22.797 32.875 -23.203 1 80.56 82 THR B CA 1
ATOM 5396 C C . THR B 1 82 ? 23.969 33.812 -23.406 1 80.56 82 THR B C 1
ATOM 5398 O O . THR B 1 82 ? 23.797 35.031 -23.562 1 80.56 82 THR B O 1
ATOM 5401 N N . CYS B 1 83 ? 25.125 33.219 -23.438 1 79.44 83 CYS B N 1
ATOM 5402 C CA . CYS B 1 83 ? 26.297 34.062 -23.344 1 79.44 83 CYS B CA 1
ATOM 5403 C C . CYS B 1 83 ? 27.062 34.094 -24.656 1 79.44 83 CYS B C 1
ATOM 5405 O O . CYS B 1 83 ? 28 34.906 -24.812 1 79.44 83 CYS B O 1
ATOM 5407 N N . ARG B 1 84 ? 26.75 33.375 -25.547 1 80.88 84 ARG B N 1
ATOM 5408 C CA . ARG B 1 84 ? 27.5 33.25 -26.781 1 80.88 84 ARG B CA 1
ATOM 5409 C C . ARG B 1 84 ? 27.578 34.594 -27.5 1 80.88 84 ARG B C 1
ATOM 5411 O O . ARG B 1 84 ? 28.625 34.938 -28.062 1 80.88 84 ARG B O 1
ATOM 5418 N N . GLY B 1 85 ? 26.578 35.375 -27.406 1 77.19 85 GLY B N 1
ATOM 5419 C CA . GLY B 1 85 ? 26.562 36.656 -28.078 1 77.19 85 GLY B CA 1
ATOM 5420 C C . GLY B 1 85 ? 27.297 37.719 -27.312 1 77.19 85 GLY B C 1
ATOM 5421 O O . GLY B 1 85 ? 27.594 38.781 -27.859 1 77.19 85 GLY B O 1
ATOM 5422 N N . HIS B 1 86 ? 27.578 37.438 -26.109 1 78.06 86 HIS B N 1
ATOM 5423 C CA . HIS B 1 86 ? 28.078 38.5 -25.25 1 78.06 86 HIS B CA 1
ATOM 5424 C C . HIS B 1 86 ? 29.562 38.281 -24.938 1 78.06 86 HIS B C 1
ATOM 5426 O O . HIS B 1 86 ? 30.266 39.25 -24.594 1 78.06 86 HIS B O 1
ATOM 5432 N N . ILE B 1 87 ? 29.938 37.062 -25 1 73.19 87 ILE B N 1
ATOM 5433 C CA . ILE B 1 87 ? 31.344 36.719 -24.781 1 73.19 87 ILE B CA 1
ATOM 5434 C C . ILE B 1 87 ? 31.859 35.875 -25.953 1 73.19 87 ILE B C 1
ATOM 5436 O O . ILE B 1 87 ? 32.094 34.688 -25.797 1 73.19 87 ILE B O 1
ATOM 5440 N N . PRO B 1 88 ? 31.922 36.5 -26.969 1 72.81 88 PRO B N 1
ATOM 5441 C CA . PRO B 1 88 ? 32.25 35.75 -28.172 1 72.81 88 PRO B CA 1
ATOM 5442 C C . PRO B 1 88 ? 33.594 35.031 -28.078 1 72.81 88 PRO B C 1
ATOM 5444 O O . PRO B 1 88 ? 33.781 34 -28.719 1 72.81 88 PRO B O 1
ATOM 5447 N N . GLU B 1 89 ? 34.5 35.531 -27.266 1 71.75 89 GLU B N 1
ATOM 5448 C CA . GLU B 1 89 ? 35.844 34.969 -27.141 1 71.75 89 GLU B CA 1
ATOM 5449 C C . GLU B 1 89 ? 35.781 33.562 -26.531 1 71.75 89 GLU B C 1
ATOM 5451 O O . GLU B 1 89 ? 36.656 32.75 -26.797 1 71.75 89 GLU B O 1
ATOM 5456 N N . LEU B 1 90 ? 34.75 33.219 -25.797 1 71.62 90 LEU B N 1
ATOM 5457 C CA . LEU B 1 90 ? 34.594 31.938 -25.094 1 71.62 90 LEU B CA 1
ATOM 5458 C C . LEU B 1 90 ? 33.906 30.906 -25.969 1 71.62 90 LEU B C 1
ATOM 5460 O O . LEU B 1 90 ? 34.156 29.703 -25.828 1 71.62 90 LEU B O 1
ATOM 5464 N N . PHE B 1 91 ? 33.125 31.391 -26.938 1 76.25 91 PHE B N 1
ATOM 5465 C CA . PHE B 1 91 ? 32.219 30.5 -27.656 1 76.25 91 PHE B CA 1
ATOM 5466 C C . PHE B 1 91 ? 32.594 30.438 -29.125 1 76.25 91 PHE B C 1
ATOM 5468 O O . PHE B 1 91 ? 31.844 30.969 -29.969 1 76.25 91 PHE B O 1
ATOM 5475 N N . GLN B 1 92 ? 33.688 30.016 -29.5 1 69.25 92 GLN B N 1
ATOM 5476 C CA . GLN B 1 92 ? 34.219 29.969 -30.859 1 69.25 92 GLN B CA 1
ATOM 5477 C C . GLN B 1 92 ? 33.75 28.719 -31.594 1 69.25 92 GLN B C 1
ATOM 5479 O O . GLN B 1 92 ? 33.969 28.562 -32.781 1 69.25 92 GLN B O 1
ATOM 5484 N N . ALA B 1 93 ? 33.125 27.781 -30.812 1 74.5 93 ALA B N 1
ATOM 5485 C CA . ALA B 1 93 ? 32.656 26.516 -31.375 1 74.5 93 ALA B CA 1
ATOM 5486 C C . ALA B 1 93 ? 31.156 26.375 -31.266 1 74.5 93 ALA B C 1
ATOM 5488 O O . ALA B 1 93 ? 30.5 27.203 -30.609 1 74.5 93 ALA B O 1
ATOM 5489 N N . ASP B 1 94 ? 30.484 25.516 -32.031 1 80 94 ASP B N 1
ATOM 5490 C CA . ASP B 1 94 ? 29.047 25.234 -31.891 1 80 94 ASP B CA 1
ATOM 5491 C C . ASP B 1 94 ? 28.75 24.672 -30.5 1 80 94 ASP B C 1
ATOM 5493 O O . ASP B 1 94 ? 29.656 24.297 -29.766 1 80 94 ASP B O 1
ATOM 5497 N N . VAL B 1 95 ? 27.516 24.656 -30.109 1 80.81 95 VAL B N 1
ATOM 5498 C CA . VAL B 1 95 ? 27.094 24.297 -28.75 1 80.81 95 VAL B CA 1
ATOM 5499 C C . VAL B 1 95 ? 27.562 22.891 -28.422 1 80.81 95 VAL B C 1
ATOM 5501 O O . VAL B 1 95 ? 28 22.625 -27.297 1 80.81 95 VAL B O 1
ATOM 5504 N N . ASP B 1 96 ? 27.453 22.078 -29.359 1 78.88 96 ASP B N 1
ATOM 5505 C CA . ASP B 1 96 ? 27.828 20.703 -29.094 1 78.88 96 ASP B CA 1
ATOM 5506 C C . ASP B 1 96 ? 29.328 20.578 -28.875 1 78.88 96 ASP B C 1
ATOM 5508 O O . ASP B 1 96 ? 29.781 19.859 -27.969 1 78.88 96 ASP B O 1
ATOM 5512 N N . GLU B 1 97 ? 30.031 21.234 -29.625 1 76 97 GLU B N 1
ATOM 5513 C CA . GLU B 1 97 ? 31.484 21.234 -29.5 1 76 97 GLU B CA 1
ATOM 5514 C C . GLU B 1 97 ? 31.922 21.922 -28.203 1 76 97 GLU B C 1
ATOM 5516 O O . GLU B 1 97 ? 32.844 21.453 -27.516 1 76 97 GLU B O 1
ATOM 5521 N N . PHE B 1 98 ? 31.25 22.969 -27.906 1 77.88 98 PHE B N 1
ATOM 5522 C CA . PHE B 1 98 ? 31.547 23.688 -26.688 1 77.88 98 PHE B CA 1
ATOM 5523 C C . PHE B 1 98 ? 31.281 22.812 -25.469 1 77.88 98 PHE B C 1
ATOM 5525 O O . PHE B 1 98 ? 32.125 22.719 -24.578 1 77.88 98 PHE B O 1
ATOM 5532 N N . CYS B 1 99 ? 30.141 22.188 -25.438 1 77 99 CYS B N 1
ATOM 5533 C CA . CYS B 1 99 ? 29.766 21.391 -24.266 1 77 99 CYS B CA 1
ATOM 5534 C C . CYS B 1 99 ? 30.5 20.047 -24.266 1 77 99 CYS B C 1
ATOM 5536 O O . CYS B 1 99 ? 30.609 19.406 -23.219 1 77 99 CYS B O 1
ATOM 5538 N N . GLN B 1 100 ? 31.016 19.719 -25.375 1 75 100 GLN B N 1
ATOM 5539 C CA . GLN B 1 100 ? 31.922 18.578 -25.406 1 75 100 GLN B CA 1
ATOM 5540 C C . GLN B 1 100 ? 33.25 18.906 -24.719 1 75 100 GLN B C 1
ATOM 5542 O O . GLN B 1 100 ? 33.812 18.062 -24.031 1 75 100 GLN B O 1
ATOM 5547 N N . TYR B 1 101 ? 33.594 20.156 -24.844 1 72.81 101 TYR B N 1
ATOM 5548 C CA . TYR B 1 101 ? 34.906 20.578 -24.312 1 72.81 101 TYR B CA 1
ATOM 5549 C C . TYR B 1 101 ? 34.781 20.984 -22.844 1 72.81 101 TYR B C 1
ATOM 5551 O O . TYR B 1 101 ? 35.656 20.656 -22.031 1 72.81 101 TYR B O 1
ATOM 5559 N N . TYR B 1 102 ? 33.688 21.703 -22.5 1 70.5 102 TYR B N 1
ATOM 5560 C CA . TYR B 1 102 ? 33.562 22.25 -21.156 1 70.5 102 TYR B CA 1
ATOM 5561 C C . TYR B 1 102 ? 32.5 21.516 -20.359 1 70.5 102 TYR B C 1
ATOM 5563 O O . TYR B 1 102 ? 32.344 21.734 -19.156 1 70.5 102 TYR B O 1
ATOM 5571 N N . GLY B 1 103 ? 31.703 20.734 -20.969 1 68.69 103 GLY B N 1
ATOM 5572 C CA . GLY B 1 103 ? 30.656 19.969 -20.312 1 68.69 103 GLY B CA 1
ATOM 5573 C C . GLY B 1 103 ? 31.188 18.781 -19.547 1 68.69 103 GLY B C 1
ATOM 5574 O O . GLY B 1 103 ? 32.344 18.422 -19.656 1 68.69 103 GLY B O 1
ATOM 5575 N N . LYS B 1 104 ? 30.203 18.203 -18.609 1 61.53 104 LYS B N 1
AT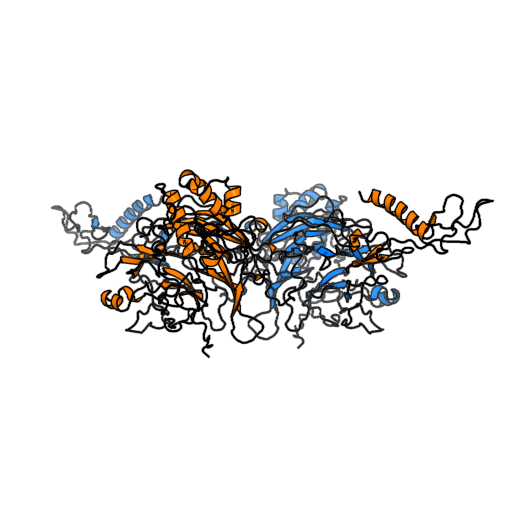OM 5576 C CA . LYS B 1 104 ? 30.516 17 -17.844 1 61.53 104 LYS B CA 1
ATOM 5577 C C . LYS B 1 104 ? 30.922 15.852 -18.781 1 61.53 104 LYS B C 1
ATOM 5579 O O . LYS B 1 104 ? 30.281 15.617 -19.797 1 61.53 104 LYS B O 1
ATOM 5584 N N . ARG B 1 105 ? 32.094 15.281 -18.516 1 53.41 105 ARG B N 1
ATOM 5585 C CA . ARG B 1 105 ? 32.438 14.016 -19.156 1 53.41 105 ARG B CA 1
ATOM 5586 C C . ARG B 1 105 ? 31.766 12.844 -18.453 1 53.41 105 ARG B C 1
ATOM 5588 O O . ARG B 1 105 ? 31.234 13 -17.359 1 53.41 105 ARG B O 1
ATOM 5595 N N . ASP B 1 106 ? 32.062 11.531 -18.938 1 49.97 106 ASP B N 1
ATOM 5596 C CA . ASP B 1 106 ? 31.484 10.281 -18.469 1 49.97 106 ASP B CA 1
ATOM 5597 C C . ASP B 1 106 ? 31.562 10.172 -16.953 1 49.97 106 ASP B C 1
ATOM 5599 O O . ASP B 1 106 ? 32.625 9.93 -16.406 1 49.97 106 ASP B O 1
ATOM 5603 N N . GLY B 1 107 ? 30.484 10.438 -16.062 1 52.06 107 GLY B N 1
ATOM 5604 C CA . GLY B 1 107 ? 30.312 10.117 -14.656 1 52.06 107 GLY B CA 1
ATOM 5605 C C . GLY B 1 107 ? 30.906 11.156 -13.734 1 52.06 107 GLY B C 1
ATOM 5606 O O . GLY B 1 107 ? 30.938 10.969 -12.516 1 52.06 107 GLY B O 1
ATOM 5607 N N . GLY B 1 108 ? 31.469 12.367 -14.195 1 55.31 108 GLY B N 1
ATOM 5608 C CA . GLY B 1 108 ? 32.188 13.219 -13.266 1 55.31 108 GLY B CA 1
ATOM 5609 C C . GLY B 1 108 ? 31.375 14.375 -12.742 1 55.31 108 GLY B C 1
ATOM 5610 O O . GLY B 1 108 ? 30.203 14.531 -13.125 1 55.31 108 GLY B O 1
ATOM 5611 N N . LEU B 1 109 ? 31.797 15.148 -11.734 1 60.47 109 LEU B N 1
ATOM 5612 C CA . LEU B 1 109 ? 31.234 16.344 -11.117 1 60.47 109 LEU B CA 1
ATOM 5613 C C . LEU B 1 109 ? 31.156 17.484 -12.133 1 60.47 109 LEU B C 1
ATOM 5615 O O . LEU B 1 109 ? 32.062 17.688 -12.938 1 60.47 109 LEU B O 1
ATOM 5619 N N . CYS B 1 110 ? 30 18.141 -12.328 1 70.12 110 CYS B N 1
ATOM 5620 C CA . CYS B 1 110 ? 29.875 19.297 -13.203 1 70.12 110 CYS B CA 1
ATOM 5621 C C . CYS B 1 110 ? 29.188 20.453 -12.484 1 70.12 110 CYS B C 1
ATOM 5623 O O . CYS B 1 110 ? 28.547 20.266 -11.461 1 70.12 110 CYS B O 1
ATOM 5625 N N . PHE B 1 111 ? 29.562 21.75 -12.797 1 65 111 PHE B N 1
ATOM 5626 C CA . PHE B 1 111 ? 28.953 22.984 -12.305 1 65 111 PHE B CA 1
ATOM 5627 C C . PHE B 1 111 ? 27.688 23.312 -13.078 1 65 111 PHE B C 1
ATOM 5629 O O . PHE B 1 111 ? 27.625 23.125 -14.297 1 65 111 PHE B O 1
ATOM 5636 N N . PRO B 1 112 ? 26.859 24.016 -12.391 1 58.81 112 PRO B N 1
ATOM 5637 C CA . PRO B 1 112 ? 26.875 24.203 -10.938 1 58.81 112 PRO B CA 1
ATOM 5638 C C . PRO B 1 112 ? 26.75 22.875 -10.172 1 58.81 112 PRO B C 1
ATOM 5640 O O . PRO B 1 112 ? 26.094 21.953 -10.641 1 58.81 112 PRO B O 1
ATOM 5643 N N . ASP B 1 113 ? 27.641 22.688 -9.234 1 47.53 113 ASP B N 1
ATOM 5644 C CA . ASP B 1 113 ? 28.016 21.484 -8.508 1 47.53 113 ASP B CA 1
ATOM 5645 C C . ASP B 1 113 ? 26.828 20.547 -8.352 1 47.53 113 ASP B C 1
ATOM 5647 O O . ASP B 1 113 ? 26.156 20.562 -7.316 1 47.53 113 ASP B O 1
ATOM 5651 N N . PHE B 1 114 ? 26.219 20.516 -9.32 1 41.09 114 PHE B N 1
ATOM 5652 C CA . PHE B 1 114 ? 25.188 19.531 -8.984 1 41.09 114 PHE B CA 1
ATOM 5653 C C . PHE B 1 114 ? 25.781 18.125 -8.93 1 41.09 114 PHE B C 1
ATOM 5655 O O . PHE B 1 114 ? 26.391 17.672 -9.898 1 41.09 114 PHE B O 1
ATOM 5662 N N . GLN B 1 115 ? 26.641 17.953 -8.07 1 35.69 115 GLN B N 1
ATOM 5663 C CA . GLN B 1 115 ? 27.125 16.578 -8 1 35.69 115 GLN B CA 1
ATOM 5664 C C . GLN B 1 115 ? 25.984 15.602 -7.68 1 35.69 115 GLN B C 1
ATOM 5666 O O . GLN B 1 115 ? 25.328 15.727 -6.645 1 35.69 115 GLN B O 1
ATOM 5671 N N . ARG B 1 116 ? 24.969 15.422 -8.344 1 33.16 116 ARG B N 1
ATOM 5672 C CA . ARG B 1 116 ? 24.406 14.211 -7.754 1 33.16 116 ARG B CA 1
ATOM 5673 C C . ARG B 1 116 ? 25.516 13.219 -7.398 1 33.16 116 ARG B C 1
ATOM 5675 O O . ARG B 1 116 ? 26.25 12.766 -8.273 1 33.16 116 ARG B O 1
ATOM 5682 N N . LYS B 1 117 ? 26.344 13.57 -6.445 1 32.38 117 LYS B N 1
ATOM 5683 C CA . LYS B 1 117 ? 27.281 12.508 -6.117 1 32.38 117 LYS B CA 1
ATOM 5684 C C . LYS B 1 117 ? 26.672 11.133 -6.359 1 32.38 117 LYS B C 1
ATOM 5686 O O . LYS B 1 117 ? 25.594 10.82 -5.824 1 32.38 117 LYS B O 1
ATOM 5691 N N . GLN B 1 118 ? 26.781 10.625 -7.477 1 31.69 118 GLN B N 1
ATOM 5692 C CA . GLN B 1 118 ? 26.766 9.172 -7.613 1 31.69 118 GLN B CA 1
ATOM 5693 C C . GLN B 1 118 ? 27.484 8.5 -6.445 1 31.69 118 GLN B C 1
ATOM 5695 O O . GLN B 1 118 ? 28.719 8.453 -6.41 1 31.69 118 GLN B O 1
ATOM 5700 N N . THR B 1 119 ? 27.438 9.102 -5.215 1 30.64 119 THR B N 1
ATOM 5701 C CA . THR B 1 119 ? 28.203 8.195 -4.371 1 30.64 119 THR B CA 1
ATOM 5702 C C . THR B 1 119 ? 28.172 6.773 -4.934 1 30.64 119 THR B C 1
ATOM 5704 O O . THR B 1 119 ? 27.109 6.277 -5.312 1 30.64 119 THR B O 1
ATOM 5707 N N . ARG B 1 120 ? 29.203 6.363 -5.5 1 31.22 120 ARG B N 1
ATOM 5708 C CA . ARG B 1 120 ? 29.5 4.977 -5.852 1 31.22 120 ARG B CA 1
ATOM 5709 C C . ARG B 1 120 ? 28.828 4.016 -4.867 1 31.22 120 ARG B C 1
ATOM 5711 O O . ARG B 1 120 ? 29.125 2.822 -4.859 1 31.22 120 ARG B O 1
ATOM 5718 N N . GLY B 1 121 ? 28.5 4.43 -3.645 1 33.22 121 GLY B N 1
ATOM 5719 C CA . GLY B 1 121 ? 28.141 3.277 -2.832 1 33.22 121 GLY B CA 1
ATOM 5720 C C . GLY B 1 121 ? 27.047 2.436 -3.441 1 33.22 121 GLY B C 1
ATOM 5721 O O . GLY B 1 121 ? 26.531 2.76 -4.512 1 33.22 121 GLY B O 1
ATOM 5722 N N . GLN B 1 122 ? 26.266 1.562 -2.496 1 36.31 122 GLN B N 1
ATOM 5723 C CA . GLN B 1 122 ? 25.547 0.32 -2.775 1 36.31 122 GLN B CA 1
ATOM 5724 C C . GLN B 1 122 ? 24.281 0.586 -3.568 1 36.31 122 GLN B C 1
ATOM 5726 O O . GLN B 1 122 ? 23.406 1.339 -3.123 1 36.31 122 GLN B O 1
ATOM 5731 N N . ASP B 1 123 ? 24.297 0.738 -4.957 1 41.38 123 ASP B N 1
ATOM 5732 C CA . ASP B 1 123 ? 23.375 0.749 -6.082 1 41.38 123 ASP B CA 1
ATOM 5733 C C . ASP B 1 123 ? 22.078 0.006 -5.73 1 41.38 123 ASP B C 1
ATOM 5735 O O . ASP B 1 123 ? 21.281 -0.315 -6.617 1 41.38 123 ASP B O 1
ATOM 5739 N N . SER B 1 124 ? 22.109 -0.654 -4.906 1 44.47 124 SER B N 1
ATOM 5740 C CA . SER B 1 124 ? 20.906 -1.449 -4.664 1 44.47 124 SER B CA 1
ATOM 5741 C C . SER B 1 124 ? 20.25 -1.067 -3.346 1 44.47 124 SER B C 1
ATOM 5743 O O . SER B 1 124 ? 20.922 -0.614 -2.418 1 44.47 124 SER B O 1
ATOM 5745 N N . ASN B 1 125 ? 19.203 -0.433 -3.414 1 44.72 125 ASN B N 1
ATOM 5746 C CA . ASN B 1 125 ? 18.391 -0.202 -2.221 1 44.72 125 ASN B CA 1
ATOM 5747 C C . ASN B 1 125 ? 18.281 -1.463 -1.369 1 44.72 125 ASN B C 1
ATOM 5749 O O . ASN B 1 125 ? 17.5 -1.504 -0.416 1 44.72 125 ASN B O 1
ATOM 5753 N N . TYR B 1 126 ? 18.906 -2.76 -1.837 1 44.75 126 TYR B N 1
ATOM 5754 C CA . TYR B 1 126 ? 18.75 -3.949 -1.008 1 44.75 126 TYR B CA 1
ATOM 5755 C C . TYR B 1 126 ? 19.625 -3.863 0.24 1 44.75 126 TYR B C 1
ATOM 5757 O O . TYR B 1 126 ? 20.766 -3.436 0.172 1 44.75 126 TYR B O 1
ATOM 5765 N N . LEU B 1 127 ? 19.156 -3.799 1.328 1 36.41 127 LEU B N 1
ATOM 5766 C CA . LEU B 1 127 ? 19.906 -3.904 2.574 1 36.41 127 LEU B CA 1
ATOM 5767 C C . LEU B 1 127 ? 20.781 -5.148 2.574 1 36.41 127 LEU B C 1
ATOM 5769 O O . LEU B 1 127 ? 21.594 -5.344 3.486 1 36.41 127 LEU B O 1
ATOM 5773 N N . GLY B 1 128 ? 20.328 -6.5 2.143 1 36.59 128 GLY B N 1
ATOM 5774 C CA . GLY B 1 128 ? 21.094 -7.684 2.492 1 36.59 128 GLY B CA 1
ATOM 5775 C C . GLY B 1 128 ? 22.469 -7.719 1.837 1 36.59 128 GLY B C 1
ATOM 5776 O O . GLY B 1 128 ? 22.688 -7.066 0.814 1 36.59 128 GLY B O 1
ATOM 5777 N N . ASP B 1 129 ? 23.562 -8.18 2.607 1 35 129 ASP B N 1
ATOM 5778 C CA . ASP B 1 129 ? 24.938 -8.609 2.35 1 35 129 ASP B CA 1
ATOM 5779 C C . ASP B 1 129 ? 25.047 -9.359 1.027 1 35 129 ASP B C 1
ATOM 5781 O O . ASP B 1 129 ? 25.344 -10.562 1.012 1 35 129 ASP B O 1
ATOM 5785 N N . GLU B 1 130 ? 24.125 -9.562 0.06 1 34.03 130 GLU B N 1
ATOM 5786 C CA . GLU B 1 130 ? 24.656 -10.477 -0.942 1 34.03 130 GLU B CA 1
ATOM 5787 C C . GLU B 1 130 ? 25.984 -9.953 -1.514 1 34.03 130 GLU B C 1
ATOM 5789 O O . GLU B 1 130 ? 26.219 -8.75 -1.521 1 34.03 130 GLU B O 1
ATOM 5794 N N . ASN B 1 131 ? 26.984 -10.922 -1.693 1 32.53 131 ASN B N 1
ATOM 5795 C CA . ASN B 1 131 ? 28.344 -10.906 -2.232 1 32.53 131 ASN B CA 1
ATOM 5796 C C . ASN B 1 131 ? 28.484 -9.914 -3.389 1 32.53 131 ASN B C 1
ATOM 5798 O O . ASN B 1 131 ? 27.547 -9.766 -4.191 1 32.53 131 ASN B O 1
ATOM 5802 N N . VAL B 1 132 ? 29.5 -9.117 -3.426 1 33.22 132 VAL B N 1
ATOM 5803 C CA . VAL B 1 132 ? 30.109 -8.07 -4.234 1 33.22 132 VAL B CA 1
ATOM 5804 C C . VAL B 1 132 ? 30.078 -8.461 -5.707 1 33.22 132 VAL B C 1
ATOM 5806 O O . VAL B 1 132 ? 29.922 -7.605 -6.582 1 33.22 132 VAL B O 1
ATOM 5809 N N . GLU B 1 133 ? 30.469 -9.766 -6.109 1 32.41 133 GLU B N 1
ATOM 5810 C CA . GLU B 1 133 ? 30.969 -10.086 -7.441 1 32.41 133 GLU B CA 1
ATOM 5811 C C . GLU B 1 133 ? 29.859 -10 -8.484 1 32.41 133 GLU B C 1
ATOM 5813 O O . GLU B 1 133 ? 30.109 -9.617 -9.633 1 32.41 133 GLU B O 1
ATOM 5818 N N . ASP B 1 134 ? 28.766 -10.812 -8.398 1 32.03 134 ASP B N 1
ATOM 5819 C CA . ASP B 1 134 ? 27.844 -10.93 -9.523 1 32.03 134 ASP B CA 1
ATOM 5820 C C . ASP B 1 134 ? 27.047 -9.641 -9.711 1 32.03 134 ASP B C 1
ATOM 5822 O O . ASP B 1 134 ? 25.938 -9.664 -10.25 1 32.03 134 ASP B O 1
ATOM 5826 N N . ILE B 1 135 ? 27.469 -8.453 -9.32 1 33.81 135 ILE B N 1
ATOM 5827 C CA . ILE B 1 135 ? 27.078 -7.051 -9.305 1 33.81 135 ILE B CA 1
ATOM 5828 C C . ILE B 1 135 ? 26.922 -6.543 -10.734 1 33.81 135 ILE B C 1
ATOM 5830 O O . ILE B 1 135 ? 26.344 -5.473 -10.953 1 33.81 135 ILE B O 1
ATOM 5834 N N . ASN B 1 136 ? 27.641 -6.949 -11.781 1 33.22 136 ASN B N 1
ATOM 5835 C CA . ASN B 1 136 ? 27.766 -6.238 -13.047 1 33.22 136 ASN B CA 1
ATOM 5836 C C . ASN B 1 136 ? 26.453 -6.246 -13.828 1 33.22 136 ASN B C 1
ATOM 5838 O O . ASN B 1 136 ? 26.109 -5.262 -14.484 1 33.22 136 ASN B O 1
ATOM 5842 N N . ARG B 1 137 ? 25.906 -7.566 -14.312 1 32 137 ARG B N 1
ATOM 5843 C CA . ARG B 1 137 ? 24.938 -7.582 -15.406 1 32 137 ARG B CA 1
ATOM 5844 C C . ARG B 1 137 ? 23.594 -7.004 -14.961 1 32 137 ARG B C 1
ATOM 5846 O O . ARG B 1 137 ? 22.953 -6.258 -15.703 1 32 137 ARG B O 1
ATOM 5853 N N . LYS B 1 138 ? 22.719 -7.84 -14.266 1 35.25 138 LYS B N 1
ATOM 5854 C CA . LYS B 1 138 ? 21.297 -7.52 -14.164 1 35.25 138 LYS B CA 1
ATOM 5855 C C . LYS B 1 138 ? 21.062 -6.332 -13.234 1 35.25 138 LYS B C 1
ATOM 5857 O O . LYS B 1 138 ? 20.891 -6.504 -12.031 1 35.25 138 LYS B O 1
ATOM 5862 N N . HIS B 1 139 ? 21.641 -5.312 -13.195 1 37.66 139 HIS B N 1
ATOM 5863 C CA . HIS B 1 139 ? 21.469 -4.039 -12.508 1 37.66 139 HIS B CA 1
ATOM 5864 C C . HIS B 1 139 ? 20 -3.609 -12.516 1 37.66 139 HIS B C 1
ATOM 5866 O O . HIS B 1 139 ? 19.625 -2.68 -13.234 1 37.66 139 HIS B O 1
ATOM 5872 N N . LYS B 1 140 ? 18.922 -4.383 -12.805 1 44.69 140 LYS B N 1
ATOM 5873 C CA . LYS B 1 140 ? 17.562 -3.871 -12.633 1 44.69 140 LYS B CA 1
ATOM 5874 C C . LYS B 1 140 ? 17.453 -3.018 -11.375 1 44.69 140 LYS B C 1
ATOM 5876 O O . LYS B 1 140 ? 17.719 -3.492 -10.273 1 44.69 140 LYS B O 1
ATOM 5881 N N . HIS B 1 141 ? 17.656 -1.628 -11.398 1 54.06 141 HIS B N 1
ATOM 5882 C CA . HIS B 1 141 ? 17.875 -0.411 -10.625 1 54.06 141 HIS B CA 1
ATOM 5883 C C . HIS B 1 141 ? 16.781 -0.223 -9.578 1 54.06 141 HIS B C 1
ATOM 5885 O O . HIS B 1 141 ? 15.602 -0.346 -9.883 1 54.06 141 HIS B O 1
ATOM 5891 N N . ASN B 1 142 ? 16.953 -0.76 -8.422 1 68.31 142 ASN B N 1
ATOM 5892 C CA . ASN B 1 142 ? 16.172 -0.658 -7.195 1 68.31 142 ASN B CA 1
ATOM 5893 C C . ASN B 1 142 ? 15.977 0.795 -6.777 1 68.31 142 ASN B C 1
ATOM 5895 O O . ASN B 1 142 ? 15.656 1.075 -5.621 1 68.31 142 ASN B O 1
ATOM 5899 N N . CYS B 1 143 ? 16.312 1.628 -7.672 1 81.88 143 CYS B N 1
ATOM 5900 C CA . CYS B 1 143 ? 16.188 3.039 -7.328 1 81.88 143 CYS B CA 1
ATOM 5901 C C . CYS B 1 143 ? 14.734 3.486 -7.402 1 81.88 143 CYS B C 1
ATOM 5903 O O . CYS B 1 143 ? 13.93 2.885 -8.117 1 81.88 143 CYS B O 1
ATOM 5905 N N . TYR B 1 144 ? 14.547 4.434 -6.539 1 89.81 144 TYR B N 1
ATOM 5906 C CA . TYR B 1 144 ? 13.234 5.059 -6.613 1 89.81 144 TYR B CA 1
ATOM 5907 C C . TYR B 1 144 ? 13.18 6.09 -7.734 1 89.81 144 TYR B C 1
ATOM 5909 O O . TYR B 1 144 ? 14.211 6.461 -8.297 1 89.81 144 TYR B O 1
ATOM 5917 N N . CYS B 1 145 ? 12 6.469 -8.102 1 89.81 145 CYS B N 1
ATOM 5918 C CA . CYS B 1 145 ? 11.82 7.457 -9.164 1 89.81 145 CYS B CA 1
ATOM 5919 C C . CYS B 1 145 ? 11.094 8.688 -8.641 1 89.81 145 CYS B C 1
ATOM 5921 O O . CYS B 1 145 ? 10.188 8.57 -7.812 1 89.81 145 CYS B O 1
ATOM 5923 N N . ALA B 1 146 ? 11.547 9.852 -9.031 1 91.94 146 ALA B N 1
ATOM 5924 C CA . ALA B 1 146 ? 10.836 11.102 -8.797 1 91.94 146 ALA B CA 1
ATOM 5925 C C . ALA B 1 146 ? 9.984 11.492 -10 1 91.94 146 ALA B C 1
ATOM 5927 O O . ALA B 1 146 ? 10.508 11.922 -11.023 1 91.94 146 ALA B O 1
ATOM 5928 N N . GLN B 1 147 ? 8.742 11.367 -9.836 1 92.12 147 GLN B N 1
ATOM 5929 C CA . GLN B 1 147 ? 7.824 11.695 -10.922 1 92.12 147 GLN B CA 1
ATOM 5930 C C . GLN B 1 147 ? 7.305 13.125 -10.789 1 92.12 147 GLN B C 1
ATOM 5932 O O . GLN B 1 147 ? 6.742 13.492 -9.758 1 92.12 147 GLN B O 1
ATOM 5937 N N . GLU B 1 148 ? 7.457 13.906 -11.82 1 92.5 148 GLU B N 1
ATOM 5938 C CA . GLU B 1 148 ? 6.98 15.289 -11.789 1 92.5 148 GLU B CA 1
ATOM 5939 C C . GLU B 1 148 ? 5.457 15.344 -11.805 1 92.5 148 GLU B C 1
ATOM 5941 O O . GLU B 1 148 ? 4.82 14.781 -12.695 1 92.5 148 GLU B O 1
ATOM 5946 N N . VAL B 1 149 ? 4.91 15.992 -10.867 1 94 149 VAL B N 1
ATOM 5947 C CA . VAL B 1 149 ? 3.459 16.078 -10.734 1 94 149 VAL B CA 1
ATOM 5948 C C . VAL B 1 149 ? 2.992 17.484 -11.094 1 94 149 VAL B C 1
ATOM 5950 O O . VAL B 1 149 ? 1.915 17.672 -11.672 1 94 149 VAL B O 1
ATOM 5953 N N . LEU B 1 150 ? 3.709 18.469 -10.672 1 93.62 150 LEU B N 1
ATOM 5954 C CA . LEU B 1 150 ? 3.346 19.875 -10.859 1 93.62 150 LEU B CA 1
ATOM 5955 C C . LEU B 1 150 ? 4.586 20.734 -11.117 1 93.62 150 LEU B C 1
ATOM 5957 O O . LEU B 1 150 ? 5.633 20.5 -10.508 1 93.62 150 LEU B O 1
ATOM 5961 N N . SER B 1 151 ? 4.449 21.625 -12.008 1 91 151 SER B N 1
ATOM 5962 C CA . SER B 1 151 ? 5.52 22.562 -12.312 1 91 151 SER B CA 1
ATOM 5963 C C . SER B 1 151 ? 5.004 24 -12.336 1 91 151 SER B C 1
ATOM 5965 O O . SER B 1 151 ? 3.799 24.234 -12.203 1 91 151 SER B O 1
ATOM 5967 N N . GLY B 1 152 ? 5.895 24.906 -12.336 1 90 152 GLY B N 1
ATOM 5968 C CA . GLY B 1 152 ? 5.527 26.297 -12.453 1 90 152 GLY B CA 1
ATOM 5969 C C . GLY B 1 152 ? 5.27 26.969 -11.117 1 90 152 GLY B C 1
ATOM 5970 O O . GLY B 1 152 ? 4.629 28.031 -11.062 1 90 152 GLY B O 1
ATOM 5971 N N . LEU B 1 153 ? 5.699 26.422 -10.102 1 91.12 153 LEU B N 1
ATOM 5972 C CA . LEU B 1 153 ? 5.574 27.031 -8.781 1 91.12 153 LEU B CA 1
ATOM 5973 C C . LEU B 1 153 ? 6.664 28.078 -8.562 1 91.12 153 LEU B C 1
ATOM 5975 O O . LEU B 1 153 ? 7.723 28.016 -9.195 1 91.12 153 LEU B O 1
ATOM 5979 N N . ARG B 1 154 ? 6.391 29 -7.789 1 88.31 154 ARG B N 1
ATOM 5980 C CA . ARG B 1 154 ? 7.414 30 -7.48 1 88.31 154 ARG B CA 1
ATOM 5981 C C . ARG B 1 154 ? 8.391 29.469 -6.438 1 88.31 154 ARG B C 1
ATOM 5983 O O . ARG B 1 154 ? 9.406 28.859 -6.785 1 88.31 154 ARG B O 1
ATOM 5990 N N . GLN B 1 155 ? 8.031 29.578 -5.133 1 88.69 155 GLN B N 1
ATOM 5991 C CA . GLN B 1 155 ? 8.859 29 -4.074 1 88.69 155 GLN B CA 1
ATOM 5992 C C . GLN B 1 155 ? 8.031 28.125 -3.146 1 88.69 155 GLN B C 1
ATOM 5994 O O . GLN B 1 155 ? 7.625 28.547 -2.064 1 88.69 155 GLN B O 1
ATOM 5999 N N . PRO B 1 156 ? 7.902 26.875 -3.605 1 92.75 156 PRO B N 1
ATOM 6000 C CA . PRO B 1 156 ? 7.137 25.984 -2.736 1 92.75 156 PRO B CA 1
ATOM 6001 C C . PRO B 1 156 ? 7.895 25.609 -1.466 1 92.75 156 PRO B C 1
ATOM 6003 O O . PRO B 1 156 ? 9.086 25.281 -1.523 1 92.75 156 PRO B O 1
ATOM 6006 N N . VAL B 1 157 ? 7.215 25.641 -0.372 1 92.06 157 VAL B N 1
ATOM 6007 C CA . VAL B 1 157 ? 7.895 25.422 0.9 1 92.06 157 VAL B CA 1
ATOM 6008 C C . VAL B 1 157 ? 7.367 24.141 1.543 1 92.06 157 VAL B C 1
ATOM 6010 O O . VAL B 1 157 ? 8.086 23.469 2.293 1 92.06 157 VAL B O 1
ATOM 6013 N N . ALA B 1 158 ? 6.133 23.844 1.325 1 95.56 158 ALA B N 1
ATOM 6014 C CA . ALA B 1 158 ? 5.551 22.656 1.952 1 95.56 158 ALA B CA 1
ATOM 6015 C C . ALA B 1 158 ? 4.348 22.141 1.16 1 95.56 158 ALA B C 1
ATOM 6017 O O . ALA B 1 158 ? 3.766 22.891 0.364 1 95.56 158 ALA B O 1
ATOM 6018 N N . VAL B 1 159 ? 4.078 20.969 1.305 1 97.25 159 VAL B N 1
ATOM 6019 C CA . VAL B 1 159 ? 2.863 20.344 0.8 1 97.25 159 VAL B CA 1
ATOM 6020 C C . VAL B 1 159 ? 2.227 19.484 1.898 1 97.25 159 VAL B C 1
ATOM 6022 O O . VAL B 1 159 ? 2.902 18.672 2.531 1 97.25 159 VAL B O 1
ATOM 6025 N N . VAL B 1 160 ? 0.955 19.719 2.146 1 97.56 160 VAL B N 1
ATOM 6026 C CA . VAL B 1 160 ? 0.282 19.016 3.232 1 97.56 160 VAL B CA 1
ATOM 6027 C C . VAL B 1 160 ? -1.106 18.562 2.779 1 97.56 160 VAL B C 1
ATOM 6029 O O . VAL B 1 160 ? -1.611 19.031 1.756 1 97.56 160 VAL B O 1
ATOM 6032 N N . HIS B 1 161 ? -1.661 17.625 3.502 1 96.69 161 HIS B N 1
ATOM 6033 C CA . HIS B 1 161 ? -3.049 17.234 3.305 1 96.69 161 HIS B CA 1
ATOM 6034 C C . HIS B 1 161 ? -3.914 17.641 4.496 1 96.69 161 HIS B C 1
ATOM 6036 O O . HIS B 1 161 ? -3.4 17.875 5.59 1 96.69 161 HIS B O 1
ATOM 6042 N N . CYS B 1 162 ? -5.195 17.688 4.301 1 96.88 162 CYS B N 1
ATOM 6043 C CA . CYS B 1 162 ? -6.059 18.188 5.371 1 96.88 162 CYS B CA 1
ATOM 6044 C C . CYS B 1 162 ? -6.719 17.016 6.109 1 96.88 162 CYS B C 1
ATOM 6046 O O . CYS B 1 162 ? -7.379 17.219 7.129 1 96.88 162 CYS B O 1
ATOM 6048 N N . GLY B 1 163 ? -6.617 15.82 5.609 1 93.06 163 GLY B N 1
ATOM 6049 C CA . GLY B 1 163 ? -7.098 14.633 6.301 1 93.06 163 GLY B CA 1
ATOM 6050 C C . GLY B 1 163 ? -8.609 14.492 6.266 1 93.06 163 GLY B C 1
ATOM 6051 O O . GLY B 1 163 ? -9.195 13.844 7.129 1 93.06 163 GLY B O 1
ATOM 6052 N N . ASP B 1 164 ? -9.273 15.109 5.32 1 93.25 164 ASP B N 1
ATOM 6053 C CA . ASP B 1 164 ? -10.734 15.047 5.289 1 93.25 164 ASP B CA 1
ATOM 6054 C C . ASP B 1 164 ? -11.211 13.969 4.316 1 93.25 164 ASP B C 1
ATOM 6056 O O . ASP B 1 164 ? -12.406 13.883 4.012 1 93.25 164 ASP B O 1
ATOM 6060 N N . GLY B 1 165 ? -10.297 13.211 3.789 1 88.31 165 GLY B N 1
ATOM 6061 C CA . GLY B 1 165 ? -10.656 12.125 2.893 1 88.31 165 GLY B CA 1
ATOM 6062 C C . GLY B 1 165 ? -10.695 12.539 1.435 1 88.31 165 GLY B C 1
ATOM 6063 O O . GLY B 1 165 ? -10.805 11.695 0.545 1 88.31 165 GLY B O 1
ATOM 6064 N N . SER B 1 166 ? -10.609 13.797 1.143 1 92.31 166 SER B N 1
ATOM 6065 C CA . SER B 1 166 ? -10.695 14.297 -0.228 1 92.31 166 SER B CA 1
ATOM 6066 C C . SER B 1 166 ? -9.406 14.016 -0.996 1 92.31 166 SER B C 1
ATOM 6068 O O . SER B 1 166 ? -9.375 14.109 -2.225 1 92.31 166 SER B O 1
ATOM 6070 N N . GLN B 1 167 ? -8.312 13.758 -0.248 1 92.75 167 GLN B N 1
ATOM 6071 C CA . GLN B 1 167 ? -7.008 13.461 -0.819 1 92.75 167 GLN B CA 1
ATOM 6072 C C . GLN B 1 167 ? -6.453 14.664 -1.578 1 92.75 167 GLN B C 1
ATOM 6074 O O . GLN B 1 167 ? -5.633 14.508 -2.486 1 92.75 167 GLN B O 1
ATOM 6079 N N . ARG B 1 168 ? -6.973 15.805 -1.241 1 96.19 168 ARG B N 1
ATOM 6080 C CA . ARG B 1 168 ? -6.387 17.031 -1.794 1 96.19 168 ARG B CA 1
ATOM 6081 C C . ARG B 1 168 ? -5.043 17.328 -1.147 1 96.19 168 ARG B C 1
ATOM 6083 O O . ARG B 1 168 ? -4.801 16.953 0.003 1 96.19 168 ARG B O 1
ATOM 6090 N N . LEU B 1 169 ? -4.262 17.984 -1.944 1 97.69 169 LEU B N 1
ATOM 6091 C CA . LEU B 1 169 ? -2.982 18.484 -1.444 1 97.69 169 LEU B CA 1
ATOM 6092 C C . LEU B 1 169 ? -2.961 20.016 -1.43 1 97.69 169 LEU B C 1
ATOM 6094 O O . LEU B 1 169 ? -3.512 20.656 -2.326 1 97.69 169 LEU B O 1
ATOM 6098 N N . PHE B 1 170 ? -2.373 20.547 -0.472 1 98.69 170 PHE B N 1
ATOM 6099 C CA . PHE B 1 170 ? -2.223 21.984 -0.323 1 98.69 170 PHE B CA 1
ATOM 6100 C C . PHE B 1 170 ? -0.758 22.391 -0.443 1 98.69 170 PHE B C 1
ATOM 6102 O O . PHE B 1 170 ? 0.07 22 0.382 1 98.69 170 PHE B O 1
ATOM 6109 N N . VAL B 1 171 ? -0.482 23.141 -1.447 1 97.94 171 VAL B N 1
ATOM 6110 C CA . VAL B 1 171 ? 0.887 23.578 -1.728 1 97.94 171 VAL B CA 1
ATOM 6111 C C . VAL B 1 171 ? 1.099 25 -1.228 1 97.94 171 VAL B C 1
ATOM 6113 O O . VAL B 1 171 ? 0.389 25.922 -1.64 1 97.94 171 VAL B O 1
ATOM 6116 N N . LEU B 1 172 ? 2.068 25.109 -0.375 1 97.56 172 LEU B N 1
ATOM 6117 C CA . LEU B 1 172 ? 2.389 26.422 0.182 1 97.56 172 LEU B CA 1
ATOM 6118 C C . LEU B 1 172 ? 3.516 27.078 -0.603 1 97.56 172 LEU B C 1
ATOM 6120 O O . LEU B 1 172 ? 4.543 26.453 -0.869 1 97.56 172 LEU B O 1
ATOM 6124 N N . GLU B 1 173 ? 3.279 28.281 -0.935 1 94.38 173 GLU B N 1
ATOM 6125 C CA . GLU B 1 173 ? 4.324 29.094 -1.555 1 94.38 173 GLU B CA 1
ATOM 6126 C C . GLU B 1 173 ? 4.777 30.219 -0.624 1 94.38 173 GLU B C 1
ATOM 6128 O O . GLU B 1 173 ? 3.951 30.891 -0.005 1 94.38 173 GLU B O 1
ATOM 6133 N N . ARG B 1 174 ? 5.988 30.453 -0.57 1 93 174 ARG B N 1
ATOM 6134 C CA . ARG B 1 174 ? 6.633 31.344 0.404 1 93 174 ARG B CA 1
ATOM 6135 C C . ARG B 1 174 ? 6.047 32.75 0.346 1 93 174 ARG B C 1
ATOM 6137 O O . ARG B 1 174 ? 5.98 33.438 1.362 1 93 174 ARG B O 1
ATOM 6144 N N . GLU B 1 175 ? 5.52 33.156 -0.755 1 92.12 175 GLU B N 1
ATOM 6145 C CA . GLU B 1 175 ? 5.027 34.531 -0.963 1 92.12 175 GLU B CA 1
ATOM 6146 C C . GLU B 1 175 ? 3.709 34.75 -0.231 1 92.12 175 GLU B C 1
ATOM 6148 O O . GLU B 1 175 ? 3.271 35.906 -0.066 1 92.12 175 GLU B O 1
ATOM 6153 N N . GLY B 1 176 ? 3.121 33.656 0.152 1 95.81 176 GLY B N 1
ATOM 6154 C CA . GLY B 1 176 ? 1.905 33.844 0.93 1 95.81 176 GLY B CA 1
ATOM 6155 C C . GLY B 1 176 ? 0.677 33.25 0.265 1 95.81 176 GLY B C 1
ATOM 6156 O O . GLY B 1 176 ? -0.444 33.719 0.503 1 95.81 176 GLY B O 1
ATOM 6157 N N . PHE B 1 177 ? 0.951 32.312 -0.598 1 96.25 177 PHE B N 1
ATOM 6158 C CA . PHE B 1 177 ? -0.16 31.641 -1.261 1 96.25 177 PHE B CA 1
ATOM 6159 C C . PHE B 1 177 ? -0.213 30.172 -0.871 1 96.25 177 PHE B C 1
ATOM 6161 O O . PHE B 1 177 ? 0.826 29.516 -0.728 1 96.25 177 PHE B O 1
ATOM 6168 N N . VAL B 1 178 ? -1.41 29.688 -0.667 1 98.19 178 VAL B N 1
ATOM 6169 C CA . VAL B 1 178 ? -1.666 28.266 -0.556 1 98.19 178 VAL B CA 1
ATOM 6170 C C . VAL B 1 178 ? -2.584 27.812 -1.689 1 98.19 178 VAL B C 1
ATOM 6172 O O . VAL B 1 178 ? -3.684 28.344 -1.854 1 98.19 178 VAL B O 1
ATOM 6175 N N . ARG B 1 179 ? -2.131 26.891 -2.432 1 97.62 179 ARG B N 1
ATOM 6176 C CA . ARG B 1 179 ? -2.889 26.391 -3.57 1 97.62 179 ARG B CA 1
ATOM 6177 C C . ARG B 1 179 ? -3.342 24.953 -3.334 1 97.62 179 ARG B C 1
ATOM 6179 O O . ARG B 1 179 ? -2.721 24.219 -2.561 1 97.62 179 ARG B O 1
ATOM 6186 N N . VAL B 1 180 ? -4.445 24.594 -4.055 1 98.06 180 VAL B N 1
ATOM 6187 C CA . VAL B 1 180 ? -5.016 23.266 -3.855 1 98.06 180 VAL B CA 1
ATOM 6188 C C . VAL B 1 180 ? -4.789 22.422 -5.105 1 98.06 180 VAL B C 1
ATOM 6190 O O . VAL B 1 180 ? -5.082 22.859 -6.223 1 98.06 180 VAL B O 1
ATOM 6193 N N . LEU B 1 181 ? -4.227 21.312 -4.887 1 97.12 181 LEU B N 1
ATOM 6194 C CA . LEU B 1 181 ? -4.16 20.25 -5.891 1 97.12 181 LEU B CA 1
ATOM 6195 C C . LEU B 1 181 ? -5.191 19.172 -5.605 1 97.12 181 LEU B C 1
ATOM 6197 O O . LEU B 1 181 ? -5.191 18.578 -4.527 1 97.12 181 LEU B O 1
ATOM 6201 N N . THR B 1 182 ? -6.066 18.891 -6.566 1 95.31 182 THR B N 1
ATOM 6202 C CA . THR B 1 182 ? -7.105 17.891 -6.387 1 95.31 182 THR B CA 1
ATOM 6203 C C . THR B 1 182 ? -6.512 16.484 -6.391 1 95.31 182 THR B C 1
ATOM 6205 O O . THR B 1 182 ? -5.32 16.312 -6.656 1 95.31 182 THR B O 1
ATOM 6208 N N . HIS B 1 183 ? -7.375 15.508 -6.066 1 91.19 183 HIS B N 1
ATOM 6209 C CA . HIS B 1 183 ? -6.918 14.125 -6.02 1 91.19 183 HIS B CA 1
ATOM 6210 C C . HIS B 1 183 ? -6.449 13.648 -7.391 1 91.19 183 HIS B C 1
ATOM 6212 O O . HIS B 1 183 ? -5.656 12.711 -7.488 1 91.19 183 HIS B O 1
ATOM 6218 N N . ASN B 1 184 ? -6.926 14.305 -8.43 1 88.94 184 ASN B N 1
ATOM 6219 C CA . ASN B 1 184 ? -6.5 13.977 -9.781 1 88.94 184 ASN B CA 1
ATOM 6220 C C . ASN B 1 184 ? -5.289 14.805 -10.203 1 88.94 184 ASN B C 1
ATOM 6222 O O . ASN B 1 184 ? -4.938 14.836 -11.391 1 88.94 184 ASN B O 1
ATOM 6226 N N . MET B 1 185 ? -4.707 15.555 -9.305 1 91.44 185 MET B N 1
ATOM 6227 C CA . MET B 1 185 ? -3.488 16.328 -9.484 1 91.44 185 MET B CA 1
ATOM 6228 C C . MET B 1 185 ? -3.738 17.516 -10.414 1 91.44 185 MET B C 1
ATOM 6230 O O . MET B 1 185 ? -2.898 17.844 -11.25 1 91.44 185 MET B O 1
ATOM 6234 N N . GLU B 1 186 ? -4.93 18.016 -10.266 1 93.44 186 GLU B N 1
ATOM 6235 C CA . GLU B 1 186 ? -5.266 19.266 -10.953 1 93.44 186 GLU B CA 1
ATOM 6236 C C . GLU B 1 186 ? -5.207 20.453 -10.008 1 93.44 186 GLU B C 1
ATOM 6238 O O . GLU B 1 186 ? -5.781 20.422 -8.922 1 93.44 186 GLU B O 1
ATOM 6243 N N . LEU B 1 187 ? -4.484 21.469 -10.445 1 95.5 187 LEU B N 1
ATOM 6244 C CA . LEU B 1 187 ? -4.352 22.672 -9.641 1 95.5 187 LEU B CA 1
ATOM 6245 C C . LEU B 1 187 ? -5.578 23.578 -9.781 1 95.5 187 LEU B C 1
ATOM 6247 O O . LEU B 1 187 ? -5.969 23.922 -10.891 1 95.5 187 LEU B O 1
ATOM 6251 N N . LEU B 1 188 ? -6.18 23.922 -8.695 1 96.25 188 LEU B N 1
ATOM 6252 C CA . LEU B 1 188 ? -7.316 24.828 -8.742 1 96.25 188 LEU B CA 1
ATOM 6253 C C . LEU B 1 188 ? -6.859 26.25 -9.047 1 96.25 188 LEU B C 1
ATOM 6255 O O . LEU B 1 188 ? -5.805 26.688 -8.578 1 96.25 188 LEU B O 1
ATOM 6259 N N . LYS B 1 189 ? -7.645 26.984 -9.703 1 94.38 189 LYS B N 1
ATOM 6260 C CA . LYS B 1 189 ? -7.301 28.328 -10.141 1 94.38 189 LYS B CA 1
ATOM 6261 C C . LYS B 1 189 ? -7.227 29.281 -8.953 1 94.38 189 LYS B C 1
ATOM 6263 O O . LYS B 1 189 ? -6.254 30.031 -8.805 1 94.38 189 LYS B O 1
ATOM 6268 N N . GLU B 1 190 ? -8.258 29.281 -8.133 1 96.06 190 GLU B N 1
ATOM 6269 C CA . GLU B 1 190 ? -8.273 30.172 -6.969 1 96.06 190 GLU B CA 1
ATOM 6270 C C . GLU B 1 190 ? -7.477 29.578 -5.812 1 96.06 190 GLU B C 1
ATOM 6272 O O . GLU B 1 190 ? -7.562 28.375 -5.539 1 96.06 190 GLU B O 1
ATOM 6277 N N . PRO B 1 191 ? -6.668 30.422 -5.18 1 97.31 191 PRO B N 1
ATOM 6278 C CA . PRO B 1 191 ? -5.91 29.922 -4.035 1 97.31 191 PRO B CA 1
ATOM 6279 C C . PRO B 1 191 ? -6.797 29.594 -2.834 1 97.31 191 PRO B C 1
ATOM 6281 O O . PRO B 1 191 ? -7.852 30.219 -2.66 1 97.31 191 PRO B O 1
ATOM 6284 N N . PHE B 1 192 ? -6.418 28.656 -2.092 1 98.25 192 PHE B N 1
ATOM 6285 C CA . PHE B 1 192 ? -7.078 28.297 -0.842 1 98.25 192 PHE B CA 1
ATOM 6286 C C . PHE B 1 192 ? -6.938 29.422 0.182 1 98.25 192 PHE B C 1
ATOM 6288 O O . PHE B 1 192 ? -7.879 29.719 0.921 1 98.25 192 PHE B O 1
ATOM 6295 N N . LEU B 1 193 ? -5.742 30 0.24 1 98.19 193 LEU B N 1
ATOM 6296 C CA . LEU B 1 193 ? -5.383 31.109 1.104 1 98.19 193 LEU B CA 1
ATOM 6297 C C . LEU B 1 193 ? -4.492 32.094 0.365 1 98.19 193 LEU B C 1
ATOM 6299 O O . LEU B 1 193 ? -3.57 31.703 -0.35 1 98.19 193 LEU B O 1
ATOM 6303 N N . ASP B 1 194 ? -4.805 33.375 0.479 1 97.12 194 ASP B N 1
ATOM 6304 C CA . ASP B 1 194 ? -4.016 34.438 -0.095 1 97.12 194 ASP B CA 1
ATOM 6305 C C . ASP B 1 194 ? -3.707 35.531 0.951 1 97.12 194 ASP B C 1
ATOM 6307 O O . ASP B 1 194 ? -4.559 36.344 1.262 1 97.12 194 ASP B O 1
ATOM 6311 N N . ILE B 1 195 ? -2.514 35.531 1.443 1 96.38 195 ILE B N 1
ATOM 6312 C CA . ILE B 1 195 ? -2.109 36.531 2.436 1 96.38 195 ILE B CA 1
ATOM 6313 C C . ILE B 1 195 ? -0.811 37.188 1.994 1 96.38 195 ILE B C 1
ATOM 6315 O O . ILE B 1 195 ? 0.032 37.531 2.826 1 96.38 195 ILE B O 1
ATOM 6319 N N . HIS B 1 196 ? -0.593 37.344 0.769 1 93.81 196 HIS B N 1
ATOM 6320 C CA . HIS B 1 196 ? 0.657 37.844 0.215 1 93.81 196 HIS B CA 1
ATOM 6321 C C . HIS B 1 196 ? 0.907 39.281 0.65 1 93.81 196 HIS B C 1
ATOM 6323 O O . HIS B 1 196 ? 2.059 39.719 0.741 1 93.81 196 HIS B O 1
ATOM 6329 N N . LYS B 1 197 ? -0.165 40 0.991 1 92.25 197 LYS B N 1
ATOM 6330 C CA . LYS B 1 197 ? -0.01 41.375 1.41 1 92.25 197 LYS B CA 1
ATOM 6331 C C . LYS B 1 197 ? 0.491 41.469 2.848 1 92.25 197 LYS B C 1
ATOM 6333 O O . LYS B 1 197 ? 1.092 42.469 3.242 1 92.25 197 LYS B O 1
ATOM 6338 N N . MET B 1 198 ? 0.225 40.469 3.559 1 91.75 198 MET B N 1
ATOM 6339 C CA . MET B 1 198 ? 0.593 40.469 4.973 1 91.75 198 MET B CA 1
ATOM 6340 C C . MET B 1 198 ? 1.969 39.844 5.176 1 91.75 198 MET B C 1
ATOM 6342 O O . MET B 1 198 ? 2.652 40.125 6.156 1 91.75 198 MET B O 1
ATOM 6346 N N . VAL B 1 199 ? 2.391 39 4.301 1 93.06 199 VAL B N 1
ATOM 6347 C CA . VAL B 1 199 ? 3.6 38.188 4.453 1 93.06 199 VAL B CA 1
ATOM 6348 C C . VAL B 1 199 ? 4.809 39 3.965 1 93.06 199 VAL B C 1
ATOM 6350 O O . VAL B 1 199 ? 4.773 39.594 2.889 1 93.06 199 VAL B O 1
ATOM 6353 N N . GLN B 1 200 ? 5.773 39.062 4.793 1 88.06 200 GLN B N 1
ATOM 6354 C CA . GLN B 1 200 ? 7.051 39.625 4.395 1 88.06 200 GLN B CA 1
ATOM 6355 C C . GLN B 1 200 ? 7.988 38.562 3.838 1 88.06 200 GLN B C 1
ATOM 6357 O O . GLN B 1 200 ? 8.422 37.688 4.566 1 88.06 200 GLN B O 1
ATOM 6362 N N . SER B 1 201 ? 8.156 38.625 2.512 1 79.44 201 SER B N 1
ATOM 6363 C CA . SER B 1 201 ? 9.047 37.656 1.876 1 79.44 201 SER B CA 1
ATOM 6364 C C . SER B 1 201 ? 10.195 38.344 1.159 1 79.44 201 SER B C 1
ATOM 6366 O O . SER B 1 201 ? 10.055 39.5 0.718 1 79.44 201 SER B O 1
ATOM 6368 N N . GLY B 1 202 ? 11.352 37.844 1.315 1 72.44 202 GLY B N 1
ATOM 6369 C CA . GLY B 1 202 ? 12.492 38.406 0.616 1 72.44 202 GLY B CA 1
ATOM 6370 C C . GLY B 1 202 ? 12.812 37.688 -0.683 1 72.44 202 GLY B C 1
ATOM 6371 O O . GLY B 1 202 ? 12.453 36.531 -0.866 1 72.44 202 GLY B O 1
ATOM 6372 N N . LEU B 1 203 ? 13.273 38.5 -1.59 1 63.75 203 LEU B N 1
ATOM 6373 C CA . LEU B 1 203 ? 13.602 37.969 -2.908 1 63.75 203 LEU B CA 1
ATOM 6374 C C . LEU B 1 203 ? 15.047 37.469 -2.955 1 63.75 203 LEU B C 1
ATOM 6376 O O . LEU B 1 203 ? 15.445 36.812 -3.908 1 63.75 203 LEU B O 1
ATOM 6380 N N . LYS B 1 204 ? 15.742 37.719 -1.866 1 63.56 204 LYS B N 1
ATOM 6381 C CA . LYS B 1 204 ? 17.156 37.375 -1.915 1 63.56 204 LYS B CA 1
ATOM 6382 C C . LYS B 1 204 ? 17.406 35.938 -1.529 1 63.56 204 LYS B C 1
ATOM 6384 O O . LYS B 1 204 ? 16.625 35.344 -0.778 1 63.56 204 LYS B O 1
ATOM 6389 N N . GLY B 1 205 ? 18.438 35.312 -2.086 1 64.56 205 GLY B N 1
ATOM 6390 C CA . GLY B 1 205 ? 18.844 33.969 -1.736 1 64.56 205 GLY B CA 1
ATOM 6391 C C . GLY B 1 205 ? 19.156 33.812 -0.26 1 64.56 205 GLY B C 1
ATOM 6392 O O . GLY B 1 205 ? 19.766 34.688 0.357 1 64.56 205 GLY B O 1
ATOM 6393 N N . GLY B 1 206 ? 18.609 32.844 0.396 1 73.12 206 GLY B N 1
ATOM 6394 C CA . GLY B 1 206 ? 18.875 32.531 1.794 1 73.12 206 GLY B CA 1
ATOM 6395 C C . GLY B 1 206 ? 17.844 33.125 2.738 1 73.12 206 GLY B C 1
ATOM 6396 O O . GLY B 1 206 ? 17.844 32.812 3.932 1 73.12 206 GLY B O 1
ATOM 6397 N N . ASP B 1 207 ? 17.141 34.094 2.213 1 84.5 207 ASP B N 1
ATOM 6398 C CA . ASP B 1 207 ? 16.047 34.656 3.006 1 84.5 207 ASP B CA 1
ATOM 6399 C C . ASP B 1 207 ? 14.977 33.594 3.297 1 84.5 207 ASP B C 1
ATOM 6401 O O . ASP B 1 207 ? 14.398 33.031 2.373 1 84.5 207 ASP B O 1
ATOM 6405 N N . GLU B 1 208 ? 14.766 33.375 4.594 1 89.75 208 GLU B N 1
ATOM 6406 C CA . GLU B 1 208 ? 13.828 32.312 4.973 1 89.75 208 GLU B CA 1
ATOM 6407 C C . GLU B 1 208 ? 12.461 32.875 5.324 1 89.75 208 GLU B C 1
ATOM 6409 O O . GLU B 1 208 ? 11.531 32.125 5.625 1 89.75 208 GLU B O 1
ATOM 6414 N N . ARG B 1 209 ? 12.312 34.219 5.172 1 92.62 209 ARG B N 1
ATOM 6415 C CA . ARG B 1 209 ? 11.055 34.844 5.551 1 92.62 209 ARG B CA 1
ATOM 6416 C C . ARG B 1 209 ? 9.953 34.5 4.547 1 92.62 209 ARG B C 1
ATOM 6418 O O . ARG B 1 209 ? 10.242 34.188 3.389 1 92.62 209 ARG B O 1
ATOM 6425 N N . GLY B 1 210 ? 8.711 34.594 5.035 1 94.88 210 GLY B N 1
ATOM 6426 C CA . GLY B 1 210 ? 7.543 34.312 4.223 1 94.88 210 GLY B CA 1
ATOM 6427 C C . GLY B 1 210 ? 6.539 33.406 4.918 1 94.88 210 GLY B C 1
ATOM 6428 O O . GLY B 1 210 ? 6.434 33.438 6.145 1 94.88 210 GLY B O 1
ATOM 6429 N N . LEU B 1 211 ? 5.699 32.812 4.066 1 96 211 LEU B N 1
ATOM 6430 C CA . LEU B 1 211 ? 4.84 31.734 4.582 1 96 211 LEU B CA 1
ATOM 6431 C C . LEU B 1 211 ? 5.656 30.5 4.945 1 96 211 LEU B C 1
ATOM 6433 O O . LEU B 1 211 ? 6.387 29.969 4.109 1 96 211 LEU B O 1
ATOM 6437 N N . LEU B 1 212 ? 5.535 30.047 6.152 1 96.56 212 LEU B N 1
ATOM 6438 C CA . LEU B 1 212 ? 6.477 29.047 6.645 1 96.56 212 LEU B CA 1
ATOM 6439 C C . LEU B 1 212 ? 5.805 27.688 6.789 1 96.56 212 LEU B C 1
ATOM 6441 O O . LEU B 1 212 ? 6.43 26.656 6.559 1 96.56 212 LEU B O 1
ATOM 6445 N N . SER B 1 213 ? 4.566 27.688 7.246 1 97.88 213 SER B N 1
ATOM 6446 C CA . SER B 1 213 ? 3.961 26.391 7.516 1 97.88 213 SER B CA 1
ATOM 6447 C C . SER B 1 213 ? 2.443 26.5 7.613 1 97.88 213 SER B C 1
ATOM 6449 O O . SER B 1 213 ? 1.906 27.594 7.828 1 97.88 213 SER B O 1
ATOM 6451 N N . LEU B 1 214 ? 1.815 25.469 7.348 1 98.44 214 LEU B N 1
ATOM 6452 C CA . LEU B 1 214 ? 0.38 25.266 7.508 1 98.44 214 LEU B CA 1
ATOM 6453 C C . LEU B 1 214 ? 0.086 23.891 8.102 1 98.44 214 LEU B C 1
ATOM 6455 O O . LEU B 1 214 ? 0.661 22.891 7.668 1 98.44 214 LEU B O 1
ATOM 6459 N N . ALA B 1 215 ? -0.697 23.859 9.148 1 98.19 215 ALA B N 1
ATOM 6460 C CA . ALA B 1 215 ? -1.151 22.594 9.75 1 98.19 215 ALA B CA 1
ATOM 6461 C C . ALA B 1 215 ? -2.666 22.594 9.938 1 98.19 215 ALA B C 1
ATOM 6463 O O . ALA B 1 215 ? -3.232 23.547 10.477 1 98.19 215 ALA B O 1
ATOM 6464 N N . PHE B 1 216 ? -3.26 21.578 9.461 1 98.31 216 PHE B N 1
ATOM 6465 C CA . PHE B 1 216 ? -4.695 21.422 9.672 1 98.31 216 PHE B CA 1
ATOM 6466 C C . PHE B 1 216 ? -4.973 20.781 11.023 1 98.31 216 PHE B C 1
ATOM 6468 O O . PHE B 1 216 ? -4.246 19.891 11.453 1 98.31 216 PHE B O 1
ATOM 6475 N N . HIS B 1 217 ? -6.055 21.297 11.625 1 97.81 217 HIS B N 1
ATOM 6476 C CA . HIS B 1 217 ? -6.484 20.672 12.875 1 97.81 217 HIS B CA 1
ATOM 6477 C C . HIS B 1 217 ? -6.777 19.188 12.672 1 97.81 217 HIS B C 1
ATOM 6479 O O . HIS B 1 217 ? -7.32 18.797 11.633 1 97.81 217 HIS B O 1
ATOM 6485 N N . PRO B 1 218 ? -6.438 18.375 13.695 1 95.31 218 PRO B N 1
ATOM 6486 C CA . PRO B 1 218 ? -6.719 16.938 13.562 1 95.31 218 PRO B CA 1
ATOM 6487 C C . PRO B 1 218 ? -8.195 16.656 13.289 1 95.31 218 PRO B C 1
ATOM 6489 O O . PRO B 1 218 ? -8.523 15.656 12.641 1 95.31 218 PRO B O 1
ATOM 6492 N N . ASN B 1 219 ? -9.109 17.531 13.766 1 95.12 219 ASN B N 1
ATOM 6493 C CA . ASN B 1 219 ? -10.539 17.422 13.5 1 95.12 219 ASN B CA 1
ATOM 6494 C C . ASN B 1 219 ? -11 18.438 12.469 1 95.12 219 ASN B C 1
ATOM 6496 O O . ASN B 1 219 ? -12.094 18.984 12.578 1 95.12 219 ASN B O 1
ATOM 6500 N N . TYR B 1 220 ? -10.242 18.672 11.523 1 96.81 220 TYR B N 1
ATOM 6501 C CA . TYR B 1 220 ? -10.523 19.672 10.5 1 96.81 220 TYR B CA 1
ATOM 6502 C C . TYR B 1 220 ? -11.844 19.375 9.797 1 96.81 220 TYR B C 1
ATOM 6504 O O . TYR B 1 220 ? -12.602 20.297 9.484 1 96.81 220 TYR B O 1
ATOM 6512 N N . LYS B 1 221 ? -11.984 18.141 9.492 1 93.75 221 LYS B N 1
ATOM 6513 C CA . LYS B 1 221 ? -13.203 17.75 8.789 1 93.75 221 LYS B CA 1
ATOM 6514 C C . LYS B 1 221 ? -14.445 18.266 9.508 1 93.75 221 LYS B C 1
ATOM 6516 O O . LYS B 1 221 ? -15.43 18.641 8.867 1 93.75 221 LYS B O 1
ATOM 6521 N N . LYS B 1 222 ? -14.375 18.422 10.789 1 92.31 222 LYS B N 1
ATOM 6522 C CA . LYS B 1 222 ? -15.523 18.828 11.602 1 92.31 222 LYS B CA 1
ATOM 6523 C C . LYS B 1 222 ? -15.477 20.312 11.914 1 92.31 222 LYS B C 1
ATOM 6525 O O . LYS B 1 222 ? -16.484 21.016 11.766 1 92.31 222 LYS B O 1
ATOM 6530 N N . ASN B 1 223 ? -14.336 20.797 12.281 1 95.19 223 ASN B N 1
ATOM 6531 C CA . ASN B 1 223 ? -14.32 22.141 12.82 1 95.19 223 ASN B CA 1
ATOM 6532 C C . ASN B 1 223 ? -13.781 23.141 11.797 1 95.19 223 ASN B C 1
ATOM 6534 O O . ASN B 1 223 ? -13.945 24.359 11.969 1 95.19 223 ASN B O 1
ATOM 6538 N N . GLY B 1 224 ? -13.094 22.688 10.789 1 96.88 224 GLY B N 1
ATOM 6539 C CA . GLY B 1 224 ? -12.641 23.531 9.703 1 96.88 224 GLY B CA 1
ATOM 6540 C C . GLY B 1 224 ? -11.477 24.422 10.094 1 96.88 224 GLY B C 1
ATOM 6541 O O . GLY B 1 224 ? -11.18 25.406 9.406 1 96.88 224 GLY B O 1
ATOM 6542 N N . LYS B 1 225 ? -10.797 24.125 11.156 1 97.75 225 LYS B N 1
ATOM 6543 C CA . LYS B 1 225 ? -9.742 25.016 11.656 1 97.75 225 LYS B CA 1
ATOM 6544 C C . LYS B 1 225 ? -8.383 24.641 11.078 1 97.75 225 LYS B C 1
ATOM 6546 O O . LYS B 1 225 ? -8.094 23.453 10.891 1 97.75 225 LYS B O 1
ATOM 6551 N N . LEU B 1 226 ? -7.633 25.594 10.805 1 98.44 226 LEU B N 1
ATOM 6552 C CA . LEU B 1 226 ? -6.258 25.406 10.352 1 98.44 226 LEU B CA 1
ATOM 6553 C C . LEU B 1 226 ? -5.348 26.484 10.93 1 98.44 226 LEU B C 1
ATOM 6555 O O . LEU B 1 226 ? -5.82 27.547 11.359 1 98.44 226 LEU B O 1
ATOM 6559 N N . TYR B 1 227 ? -4.09 26.266 10.945 1 98.75 227 TYR B N 1
ATOM 6560 C CA . TYR B 1 227 ? -3.09 27.125 11.562 1 98.75 227 TYR B CA 1
ATOM 6561 C C . TYR B 1 227 ? -1.966 27.438 10.586 1 98.75 227 TYR B C 1
ATOM 6563 O O . TYR B 1 227 ? -1.507 26.562 9.852 1 98.75 227 TYR B O 1
ATOM 6571 N N . VAL B 1 228 ? -1.567 28.672 10.602 1 98.44 228 VAL B N 1
ATOM 6572 C CA . VAL B 1 228 ? -0.569 29.125 9.641 1 98.44 228 VAL B CA 1
ATOM 6573 C C . VAL B 1 228 ? 0.512 29.922 10.367 1 98.44 228 VAL B C 1
ATOM 6575 O O . VAL B 1 228 ? 0.216 30.688 11.289 1 98.44 228 VAL B O 1
ATOM 6578 N N . SER B 1 229 ? 1.738 29.719 9.992 1 98.06 229 SER B N 1
ATOM 6579 C CA . SER B 1 229 ? 2.869 30.5 10.477 1 98.06 229 SER B CA 1
ATOM 6580 C C . SER B 1 229 ? 3.51 31.297 9.352 1 98.06 229 SER B C 1
ATOM 6582 O O . SER B 1 229 ? 3.787 30.766 8.273 1 98.06 229 SER B O 1
ATOM 6584 N N . TYR B 1 230 ? 3.701 32.594 9.57 1 96.69 230 TYR B N 1
ATOM 6585 C CA . TYR B 1 230 ? 4.328 33.438 8.57 1 96.69 230 TYR B CA 1
ATOM 6586 C C . TYR B 1 230 ? 5.043 34.625 9.219 1 96.69 230 TYR B C 1
ATOM 6588 O O . TYR B 1 230 ? 4.855 34.875 10.406 1 96.69 230 TYR B O 1
ATOM 6596 N N . THR B 1 231 ? 5.926 35.25 8.484 1 94.81 231 THR B N 1
ATOM 6597 C CA . THR B 1 231 ? 6.613 36.469 8.938 1 94.81 231 THR B CA 1
ATOM 6598 C C . THR B 1 231 ? 5.93 37.719 8.391 1 94.81 231 THR B C 1
ATOM 6600 O O . THR B 1 231 ? 5.445 37.719 7.254 1 94.81 231 THR B O 1
ATOM 6603 N N . THR B 1 232 ? 5.859 38.719 9.211 1 92.94 232 THR B N 1
ATOM 6604 C CA . THR B 1 232 ? 5.184 39.938 8.812 1 92.94 232 THR B CA 1
ATOM 6605 C C . THR B 1 232 ? 5.891 41.156 9.398 1 92.94 232 THR B C 1
ATOM 6607 O O . THR B 1 232 ? 6.648 41.062 10.367 1 92.94 232 THR B O 1
ATOM 6610 N N . ASN B 1 233 ? 5.754 42.25 8.711 1 85.31 233 ASN B N 1
ATOM 6611 C CA . ASN B 1 233 ? 6.281 43.5 9.227 1 85.31 233 ASN B CA 1
ATOM 6612 C C . ASN B 1 233 ? 5.203 44.312 9.953 1 85.31 233 ASN B C 1
ATOM 6614 O O . ASN B 1 233 ? 5.473 45.406 10.453 1 85.31 233 ASN B O 1
ATOM 6618 N N . GLN B 1 234 ? 4.043 43.875 9.922 1 66.31 234 GLN B N 1
ATOM 6619 C CA . GLN B 1 234 ? 2.939 44.625 10.523 1 66.31 234 GLN B CA 1
ATOM 6620 C C . GLN B 1 234 ? 2.975 44.5 12.047 1 66.31 234 GLN B C 1
ATOM 6622 O O . GLN B 1 234 ? 2.748 43.438 12.602 1 66.31 234 GLN B O 1
ATOM 6627 N N . GLU B 1 235 ? 3.969 45.375 12.68 1 60.47 235 GLU B N 1
ATOM 6628 C CA . GLU B 1 235 ? 4.266 45.219 14.102 1 60.47 235 GLU B CA 1
ATOM 6629 C C . GLU B 1 235 ? 3.402 46.156 14.953 1 60.47 235 GLU B C 1
ATOM 6631 O O . GLU B 1 235 ? 3.293 47.344 14.664 1 60.47 235 GLU B O 1
ATOM 6636 N N . ARG B 1 236 ? 2.447 45.656 15.75 1 57.03 236 ARG B N 1
ATOM 6637 C CA . ARG B 1 236 ? 1.75 46.625 16.609 1 57.03 236 ARG B CA 1
ATOM 6638 C C . ARG B 1 236 ? 2.48 46.781 17.938 1 57.03 236 ARG B C 1
ATOM 6640 O O . ARG B 1 236 ? 2.379 47.844 18.562 1 57.03 236 ARG B O 1
ATOM 6647 N N . TRP B 1 237 ? 3.111 45.719 18.484 1 55.06 237 TRP B N 1
ATOM 6648 C CA . TRP B 1 237 ? 3.412 45.844 19.906 1 55.06 237 TRP B CA 1
ATOM 6649 C C . TRP B 1 237 ? 4.914 45.75 20.156 1 55.06 237 TRP B C 1
ATOM 6651 O O . TRP B 1 237 ? 5.387 46 21.25 1 55.06 237 TRP B O 1
ATOM 6661 N N . ALA B 1 238 ? 5.738 45.219 19.203 1 56.72 238 ALA B N 1
ATOM 6662 C CA . ALA B 1 238 ? 7.105 44.875 19.594 1 56.72 238 ALA B CA 1
ATOM 6663 C C . ALA B 1 238 ? 7.938 46.125 19.812 1 56.72 238 ALA B C 1
ATOM 6665 O O . ALA B 1 238 ? 8.016 47 18.938 1 56.72 238 ALA B O 1
ATOM 6666 N N . ILE B 1 239 ? 8.117 46.344 21.25 1 58.03 239 ILE B N 1
ATOM 6667 C CA . ILE B 1 239 ? 9.023 47.406 21.641 1 58.03 239 ILE B CA 1
ATOM 6668 C C . ILE B 1 239 ? 10.469 46.938 21.562 1 58.03 239 ILE B C 1
ATOM 6670 O O . ILE B 1 239 ? 10.766 45.812 21.969 1 58.03 239 ILE B O 1
ATOM 6674 N N . GLY B 1 240 ? 11.375 47.531 20.812 1 61.09 240 GLY B N 1
ATOM 6675 C CA . GLY B 1 240 ? 12.797 47.25 20.672 1 61.09 240 GLY B CA 1
ATOM 6676 C C . GLY B 1 240 ? 13.195 46.875 19.25 1 61.09 240 GLY B C 1
ATOM 6677 O O . GLY B 1 240 ? 12.344 46.812 18.359 1 61.09 240 GLY B O 1
ATOM 6678 N N . PRO B 1 241 ? 14.43 46.625 19.125 1 69.69 241 PRO B N 1
ATOM 6679 C CA . PRO B 1 241 ? 14.922 46.344 17.766 1 69.69 241 PRO B CA 1
ATOM 6680 C C . PRO B 1 241 ? 14.484 44.969 17.25 1 69.69 241 PRO B C 1
ATOM 6682 O O . PRO B 1 241 ? 14.625 43.969 17.953 1 69.69 241 PRO B O 1
ATOM 6685 N N . HIS B 1 242 ? 13.742 44.906 16.297 1 77.88 242 HIS B N 1
ATOM 6686 C CA . HIS B 1 242 ? 13.406 43.688 15.578 1 77.88 242 HIS B CA 1
ATOM 6687 C C . HIS B 1 242 ? 13.234 43.969 14.086 1 77.88 242 HIS B C 1
ATOM 6689 O O . HIS B 1 242 ? 13.039 45.094 13.672 1 77.88 242 HIS B O 1
ATOM 6695 N N . ASP B 1 243 ? 13.539 42.969 13.312 1 81.19 243 ASP B N 1
ATOM 6696 C CA . ASP B 1 243 ? 13.398 43.094 11.867 1 81.19 243 ASP B CA 1
ATOM 6697 C C . ASP B 1 243 ? 11.984 42.719 11.422 1 81.19 243 ASP B C 1
ATOM 6699 O O . ASP B 1 243 ? 11.398 43.438 10.586 1 81.19 243 ASP B O 1
ATOM 6703 N N . HIS B 1 244 ? 11.461 41.656 11.922 1 87.38 244 HIS B N 1
ATOM 6704 C CA . HIS B 1 244 ? 10.133 41.188 11.578 1 87.38 244 HIS B CA 1
ATOM 6705 C C . HIS B 1 244 ? 9.539 40.344 12.711 1 87.38 244 HIS B C 1
ATOM 6707 O O . HIS B 1 244 ? 10.188 40.125 13.734 1 87.38 244 HIS B O 1
ATOM 6713 N N . ILE B 1 245 ? 8.273 40 12.516 1 89 245 ILE B N 1
ATOM 6714 C CA . ILE B 1 245 ? 7.555 39.188 13.484 1 89 245 ILE B CA 1
ATOM 6715 C C . ILE B 1 245 ? 7.156 37.844 12.852 1 89 245 ILE B C 1
ATOM 6717 O O . ILE B 1 245 ? 6.684 37.812 11.719 1 89 245 ILE B O 1
ATOM 6721 N N . LEU B 1 246 ? 7.535 36.812 13.492 1 92.38 246 LEU B N 1
ATOM 6722 C CA . LEU B 1 246 ? 6.945 35.5 13.156 1 92.38 246 LEU B CA 1
ATOM 6723 C C . LEU B 1 246 ? 5.605 35.312 13.859 1 92.38 246 LEU B C 1
ATOM 6725 O O . LEU B 1 246 ? 5.527 35.406 15.086 1 92.38 246 LEU B O 1
ATOM 6729 N N . ARG B 1 247 ? 4.602 35.125 13.102 1 94.06 247 ARG B N 1
ATOM 6730 C CA . ARG B 1 247 ? 3.24 35.062 13.625 1 94.06 247 ARG B CA 1
ATOM 6731 C C . ARG B 1 247 ? 2.596 33.719 13.328 1 94.06 247 ARG B C 1
ATOM 6733 O O . ARG B 1 247 ? 2.748 33.188 12.227 1 94.06 247 ARG B O 1
ATOM 6740 N N . VAL B 1 248 ? 2.012 33.125 14.328 1 96.44 248 VAL B N 1
ATOM 6741 C CA . VAL B 1 248 ? 1.188 31.922 14.188 1 96.44 248 VAL B CA 1
ATOM 6742 C C . VAL B 1 248 ? -0.287 32.281 14.344 1 96.44 248 VAL B C 1
ATOM 6744 O O . VAL B 1 248 ? -0.684 32.875 15.352 1 96.44 248 VAL B O 1
ATOM 6747 N N . VAL B 1 249 ? -1.091 31.984 13.352 1 97.25 249 VAL B N 1
ATOM 6748 C CA . VAL B 1 249 ? -2.49 32.406 13.383 1 97.25 249 VAL B CA 1
ATOM 6749 C C . VAL B 1 249 ? -3.391 31.188 13.133 1 97.25 249 VAL B C 1
ATOM 6751 O O . VAL B 1 249 ? -2.941 30.172 12.586 1 97.25 249 VAL B O 1
ATOM 6754 N N . GLU B 1 250 ? -4.59 31.281 13.609 1 97.69 250 GLU B N 1
ATOM 6755 C CA . GLU B 1 250 ? -5.664 30.328 13.336 1 97.69 250 GLU B CA 1
ATOM 6756 C C . GLU B 1 250 ? -6.629 30.875 12.289 1 97.69 250 GLU B C 1
ATOM 6758 O O . GLU B 1 250 ? -6.992 32.062 12.32 1 97.69 250 GLU B O 1
ATOM 6763 N N . TYR B 1 251 ? -6.953 30.094 11.312 1 97.69 251 TYR B N 1
ATOM 6764 C CA . TYR B 1 251 ? -7.988 30.391 10.328 1 97.69 251 TYR B CA 1
ATOM 6765 C C . TYR B 1 251 ? -9.094 29.344 10.367 1 97.69 251 TYR B C 1
ATOM 6767 O O . TYR B 1 251 ? -8.93 28.281 10.977 1 97.69 251 TYR B O 1
ATOM 6775 N N . THR B 1 252 ? -10.203 29.656 9.805 1 97.12 252 THR B N 1
ATOM 6776 C CA . THR B 1 252 ? -11.305 28.734 9.57 1 97.12 252 THR B CA 1
ATOM 6777 C C . THR B 1 252 ? -11.68 28.703 8.094 1 97.12 252 THR B C 1
ATOM 6779 O O . THR B 1 252 ? -11.711 29.734 7.43 1 97.12 252 THR B O 1
ATOM 6782 N N . VAL B 1 253 ? -11.914 27.578 7.613 1 97.69 253 VAL B N 1
ATOM 6783 C CA . VAL B 1 253 ? -12.32 27.406 6.219 1 97.69 253 VAL B CA 1
ATOM 6784 C C . VAL B 1 253 ? -13.688 28.062 6 1 97.69 253 VAL B C 1
ATOM 6786 O O . VAL B 1 253 ? -14.484 28.172 6.938 1 97.69 253 VAL B O 1
ATOM 6789 N N . SER B 1 254 ? -13.938 28.453 4.746 1 95.38 254 SER B N 1
ATOM 6790 C CA . SER B 1 254 ? -15.211 29.078 4.395 1 95.38 254 SER B CA 1
ATOM 6791 C C . SER B 1 254 ? -16.359 28.078 4.473 1 95.38 254 SER B C 1
ATOM 6793 O O . SER B 1 254 ? -16.203 26.922 4.086 1 95.38 254 SER B O 1
ATOM 6795 N N . ARG B 1 255 ? -17.5 28.469 4.902 1 91.31 255 ARG B N 1
ATOM 6796 C CA . ARG B 1 255 ? -18.688 27.641 4.961 1 91.31 255 ARG B CA 1
ATOM 6797 C C . ARG B 1 255 ? -19.266 27.406 3.566 1 91.31 255 ARG B C 1
ATOM 6799 O O . ARG B 1 255 ? -20 26.453 3.348 1 91.31 255 ARG B O 1
ATOM 6806 N N . LYS B 1 256 ? -18.969 28.297 2.693 1 91.69 256 LYS B N 1
ATOM 6807 C CA . LYS B 1 256 ? -19.578 28.281 1.368 1 91.69 256 LYS B CA 1
ATOM 6808 C C . LYS B 1 256 ? -18.703 27.531 0.371 1 91.69 256 LYS B C 1
ATOM 6810 O O . LYS B 1 256 ? -19.188 27.047 -0.654 1 91.69 256 LYS B O 1
ATOM 6815 N N . ASN B 1 257 ? -17.453 27.484 0.636 1 95 257 ASN B N 1
ATOM 6816 C CA . ASN B 1 257 ? -16.5 26.859 -0.272 1 95 257 ASN B CA 1
ATOM 6817 C C . ASN B 1 257 ? -15.406 26.109 0.49 1 95 257 ASN B C 1
ATOM 6819 O O . ASN B 1 257 ? -14.523 26.719 1.089 1 95 257 ASN B O 1
ATOM 6823 N N . PRO B 1 258 ? -15.383 24.812 0.425 1 95.88 258 PRO B N 1
ATOM 6824 C CA . PRO B 1 258 ? -14.406 24.031 1.179 1 95.88 258 PRO B CA 1
ATOM 6825 C C . PRO B 1 258 ? -12.977 24.219 0.673 1 95.88 258 PRO B C 1
ATOM 6827 O O . PRO B 1 258 ? -12.023 23.734 1.295 1 95.88 258 PRO B O 1
ATOM 6830 N N . ASN B 1 259 ? -12.773 24.953 -0.438 1 97.25 259 ASN B N 1
ATOM 6831 C CA . ASN B 1 259 ? -11.445 25.172 -1.007 1 97.25 259 ASN B CA 1
ATOM 6832 C C . ASN B 1 259 ? -10.984 26.609 -0.807 1 97.25 259 ASN B C 1
ATOM 6834 O O . ASN B 1 259 ? -10.125 27.094 -1.543 1 97.25 259 ASN B O 1
ATOM 6838 N N . MET B 1 260 ? -11.594 27.25 0.164 1 97.25 260 MET B N 1
ATOM 6839 C CA . MET B 1 260 ? -11.211 28.625 0.452 1 97.25 260 MET B CA 1
ATOM 6840 C C . MET B 1 260 ? -11.289 28.922 1.947 1 97.25 260 MET B C 1
ATOM 6842 O O . MET B 1 260 ? -12.266 28.531 2.604 1 97.25 260 MET B O 1
ATOM 6846 N N . VAL B 1 261 ? -10.281 29.578 2.43 1 97.44 261 VAL B N 1
ATOM 6847 C CA . VAL B 1 261 ? -10.266 30.016 3.824 1 97.44 261 VAL B CA 1
ATOM 6848 C C . VAL B 1 261 ? -11.023 31.328 3.965 1 97.44 261 VAL B C 1
ATOM 6850 O O . VAL B 1 261 ? -10.992 32.156 3.064 1 97.44 261 VAL B O 1
ATOM 6853 N N . GLU B 1 262 ? -11.734 31.484 5.082 1 93.94 262 GLU B N 1
ATOM 6854 C CA . GLU B 1 262 ? -12.344 32.781 5.406 1 93.94 262 GLU B CA 1
ATOM 6855 C C . GLU B 1 262 ? -11.352 33.688 6.137 1 93.94 262 GLU B C 1
ATOM 6857 O O . GLU B 1 262 ? -11.141 33.531 7.344 1 93.94 262 GLU B O 1
ATOM 6862 N N . SER B 1 263 ? -10.836 34.656 5.496 1 89.94 263 SER B N 1
ATOM 6863 C CA . SER B 1 263 ? -9.734 35.469 5.988 1 89.94 263 SER B CA 1
ATOM 6864 C C . SER B 1 263 ? -10.148 36.281 7.211 1 89.94 263 SER B C 1
ATOM 6866 O O . SER B 1 263 ? -9.312 36.625 8.047 1 89.94 263 SER B O 1
ATOM 6868 N N . ARG B 1 264 ? -11.422 36.594 7.363 1 87.69 264 ARG B N 1
ATOM 6869 C CA . ARG B 1 264 ? -11.898 37.438 8.461 1 87.69 264 ARG B CA 1
ATOM 6870 C C . ARG B 1 264 ? -11.836 36.688 9.789 1 87.69 264 ARG B C 1
ATOM 6872 O O . ARG B 1 264 ? -11.938 37.281 10.859 1 87.69 264 ARG B O 1
ATOM 6879 N N . THR B 1 265 ? -11.562 35.406 9.656 1 90.56 265 THR B N 1
ATOM 6880 C CA . THR B 1 265 ? -11.594 34.562 10.859 1 90.56 265 THR B CA 1
ATOM 6881 C C . THR B 1 265 ? -10.211 34.5 11.5 1 90.56 265 THR B C 1
ATOM 6883 O O . THR B 1 265 ? -9.992 33.719 12.422 1 90.56 265 THR B O 1
ATOM 6886 N N . THR B 1 266 ? -9.289 35.219 11.148 1 92.94 266 THR B N 1
ATOM 6887 C CA . THR B 1 266 ? -7.914 35.156 11.617 1 92.94 266 THR B CA 1
ATOM 6888 C C . THR B 1 266 ? -7.84 35.438 13.117 1 92.94 266 THR B C 1
ATOM 6890 O O . THR B 1 266 ? -8.453 36.375 13.609 1 92.94 266 THR B O 1
ATOM 6893 N N . ARG B 1 267 ? -7.238 34.594 13.805 1 93.31 267 ARG B N 1
ATOM 6894 C CA . ARG B 1 267 ? -6.941 34.75 15.219 1 93.31 267 ARG B CA 1
ATOM 6895 C C . ARG B 1 267 ? -5.461 34.531 15.5 1 93.31 267 ARG B C 1
ATOM 6897 O O . ARG B 1 267 ? -4.934 33.438 15.195 1 93.31 267 ARG B O 1
ATOM 6904 N N . VAL B 1 268 ? -4.773 35.469 16.125 1 93.19 268 VAL B N 1
ATOM 6905 C CA . VAL B 1 268 ? -3.346 35.344 16.422 1 93.19 268 VAL B CA 1
ATOM 6906 C C . VAL B 1 268 ? -3.139 34.469 17.656 1 93.19 268 VAL B C 1
ATOM 6908 O O . VAL B 1 268 ? -3.717 34.75 18.719 1 93.19 268 VAL B O 1
ATOM 6911 N N . LEU B 1 269 ? -2.346 33.469 17.516 1 94.06 269 LEU B N 1
ATOM 6912 C CA . LEU B 1 269 ? -2.018 32.594 18.641 1 94.06 269 LEU B CA 1
ATOM 6913 C C . LEU B 1 269 ? -0.744 33.062 19.328 1 94.06 269 LEU B C 1
ATOM 6915 O O . LEU B 1 269 ? -0.682 33.094 20.562 1 94.06 269 LEU B O 1
ATOM 6919 N N . MET B 1 270 ? 0.188 33.344 18.484 1 91 270 MET B N 1
ATOM 6920 C CA . MET B 1 270 ? 1.501 33.656 19.031 1 91 270 MET B CA 1
ATOM 6921 C C . MET B 1 270 ? 2.301 34.531 18.078 1 91 270 MET B C 1
ATOM 6923 O O . MET B 1 270 ? 2.133 34.438 16.859 1 91 270 MET B O 1
ATOM 6927 N N . GLU B 1 271 ? 3.117 35.344 18.641 1 90.06 271 GLU B N 1
ATOM 6928 C CA . GLU B 1 271 ? 4.043 36.188 17.891 1 90.06 271 GLU B CA 1
ATOM 6929 C C . GLU B 1 271 ? 5.445 36.156 18.484 1 90.06 271 GLU B C 1
ATOM 6931 O O . GLU B 1 271 ? 5.602 36.125 19.719 1 90.06 271 GLU B O 1
ATOM 6936 N N . VAL B 1 272 ? 6.387 36.062 17.656 1 87.81 272 VAL B N 1
ATOM 6937 C CA . VAL B 1 272 ? 7.785 36.031 18.062 1 87.81 272 VAL B CA 1
ATOM 6938 C C . VAL B 1 272 ? 8.562 37.094 17.281 1 87.81 272 VAL B C 1
ATOM 6940 O O . VAL B 1 272 ? 8.547 37.094 16.047 1 87.81 272 VAL B O 1
ATOM 6943 N N . ALA B 1 273 ? 9.203 37.938 18.016 1 86.06 273 ALA B N 1
ATOM 6944 C CA . ALA B 1 273 ? 10.031 38.938 17.344 1 86.06 273 ALA B CA 1
ATOM 6945 C C . ALA B 1 273 ? 11.367 38.344 16.906 1 86.06 273 ALA B C 1
ATOM 6947 O O . ALA B 1 273 ? 12.023 37.656 17.688 1 86.06 273 ALA B O 1
ATOM 6948 N N . GLU B 1 274 ? 11.703 38.656 15.68 1 85.62 274 GLU B N 1
ATOM 6949 C CA . GLU B 1 274 ? 12.953 38.125 15.102 1 85.62 274 GLU B CA 1
ATOM 6950 C C . GLU B 1 274 ? 13.844 39.281 14.641 1 85.62 274 GLU B C 1
ATOM 6952 O O . GLU B 1 274 ? 13.352 40.312 14.203 1 85.62 274 GLU B O 1
ATOM 6957 N N . LEU B 1 275 ? 15.133 39 14.719 1 82.31 275 LEU B N 1
ATOM 6958 C CA . LEU B 1 275 ? 16.094 40.031 14.359 1 82.31 275 LEU B CA 1
ATOM 6959 C C . LEU B 1 275 ? 16.719 39.75 12.992 1 82.31 275 LEU B C 1
ATOM 6961 O O . LEU B 1 275 ? 17.078 40.656 12.258 1 82.31 275 LEU B O 1
ATOM 6965 N N . HIS B 1 276 ? 16.891 38.469 12.719 1 83.56 276 HIS B N 1
ATOM 6966 C CA . HIS B 1 276 ? 17.562 38.094 11.477 1 83.56 276 HIS B CA 1
ATOM 6967 C C . HIS B 1 276 ? 16.625 37.281 10.57 1 83.56 276 HIS B C 1
ATOM 6969 O O . HIS B 1 276 ? 15.539 36.875 11 1 83.56 276 HIS B O 1
ATOM 6975 N N . ARG B 1 277 ? 17.125 37.062 9.336 1 87.12 277 ARG B N 1
ATOM 6976 C CA . ARG B 1 277 ? 16.266 36.5 8.305 1 87.12 277 ARG B CA 1
ATOM 6977 C C . ARG B 1 277 ? 16.562 35.031 8.094 1 87.12 277 ARG B C 1
ATOM 6979 O O . ARG B 1 277 ? 16.062 34.406 7.137 1 87.12 277 ARG B O 1
ATOM 6986 N N . LYS B 1 278 ? 17.359 34.469 8.93 1 86.38 278 LYS B N 1
ATOM 6987 C CA . LYS B 1 278 ? 17.734 33.062 8.812 1 86.38 278 LYS B CA 1
ATOM 6988 C C . LYS B 1 278 ? 17.484 32.312 10.117 1 86.38 278 LYS B C 1
ATOM 6990 O O . LYS B 1 278 ? 17.312 32.938 11.172 1 86.38 278 LYS B O 1
ATOM 6995 N N . HIS B 1 279 ? 17.391 31.031 10.023 1 89.19 279 HIS B N 1
ATOM 6996 C CA . HIS B 1 279 ? 17.172 30.141 11.164 1 89.19 279 HIS B CA 1
ATOM 6997 C C . HIS B 1 279 ? 15.836 30.406 11.836 1 89.19 279 HIS B C 1
ATOM 6999 O O . HIS B 1 279 ? 15.773 30.562 13.062 1 89.19 279 HIS B O 1
ATOM 7005 N N . LEU B 1 280 ? 14.859 30.531 11.078 1 90.81 280 LEU B N 1
ATOM 7006 C CA . LEU B 1 280 ? 13.562 30.906 11.633 1 90.81 280 LEU B CA 1
ATOM 7007 C C . LEU B 1 280 ? 12.789 29.672 12.086 1 90.81 280 LEU B C 1
ATOM 7009 O O . LEU B 1 280 ? 12.07 29.703 13.086 1 90.81 280 LEU B O 1
ATOM 7013 N N . GLY B 1 281 ? 12.945 28.531 11.328 1 93.69 281 GLY B N 1
ATOM 7014 C CA . GLY B 1 281 ? 12.031 27.422 11.547 1 93.69 281 GLY B CA 1
ATOM 7015 C C . GLY B 1 281 ? 10.594 27.75 11.18 1 93.69 281 GLY B C 1
ATOM 7016 O O . GLY B 1 281 ? 10.32 28.188 10.062 1 93.69 281 GLY B O 1
ATOM 7017 N N . GLY B 1 282 ? 9.695 27.656 12.125 1 95 282 GLY B N 1
ATOM 7018 C CA . GLY B 1 282 ? 8.328 28.094 11.906 1 95 282 GLY B CA 1
ATOM 7019 C C . GLY B 1 282 ? 7.402 26.953 11.508 1 95 282 GLY B C 1
ATOM 7020 O O . GLY B 1 282 ? 6.258 27.188 11.117 1 95 282 GLY B O 1
ATOM 7021 N N . GLN B 1 283 ? 7.852 25.734 11.586 1 96.88 283 GLN B N 1
ATOM 7022 C CA . GLN B 1 283 ? 7 24.609 11.219 1 96.88 283 GLN B CA 1
ATOM 7023 C C . GLN B 1 283 ? 5.945 24.344 12.289 1 96.88 283 GLN B C 1
ATOM 7025 O O . GLN B 1 283 ? 6.234 24.422 13.484 1 96.88 283 GLN B O 1
ATOM 7030 N N . LEU B 1 284 ? 4.781 24.094 11.805 1 97.88 284 LEU B N 1
ATOM 7031 C CA . LEU B 1 284 ? 3.67 23.688 12.648 1 97.88 284 LEU B CA 1
ATOM 7032 C C . LEU B 1 284 ? 3.316 22.219 12.406 1 97.88 284 LEU B C 1
ATOM 7034 O O . LEU B 1 284 ? 3.252 21.781 11.25 1 97.88 284 LEU B O 1
ATOM 7038 N N . LEU B 1 285 ? 3.115 21.5 13.469 1 95 285 LEU B N 1
ATOM 7039 C CA . LEU B 1 285 ? 2.691 20.109 13.312 1 95 285 LEU B CA 1
ATOM 7040 C C . LEU B 1 285 ? 1.873 19.656 14.516 1 95 285 LEU B C 1
ATOM 7042 O O . LEU B 1 285 ? 2.123 20.078 15.641 1 95 285 LEU B O 1
ATOM 7046 N N . PHE B 1 286 ? 0.95 18.828 14.25 1 94.44 286 PHE B N 1
ATOM 7047 C CA . PHE B 1 286 ? 0.181 18.219 15.32 1 94.44 286 PHE B CA 1
ATOM 7048 C C . PHE B 1 286 ? 0.728 16.828 15.648 1 94.44 286 PHE B C 1
ATOM 7050 O O . PHE B 1 286 ? 1.054 16.062 14.75 1 94.44 286 PHE B O 1
ATOM 7057 N N . GLY B 1 287 ? 0.861 16.562 16.875 1 86.81 287 GLY B N 1
ATOM 7058 C CA . GLY B 1 287 ? 1.205 15.211 17.312 1 86.81 287 GLY B CA 1
ATOM 7059 C C . GLY B 1 287 ? 0.013 14.273 17.344 1 86.81 287 GLY B C 1
ATOM 7060 O O . GLY B 1 287 ? -1.132 14.711 17.219 1 86.81 287 GLY B O 1
ATOM 7061 N N . PRO B 1 288 ? 0.32 13 17.547 1 79.62 288 PRO B N 1
ATOM 7062 C CA . PRO B 1 288 ? -0.769 12.023 17.656 1 79.62 288 PRO B CA 1
ATOM 7063 C C . PRO B 1 288 ? -1.7 12.312 18.828 1 79.62 288 PRO B C 1
ATOM 7065 O O . PRO B 1 288 ? -2.842 11.844 18.844 1 79.62 288 PRO B O 1
ATOM 7068 N N . ASP B 1 289 ? -1.194 13.102 19.766 1 82.5 289 ASP B N 1
ATOM 7069 C CA . ASP B 1 289 ? -2.006 13.438 20.922 1 82.5 289 ASP B CA 1
ATOM 7070 C C . ASP B 1 289 ? -2.924 14.625 20.625 1 82.5 289 ASP B C 1
ATOM 7072 O O . ASP B 1 289 ? -3.713 15.031 21.484 1 82.5 289 ASP B O 1
ATOM 7076 N N . GLY B 1 290 ? -2.789 15.18 19.531 1 90.12 290 GLY B N 1
ATOM 7077 C CA . GLY B 1 290 ? -3.66 16.281 19.125 1 90.12 290 GLY B CA 1
ATOM 7078 C C . GLY B 1 290 ? -3.127 17.641 19.531 1 90.12 290 GLY B C 1
ATOM 7079 O O . GLY B 1 290 ? -3.805 18.656 19.359 1 90.12 290 GLY B O 1
ATOM 7080 N N . LEU B 1 291 ? -1.933 17.672 20.047 1 94.56 291 LEU B N 1
ATOM 7081 C CA . LEU B 1 291 ? -1.339 18.938 20.469 1 94.56 291 LEU B CA 1
ATOM 7082 C C . LEU B 1 291 ? -0.543 19.578 19.328 1 94.56 291 LEU B C 1
ATOM 7084 O O . LEU B 1 291 ? 0.024 18.859 18.484 1 94.56 291 LEU B O 1
ATOM 7088 N N . LEU B 1 292 ? -0.544 20.859 19.312 1 96.75 292 LEU B N 1
ATOM 7089 C CA . LEU B 1 292 ? 0.161 21.609 18.281 1 96.75 292 LEU B CA 1
ATOM 7090 C C . LEU B 1 292 ? 1.601 21.891 18.688 1 96.75 292 LEU B C 1
ATOM 7092 O O . LEU B 1 292 ? 1.845 22.422 19.781 1 96.75 292 LEU B O 1
ATOM 7096 N N . HIS B 1 293 ? 2.496 21.531 17.859 1 96.25 293 HIS B N 1
ATOM 7097 C CA . HIS B 1 293 ? 3.908 21.844 18.062 1 96.25 293 HIS B CA 1
ATOM 7098 C C . HIS B 1 293 ? 4.355 22.969 17.125 1 96.25 293 HIS B C 1
ATOM 7100 O O . HIS B 1 293 ? 3.953 23 15.953 1 96.25 293 HIS B O 1
ATOM 7106 N N . ILE B 1 294 ? 5.102 23.859 17.641 1 96.94 294 ILE B N 1
ATOM 7107 C CA . ILE B 1 294 ? 5.688 24.969 16.891 1 96.94 294 ILE B CA 1
ATOM 7108 C C . ILE B 1 294 ? 7.207 24.906 16.984 1 96.94 294 ILE B C 1
ATOM 7110 O O . ILE B 1 294 ? 7.777 25.078 18.062 1 96.94 294 ILE B O 1
ATOM 7114 N N . VAL B 1 295 ? 7.832 24.703 15.891 1 96.5 295 VAL B N 1
ATOM 7115 C CA . VAL B 1 295 ? 9.281 24.547 15.867 1 96.5 295 VAL B CA 1
ATOM 7116 C C . VAL B 1 295 ? 9.945 25.844 15.445 1 96.5 295 VAL B C 1
ATOM 7118 O O . VAL B 1 295 ? 9.742 26.312 14.32 1 96.5 295 VAL B O 1
ATOM 7121 N N . LEU B 1 296 ? 10.789 26.406 16.312 1 95.06 296 LEU B N 1
ATOM 7122 C CA . LEU B 1 296 ? 11.445 27.688 16.047 1 95.06 296 LEU B CA 1
ATOM 7123 C C . LEU B 1 296 ? 12.961 27.531 16.078 1 95.06 296 LEU B C 1
ATOM 7125 O O . LEU B 1 296 ? 13.492 26.797 16.922 1 95.06 296 LEU B O 1
ATOM 7129 N N . GLY B 1 297 ? 13.586 28.156 15.172 1 92.94 297 GLY B N 1
ATOM 7130 C CA . GLY B 1 297 ? 15.039 28.219 15.195 1 92.94 297 GLY B CA 1
ATOM 7131 C C . GLY B 1 297 ? 15.578 29.266 16.141 1 92.94 297 GLY B C 1
ATOM 7132 O O . GLY B 1 297 ? 14.812 29.938 16.844 1 92.94 297 GLY B O 1
ATOM 7133 N N . ASP B 1 298 ? 16.906 29.453 16.172 1 88.62 298 ASP B N 1
ATOM 7134 C CA . ASP B 1 298 ? 17.531 30.391 17.094 1 88.62 298 ASP B CA 1
ATOM 7135 C C . ASP B 1 298 ? 17.531 31.812 16.516 1 88.62 298 ASP B C 1
ATOM 7137 O O . ASP B 1 298 ? 17.906 32.75 17.188 1 88.62 298 ASP B O 1
ATOM 7141 N N . GLY B 1 299 ? 17.094 31.938 15.281 1 85.19 299 GLY B N 1
ATOM 7142 C CA . GLY B 1 299 ? 17.031 33.25 14.664 1 85.19 299 GLY B CA 1
ATOM 7143 C C . GLY B 1 299 ? 18.375 33.969 14.602 1 85.19 299 GLY B C 1
ATOM 7144 O O . GLY B 1 299 ? 18.422 35.188 14.445 1 85.19 299 GLY B O 1
ATOM 7145 N N . MET B 1 300 ? 19.406 33.188 14.883 1 80.31 300 MET B N 1
ATOM 7146 C CA . MET B 1 300 ? 20.781 33.719 14.93 1 80.31 300 MET B CA 1
ATOM 7147 C C . MET B 1 300 ? 20.922 34.781 16.016 1 80.31 300 MET B C 1
ATOM 7149 O O . MET B 1 300 ? 21.766 35.656 15.891 1 80.31 300 MET B O 1
ATOM 7153 N N . ILE B 1 301 ? 20.031 34.781 16.922 1 78.12 301 ILE B N 1
ATOM 7154 C CA . ILE B 1 301 ? 20.047 35.75 18 1 78.12 301 ILE B CA 1
ATOM 7155 C C . ILE B 1 301 ? 21.141 35.406 19 1 78.12 301 ILE B C 1
ATOM 7157 O O . ILE B 1 301 ? 21.281 34.219 19.406 1 78.12 301 ILE B O 1
ATOM 7161 N N . THR B 1 302 ? 21.938 36.375 19.344 1 72.5 302 THR B N 1
ATOM 7162 C CA . THR B 1 302 ? 23 36.188 20.344 1 72.5 302 THR B CA 1
ATOM 7163 C C . THR B 1 302 ? 22.516 36.625 21.719 1 72.5 302 THR B C 1
ATOM 7165 O O . THR B 1 302 ? 21.438 37.219 21.859 1 72.5 302 THR B O 1
ATOM 7168 N N . LEU B 1 303 ? 23.281 36.281 22.734 1 67.69 303 LEU B N 1
ATOM 7169 C CA . LEU B 1 303 ? 22.953 36.656 24.109 1 67.69 303 LEU B CA 1
ATOM 7170 C C . LEU B 1 303 ? 22.844 38.188 24.234 1 67.69 303 LEU B C 1
ATOM 7172 O O . LEU B 1 303 ? 21.984 38.688 24.953 1 67.69 303 LEU B O 1
ATOM 7176 N N . ASP B 1 304 ? 23.672 38.844 23.547 1 68.25 304 ASP B N 1
ATOM 7177 C CA . ASP B 1 304 ? 23.641 40.312 23.578 1 68.25 304 ASP B CA 1
ATOM 7178 C C . ASP B 1 304 ? 22.359 40.844 22.969 1 68.25 304 ASP B C 1
ATOM 7180 O O . ASP B 1 304 ? 21.781 41.812 23.484 1 68.25 304 ASP B O 1
ATOM 7184 N N . ASP B 1 305 ? 21.891 40.156 21.984 1 70.69 305 ASP B N 1
ATOM 7185 C CA . ASP B 1 305 ? 20.656 40.562 21.328 1 70.69 305 ASP B CA 1
ATOM 7186 C C . ASP B 1 305 ? 19.453 40.344 22.25 1 70.69 305 ASP B C 1
ATOM 7188 O O . ASP B 1 305 ? 18.531 41.188 22.281 1 70.69 305 ASP B O 1
ATOM 7192 N N . MET B 1 306 ? 19.516 39.344 23 1 66.44 306 MET B N 1
ATOM 7193 C CA . MET B 1 306 ? 18.375 38.938 23.828 1 66.44 306 MET B CA 1
ATOM 7194 C C . MET B 1 306 ? 18.125 39.969 24.922 1 66.44 306 MET B C 1
ATOM 7196 O O . MET B 1 306 ? 16.969 40.25 25.281 1 66.44 306 MET B O 1
ATOM 7200 N N . GLU B 1 307 ? 19.141 40.438 25.484 1 63.97 307 GLU B N 1
ATOM 7201 C CA . GLU B 1 307 ? 19.016 41.438 26.531 1 63.97 307 GLU B CA 1
ATOM 7202 C C . GLU B 1 307 ? 18.312 42.688 26.016 1 63.97 307 GLU B C 1
ATOM 7204 O O . GLU B 1 307 ? 17.531 43.312 26.719 1 63.97 307 GLU B O 1
ATOM 7209 N N . GLU B 1 308 ? 18.547 42.906 24.828 1 63.75 308 GLU B N 1
ATOM 7210 C CA . GLU B 1 308 ? 17.984 44.094 24.219 1 63.75 308 GLU B CA 1
ATOM 7211 C C . GLU B 1 308 ? 16.531 43.875 23.812 1 63.75 308 GLU B C 1
ATOM 7213 O O . GLU B 1 308 ? 15.727 44.812 23.781 1 63.75 308 GLU B O 1
ATOM 7218 N N . MET B 1 309 ? 16.188 42.625 23.562 1 63.53 309 MET B N 1
ATOM 7219 C CA . MET B 1 309 ? 14.891 42.344 22.969 1 63.53 309 MET B CA 1
ATOM 7220 C C . MET B 1 309 ? 13.844 42.094 24.047 1 63.53 309 MET B C 1
ATOM 7222 O O . MET B 1 309 ? 12.672 41.875 23.75 1 63.53 309 MET B O 1
ATOM 7226 N N . ASP B 1 310 ? 14.039 42.469 25.234 1 55.94 310 ASP B N 1
ATOM 7227 C CA . ASP B 1 310 ? 13.141 42.5 26.391 1 55.94 310 ASP B CA 1
ATOM 7228 C C . ASP B 1 310 ? 12.242 41.25 26.406 1 55.94 310 ASP B C 1
ATOM 7230 O O . ASP B 1 310 ? 11.016 41.375 26.531 1 55.94 310 ASP B O 1
ATOM 7234 N N . GLY B 1 311 ? 12.734 40 26.219 1 59.31 311 GLY B N 1
ATOM 7235 C CA . GLY B 1 311 ? 11.961 38.812 26.438 1 59.31 311 GLY B CA 1
ATOM 7236 C C . GLY B 1 311 ? 11.125 38.406 25.234 1 59.31 311 GLY B C 1
ATOM 7237 O O . GLY B 1 311 ? 10.484 37.344 25.234 1 59.31 311 GLY B O 1
ATOM 7238 N N . LEU B 1 312 ? 11.133 39.25 24.219 1 55.94 312 LEU B N 1
ATOM 7239 C CA . LEU B 1 312 ? 10.312 39.062 23.031 1 55.94 312 LEU B CA 1
ATOM 7240 C C . LEU B 1 312 ? 10.781 37.844 22.234 1 55.94 312 LEU B C 1
ATOM 7242 O O . LEU B 1 312 ? 10.039 37.312 21.406 1 55.94 312 LEU B O 1
ATOM 7246 N N . SER B 1 313 ? 11.953 37.344 22.578 1 60.09 313 SER B N 1
ATOM 7247 C CA . SER B 1 313 ? 12.578 36.281 21.812 1 60.09 313 SER B CA 1
ATOM 7248 C C . SER B 1 313 ? 12.727 35 22.641 1 60.09 313 SER B C 1
ATOM 7250 O O . SER B 1 313 ? 13.547 34.125 22.312 1 60.09 313 SER B O 1
ATOM 7252 N N . ASP B 1 314 ? 11.828 34.906 23.547 1 74.12 314 ASP B N 1
ATOM 7253 C CA . ASP B 1 314 ? 12 33.844 24.531 1 74.12 314 ASP B CA 1
ATOM 7254 C C . ASP B 1 314 ? 11.727 32.469 23.906 1 74.12 314 ASP B C 1
ATOM 7256 O O . ASP B 1 314 ? 12.188 31.453 24.422 1 74.12 314 ASP B O 1
ATOM 7260 N N . PHE B 1 315 ? 11.156 32.5 22.766 1 87.56 315 PHE B N 1
ATOM 7261 C CA . PHE B 1 315 ? 10.758 31.234 22.188 1 87.56 315 PHE B CA 1
ATOM 7262 C C . PHE B 1 315 ? 11.781 30.75 21.172 1 87.56 315 PHE B C 1
ATOM 7264 O O . PHE B 1 315 ? 11.734 29.594 20.734 1 87.56 315 PHE B O 1
ATOM 7271 N N . THR B 1 316 ? 12.766 31.578 20.828 1 87.5 316 THR B N 1
ATOM 7272 C CA . THR B 1 316 ? 13.688 31.203 19.75 1 87.5 316 THR B CA 1
ATOM 7273 C C . THR B 1 316 ? 14.492 29.969 20.141 1 87.5 316 THR B C 1
ATOM 7275 O O . THR B 1 316 ? 14.883 29.812 21.297 1 87.5 316 THR B O 1
ATOM 7278 N N . GLY B 1 317 ? 14.695 29.062 19.156 1 90.44 317 GLY B N 1
ATOM 7279 C CA . GLY B 1 317 ? 15.484 27.859 19.328 1 90.44 317 GLY B CA 1
ATOM 7280 C C . GLY B 1 317 ? 14.766 26.797 20.141 1 90.44 317 GLY B C 1
ATOM 7281 O O . GLY B 1 317 ? 15.406 26 20.844 1 90.44 317 GLY B O 1
ATOM 7282 N N . SER B 1 318 ? 13.492 26.891 20.156 1 93 318 SER B N 1
ATOM 7283 C CA . SER B 1 318 ? 12.734 25.953 20.984 1 93 318 SER B CA 1
ATOM 7284 C C . SER B 1 318 ? 11.633 25.281 20.172 1 93 318 SER B C 1
ATOM 7286 O O . SER B 1 318 ? 11.266 25.734 19.094 1 93 318 SER B O 1
ATOM 7288 N N . VAL B 1 319 ? 11.234 24.141 20.672 1 95.12 319 VAL B N 1
ATOM 7289 C CA . VAL B 1 319 ? 9.992 23.516 20.234 1 95.12 319 VAL B CA 1
ATOM 7290 C C . VAL B 1 319 ? 8.891 23.797 21.25 1 95.12 319 VAL B C 1
ATOM 7292 O O . VAL B 1 319 ? 9.008 23.453 22.422 1 95.12 319 VAL B O 1
ATOM 7295 N N . LEU B 1 320 ? 7.887 24.484 20.781 1 96.12 320 LEU B N 1
ATOM 7296 C CA . LEU B 1 320 ? 6.75 24.781 21.641 1 96.12 320 LEU B CA 1
ATOM 7297 C C . LEU B 1 320 ? 5.648 23.75 21.469 1 96.12 320 LEU B C 1
ATOM 7299 O O . LEU B 1 320 ? 5.562 23.078 20.438 1 96.12 320 LEU B O 1
ATOM 7303 N N . ARG B 1 321 ? 4.867 23.531 22.484 1 95.88 321 ARG B N 1
ATOM 7304 C CA . ARG B 1 321 ? 3.723 22.625 22.469 1 95.88 321 ARG B CA 1
ATOM 7305 C C . ARG B 1 321 ? 2.523 23.25 23.172 1 95.88 321 ARG B C 1
ATOM 7307 O O . ARG B 1 321 ? 2.623 23.672 24.328 1 95.88 321 ARG B O 1
ATOM 7314 N N . VAL B 1 322 ? 1.385 23.359 22.469 1 96.62 322 VAL B N 1
ATOM 7315 C CA . VAL B 1 322 ? 0.199 24 23.016 1 96.62 322 VAL B CA 1
ATOM 7316 C C . VAL B 1 322 ? -1.043 23.188 22.672 1 96.62 322 VAL B C 1
ATOM 7318 O O . VAL B 1 322 ? -1.004 22.328 21.797 1 96.62 322 VAL B O 1
ATOM 7321 N N . ASP B 1 323 ? -2.045 23.375 23.438 1 96.62 323 ASP B N 1
ATOM 7322 C CA . ASP B 1 323 ? -3.344 22.766 23.203 1 96.62 323 ASP B CA 1
ATOM 7323 C C . ASP B 1 323 ? -4.34 23.781 22.641 1 96.62 323 ASP B C 1
ATOM 7325 O O . ASP B 1 323 ? -4.805 24.656 23.359 1 96.62 323 ASP B O 1
ATOM 7329 N N . VAL B 1 324 ? -4.742 23.609 21.422 1 97.44 324 VAL B N 1
ATOM 7330 C CA . VAL B 1 324 ? -5.625 24.578 20.797 1 97.44 324 VAL B CA 1
ATOM 7331 C C . VAL B 1 324 ? -7.078 24.156 20.984 1 97.44 324 VAL B C 1
ATOM 7333 O O . VAL B 1 324 ? -8 24.922 20.672 1 97.44 324 VAL B O 1
ATOM 7336 N N . ASP B 1 325 ? -7.234 22.969 21.469 1 95.44 325 ASP B N 1
ATOM 7337 C CA . ASP B 1 325 ? -8.586 22.5 21.766 1 95.44 325 ASP B CA 1
ATOM 7338 C C . ASP B 1 325 ? -9.078 23.047 23.094 1 95.44 325 ASP B C 1
ATOM 7340 O O . ASP B 1 325 ? -9.25 22.297 24.062 1 95.44 325 ASP B O 1
ATOM 7344 N N . THR B 1 326 ? -9.32 24.297 23.125 1 91.12 326 THR B N 1
ATOM 7345 C CA . THR B 1 326 ? -9.789 24.953 24.344 1 91.12 326 THR B CA 1
ATOM 7346 C C . THR B 1 326 ? -11.156 25.578 24.125 1 91.12 326 THR B C 1
ATOM 7348 O O . THR B 1 326 ? -11.469 26.031 23.031 1 91.12 326 THR B O 1
ATOM 7351 N N . ASP B 1 327 ? -11.914 25.578 25.156 1 87.44 327 ASP B N 1
ATOM 7352 C CA . ASP B 1 327 ? -13.219 26.234 25.141 1 87.44 327 ASP B CA 1
ATOM 7353 C C . ASP B 1 327 ? -13.125 27.641 25.719 1 87.44 327 ASP B C 1
ATOM 7355 O O . ASP B 1 327 ? -14.125 28.375 25.766 1 87.44 327 ASP B O 1
ATOM 7359 N N . CYS B 1 328 ? -11.953 28.016 26.047 1 87.31 328 CYS B N 1
ATOM 7360 C CA . CYS B 1 328 ? -11.758 29.312 26.672 1 87.31 328 CYS B CA 1
ATOM 7361 C C . CYS B 1 328 ? -11.75 30.422 25.641 1 87.31 328 CYS B C 1
ATOM 7363 O O . CYS B 1 328 ? -11 30.359 24.656 1 87.31 328 CYS B O 1
ATOM 7365 N N . CYS B 1 329 ? -12.469 31.484 25.844 1 88.75 329 CYS B N 1
ATOM 7366 C CA . CYS B 1 329 ? -12.562 32.594 24.906 1 88.75 329 CYS B CA 1
ATOM 7367 C C . CYS B 1 329 ? -11.469 33.625 25.156 1 88.75 329 CYS B C 1
ATOM 7369 O O . CYS B 1 329 ? -11.125 34.406 24.281 1 88.75 329 CYS B O 1
ATOM 7371 N N . ALA B 1 330 ? -10.953 33.562 26.359 1 85.94 330 ALA B N 1
ATOM 7372 C CA . ALA B 1 330 ? -9.977 34.594 26.75 1 85.94 330 ALA B CA 1
ATOM 7373 C C . ALA B 1 330 ? -8.594 34.281 26.172 1 85.94 330 ALA B C 1
ATOM 7375 O O . ALA B 1 330 ? -7.762 35.156 26.031 1 85.94 330 ALA B O 1
ATOM 7376 N N . ALA B 1 331 ? -8.367 33.031 25.891 1 90 331 ALA B N 1
ATOM 7377 C CA . ALA B 1 331 ? -7.066 32.625 25.359 1 90 331 ALA B CA 1
ATOM 7378 C C . ALA B 1 331 ? -7.227 31.703 24.156 1 90 331 ALA B C 1
ATOM 7380 O O . ALA B 1 331 ? -8.109 30.844 24.141 1 90 331 ALA B O 1
ATOM 7381 N N . PRO B 1 332 ? -6.332 31.891 23.234 1 91.69 332 PRO B N 1
ATOM 7382 C CA . PRO B 1 332 ? -6.48 31.094 22.016 1 91.69 332 PRO B CA 1
ATOM 7383 C C . PRO B 1 332 ? -5.984 29.656 22.203 1 91.69 332 PRO B C 1
ATOM 7385 O O . PRO B 1 332 ? -6.297 28.781 21.375 1 91.69 332 PRO B O 1
ATOM 7388 N N . TYR B 1 333 ? -5.148 29.406 23.188 1 96 333 TYR B N 1
ATOM 7389 C CA . TYR B 1 333 ? -4.688 28.062 23.484 1 96 333 TYR B CA 1
ATOM 7390 C C . TYR B 1 333 ? -4.426 27.891 24.984 1 96 333 TYR B C 1
ATOM 7392 O O . TYR B 1 333 ? -4.371 28.875 25.719 1 96 333 TYR B O 1
ATOM 7400 N N . SER B 1 334 ? -4.387 26.594 25.391 1 94.69 334 SER B N 1
ATOM 7401 C CA . SER B 1 334 ? -4.012 26.25 26.75 1 94.69 334 SER B CA 1
ATOM 7402 C C . SER B 1 334 ? -2.68 25.516 26.797 1 94.69 334 SER B C 1
ATOM 7404 O O . SER B 1 334 ? -2.189 25.047 25.766 1 94.69 334 SER B O 1
ATOM 7406 N N . ILE B 1 335 ? -2.057 25.562 27.922 1 94.12 335 ILE B N 1
ATOM 7407 C CA . ILE B 1 335 ? -0.777 24.875 28.109 1 94.12 335 ILE B CA 1
ATOM 7408 C C . ILE B 1 335 ? -1.008 23.484 28.672 1 94.12 335 ILE B C 1
ATOM 7410 O O . ILE B 1 335 ? -1.64 23.312 29.719 1 94.12 335 ILE B O 1
ATOM 7414 N N . PRO B 1 336 ? -0.499 22.5 27.984 1 93.31 336 PRO B N 1
ATOM 7415 C CA . PRO B 1 336 ? -0.616 21.156 28.531 1 93.31 336 PRO B CA 1
ATOM 7416 C C . PRO B 1 336 ? 0.059 21.016 29.906 1 93.31 336 PRO B C 1
ATOM 7418 O O . PRO B 1 336 ? 1.186 21.484 30.094 1 93.31 336 PRO B O 1
ATOM 7421 N N . ARG B 1 337 ? -0.58 20.312 30.797 1 90.88 337 ARG B N 1
ATOM 7422 C CA . ARG B 1 337 ? -0.104 20.188 32.156 1 90.88 337 ARG B CA 1
ATOM 7423 C C . ARG B 1 337 ? 1.213 19.422 32.219 1 90.88 337 ARG B C 1
ATOM 7425 O O . ARG B 1 337 ? 2.021 19.641 33.125 1 90.88 337 ARG B O 1
ATOM 7432 N N . ASN B 1 338 ? 1.411 18.594 31.25 1 89.69 338 ASN B N 1
ATOM 7433 C CA . ASN B 1 338 ? 2.613 17.766 31.281 1 89.69 338 ASN B CA 1
ATOM 7434 C C . ASN B 1 338 ? 3.758 18.406 30.516 1 89.69 338 ASN B C 1
ATOM 7436 O O . ASN B 1 338 ? 4.773 17.766 30.25 1 89.69 338 ASN B O 1
ATOM 7440 N N . ASN B 1 339 ? 3.613 19.656 30.125 1 92.88 339 ASN B N 1
ATOM 7441 C CA . ASN B 1 339 ? 4.777 20.359 29.609 1 92.88 339 ASN B CA 1
ATOM 7442 C C . ASN B 1 339 ? 5.875 20.484 30.656 1 92.88 339 ASN B C 1
ATOM 7444 O O . ASN B 1 339 ? 5.59 20.672 31.844 1 92.88 339 ASN B O 1
ATOM 7448 N N . PRO B 1 340 ? 7.09 20.406 30.281 1 91.88 340 PRO B N 1
ATOM 7449 C CA . PRO B 1 340 ? 8.188 20.375 31.234 1 91.88 340 PRO B CA 1
ATOM 7450 C C . PRO B 1 340 ? 8.258 21.625 32.125 1 91.88 340 PRO B C 1
ATOM 7452 O O . PRO B 1 340 ? 8.656 21.547 33.281 1 91.88 340 PRO B O 1
ATOM 7455 N N . TYR B 1 341 ? 7.816 22.797 31.672 1 89.88 341 TYR B N 1
ATOM 7456 C CA . TYR B 1 341 ? 7.961 24.047 32.406 1 89.88 341 TYR B CA 1
ATOM 7457 C C . TYR B 1 341 ? 6.598 24.625 32.781 1 89.88 341 TYR B C 1
ATOM 7459 O O . TYR B 1 341 ? 6.441 25.844 32.875 1 89.88 341 TYR B O 1
ATOM 7467 N N . PHE B 1 342 ? 5.699 23.812 32.844 1 88.62 342 PHE B N 1
ATOM 7468 C CA . PHE B 1 342 ? 4.328 24.234 33.125 1 88.62 342 PHE B CA 1
ATOM 7469 C C . PHE B 1 342 ? 4.27 25.094 34.375 1 88.62 342 PHE B C 1
ATOM 7471 O O . PHE B 1 342 ? 3.568 26.094 34.406 1 88.62 342 PHE B O 1
ATOM 7478 N N . ASN B 1 343 ? 4.957 24.766 35.375 1 84.31 343 ASN B N 1
ATOM 7479 C CA . ASN B 1 343 ? 4.922 25.484 36.625 1 84.31 343 ASN B CA 1
ATOM 7480 C C . ASN B 1 343 ? 6.152 26.359 36.812 1 84.31 343 ASN B C 1
ATOM 7482 O O . ASN B 1 343 ? 6.414 26.844 37.938 1 84.31 343 ASN B O 1
ATOM 7486 N N . SER B 1 344 ? 6.809 26.531 35.844 1 79.56 344 SER B N 1
ATOM 7487 C CA . SER B 1 344 ? 8.055 27.281 36 1 79.56 344 SER B CA 1
ATOM 7488 C C . SER B 1 344 ? 7.805 28.781 35.906 1 79.56 344 SER B C 1
ATOM 7490 O O . SER B 1 344 ? 6.898 29.234 35.219 1 79.56 344 SER B O 1
ATOM 7492 N N . THR B 1 345 ? 8.531 29.562 36.656 1 76.5 345 THR B N 1
ATOM 7493 C CA . THR B 1 345 ? 8.469 31.016 36.594 1 76.5 345 THR B CA 1
ATOM 7494 C C . THR B 1 345 ? 9.602 31.578 35.75 1 76.5 345 THR B C 1
ATOM 7496 O O . THR B 1 345 ? 9.594 32.75 35.375 1 76.5 345 THR B O 1
ATOM 7499 N N . ASN B 1 346 ? 10.508 30.75 35.344 1 76.25 346 ASN B N 1
ATOM 7500 C CA . ASN B 1 346 ? 11.711 31.219 34.656 1 76.25 346 ASN B CA 1
ATOM 7501 C C . ASN B 1 346 ? 11.625 30.984 33.156 1 76.25 346 ASN B C 1
ATOM 7503 O O . ASN B 1 346 ? 12.352 31.609 32.406 1 76.25 346 ASN B O 1
ATOM 7507 N N . GLN B 1 347 ? 10.891 30.016 32.812 1 82.31 347 GLN B N 1
ATOM 7508 C CA . GLN B 1 347 ? 10.758 29.688 31.391 1 82.31 347 GLN B CA 1
ATOM 7509 C C . GLN B 1 347 ? 9.297 29.734 30.953 1 82.31 347 GLN B C 1
ATOM 7511 O O . GLN B 1 347 ? 8.398 29.422 31.734 1 82.31 347 GLN B O 1
ATOM 7516 N N . PRO B 1 348 ? 9.141 30.125 29.719 1 89.19 348 PRO B N 1
ATOM 7517 C CA . PRO B 1 348 ? 7.766 30.062 29.219 1 89.19 348 PRO B CA 1
ATOM 7518 C C . PRO B 1 348 ? 7.176 28.656 29.266 1 89.19 348 PRO B C 1
ATOM 7520 O O . PRO B 1 348 ? 7.832 27.703 28.844 1 89.19 348 PRO B O 1
ATOM 7523 N N . PRO B 1 349 ? 6.043 28.484 29.766 1 92.94 349 PRO B N 1
ATOM 7524 C CA . PRO B 1 349 ? 5.445 27.156 29.922 1 92.94 349 PRO B CA 1
ATOM 7525 C C . PRO B 1 349 ? 5.125 26.484 28.594 1 92.94 349 PRO B C 1
ATOM 7527 O O . PRO B 1 349 ? 4.84 25.281 28.547 1 92.94 349 PRO B O 1
ATOM 7530 N N . GLU B 1 350 ? 5.156 27.219 27.516 1 94.25 350 GLU B N 1
ATOM 7531 C CA . GLU B 1 350 ? 4.891 26.672 26.203 1 94.25 350 GLU B CA 1
ATOM 7532 C C . GLU B 1 350 ? 6.047 25.797 25.719 1 94.25 350 GLU B C 1
ATOM 7534 O O . GLU B 1 350 ? 5.883 24.984 24.812 1 94.25 350 GLU B O 1
ATOM 7539 N N . ILE B 1 351 ? 7.207 25.906 26.266 1 93.94 351 ILE B N 1
ATOM 7540 C CA . ILE B 1 351 ? 8.414 25.266 25.766 1 93.94 351 ILE B CA 1
ATOM 7541 C C . ILE B 1 351 ? 8.352 23.766 26.047 1 93.94 351 ILE B C 1
ATOM 7543 O O . ILE B 1 351 ? 8.148 23.344 27.188 1 93.94 351 ILE B O 1
ATOM 7547 N N . PHE B 1 352 ? 8.477 22.984 25.078 1 94.12 352 PHE B N 1
ATOM 7548 C CA . PHE B 1 352 ? 8.516 21.531 25.156 1 94.12 352 PHE B CA 1
ATOM 7549 C C . PHE B 1 352 ? 9.953 21.031 25.141 1 94.12 352 PHE B C 1
ATOM 7551 O O . PHE B 1 352 ? 10.289 20.078 25.859 1 94.12 352 PHE B O 1
ATOM 7558 N N . ALA B 1 353 ? 10.727 21.531 24.312 1 92.56 353 ALA B N 1
ATOM 7559 C CA . ALA B 1 353 ? 12.156 21.281 24.203 1 92.56 353 ALA B CA 1
ATOM 7560 C C . ALA B 1 353 ? 12.906 22.531 23.75 1 92.56 353 ALA B C 1
ATOM 7562 O O . ALA B 1 353 ? 12.297 23.5 23.297 1 92.56 353 ALA B O 1
ATOM 7563 N N . HIS B 1 354 ? 14.219 22.609 24 1 91.06 354 HIS B N 1
ATOM 7564 C CA . HIS B 1 354 ? 14.961 23.797 23.609 1 91.06 354 HIS B CA 1
ATOM 7565 C C . HIS B 1 354 ? 16.344 23.438 23.094 1 91.06 354 HIS B C 1
ATOM 7567 O O . HIS B 1 354 ? 16.703 22.266 23.031 1 91.06 354 HIS B O 1
ATOM 7573 N N . GLY B 1 355 ? 17.031 24.359 22.516 1 88.69 355 GLY B N 1
ATOM 7574 C CA . GLY B 1 355 ? 18.391 24.156 22.047 1 88.69 355 GLY B CA 1
ATOM 7575 C C . GLY B 1 355 ? 18.484 23.906 20.562 1 88.69 355 GLY B C 1
ATOM 7576 O O . GLY B 1 355 ? 19.469 23.344 20.078 1 88.69 355 GLY B O 1
ATOM 7577 N N . LEU B 1 356 ? 17.547 24.203 19.812 1 90.25 356 LEU B N 1
ATOM 7578 C CA . LEU B 1 356 ? 17.594 24.094 18.359 1 90.25 356 LEU B CA 1
ATOM 7579 C C . LEU B 1 356 ? 18.297 25.297 17.75 1 90.25 356 LEU B C 1
ATOM 7581 O O . LEU B 1 356 ? 18.281 26.391 18.312 1 90.25 356 LEU B O 1
ATOM 7585 N N . HIS B 1 357 ? 18.906 25.094 16.625 1 89.12 357 HIS B N 1
ATOM 7586 C CA . HIS B 1 357 ? 19.609 26.172 15.938 1 89.12 357 HIS B CA 1
ATOM 7587 C C . HIS B 1 357 ? 18.922 26.5 14.617 1 89.12 357 HIS B C 1
ATOM 7589 O O . HIS B 1 357 ? 18.156 27.484 14.531 1 89.12 357 HIS B O 1
ATOM 7595 N N . ASP B 1 358 ? 19.062 25.688 13.641 1 89.12 358 ASP B N 1
ATOM 7596 C CA . ASP B 1 358 ? 18.406 25.828 12.344 1 89.12 358 ASP B CA 1
ATOM 7597 C C . ASP B 1 358 ? 17.625 24.562 11.977 1 89.12 358 ASP B C 1
ATOM 7599 O O . ASP B 1 358 ? 18.031 23.812 11.094 1 89.12 358 ASP B O 1
ATOM 7603 N N . PRO B 1 359 ? 16.469 24.438 12.633 1 91.38 359 PRO B N 1
ATOM 7604 C CA . PRO B 1 359 ? 15.719 23.219 12.391 1 91.38 359 PRO B CA 1
ATOM 7605 C C . PRO B 1 359 ? 15.141 23.141 10.977 1 91.38 359 PRO B C 1
ATOM 7607 O O . PRO B 1 359 ? 14.641 24.141 10.461 1 91.38 359 PRO B O 1
ATOM 7610 N N . GLY B 1 360 ? 15.289 21.984 10.383 1 89.25 360 GLY B N 1
ATOM 7611 C CA . GLY B 1 360 ? 14.547 21.688 9.164 1 89.25 360 GLY B CA 1
ATOM 7612 C C . GLY B 1 360 ? 13.141 21.188 9.43 1 89.25 360 GLY B C 1
ATOM 7613 O O . GLY B 1 360 ? 12.578 21.438 10.5 1 89.25 360 GLY B O 1
ATOM 7614 N N . ARG B 1 361 ? 12.602 20.578 8.453 1 90.88 361 ARG B N 1
ATOM 7615 C CA . ARG B 1 361 ? 11.242 20.078 8.625 1 90.88 361 ARG B CA 1
ATOM 7616 C C . ARG B 1 361 ? 11.227 18.812 9.477 1 90.88 361 ARG B C 1
ATOM 7618 O O . ARG B 1 361 ? 12.023 17.891 9.242 1 90.88 361 ARG B O 1
ATOM 7625 N N . CYS B 1 362 ? 10.391 18.859 10.406 1 92.94 362 CYS B N 1
ATOM 7626 C CA . CYS B 1 362 ? 10.242 17.719 11.312 1 92.94 362 CYS B CA 1
ATOM 7627 C C . CYS B 1 362 ? 9.188 16.75 10.789 1 92.94 362 CYS B C 1
ATOM 7629 O O . CYS B 1 362 ? 8.312 17.125 10.008 1 92.94 362 CYS B O 1
ATOM 7631 N N . ALA B 1 363 ? 9.406 15.531 11.211 1 91.31 363 ALA B N 1
ATOM 7632 C CA . ALA B 1 363 ? 8.461 14.484 10.852 1 91.31 363 ALA B CA 1
ATOM 7633 C C . ALA B 1 363 ? 7.914 13.789 12.094 1 91.31 363 ALA B C 1
ATOM 7635 O O . ALA B 1 363 ? 8.656 13.555 13.055 1 91.31 363 ALA B O 1
ATOM 7636 N N . VAL B 1 364 ? 6.637 13.57 12.023 1 86.06 364 VAL B N 1
ATOM 7637 C CA . VAL B 1 364 ? 5.98 12.82 13.094 1 86.06 364 VAL B CA 1
ATOM 7638 C C . VAL B 1 364 ? 5.633 11.414 12.602 1 86.06 364 VAL B C 1
ATOM 7640 O O . VAL B 1 364 ? 5.09 11.25 11.508 1 86.06 364 VAL B O 1
ATOM 7643 N N . ASP B 1 365 ? 6.039 10.359 13.344 1 79.88 365 ASP B N 1
ATOM 7644 C CA . ASP B 1 365 ? 5.613 9 13.031 1 79.88 365 ASP B CA 1
ATOM 7645 C C . ASP B 1 365 ? 4.23 8.711 13.617 1 79.88 365 ASP B C 1
ATOM 7647 O O . ASP B 1 365 ? 4.09 8.516 14.82 1 79.88 365 ASP B O 1
ATOM 7651 N N . ARG B 1 366 ? 3.299 8.602 12.867 1 70.31 366 ARG B N 1
ATOM 7652 C CA . ARG B 1 366 ? 1.911 8.469 13.305 1 70.31 366 ARG B CA 1
ATOM 7653 C C . ARG B 1 366 ? 1.62 7.059 13.797 1 70.31 366 ARG B C 1
ATOM 7655 O O . ARG B 1 366 ? 0.694 6.848 14.578 1 70.31 366 ARG B O 1
ATOM 7662 N N . ASP B 1 367 ? 2.238 5.93 13.297 1 62.97 367 ASP B N 1
ATOM 7663 C CA . ASP B 1 367 ? 1.949 4.551 13.672 1 62.97 367 ASP B CA 1
ATOM 7664 C C . ASP B 1 367 ? 2.756 4.129 14.898 1 62.97 367 ASP B C 1
ATOM 7666 O O . ASP B 1 367 ? 2.445 3.123 15.539 1 62.97 367 ASP B O 1
ATOM 7670 N N . SER B 1 368 ? 3.977 4.574 15.102 1 55.12 368 SER B N 1
ATOM 7671 C CA . SER B 1 368 ? 4.836 4.125 16.188 1 55.12 368 SER B CA 1
ATOM 7672 C C . SER B 1 368 ? 4.371 4.691 17.531 1 55.12 368 SER B C 1
ATOM 7674 O O . SER B 1 368 ? 4.535 5.887 17.797 1 55.12 368 SER B O 1
ATOM 7676 N N . THR B 1 369 ? 3.172 4.348 17.938 1 47.91 369 THR B N 1
ATOM 7677 C CA . THR B 1 369 ? 3.084 4.695 19.359 1 47.91 369 THR B CA 1
ATOM 7678 C C . THR B 1 369 ? 4.152 3.967 20.172 1 47.91 369 THR B C 1
ATOM 7680 O O . THR B 1 369 ? 4.293 2.746 20.062 1 47.91 369 THR B O 1
ATOM 7683 N N . ASP B 1 370 ? 5.324 4.312 20.25 1 42.53 370 ASP B N 1
ATOM 7684 C CA . ASP B 1 370 ? 6.312 3.619 21.078 1 42.53 370 ASP B CA 1
ATOM 7685 C C . ASP B 1 370 ? 5.656 2.926 22.266 1 42.53 370 ASP B C 1
ATOM 7687 O O . ASP B 1 370 ? 4.547 3.289 22.672 1 42.53 370 ASP B O 1
ATOM 7691 N N . ILE B 1 371 ? 6.133 1.848 22.609 1 37.34 371 ILE B N 1
ATOM 7692 C CA . ILE B 1 371 ? 5.738 1.083 23.781 1 37.34 371 ILE B CA 1
ATOM 7693 C C . ILE B 1 371 ? 5.414 2.035 24.938 1 37.34 371 ILE B C 1
ATOM 7695 O O . ILE B 1 371 ? 4.602 1.716 25.797 1 37.34 371 ILE B O 1
ATOM 7699 N N . ASN B 1 372 ? 6.309 2.896 25.266 1 35 372 ASN B N 1
ATOM 7700 C CA . ASN B 1 372 ? 6.094 3.746 26.422 1 35 372 ASN B CA 1
ATOM 7701 C C . ASN B 1 372 ? 5.164 4.914 26.109 1 35 372 ASN B C 1
ATOM 7703 O O . ASN B 1 372 ? 4.969 5.801 26.938 1 35 372 ASN B O 1
ATOM 7707 N N . GLY B 1 373 ? 4.434 5.008 24.906 1 40.91 373 GLY B N 1
ATOM 7708 C CA . GLY B 1 373 ? 3.5 6.078 24.594 1 40.91 373 GLY B CA 1
ATOM 7709 C C . GLY B 1 373 ? 4.156 7.25 23.891 1 40.91 373 GLY B C 1
ATOM 7710 O O . GLY B 1 373 ? 3.564 8.328 23.781 1 40.91 373 GLY B O 1
ATOM 7711 N N . SER B 1 374 ? 5.457 7.332 23.781 1 46.44 374 SER B N 1
ATOM 7712 C CA . SER B 1 374 ? 6.141 8.586 23.469 1 46.44 374 SER B CA 1
ATOM 7713 C C . SER B 1 374 ? 6.125 8.859 21.969 1 46.44 374 SER B C 1
ATOM 7715 O O . SER B 1 374 ? 6.176 7.934 21.156 1 46.44 374 SER B O 1
ATOM 7717 N N . LEU B 1 375 ? 5.613 9.969 21.594 1 54.66 375 LEU B N 1
ATOM 7718 C CA . LEU B 1 375 ? 5.559 10.609 20.281 1 54.66 375 LEU B CA 1
ATOM 7719 C C . LEU B 1 375 ? 6.941 10.633 19.625 1 54.66 375 LEU B C 1
ATOM 7721 O O . LEU B 1 375 ? 7.914 11.062 20.25 1 54.66 375 LEU B O 1
ATOM 7725 N N . SER B 1 376 ? 7.289 9.867 18.438 1 71.69 376 SER B N 1
ATOM 7726 C C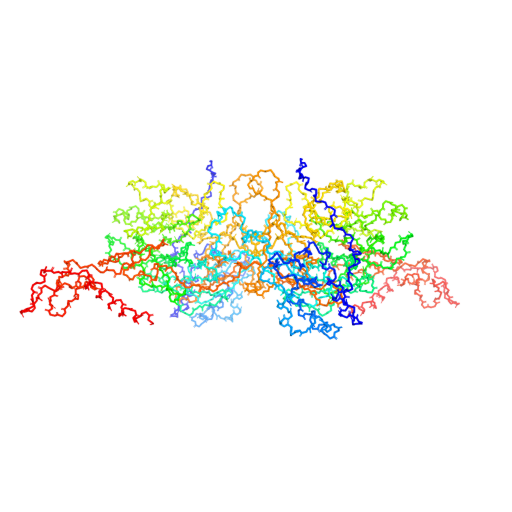A . SER B 1 376 ? 8.594 10.031 17.797 1 71.69 376 SER B CA 1
ATOM 7727 C C . SER B 1 376 ? 8.578 11.195 16.812 1 71.69 376 SER B C 1
ATOM 7729 O O . SER B 1 376 ? 8.016 11.094 15.719 1 71.69 376 SER B O 1
ATOM 7731 N N . LEU B 1 377 ? 8.914 12.508 17.312 1 85.38 377 LEU B N 1
ATOM 7732 C CA . LEU B 1 377 ? 9.164 13.672 16.469 1 85.38 377 LEU B CA 1
ATOM 7733 C C . LEU B 1 377 ? 10.633 13.758 16.078 1 85.38 377 LEU B C 1
ATOM 7735 O O . LEU B 1 377 ? 11.5 13.867 16.953 1 85.38 377 LEU B O 1
ATOM 7739 N N . LEU B 1 378 ? 10.898 13.57 14.844 1 88.06 378 LEU B N 1
ATOM 7740 C CA . LEU B 1 378 ? 12.258 13.633 14.32 1 88.06 378 LEU B CA 1
ATOM 7741 C C . LEU B 1 378 ? 12.477 14.93 13.547 1 88.06 378 LEU B C 1
ATOM 7743 O O . LEU B 1 378 ? 11.688 15.273 12.672 1 88.06 378 LEU B O 1
ATOM 7747 N N . CYS B 1 379 ? 13.484 15.656 13.914 1 91.12 379 CYS B N 1
ATOM 7748 C CA . CYS B 1 379 ? 13.805 16.906 13.242 1 91.12 379 CYS B CA 1
ATOM 7749 C C . CYS B 1 379 ? 15.258 16.922 12.781 1 91.12 379 CYS B C 1
ATOM 7751 O O . CYS B 1 379 ? 16.125 16.359 13.445 1 91.12 379 CYS B O 1
ATOM 7753 N N . THR B 1 380 ? 15.422 17.484 11.656 1 89.69 380 THR B N 1
ATOM 7754 C CA . THR B 1 380 ? 16.797 17.812 11.273 1 89.69 380 THR B CA 1
ATOM 7755 C C . THR B 1 380 ? 17.203 19.188 11.797 1 89.69 380 THR B C 1
ATOM 7757 O O . THR B 1 380 ? 16.344 20.047 11.977 1 89.69 380 THR B O 1
ATOM 7760 N N . ASP B 1 381 ? 18.453 19.344 12.117 1 89.31 381 ASP B N 1
ATOM 7761 C CA . ASP B 1 381 ? 18.953 20.609 12.656 1 89.31 381 ASP B CA 1
ATOM 7762 C C . ASP B 1 381 ? 20.422 20.812 12.328 1 89.31 381 ASP B C 1
ATOM 7764 O O . ASP B 1 381 ? 21.109 19.859 11.93 1 89.31 381 ASP B O 1
ATOM 7768 N N . ALA B 1 382 ? 20.766 22.062 12.367 1 79.88 382 ALA B N 1
ATOM 7769 C CA . ALA B 1 382 ? 22.188 22.359 12.227 1 79.88 382 ALA B CA 1
ATOM 7770 C C . ALA B 1 382 ? 22.953 21.938 13.477 1 79.88 382 ALA B C 1
ATOM 7772 O O . ALA B 1 382 ? 22.422 21.984 14.586 1 79.88 382 ALA B O 1
ATOM 7773 N N . SER B 1 383 ? 24.156 21.375 13.336 1 72.44 383 SER B N 1
ATOM 7774 C CA . SER B 1 383 ? 24.953 20.875 14.453 1 72.44 383 SER B CA 1
ATOM 7775 C C . SER B 1 383 ? 25.484 22.016 15.312 1 72.44 383 SER B C 1
ATOM 7777 O O . SER B 1 383 ? 25.891 21.797 16.453 1 72.44 383 SER B O 1
ATOM 7779 N N . GLY B 1 384 ? 25.547 23.172 14.828 1 65.25 384 GLY B N 1
ATOM 7780 C CA . GLY B 1 384 ? 26.031 24.297 15.609 1 65.25 384 GLY B CA 1
ATOM 7781 C C . GLY B 1 384 ? 25.547 25.625 15.086 1 65.25 384 GLY B C 1
ATOM 7782 O O . GLY B 1 384 ? 24.891 25.703 14.047 1 65.25 384 GLY B O 1
ATOM 7783 N N . LYS B 1 385 ? 25.766 26.672 15.875 1 61.03 385 LYS B N 1
ATOM 7784 C CA . LYS B 1 385 ? 25.297 28.031 15.562 1 61.03 385 LYS B CA 1
ATOM 7785 C C . LYS B 1 385 ? 25.828 28.484 14.203 1 61.03 385 LYS B C 1
ATOM 7787 O O . LYS B 1 385 ? 25.109 29.172 13.461 1 61.03 385 LYS B O 1
ATOM 7792 N N . ASN B 1 386 ? 27 27.984 13.891 1 59.16 386 ASN B N 1
ATOM 7793 C CA . ASN B 1 386 ? 27.578 28.422 12.625 1 59.16 386 ASN B CA 1
ATOM 7794 C C . ASN B 1 386 ? 28.094 27.25 11.797 1 59.16 386 ASN B C 1
ATOM 7796 O O . ASN B 1 386 ? 29.062 27.375 11.055 1 59.16 386 ASN B O 1
ATOM 7800 N N . SER B 1 387 ? 27.375 26.094 12.055 1 58.47 387 SER B N 1
ATOM 7801 C CA . SER B 1 387 ? 27.844 24.906 11.336 1 58.47 387 SER B CA 1
ATOM 7802 C C . SER B 1 387 ? 26.922 24.562 10.172 1 58.47 387 SER B C 1
ATOM 7804 O O . SER B 1 387 ? 25.719 24.812 10.234 1 58.47 387 SER B O 1
ATOM 7806 N N . SER B 1 388 ? 27.547 24.219 9.055 1 59.94 388 SER B N 1
ATOM 7807 C CA . SER B 1 388 ? 26.781 23.734 7.906 1 59.94 388 SER B CA 1
ATOM 7808 C C . SER B 1 388 ? 26.516 22.234 8.023 1 59.94 388 SER B C 1
ATOM 7810 O O . SER B 1 388 ? 25.797 21.672 7.203 1 59.94 388 SER B O 1
ATOM 7812 N N . ALA B 1 389 ? 27.016 21.688 9.102 1 68.25 389 ALA B N 1
ATOM 7813 C CA . ALA B 1 389 ? 26.766 20.266 9.297 1 68.25 389 ALA B CA 1
ATOM 7814 C C . ALA B 1 389 ? 25.422 20.016 9.953 1 68.25 389 ALA B C 1
ATOM 7816 O O . ALA B 1 389 ? 24.922 20.875 10.703 1 68.25 389 ALA B O 1
ATOM 7817 N N . GLY B 1 390 ? 24.797 18.984 9.523 1 80.38 390 GLY B N 1
ATOM 7818 C CA . GLY B 1 390 ? 23.453 18.703 9.992 1 80.38 390 GLY B CA 1
ATOM 7819 C C . GLY B 1 390 ? 23.391 17.578 11.016 1 80.38 390 GLY B C 1
ATOM 7820 O O . GLY B 1 390 ? 24.359 16.812 11.156 1 80.38 390 GLY B O 1
ATOM 7821 N N . ARG B 1 391 ? 22.375 17.609 11.852 1 83.44 391 ARG B N 1
ATOM 7822 C CA . ARG B 1 391 ? 22.062 16.547 12.805 1 83.44 391 ARG B CA 1
ATOM 7823 C C . ARG B 1 391 ? 20.594 16.172 12.758 1 83.44 391 ARG B C 1
ATOM 7825 O O . ARG B 1 391 ? 19.766 16.938 12.242 1 83.44 391 ARG B O 1
ATOM 7832 N N . ILE B 1 392 ? 20.344 15 13.172 1 86.12 392 ILE B N 1
ATOM 7833 C CA . ILE B 1 392 ? 18.984 14.516 13.312 1 86.12 392 ILE B CA 1
ATOM 7834 C C . ILE B 1 392 ? 18.625 14.383 14.789 1 86.12 392 ILE B C 1
ATOM 7836 O O . ILE B 1 392 ? 19.359 13.758 15.555 1 86.12 392 ILE B O 1
ATOM 7840 N N . LEU B 1 393 ? 17.562 15.008 15.172 1 86.25 393 LEU B N 1
ATOM 7841 C CA . LEU B 1 393 ? 17.156 15.031 16.578 1 86.25 393 LEU B CA 1
ATOM 7842 C C . LEU B 1 393 ? 15.828 14.305 16.766 1 86.25 393 LEU B C 1
ATOM 7844 O O . LEU B 1 393 ? 14.891 14.492 15.992 1 86.25 393 LEU B O 1
ATOM 7848 N N . GLU B 1 394 ? 15.859 13.453 17.734 1 86 394 GLU B N 1
ATOM 7849 C CA . GLU B 1 394 ? 14.586 12.969 18.266 1 86 394 GLU B CA 1
ATOM 7850 C C . GLU B 1 394 ? 14.094 13.844 19.406 1 86 394 GLU B C 1
ATOM 7852 O O . GLU B 1 394 ? 14.656 13.82 20.516 1 86 394 GLU B O 1
ATOM 7857 N N . ILE B 1 395 ? 13.078 14.625 19.141 1 89.31 395 ILE B N 1
ATOM 7858 C CA . ILE B 1 395 ? 12.617 15.633 20.094 1 89.31 395 ILE B CA 1
ATOM 7859 C C . ILE B 1 395 ? 11.891 14.945 21.25 1 89.31 395 ILE B C 1
ATOM 7861 O O . ILE B 1 395 ? 10.93 14.203 21.047 1 89.31 395 ILE B O 1
ATOM 7865 N N . THR B 1 396 ? 12.422 15.133 22.438 1 86.75 396 THR B N 1
ATOM 7866 C CA . THR B 1 396 ? 11.828 14.57 23.656 1 86.75 396 THR B CA 1
ATOM 7867 C C . THR B 1 396 ? 11.484 15.672 24.641 1 86.75 396 THR B C 1
ATOM 7869 O O . THR B 1 396 ? 12.094 16.75 24.625 1 86.75 396 THR B O 1
ATOM 7872 N N . LYS B 1 397 ? 10.672 15.367 25.516 1 88.31 397 LYS B N 1
ATOM 7873 C CA . LYS B 1 397 ? 10.156 16.328 26.484 1 88.31 397 LYS B CA 1
ATOM 7874 C C . LYS B 1 397 ? 11.266 16.828 27.406 1 88.31 397 LYS B C 1
ATOM 7876 O O . LYS B 1 397 ? 11.945 16.031 28.062 1 88.31 397 LYS B O 1
ATOM 7881 N N . GLY B 1 398 ? 11.398 18.109 27.406 1 89.06 398 GLY B N 1
ATOM 7882 C CA . GLY B 1 398 ? 12.266 18.766 28.359 1 89.06 398 GLY B CA 1
ATOM 7883 C C . GLY B 1 398 ? 13.734 18.688 27.984 1 89.06 398 GLY B C 1
ATOM 7884 O O . GLY B 1 398 ? 14.594 19.219 28.703 1 89.06 398 GLY B O 1
ATOM 7885 N N . LYS B 1 399 ? 14.039 18.109 26.922 1 89.19 399 LYS B N 1
ATOM 7886 C CA . LYS B 1 399 ? 15.438 17.938 26.547 1 89.19 399 LYS B CA 1
ATOM 7887 C C . LYS B 1 399 ? 16.031 19.25 26.016 1 89.19 399 LYS B C 1
ATOM 7889 O O . LYS B 1 399 ? 15.336 20.016 25.344 1 89.19 399 LYS B O 1
ATOM 7894 N N . ASP B 1 400 ? 17.328 19.531 26.328 1 88.19 400 ASP B N 1
ATOM 7895 C CA . ASP B 1 400 ? 18.109 20.656 25.812 1 88.19 400 ASP B CA 1
ATOM 7896 C C . ASP B 1 400 ? 19.156 20.172 24.797 1 88.19 400 ASP B C 1
ATOM 7898 O O . ASP B 1 400 ? 20.094 19.469 25.156 1 88.19 400 ASP B O 1
ATOM 7902 N N . TYR B 1 401 ? 18.984 20.578 23.641 1 87.06 401 TYR B N 1
ATOM 7903 C CA . TYR B 1 401 ? 19.844 20.094 22.562 1 87.06 401 TYR B CA 1
ATOM 7904 C C . TYR B 1 401 ? 20.984 21.062 22.297 1 87.06 401 TYR B C 1
ATOM 7906 O O . TYR B 1 401 ? 21.719 20.906 21.312 1 87.06 401 TYR B O 1
ATOM 7914 N N . GLY B 1 402 ? 21.156 22.078 23.016 1 76.31 402 GLY B N 1
ATOM 7915 C CA . GLY B 1 402 ? 22.172 23.094 22.812 1 76.31 402 GLY B CA 1
ATOM 7916 C C . GLY B 1 402 ? 23.594 22.562 22.953 1 76.31 402 GLY B C 1
ATOM 7917 O O . GLY B 1 402 ? 24.516 23.016 22.281 1 76.31 402 GLY B O 1
ATOM 7918 N N . GLU B 1 403 ? 23.844 21.656 23.984 1 63.28 403 GLU B N 1
ATOM 7919 C CA . GLU B 1 403 ? 25.203 21.25 24.328 1 63.28 403 GLU B CA 1
ATOM 7920 C C . GLU B 1 403 ? 25.672 20.078 23.469 1 63.28 403 GLU B C 1
ATOM 7922 O O . GLU B 1 403 ? 26.859 19.75 23.438 1 63.28 403 GLU B O 1
ATOM 7927 N N . SER B 1 404 ? 24.812 19.391 22.812 1 55.56 404 SER B N 1
ATOM 7928 C CA . SER B 1 404 ? 25.156 18.078 22.25 1 55.56 404 SER B CA 1
ATOM 7929 C C . SER B 1 404 ? 25.641 18.219 20.797 1 55.56 404 SER B C 1
ATOM 7931 O O . SER B 1 404 ? 24.875 17.953 19.859 1 55.56 404 SER B O 1
ATOM 7933 N N . LEU B 1 405 ? 26.656 19.031 20.625 1 51.91 405 LEU B N 1
ATOM 7934 C CA . LEU B 1 405 ? 27.078 19.359 19.266 1 51.91 405 LEU B CA 1
ATOM 7935 C C . LEU B 1 405 ? 27.969 18.25 18.688 1 51.91 405 LEU B C 1
ATOM 7937 O O . LEU B 1 405 ? 29.125 18.109 19.078 1 51.91 405 LEU B O 1
ATOM 7941 N N . LEU B 1 406 ? 27.469 17.031 18.547 1 47.44 406 LEU B N 1
ATOM 7942 C CA . LEU B 1 406 ? 28.375 16.156 17.781 1 47.44 406 LEU B CA 1
ATOM 7943 C C . LEU B 1 406 ? 28.438 16.609 16.328 1 47.44 406 LEU B C 1
ATOM 7945 O O . LEU B 1 406 ? 27.391 16.781 15.688 1 47.44 406 LEU B O 1
ATOM 7949 N N . PRO B 1 407 ? 29.594 17.062 15.891 1 44.72 407 PRO B N 1
ATOM 7950 C CA . PRO B 1 407 ? 29.766 17.5 14.5 1 44.72 407 PRO B CA 1
ATOM 7951 C C . PRO B 1 407 ? 29.328 16.438 13.492 1 44.72 407 PRO B C 1
ATOM 7953 O O . PRO B 1 407 ? 29.75 15.281 13.57 1 44.72 407 PRO B O 1
ATOM 7956 N N . GLY B 1 408 ? 28.125 16.203 13.148 1 49.5 408 GLY B N 1
ATOM 7957 C CA . GLY B 1 408 ? 27.844 15.266 12.07 1 49.5 408 GLY B CA 1
ATOM 7958 C C . GLY B 1 408 ? 28.359 15.742 10.727 1 49.5 408 GLY B C 1
ATOM 7959 O O . GLY B 1 408 ? 28.641 16.922 10.539 1 49.5 408 GLY B O 1
ATOM 7960 N N . GLY B 1 409 ? 29.188 15.008 9.977 1 50.62 409 GLY B N 1
ATOM 7961 C CA . GLY B 1 409 ? 29.672 15.188 8.617 1 50.62 409 GLY B CA 1
ATOM 7962 C C . GLY B 1 409 ? 28.562 15.188 7.578 1 50.62 409 GLY B C 1
ATOM 7963 O O . GLY B 1 409 ? 27.484 14.648 7.816 1 50.62 409 GLY B O 1
ATOM 7964 N N . GLY B 1 410 ? 28.391 16.391 6.684 1 57.25 410 GLY B N 1
ATOM 7965 C CA . GLY B 1 410 ? 27.594 16.484 5.477 1 57.25 410 GLY B CA 1
ATOM 7966 C C . GLY B 1 410 ? 26.703 17.719 5.453 1 57.25 410 GLY B C 1
ATOM 7967 O O . GLY B 1 410 ? 26.688 18.5 6.41 1 57.25 410 GLY B O 1
ATOM 7968 N N . ALA B 1 411 ? 26.141 17.969 4.328 1 62.41 411 ALA B N 1
ATOM 7969 C CA . ALA B 1 411 ? 25.266 19.125 4.117 1 62.41 411 ALA B CA 1
ATOM 7970 C C . ALA B 1 411 ? 24.062 19.062 5.047 1 62.41 411 ALA B C 1
ATOM 7972 O O . ALA B 1 411 ? 23.562 17.984 5.379 1 62.41 411 ALA B O 1
ATOM 7973 N N . ALA B 1 412 ? 23.766 20.203 5.586 1 72.31 412 ALA B N 1
ATOM 7974 C CA . ALA B 1 412 ? 22.609 20.312 6.477 1 72.31 412 ALA B CA 1
ATOM 7975 C C . ALA B 1 412 ? 21.344 19.812 5.793 1 72.31 412 ALA B C 1
ATOM 7977 O O . ALA B 1 412 ? 21.016 20.234 4.688 1 72.31 412 ALA B O 1
ATOM 7978 N N . PRO B 1 413 ? 20.688 18.875 6.391 1 81 413 PRO B N 1
ATOM 7979 C CA . PRO B 1 413 ? 19.453 18.344 5.809 1 81 413 PRO B CA 1
ATOM 7980 C C . PRO B 1 413 ? 18.328 19.375 5.805 1 81 413 PRO B C 1
ATOM 7982 O O . PRO B 1 413 ? 18.281 20.25 6.668 1 81 413 PRO B O 1
ATOM 7985 N N . VAL B 1 414 ? 17.547 19.328 4.801 1 87.25 414 VAL B N 1
ATOM 7986 C CA . VAL B 1 414 ? 16.391 20.203 4.664 1 87.25 414 VAL B CA 1
ATOM 7987 C C . VAL B 1 414 ? 15.219 19.641 5.484 1 87.25 414 VAL B C 1
ATOM 7989 O O . VAL B 1 414 ? 14.344 20.391 5.918 1 87.25 414 VAL B O 1
ATOM 7992 N N . GLY B 1 415 ? 15.227 18.438 5.723 1 91.62 415 GLY B N 1
ATOM 7993 C CA . GLY B 1 415 ? 14.148 17.766 6.441 1 91.62 415 GLY B CA 1
ATOM 7994 C C . GLY B 1 415 ? 14.039 16.297 6.117 1 91.62 415 GLY B C 1
ATOM 7995 O O . GLY B 1 415 ? 14.93 15.719 5.492 1 91.62 415 GLY B O 1
ATOM 7996 N N . GLY B 1 416 ? 12.93 15.766 6.613 1 91.94 416 GLY B N 1
ATOM 7997 C CA . GLY B 1 416 ? 12.703 14.352 6.352 1 91.94 416 GLY B CA 1
ATOM 7998 C C . GLY B 1 416 ? 11.258 13.93 6.555 1 91.94 416 GLY B C 1
ATOM 7999 O O . GLY B 1 416 ? 10.391 14.773 6.801 1 91.94 416 GLY B O 1
ATOM 8000 N N . PHE B 1 417 ? 11.078 12.688 6.27 1 92.19 417 PHE B N 1
ATOM 8001 C CA . PHE B 1 417 ? 9.758 12.102 6.438 1 92.19 417 PHE B CA 1
ATOM 8002 C C . PHE B 1 417 ? 9.867 10.633 6.848 1 92.19 417 PHE B C 1
ATOM 8004 O O . PHE B 1 417 ? 10.883 9.992 6.598 1 92.19 417 PHE B O 1
ATOM 8011 N N . VAL B 1 418 ? 8.898 10.227 7.52 1 89.94 418 VAL B N 1
ATOM 8012 C CA . VAL B 1 418 ? 8.727 8.797 7.762 1 89.94 418 VAL B CA 1
ATOM 8013 C C . VAL B 1 418 ? 7.75 8.219 6.746 1 89.94 418 VAL B C 1
ATOM 8015 O O . VAL B 1 418 ? 6.594 8.648 6.672 1 89.94 418 VAL B O 1
ATOM 8018 N N . TYR B 1 419 ? 8.18 7.23 5.996 1 90.25 419 TYR B N 1
ATOM 8019 C CA . TYR B 1 419 ? 7.324 6.711 4.938 1 90.25 419 TYR B CA 1
ATOM 8020 C C . TYR B 1 419 ? 6.281 5.754 5.496 1 90.25 419 TYR B C 1
ATOM 8022 O O . TYR B 1 419 ? 6.625 4.73 6.094 1 90.25 419 TYR B O 1
ATOM 8030 N N . ARG B 1 420 ? 5.07 6.109 5.273 1 84.75 420 ARG B N 1
ATOM 8031 C CA . ARG B 1 420 ? 3.957 5.285 5.727 1 84.75 420 ARG B CA 1
ATOM 8032 C C . ARG B 1 420 ? 2.98 5.008 4.59 1 84.75 420 ARG B C 1
ATOM 8034 O O . ARG B 1 420 ? 1.809 4.711 4.828 1 84.75 420 ARG B O 1
ATOM 8041 N N . GLY B 1 421 ? 3.49 5.172 3.377 1 84.81 421 GLY B N 1
ATOM 8042 C CA . GLY B 1 421 ? 2.674 4.883 2.209 1 84.81 421 GLY B CA 1
ATOM 8043 C C . GLY B 1 421 ? 2.582 3.402 1.896 1 84.81 421 GLY B C 1
ATOM 8044 O O . GLY B 1 421 ? 3.158 2.576 2.607 1 84.81 421 GLY B O 1
ATOM 8045 N N . CYS B 1 422 ? 1.787 3.025 0.896 1 78 422 CYS B N 1
ATOM 8046 C CA . CYS B 1 422 ? 1.56 1.634 0.526 1 78 422 CYS B CA 1
ATOM 8047 C C . CYS B 1 422 ? 2.26 1.296 -0.784 1 78 422 CYS B C 1
ATOM 8049 O O . CYS B 1 422 ? 2.426 0.121 -1.119 1 78 422 CYS B O 1
ATOM 8051 N N . GLN B 1 423 ? 2.674 2.225 -1.416 1 79.12 423 GLN B N 1
ATOM 8052 C CA . GLN B 1 423 ? 3.199 1.976 -2.754 1 79.12 423 GLN B CA 1
ATOM 8053 C C . GLN B 1 423 ? 4.633 1.451 -2.693 1 79.12 423 GLN B C 1
ATOM 8055 O O . GLN B 1 423 ? 5.191 1.042 -3.713 1 79.12 423 GLN B O 1
ATOM 8060 N N . SER B 1 424 ? 5.23 1.51 -1.571 1 80.06 424 SER B N 1
ATOM 8061 C CA . SER B 1 424 ? 6.559 0.925 -1.399 1 80.06 424 SER B CA 1
ATOM 8062 C C . SER B 1 424 ? 6.66 0.169 -0.079 1 80.06 424 SER B C 1
ATOM 8064 O O . SER B 1 424 ? 6.824 0.78 0.98 1 80.06 424 SER B O 1
ATOM 8066 N N . ARG B 1 425 ? 6.707 -1.065 -0.13 1 72.44 425 ARG B N 1
ATOM 8067 C CA . ARG B 1 425 ? 6.824 -1.869 1.082 1 72.44 425 ARG B CA 1
ATOM 8068 C C . ARG B 1 425 ? 8.234 -1.788 1.66 1 72.44 425 ARG B C 1
ATOM 8070 O O . ARG B 1 425 ? 8.414 -1.81 2.879 1 72.44 425 ARG B O 1
ATOM 8077 N N . ARG B 1 426 ? 9.141 -1.725 0.852 1 74.44 426 ARG B N 1
ATOM 8078 C CA . ARG B 1 426 ? 10.523 -1.727 1.312 1 74.44 426 ARG B CA 1
ATOM 8079 C C . ARG B 1 426 ? 10.859 -0.435 2.049 1 74.44 426 ARG B C 1
ATOM 8081 O O . ARG B 1 426 ? 11.789 -0.401 2.863 1 74.44 426 ARG B O 1
ATOM 8088 N N . LEU B 1 427 ? 10.188 0.598 1.704 1 83.88 427 LEU B N 1
ATOM 8089 C CA . LEU B 1 427 ? 10.461 1.89 2.324 1 83.88 427 LEU B CA 1
ATOM 8090 C C . LEU B 1 427 ? 9.586 2.1 3.553 1 83.88 427 LEU B C 1
ATOM 8092 O O . LEU B 1 427 ? 9.828 3.016 4.344 1 83.88 427 LEU B O 1
ATOM 8096 N N . TYR B 1 428 ? 8.664 1.256 3.791 1 80.12 428 TYR B N 1
ATOM 8097 C CA . TYR B 1 428 ? 7.691 1.448 4.863 1 80.12 428 TYR B CA 1
ATOM 8098 C C . TYR B 1 428 ? 8.383 1.505 6.219 1 80.12 428 TYR B C 1
ATOM 8100 O O . TYR B 1 428 ? 9.188 0.631 6.551 1 80.12 428 TYR B O 1
ATOM 8108 N N . GLY B 1 429 ? 8.078 2.576 6.977 1 79.56 429 GLY B N 1
ATOM 8109 C CA . GLY B 1 429 ? 8.594 2.717 8.328 1 79.56 429 GLY B CA 1
ATOM 8110 C C . GLY B 1 429 ? 9.945 3.396 8.391 1 79.56 429 GLY B C 1
ATOM 8111 O O . GLY B 1 429 ? 10.422 3.764 9.469 1 79.56 429 GLY B O 1
ATOM 8112 N N . SER B 1 430 ? 10.562 3.584 7.281 1 83.94 430 SER B N 1
ATOM 8113 C CA . SER B 1 430 ? 11.883 4.203 7.242 1 83.94 430 SER B CA 1
ATOM 8114 C C . SER B 1 430 ? 11.789 5.719 7.336 1 83.94 430 SER B C 1
ATOM 8116 O O . SER B 1 430 ? 10.844 6.32 6.816 1 83.94 430 SER B O 1
ATOM 8118 N N . TYR B 1 431 ? 12.766 6.297 8.078 1 89.5 431 TYR B N 1
ATOM 8119 C CA . TYR B 1 431 ? 12.938 7.746 8.047 1 89.5 431 TYR B CA 1
ATOM 8120 C C . TYR B 1 431 ? 13.883 8.164 6.93 1 89.5 431 TYR B C 1
ATOM 8122 O O . TYR B 1 431 ? 15.023 7.695 6.863 1 89.5 431 TYR B O 1
ATOM 8130 N N . VAL B 1 432 ? 13.375 8.891 6.059 1 91.25 432 VAL B N 1
ATOM 8131 C CA . VAL B 1 432 ? 14.148 9.383 4.93 1 91.25 432 VAL B CA 1
ATOM 8132 C C . VAL B 1 432 ? 14.391 10.883 5.078 1 91.25 432 VAL B C 1
ATOM 8134 O O . VAL B 1 432 ? 13.484 11.633 5.457 1 91.25 432 VAL B O 1
ATOM 8137 N N . PHE B 1 433 ? 15.609 11.312 4.875 1 90.44 433 PHE B N 1
ATOM 8138 C CA . PHE B 1 433 ? 15.938 12.727 4.93 1 90.44 433 PHE B CA 1
ATOM 8139 C C . PHE B 1 433 ? 16.828 13.125 3.758 1 90.44 433 PHE B C 1
ATOM 8141 O O . PHE B 1 433 ? 17.406 12.258 3.088 1 90.44 433 PHE B O 1
ATOM 8148 N N . GLY B 1 434 ? 16.781 14.352 3.498 1 88.25 434 GLY B N 1
ATOM 8149 C CA . GLY B 1 434 ? 17.547 14.836 2.357 1 88.25 434 GLY B CA 1
ATOM 8150 C C . GLY B 1 434 ? 18.156 16.203 2.584 1 88.25 434 GLY B C 1
ATOM 8151 O O . GLY B 1 434 ? 17.766 16.906 3.516 1 88.25 434 GLY B O 1
ATOM 8152 N N . ASP B 1 435 ? 19.141 16.453 1.784 1 83.94 435 ASP B N 1
ATOM 8153 C CA . ASP B 1 435 ? 19.766 17.766 1.824 1 83.94 435 ASP B CA 1
ATOM 8154 C C . ASP B 1 435 ? 19.422 18.578 0.577 1 83.94 435 ASP B C 1
ATOM 8156 O O . ASP B 1 435 ? 18.75 18.078 -0.323 1 83.94 435 ASP B O 1
ATOM 8160 N N . LYS B 1 436 ? 19.812 19.766 0.575 1 82 436 LYS B N 1
ATOM 8161 C CA . LYS B 1 436 ? 19.453 20.703 -0.494 1 82 436 LYS B CA 1
ATOM 8162 C C . LYS B 1 436 ? 20.031 20.234 -1.833 1 82 436 LYS B C 1
ATOM 8164 O O . LYS B 1 436 ? 19.484 20.562 -2.889 1 82 436 LYS B O 1
ATOM 8169 N N . ASN B 1 437 ? 21 19.406 -1.778 1 75.94 437 ASN B N 1
ATOM 8170 C CA . ASN B 1 437 ? 21.688 19 -3.006 1 75.94 437 ASN B CA 1
ATOM 8171 C C . ASN B 1 437 ? 21 17.781 -3.641 1 75.94 437 ASN B C 1
ATOM 8173 O O . ASN B 1 437 ? 21.438 17.312 -4.691 1 75.94 437 ASN B O 1
ATOM 8177 N N . GLY B 1 438 ? 20.094 17.344 -3.029 1 79 438 GLY B N 1
ATOM 8178 C CA . GLY B 1 438 ? 19.328 16.266 -3.629 1 79 438 GLY B CA 1
ATOM 8179 C C . GLY B 1 438 ? 19.719 14.898 -3.109 1 79 438 GLY B C 1
ATOM 8180 O O . GLY B 1 438 ? 19.25 13.875 -3.617 1 79 438 GLY B O 1
ATOM 8181 N N . ASN B 1 439 ? 20.531 14.906 -2.152 1 81.69 439 ASN B N 1
ATOM 8182 C CA . ASN B 1 439 ? 20.922 13.617 -1.57 1 81.69 439 ASN B CA 1
ATOM 8183 C C . ASN B 1 439 ? 19.891 13.148 -0.542 1 81.69 439 ASN B C 1
ATOM 8185 O O . ASN B 1 439 ? 19.547 13.883 0.382 1 81.69 439 ASN B O 1
ATOM 8189 N N . LEU B 1 440 ? 19.484 11.984 -0.845 1 89.06 440 LEU B N 1
ATOM 8190 C CA . LEU B 1 440 ? 18.547 11.375 0.086 1 89.06 440 LEU B CA 1
ATOM 8191 C C . LEU B 1 440 ? 19.188 10.211 0.828 1 89.06 440 LEU B C 1
ATOM 8193 O O . LEU B 1 440 ? 19.984 9.469 0.252 1 89.06 440 LEU B O 1
ATOM 8197 N N . ARG B 1 441 ? 18.828 10.133 2.098 1 88.06 441 ARG B N 1
ATOM 8198 C CA . ARG B 1 441 ? 19.328 9.047 2.938 1 88.06 441 ARG B CA 1
ATOM 8199 C C . ARG B 1 441 ? 18.203 8.414 3.746 1 88.06 441 ARG B C 1
ATOM 8201 O O . ARG B 1 441 ? 17.188 9.062 4.02 1 88.06 441 ARG B O 1
ATOM 8208 N N . ILE B 1 442 ? 18.391 7.129 4.004 1 87.06 442 ILE B N 1
ATOM 8209 C CA . ILE B 1 442 ? 17.438 6.371 4.793 1 87.06 442 ILE B CA 1
ATOM 8210 C C . ILE B 1 442 ? 18.047 6.004 6.145 1 87.06 442 ILE B C 1
ATOM 8212 O O . ILE B 1 442 ? 19.219 5.625 6.219 1 87.06 442 ILE B O 1
ATOM 8216 N N . LEU B 1 443 ? 17.297 6.273 7.125 1 81.44 443 LEU B N 1
ATOM 8217 C CA . LEU B 1 443 ? 17.656 5.816 8.461 1 81.44 443 LEU B CA 1
ATOM 8218 C C . LEU B 1 443 ? 16.719 4.711 8.93 1 81.44 443 LEU B C 1
ATOM 8220 O O . LEU B 1 443 ? 15.492 4.883 8.914 1 81.44 443 LEU B O 1
ATOM 8224 N N . GLN B 1 444 ? 17.234 3.447 9.141 1 72.56 444 GLN B N 1
ATOM 8225 C CA . GLN B 1 444 ? 16.422 2.324 9.609 1 72.56 444 GLN B CA 1
ATOM 8226 C C . GLN B 1 444 ? 17 1.741 10.898 1 72.56 444 GLN B C 1
ATOM 8228 O O . GLN B 1 444 ? 18.219 1.729 11.094 1 72.56 444 GLN B O 1
ATOM 8233 N N . LYS B 1 445 ? 15.961 1.385 11.797 1 62.44 445 LYS B N 1
ATOM 8234 C CA . LYS B 1 445 ? 16.406 0.727 13.023 1 62.44 445 LYS B CA 1
ATOM 8235 C C . LYS B 1 445 ? 16.812 -0.718 12.75 1 62.44 445 LYS B C 1
ATOM 8237 O O . LYS B 1 445 ? 16.109 -1.447 12.047 1 62.44 445 LYS B O 1
ATOM 8242 N N . SER B 1 446 ? 18.078 -1.095 12.75 1 51.31 446 SER B N 1
ATOM 8243 C CA . SER B 1 446 ? 18.562 -2.449 12.516 1 51.31 446 SER B CA 1
ATOM 8244 C C . SER B 1 446 ? 17.828 -3.463 13.383 1 51.31 446 SER B C 1
ATOM 8246 O O . SER B 1 446 ? 17.656 -3.246 14.586 1 51.31 446 SER B O 1
ATOM 8248 N N . THR B 1 447 ? 16.922 -4.34 12.836 1 45.66 447 THR B N 1
ATOM 8249 C CA . THR B 1 447 ? 16.297 -5.438 13.57 1 45.66 447 THR B CA 1
ATOM 8250 C C . THR B 1 447 ? 17.359 -6.344 14.188 1 45.66 447 THR B C 1
ATOM 8252 O O . THR B 1 447 ? 17.062 -7.125 15.094 1 45.66 447 THR B O 1
ATOM 8255 N N . ALA B 1 448 ? 18.25 -6.898 13.391 1 40.88 448 ALA B N 1
ATOM 8256 C CA . ALA B 1 448 ? 19.156 -7.898 13.961 1 40.88 448 ALA B CA 1
ATOM 8257 C C . ALA B 1 448 ? 19.578 -7.512 15.375 1 40.88 448 ALA B C 1
ATOM 8259 O O . ALA B 1 448 ? 19.656 -8.367 16.266 1 40.88 448 ALA B O 1
ATOM 8260 N N . ALA B 1 449 ? 20.766 -6.703 15.422 1 33.28 449 ALA B N 1
ATOM 8261 C CA . ALA B 1 449 ? 21.453 -6.531 16.703 1 33.28 449 ALA B CA 1
ATOM 8262 C C . ALA B 1 449 ? 20.547 -5.816 17.703 1 33.28 449 ALA B C 1
ATOM 8264 O O . ALA B 1 449 ? 19.859 -4.855 17.359 1 33.28 449 ALA B O 1
ATOM 8265 N N . MET B 1 450 ? 20.141 -6.387 18.75 1 35.16 450 MET B N 1
ATOM 8266 C CA . MET B 1 450 ? 19.578 -5.961 20.031 1 35.16 450 MET B CA 1
ATOM 8267 C C . MET B 1 450 ? 19.719 -4.449 20.203 1 35.16 450 MET B C 1
ATOM 8269 O O . MET B 1 450 ? 19.078 -3.865 21.094 1 35.16 450 MET B O 1
ATOM 8273 N N . ARG B 1 451 ? 20.953 -3.881 19.953 1 38.94 451 ARG B N 1
ATOM 8274 C CA . ARG B 1 451 ? 21.391 -2.709 20.703 1 38.94 451 ARG B CA 1
ATOM 8275 C C . ARG B 1 451 ? 21.016 -1.421 19.984 1 38.94 451 ARG B C 1
ATOM 8277 O O . ARG B 1 451 ? 21.562 -1.124 18.922 1 38.94 451 ARG B O 1
ATOM 8284 N N . GLY B 1 452 ? 19.781 -0.804 19.906 1 49.22 452 GLY B N 1
ATOM 8285 C CA . GLY B 1 452 ? 19.391 0.594 19.844 1 49.22 452 GLY B CA 1
ATOM 8286 C C . GLY B 1 452 ? 20.109 1.371 18.75 1 49.22 452 GLY B C 1
ATOM 8287 O O . GLY B 1 452 ? 20.188 2.6 18.812 1 49.22 452 GLY B O 1
ATOM 8288 N N . HIS B 1 453 ? 20.812 0.644 17.656 1 60.09 453 HIS B N 1
ATOM 8289 C CA . HIS B 1 453 ? 21.625 1.442 16.766 1 60.09 453 HIS B CA 1
ATOM 8290 C C . HIS B 1 453 ? 20.922 1.69 15.438 1 60.09 453 HIS B C 1
ATOM 8292 O O . HIS B 1 453 ? 20.219 0.808 14.93 1 60.09 453 HIS B O 1
ATOM 8298 N N . TRP B 1 454 ? 20.891 2.998 14.875 1 67.69 454 TRP B N 1
ATOM 8299 C CA . TRP B 1 454 ? 20.344 3.43 13.586 1 67.69 454 TRP B CA 1
ATOM 8300 C C . TRP B 1 454 ? 21.359 3.199 12.469 1 67.69 454 TRP B C 1
ATOM 8302 O O . TRP B 1 454 ? 22.562 3.422 12.648 1 67.69 454 TRP B O 1
ATOM 8312 N N . GLN B 1 455 ? 20.938 2.506 11.469 1 71.25 455 GLN B N 1
ATOM 8313 C CA . GLN B 1 455 ? 21.75 2.328 10.273 1 71.25 455 GLN B CA 1
ATOM 8314 C C . GLN B 1 455 ? 21.328 3.293 9.172 1 71.25 455 GLN B C 1
ATOM 8316 O O . GLN B 1 455 ? 20.125 3.504 8.953 1 71.25 455 GLN B O 1
ATOM 8321 N N . GLU B 1 456 ? 22.375 4.031 8.594 1 78.25 456 GLU B N 1
ATOM 8322 C CA . GLU B 1 456 ? 22.125 4.977 7.512 1 78.25 456 GLU B CA 1
ATOM 8323 C C . GLU B 1 456 ? 22.469 4.363 6.156 1 78.25 456 GLU B C 1
ATOM 8325 O O . GLU B 1 456 ? 23.484 3.668 6.023 1 78.25 456 GLU B O 1
ATOM 8330 N N . LYS B 1 457 ? 21.531 4.5 5.266 1 76.44 457 LYS B N 1
ATOM 8331 C CA . LYS B 1 457 ? 21.766 4.07 3.889 1 76.44 457 LYS B CA 1
ATOM 8332 C C . LYS B 1 457 ? 21.344 5.152 2.896 1 76.44 457 LYS B C 1
ATOM 8334 O O . LYS B 1 457 ? 20.484 5.98 3.203 1 76.44 457 LYS B O 1
ATOM 8339 N N . SER B 1 458 ? 22.047 5.184 1.747 1 83 458 SER B N 1
ATOM 8340 C CA . SER B 1 458 ? 21.656 6.133 0.707 1 83 458 SER B CA 1
ATOM 8341 C C . SER B 1 458 ? 20.391 5.676 -0.008 1 83 458 SER B C 1
ATOM 8343 O O . SER B 1 458 ? 20.188 4.484 -0.243 1 83 458 SER B O 1
ATOM 8345 N N . LEU B 1 459 ? 19.531 6.539 -0.246 1 87.69 459 LEU B N 1
ATOM 8346 C CA . LEU B 1 459 ? 18.375 6.277 -1.1 1 87.69 459 LEU B CA 1
ATOM 8347 C C . LEU B 1 459 ? 18.656 6.715 -2.533 1 87.69 459 LEU B C 1
ATOM 8349 O O . LEU B 1 459 ? 18.812 7.91 -2.803 1 87.69 459 LEU B O 1
ATOM 8353 N N . CYS B 1 460 ? 18.625 5.742 -3.447 1 84.31 460 CYS B N 1
ATOM 8354 C CA . CYS B 1 460 ? 18.969 6.031 -4.836 1 84.31 460 CYS B CA 1
ATOM 8355 C C . CYS B 1 460 ? 17.734 6.473 -5.617 1 84.31 460 CYS B C 1
ATOM 8357 O O . CYS B 1 460 ? 16.656 5.875 -5.488 1 84.31 460 CYS B O 1
ATOM 8359 N N . LEU B 1 461 ? 17.938 7.586 -6.34 1 85.38 461 LEU B N 1
ATOM 8360 C CA . LEU B 1 461 ? 16.938 8.023 -7.293 1 85.38 461 LEU B CA 1
ATOM 8361 C C . LEU B 1 461 ? 17.359 7.707 -8.719 1 85.38 461 LEU B C 1
ATOM 8363 O O . LEU B 1 461 ? 18.484 8.008 -9.117 1 85.38 461 LEU B O 1
ATOM 8367 N N . GLY B 1 462 ? 16.438 7.051 -9.469 1 79.19 462 GLY B N 1
ATOM 8368 C CA . GLY B 1 462 ? 16.734 6.613 -10.828 1 79.19 462 GLY B CA 1
ATOM 8369 C C . GLY B 1 462 ? 16.906 7.766 -11.797 1 79.19 462 GLY B C 1
ATOM 8370 O O . GLY B 1 462 ? 16.516 8.898 -11.516 1 79.19 462 GLY B O 1
ATOM 8371 N N . THR B 1 463 ? 17.453 7.406 -13 1 75.25 463 THR B N 1
ATOM 8372 C CA . THR B 1 463 ? 17.688 8.375 -14.062 1 75.25 463 THR B CA 1
ATOM 8373 C C . THR B 1 463 ? 16.438 8.57 -14.914 1 75.25 463 THR B C 1
ATOM 8375 O O . THR B 1 463 ? 15.477 7.809 -14.781 1 75.25 463 THR B O 1
ATOM 8378 N N . SER B 1 464 ? 16.531 9.625 -15.727 1 76.56 464 SER B N 1
ATOM 8379 C CA . SER B 1 464 ? 15.406 9.93 -16.609 1 76.56 464 SER B CA 1
ATOM 8380 C C . SER B 1 464 ? 15.156 8.789 -17.594 1 76.56 464 SER B C 1
ATOM 8382 O O . SER B 1 464 ? 14.023 8.547 -18 1 76.56 464 SER B O 1
ATOM 8384 N N . SER B 1 465 ? 16.156 8.086 -18 1 71.31 465 SER B N 1
ATOM 8385 C CA . SER B 1 465 ? 16 6.992 -18.953 1 71.31 465 SER B CA 1
ATOM 8386 C C . SER B 1 465 ? 15.18 5.855 -18.359 1 71.31 465 SER B C 1
ATOM 8388 O O . SER B 1 465 ? 14.359 5.25 -19.062 1 71.31 465 SER B O 1
ATOM 8390 N N . PHE B 1 466 ? 15.336 5.727 -17.094 1 70.5 466 PHE B N 1
ATOM 8391 C CA . PHE B 1 466 ? 14.641 4.629 -16.438 1 70.5 466 PHE B CA 1
ATOM 8392 C C . PHE B 1 466 ? 13.281 5.078 -15.922 1 70.5 466 PHE B C 1
ATOM 8394 O O . PHE B 1 466 ? 12.281 4.371 -16.078 1 70.5 466 PHE B O 1
ATOM 8401 N N . CYS B 1 467 ? 13.234 6.242 -15.32 1 79.88 467 CYS B N 1
ATOM 8402 C CA . CYS B 1 467 ? 12.031 6.707 -14.633 1 79.88 467 CYS B CA 1
ATOM 8403 C C . CYS B 1 467 ? 11.211 7.621 -15.531 1 79.88 467 CYS B C 1
ATOM 8405 O O . CYS B 1 467 ? 10.047 7.906 -15.234 1 79.88 467 CYS B O 1
ATOM 8407 N N . GLY B 1 468 ? 11.664 7.984 -16.625 1 74.69 468 GLY B N 1
ATOM 8408 C CA . GLY B 1 468 ? 10.984 8.961 -17.453 1 74.69 468 GLY B CA 1
ATOM 8409 C C . GLY B 1 468 ? 11.188 10.391 -16.984 1 74.69 468 GLY B C 1
ATOM 8410 O O . GLY B 1 468 ? 10.961 11.336 -17.75 1 74.69 468 GLY B O 1
ATOM 8411 N N . SER B 1 469 ? 11.43 10.5 -15.672 1 78 469 SER B N 1
ATOM 8412 C CA . SER B 1 469 ? 11.734 11.805 -15.094 1 78 469 SER B CA 1
ATOM 8413 C C . SER B 1 469 ? 12.836 11.703 -14.047 1 78 469 SER B C 1
ATOM 8415 O O . SER B 1 469 ? 13.109 10.625 -13.531 1 78 469 SER B O 1
ATOM 8417 N N . ALA B 1 470 ? 13.531 12.781 -13.891 1 80.69 470 ALA B N 1
ATOM 8418 C CA . ALA B 1 470 ? 14.57 12.852 -12.859 1 80.69 470 ALA B CA 1
ATOM 8419 C C . ALA B 1 470 ? 14.398 14.094 -11.992 1 80.69 470 ALA B C 1
ATOM 8421 O O . ALA B 1 470 ? 13.875 15.109 -12.445 1 80.69 470 ALA B O 1
ATOM 8422 N N . LEU B 1 471 ? 14.695 13.938 -10.758 1 85.56 471 LEU B N 1
ATOM 8423 C CA . LEU B 1 471 ? 14.672 15.07 -9.836 1 85.56 471 LEU B CA 1
ATOM 8424 C C . LEU B 1 471 ? 15.719 16.109 -10.234 1 85.56 471 LEU B C 1
ATOM 8426 O O . LEU B 1 471 ? 16.906 15.789 -10.352 1 85.56 471 LEU B O 1
ATOM 8430 N N . VAL B 1 472 ? 15.219 17.281 -10.523 1 79.94 472 VAL B N 1
ATOM 8431 C CA . VAL B 1 472 ? 16.125 18.359 -10.922 1 79.94 472 VAL B CA 1
ATOM 8432 C C . VAL B 1 472 ? 16.031 19.516 -9.922 1 79.94 472 VAL B C 1
ATOM 8434 O O . VAL B 1 472 ? 14.938 19.891 -9.492 1 79.94 472 VAL B O 1
ATOM 8437 N N . GLY B 1 473 ? 17.219 19.969 -9.492 1 80.06 473 GLY B N 1
ATOM 8438 C CA . GLY B 1 473 ? 17.25 21.156 -8.648 1 80.06 473 GLY B CA 1
ATOM 8439 C C . GLY B 1 473 ? 17.5 20.844 -7.188 1 80.06 473 GLY B C 1
ATOM 8440 O O . GLY B 1 473 ? 17.938 19.75 -6.844 1 80.06 473 GLY B O 1
ATOM 8441 N N . HIS B 1 474 ? 17.297 21.938 -6.371 1 84.5 474 HIS B N 1
ATOM 8442 C CA . HIS B 1 474 ? 17.5 21.828 -4.93 1 84.5 474 HIS B CA 1
ATOM 8443 C C . HIS B 1 474 ? 16.219 21.375 -4.23 1 84.5 474 HIS B C 1
ATOM 8445 O O . HIS B 1 474 ? 15.125 21.859 -4.551 1 84.5 474 HIS B O 1
ATOM 8451 N N . ILE B 1 475 ? 16.438 20.484 -3.336 1 89.5 475 ILE B N 1
ATOM 8452 C CA . ILE B 1 475 ? 15.281 20.047 -2.545 1 89.5 475 ILE B CA 1
ATOM 8453 C C . ILE B 1 475 ? 14.914 21.141 -1.543 1 89.5 475 ILE B C 1
ATOM 8455 O O . ILE B 1 475 ? 15.773 21.641 -0.816 1 89.5 475 ILE B O 1
ATOM 8459 N N . LEU B 1 476 ? 13.727 21.5 -1.572 1 89.25 476 LEU B N 1
ATOM 8460 C CA . LEU B 1 476 ? 13.242 22.547 -0.681 1 89.25 476 LEU B CA 1
ATOM 8461 C C . LEU B 1 476 ? 12.5 21.953 0.508 1 89.25 476 LEU B C 1
ATOM 8463 O O . LEU B 1 476 ? 12.406 22.578 1.566 1 89.25 476 LEU B O 1
ATOM 8467 N N . GLY B 1 477 ? 11.922 20.828 0.284 1 91.88 477 GLY B N 1
ATOM 8468 C CA . GLY B 1 477 ? 11.172 20.203 1.353 1 91.88 477 GLY B CA 1
ATOM 8469 C C . GLY B 1 477 ? 10.414 18.969 0.896 1 91.88 477 GLY B C 1
ATOM 8470 O O . GLY B 1 477 ? 10.562 18.531 -0.248 1 91.88 477 GLY B O 1
ATOM 8471 N N . PHE B 1 478 ? 9.633 18.469 1.873 1 94.5 478 PHE B N 1
ATOM 8472 C CA . PHE B 1 478 ? 8.875 17.25 1.626 1 94.5 478 PHE B CA 1
ATOM 8473 C C . PHE B 1 478 ? 7.422 17.422 2.043 1 94.5 478 PHE B C 1
ATOM 8475 O O . PHE B 1 478 ? 7.082 18.375 2.752 1 94.5 478 PHE B O 1
ATOM 8482 N N . GLY B 1 479 ? 6.637 16.547 1.512 1 95.44 479 GLY B N 1
ATOM 8483 C CA . GLY B 1 479 ? 5.23 16.484 1.888 1 95.44 479 GLY B CA 1
ATOM 8484 C C . GLY B 1 479 ? 4.645 15.094 1.781 1 95.44 479 GLY B C 1
ATOM 8485 O O . GLY B 1 479 ? 5.242 14.211 1.165 1 95.44 479 GLY B O 1
ATOM 8486 N N . GLU B 1 480 ? 3.541 14.984 2.451 1 94.44 480 GLU B N 1
ATOM 8487 C CA . GLU B 1 480 ? 2.844 13.695 2.471 1 94.44 480 GLU B CA 1
ATOM 8488 C C . GLU B 1 480 ? 1.366 13.867 2.127 1 94.44 480 GLU B C 1
ATOM 8490 O O . GLU B 1 480 ? 0.741 14.852 2.52 1 94.44 480 GLU B O 1
ATOM 8495 N N . ASP B 1 481 ? 0.85 12.906 1.405 1 93.88 481 ASP B N 1
ATOM 8496 C CA . ASP B 1 481 ? -0.585 12.938 1.142 1 93.88 481 ASP B CA 1
ATOM 8497 C C . ASP B 1 481 ? -1.348 12.062 2.135 1 93.88 481 ASP B C 1
ATOM 8499 O O . ASP B 1 481 ? -0.759 11.523 3.072 1 93.88 481 ASP B O 1
ATOM 8503 N N . GLU B 1 482 ? -2.637 12.039 1.97 1 91.31 482 GLU B N 1
ATOM 8504 C CA . GLU B 1 482 ? -3.496 11.352 2.932 1 91.31 482 GLU B CA 1
ATOM 8505 C C . GLU B 1 482 ? -3.242 9.852 2.928 1 91.31 482 GLU B C 1
ATOM 8507 O O . GLU B 1 482 ? -3.594 9.148 3.881 1 91.31 482 GLU B O 1
ATOM 8512 N N . LEU B 1 483 ? -2.67 9.359 1.896 1 86.88 483 LEU B N 1
ATOM 8513 C CA . LEU B 1 483 ? -2.41 7.926 1.79 1 86.88 483 LEU B CA 1
ATOM 8514 C C . LEU B 1 483 ? -1.002 7.594 2.273 1 86.88 483 LEU B C 1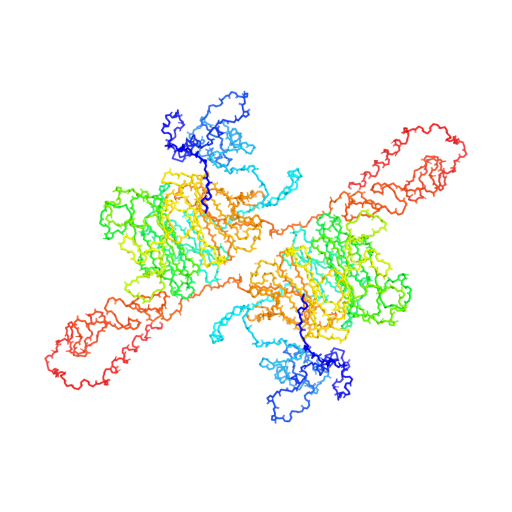
ATOM 8516 O O . LEU B 1 483 ? -0.599 6.43 2.268 1 86.88 483 LEU B O 1
ATOM 8520 N N . GLY B 1 484 ? -0.284 8.555 2.645 1 88.88 484 GLY B N 1
ATOM 8521 C CA . GLY B 1 484 ? 1.049 8.352 3.188 1 88.88 484 GLY B CA 1
ATOM 8522 C C . GLY B 1 484 ? 2.139 8.406 2.135 1 88.88 484 GLY B C 1
ATOM 8523 O O . GLY B 1 484 ? 3.305 8.133 2.424 1 88.88 484 GLY B O 1
ATOM 8524 N N . GLU B 1 485 ? 1.769 8.688 0.951 1 92.31 485 GLU B N 1
ATOM 8525 C CA . GLU B 1 485 ? 2.773 8.82 -0.099 1 92.31 485 GLU B CA 1
ATOM 8526 C C . GLU B 1 485 ? 3.492 10.164 -0.012 1 92.31 485 GLU B C 1
ATOM 8528 O O . GLU B 1 485 ? 2.924 11.148 0.469 1 92.31 485 GLU B O 1
ATOM 8533 N N . VAL B 1 486 ? 4.68 10.172 -0.51 1 95.75 486 VAL B N 1
ATOM 8534 C CA . VAL B 1 486 ? 5.555 11.297 -0.205 1 95.75 486 VAL B CA 1
ATOM 8535 C C . VAL B 1 486 ? 5.836 12.094 -1.477 1 95.75 486 VAL B C 1
ATOM 8537 O O . VAL B 1 486 ? 5.949 11.523 -2.562 1 95.75 486 VAL B O 1
ATOM 8540 N N . TYR B 1 487 ? 5.992 13.352 -1.29 1 96.94 487 TYR B N 1
ATOM 8541 C CA . TYR B 1 487 ? 6.301 14.297 -2.354 1 96.94 487 TYR B CA 1
ATOM 8542 C C . TYR B 1 487 ? 7.555 15.094 -2.027 1 96.94 487 TYR B C 1
ATOM 8544 O O . TYR B 1 487 ? 7.887 15.289 -0.855 1 96.94 487 TYR B O 1
ATOM 8552 N N . ILE B 1 488 ? 8.211 15.523 -3.045 1 95.44 488 ILE B N 1
ATOM 8553 C CA . ILE B 1 488 ? 9.438 16.297 -2.916 1 95.44 488 ILE B CA 1
ATOM 8554 C C . ILE B 1 488 ? 9.273 17.641 -3.615 1 95.44 488 ILE B C 1
ATOM 8556 O O . ILE B 1 488 ? 8.828 17.703 -4.766 1 95.44 488 ILE B O 1
ATOM 8560 N N . LEU B 1 489 ? 9.523 18.656 -2.9 1 94.88 489 LEU B N 1
ATOM 8561 C CA . LEU B 1 489 ? 9.547 20 -3.477 1 94.88 489 LEU B CA 1
ATOM 8562 C C . LEU B 1 489 ? 10.969 20.391 -3.893 1 94.88 489 LEU B C 1
ATOM 8564 O O . LEU B 1 489 ? 11.906 20.25 -3.111 1 94.88 489 LEU B O 1
ATOM 8568 N N . ALA B 1 490 ? 11.047 20.812 -5.109 1 91 490 ALA B N 1
ATOM 8569 C CA . ALA B 1 490 ? 12.367 21.172 -5.621 1 91 490 ALA B CA 1
ATOM 8570 C C . ALA B 1 490 ? 12.297 22.406 -6.496 1 91 490 ALA B C 1
ATOM 8572 O O . ALA B 1 490 ? 11.227 22.766 -7.004 1 91 490 ALA B O 1
ATOM 8573 N N . SER B 1 491 ? 13.375 23.078 -6.566 1 87.25 491 SER B N 1
ATOM 8574 C CA . SER B 1 491 ? 13.492 24.25 -7.449 1 87.25 491 SER B CA 1
ATOM 8575 C C . SER B 1 491 ? 14.867 24.297 -8.117 1 87.25 491 SER B C 1
ATOM 8577 O O . SER B 1 491 ? 15.875 23.969 -7.488 1 87.25 491 SER B O 1
ATOM 8579 N N . SER B 1 492 ? 14.891 24.484 -9.422 1 74.75 492 SER B N 1
ATOM 8580 C CA . SER B 1 492 ? 16.141 24.547 -10.164 1 74.75 492 SER B CA 1
ATOM 8581 C C . SER B 1 492 ? 16.859 25.891 -9.922 1 74.75 492 SER B C 1
ATOM 8583 O O . SER B 1 492 ? 18.078 25.984 -10.109 1 74.75 492 SER B O 1
ATOM 8585 N N . LYS B 1 493 ? 16.031 26.859 -9.719 1 63.38 493 LYS B N 1
ATOM 8586 C CA . LYS B 1 493 ? 16.641 28.172 -9.562 1 63.38 493 LYS B CA 1
ATOM 8587 C C . LYS B 1 493 ? 16.453 28.703 -8.141 1 63.38 493 LYS B C 1
ATOM 8589 O O . LYS B 1 493 ? 15.469 28.375 -7.473 1 63.38 493 LYS B O 1
ATOM 8594 N N . SER B 1 494 ? 17.578 29.203 -7.52 1 54.03 494 SER B N 1
ATOM 8595 C CA . SER B 1 494 ? 17.516 29.75 -6.168 1 54.03 494 SER B CA 1
ATOM 8596 C C . SER B 1 494 ? 16.734 31.047 -6.133 1 54.03 494 SER B C 1
ATOM 8598 O O . SER B 1 494 ? 16.422 31.562 -5.055 1 54.03 494 SER B O 1
ATOM 8600 N N . MET B 1 495 ? 16.422 31.594 -7.328 1 52.31 495 MET B N 1
ATOM 8601 C CA . MET B 1 495 ? 15.828 32.938 -7.234 1 52.31 495 MET B CA 1
ATOM 8602 C C . MET B 1 495 ? 14.312 32.844 -7.137 1 52.31 495 MET B C 1
ATOM 8604 O O . MET B 1 495 ? 13.68 32.094 -7.871 1 52.31 495 MET B O 1
ATOM 8608 N N . ALA B 1 496 ? 13.766 33.531 -6.195 1 55.88 496 ALA B N 1
ATOM 8609 C CA . ALA B 1 496 ? 12.352 33.594 -5.84 1 55.88 496 ALA B CA 1
ATOM 8610 C C . ALA B 1 496 ? 11.5 33.969 -7.047 1 55.88 496 ALA B C 1
ATOM 8612 O O . ALA B 1 496 ? 10.328 33.594 -7.129 1 55.88 496 ALA B O 1
ATOM 8613 N N . GLN B 1 497 ? 11.984 34.75 -8.016 1 56.97 497 GLN B N 1
ATOM 8614 C CA . GLN B 1 497 ? 11.109 35.312 -9.039 1 56.97 497 GLN B CA 1
ATOM 8615 C C . GLN B 1 497 ? 10.859 34.312 -10.164 1 56.97 497 GLN B C 1
ATOM 8617 O O . GLN B 1 497 ? 9.953 34.5 -10.984 1 56.97 497 GLN B O 1
ATOM 8622 N N . SER B 1 498 ? 11.492 33.094 -10.023 1 66.38 498 SER B N 1
ATOM 8623 C CA . SER B 1 498 ? 11.312 32.188 -11.133 1 66.38 498 SER B CA 1
ATOM 8624 C C . SER B 1 498 ? 10.266 31.109 -10.797 1 66.38 498 SER B C 1
ATOM 8626 O O . SER B 1 498 ? 10.039 30.797 -9.625 1 66.38 498 SER B O 1
ATOM 8628 N N . HIS B 1 499 ? 9.32 30.906 -11.68 1 82.25 499 HIS B N 1
ATOM 8629 C CA . HIS B 1 499 ? 8.344 29.828 -11.578 1 82.25 499 HIS B CA 1
ATOM 8630 C C . HIS B 1 499 ? 8.984 28.484 -11.875 1 82.25 499 HIS B C 1
ATOM 8632 O O . HIS B 1 499 ? 8.477 27.719 -12.703 1 82.25 499 HIS B O 1
ATOM 8638 N N . SER B 1 500 ? 10.117 28.234 -11.078 1 84.06 500 SER B N 1
ATOM 8639 C CA . SER B 1 500 ? 10.891 27.016 -11.352 1 84.06 500 SER B CA 1
ATOM 8640 C C . SER B 1 500 ? 10.594 25.938 -10.328 1 84.06 500 SER B C 1
ATOM 8642 O O . SER B 1 500 ? 11.203 24.859 -10.359 1 84.06 500 SER B O 1
ATOM 8644 N N . GLY B 1 501 ? 9.797 26.281 -9.422 1 90.5 501 GLY B N 1
ATOM 8645 C CA . GLY B 1 501 ? 9.445 25.281 -8.414 1 90.5 501 GLY B CA 1
ATOM 8646 C C . GLY B 1 501 ? 8.672 24.109 -8.984 1 90.5 501 GLY B C 1
ATOM 8647 O O . GLY B 1 501 ? 7.824 24.281 -9.859 1 90.5 501 GLY B O 1
ATOM 8648 N N . LYS B 1 502 ? 9.031 22.969 -8.508 1 92.31 502 LYS B N 1
ATOM 8649 C CA . LYS B 1 502 ? 8.367 21.734 -8.961 1 92.31 502 LYS B CA 1
ATOM 8650 C C . LYS B 1 502 ? 8.008 20.844 -7.789 1 92.31 502 LYS B C 1
ATOM 8652 O O . LYS B 1 502 ? 8.625 20.906 -6.727 1 92.31 502 LYS B O 1
ATOM 8657 N N . LEU B 1 503 ? 6.988 20.109 -8.07 1 96.06 503 LEU B N 1
ATOM 8658 C CA . LEU B 1 503 ? 6.555 19.078 -7.141 1 96.06 503 LEU B CA 1
ATOM 8659 C C . LEU B 1 503 ? 6.73 17.688 -7.754 1 96.06 503 LEU B C 1
ATOM 8661 O O . LEU B 1 503 ? 6.227 17.422 -8.844 1 96.06 503 LEU B O 1
ATOM 8665 N N . TYR B 1 504 ? 7.508 16.859 -7.027 1 95.31 504 TYR B N 1
ATOM 8666 C CA . TYR B 1 504 ? 7.734 15.484 -7.465 1 95.31 504 TYR B CA 1
ATOM 8667 C C . TYR B 1 504 ? 7.078 14.484 -6.516 1 95.31 504 TYR B C 1
ATOM 8669 O O . TYR B 1 504 ? 7.031 14.711 -5.305 1 95.31 504 TYR B O 1
ATOM 8677 N N . LYS B 1 505 ? 6.602 13.438 -7.09 1 95.25 505 LYS B N 1
ATOM 8678 C CA . LYS B 1 505 ? 6.137 12.305 -6.285 1 95.25 505 LYS B CA 1
ATOM 8679 C C . LYS B 1 505 ? 7.172 11.18 -6.27 1 95.25 505 LYS B C 1
ATOM 8681 O O . LYS B 1 505 ? 7.73 10.836 -7.312 1 95.25 505 LYS B O 1
ATOM 8686 N N . LEU B 1 506 ? 7.453 10.672 -5.082 1 93.69 506 LEU B N 1
ATOM 8687 C CA . LEU B 1 506 ? 8.359 9.539 -4.953 1 93.69 506 LEU B CA 1
ATOM 8688 C C . LEU B 1 506 ? 7.648 8.234 -5.312 1 93.69 506 LEU B C 1
ATOM 8690 O O . LEU B 1 506 ? 6.633 7.891 -4.703 1 93.69 506 LEU B O 1
ATOM 8694 N N . VAL B 1 507 ? 8.234 7.539 -6.312 1 90.25 507 VAL B N 1
ATOM 8695 C CA . VAL B 1 507 ? 7.574 6.34 -6.812 1 90.25 507 VAL B CA 1
ATOM 8696 C C . VAL B 1 507 ? 8.555 5.168 -6.809 1 90.25 507 VAL B C 1
ATOM 8698 O O . VAL B 1 507 ? 9.727 5.328 -7.156 1 90.25 507 VAL B O 1
ATOM 8701 N N . ASP B 1 508 ? 8.023 4.004 -6.426 1 85 508 ASP B N 1
ATOM 8702 C CA . ASP B 1 508 ? 8.766 2.754 -6.531 1 85 508 ASP B CA 1
ATOM 8703 C C . ASP B 1 508 ? 8.516 2.078 -7.879 1 85 508 ASP B C 1
ATOM 8705 O O . ASP B 1 508 ? 7.414 1.592 -8.141 1 85 508 ASP B O 1
ATOM 8709 N N . PRO B 1 509 ? 9.477 2.014 -8.695 1 77.31 509 PRO B N 1
ATOM 8710 C CA . PRO B 1 509 ? 9.266 1.433 -10.023 1 77.31 509 PRO B CA 1
ATOM 8711 C C . PRO B 1 509 ? 8.93 -0.055 -9.969 1 77.31 509 PRO B C 1
ATOM 8713 O O . PRO B 1 509 ? 8.398 -0.606 -10.938 1 77.31 509 PRO B O 1
ATOM 8716 N N . LYS B 1 510 ? 9.281 -0.717 -8.953 1 70.5 510 LYS B N 1
ATOM 8717 C CA . LYS B 1 510 ? 8.992 -2.145 -8.852 1 70.5 510 LYS B CA 1
ATOM 8718 C C . LYS B 1 510 ? 7.484 -2.398 -8.82 1 70.5 510 LYS B C 1
ATOM 8720 O O . LYS B 1 510 ? 7.031 -3.516 -9.07 1 70.5 510 LYS B O 1
ATOM 8725 N N . ARG B 1 511 ? 6.785 -1.334 -8.625 1 71.56 511 ARG B N 1
ATOM 8726 C CA . ARG B 1 511 ? 5.336 -1.513 -8.57 1 71.56 511 ARG B CA 1
ATOM 8727 C C . ARG B 1 511 ? 4.695 -1.274 -9.93 1 71.56 511 ARG B C 1
ATOM 8729 O O . ARG B 1 511 ? 3.541 -1.643 -10.148 1 71.56 511 ARG B O 1
ATOM 8736 N N . GLN B 1 512 ? 5.488 -0.826 -10.859 1 73.75 512 GLN B N 1
ATOM 8737 C CA . GLN B 1 512 ? 4.957 -0.629 -12.203 1 73.75 512 GLN B CA 1
ATOM 8738 C C . GLN B 1 512 ? 5.016 -1.921 -13.016 1 73.75 512 GLN B C 1
ATOM 8740 O O . GLN B 1 512 ? 5.973 -2.688 -12.906 1 73.75 512 GLN B O 1
ATOM 8745 N N . ALA B 1 513 ? 3.955 -2.137 -13.859 1 79.88 513 ALA B N 1
ATOM 8746 C CA . ALA B 1 513 ? 3.875 -3.35 -14.672 1 79.88 513 ALA B CA 1
ATOM 8747 C C . ALA B 1 513 ? 4.879 -3.311 -15.82 1 79.88 513 ALA B C 1
ATOM 8749 O O . ALA B 1 513 ? 5.062 -2.271 -16.453 1 79.88 513 ALA B O 1
ATOM 8750 N N . GLU B 1 514 ? 5.594 -4.379 -16.031 1 80.25 514 GLU B N 1
ATOM 8751 C CA . GLU B 1 514 ? 6.523 -4.547 -17.156 1 80.25 514 GLU B CA 1
ATOM 8752 C C . GLU B 1 514 ? 5.949 -5.48 -18.219 1 80.25 514 GLU B C 1
ATOM 8754 O O . GLU B 1 514 ? 5.094 -6.316 -17.906 1 80.25 514 GLU B O 1
ATOM 8759 N N . ALA B 1 515 ? 6.363 -5.184 -19.438 1 83.5 515 ALA B N 1
ATOM 8760 C CA . ALA B 1 515 ? 5.961 -6.113 -20.484 1 83.5 515 ALA B CA 1
ATOM 8761 C C . ALA B 1 515 ? 6.566 -7.496 -20.25 1 83.5 515 ALA B C 1
ATOM 8763 O O . ALA B 1 515 ? 7.73 -7.613 -19.859 1 83.5 515 ALA B O 1
ATOM 8764 N N . PRO B 1 516 ? 5.758 -8.5 -20.484 1 89.19 516 PRO B N 1
ATOM 8765 C CA . PRO B 1 516 ? 6.316 -9.844 -20.312 1 89.19 516 PRO B CA 1
ATOM 8766 C C . PRO B 1 516 ? 7.465 -10.125 -21.281 1 89.19 516 PRO B C 1
ATOM 8768 O O . PRO B 1 516 ? 7.43 -9.688 -22.438 1 89.19 516 PRO B O 1
ATOM 8771 N N . GLU B 1 517 ? 8.461 -10.844 -20.828 1 86.56 517 GLU B N 1
ATOM 8772 C CA . GLU B 1 517 ? 9.641 -11.18 -21.625 1 86.56 517 GLU B CA 1
ATOM 8773 C C . GLU B 1 517 ? 9.531 -12.578 -22.219 1 86.56 517 GLU B C 1
ATOM 8775 O O . GLU B 1 517 ? 8.875 -13.453 -21.641 1 86.56 517 GLU B O 1
ATOM 8780 N N . LEU B 1 518 ? 10.188 -12.742 -23.375 1 88.25 518 LEU B N 1
ATOM 8781 C CA . LEU B 1 518 ? 10.242 -14.055 -24 1 88.25 518 LEU B CA 1
ATOM 8782 C C . LEU B 1 518 ? 11.211 -14.969 -23.25 1 88.25 518 LEU B C 1
ATOM 8784 O O . LEU B 1 518 ? 12.188 -14.5 -22.656 1 88.25 518 LEU B O 1
ATOM 8788 N N . LEU B 1 519 ? 10.852 -16.203 -23.344 1 87.44 519 LEU B N 1
ATOM 8789 C CA . LEU B 1 519 ? 11.758 -17.188 -22.75 1 87.44 519 LEU B CA 1
ATOM 8790 C C . LEU B 1 519 ? 13.102 -17.203 -23.469 1 87.44 519 LEU B C 1
ATOM 8792 O O . LEU B 1 519 ? 13.148 -17.391 -24.688 1 87.44 519 LEU B O 1
ATOM 8796 N N . GLY B 1 520 ? 14.219 -16.906 -22.781 1 84.75 520 GLY B N 1
ATOM 8797 C CA . GLY B 1 520 ? 15.5 -16.766 -23.453 1 84.75 520 GLY B CA 1
ATOM 8798 C C . GLY B 1 520 ? 16.641 -17.469 -22.734 1 84.75 520 GLY B C 1
ATOM 8799 O O . GLY B 1 520 ? 17.75 -16.953 -22.641 1 84.75 520 GLY B O 1
ATOM 8800 N N . THR B 1 521 ? 16.375 -18.781 -22.266 1 87.06 521 THR B N 1
ATOM 8801 C CA . THR B 1 521 ? 17.469 -19.516 -21.641 1 87.06 521 THR B CA 1
ATOM 8802 C C . THR B 1 521 ? 18.281 -20.281 -22.672 1 87.06 521 THR B C 1
ATOM 8804 O O . THR B 1 521 ? 17.797 -20.531 -23.781 1 87.06 521 THR B O 1
ATOM 8807 N N . ALA B 1 522 ? 19.547 -20.656 -22.344 1 88 522 ALA B N 1
ATOM 8808 C CA . ALA B 1 522 ? 20.391 -21.422 -23.25 1 88 522 ALA B CA 1
ATOM 8809 C C . ALA B 1 522 ? 19.734 -22.75 -23.625 1 88 522 ALA B C 1
ATOM 8811 O O . ALA B 1 522 ? 19.75 -23.141 -24.797 1 88 522 ALA B O 1
ATOM 8812 N N . CYS B 1 523 ? 19.172 -23.344 -22.703 1 91.44 523 CYS B N 1
ATOM 8813 C CA . CYS B 1 523 ? 18.531 -24.641 -22.969 1 91.44 523 CYS B CA 1
ATOM 8814 C C . CYS B 1 523 ? 17.359 -24.469 -23.922 1 91.44 523 CYS B C 1
ATOM 8816 O O . CYS B 1 523 ? 17.219 -25.266 -24.859 1 91.44 523 CYS B O 1
ATOM 8818 N N . SER B 1 524 ? 16.609 -23.453 -23.688 1 89.38 524 SER B N 1
ATOM 8819 C CA . SER B 1 524 ? 15.43 -23.266 -24.516 1 89.38 524 SER B CA 1
ATOM 8820 C C . SER B 1 524 ? 15.82 -23 -25.969 1 89.38 524 SER B C 1
ATOM 8822 O O . SER B 1 524 ? 15.094 -23.359 -26.891 1 89.38 524 SER B O 1
ATOM 8824 N N . TRP B 1 525 ? 16.953 -22.469 -26.156 1 89.06 525 TRP B N 1
ATOM 8825 C CA . TRP B 1 525 ? 17.391 -22.125 -27.516 1 89.06 525 TRP B CA 1
ATOM 8826 C C . TRP B 1 525 ? 18.172 -23.266 -28.141 1 89.06 525 TRP B C 1
ATOM 8828 O O . TRP B 1 525 ? 18.078 -23.5 -29.359 1 89.06 525 TRP B O 1
ATOM 8838 N N . GLN B 1 526 ? 18.859 -23.969 -27.359 1 90.75 526 GLN B N 1
ATOM 8839 C CA . GLN B 1 526 ? 19.859 -24.859 -27.906 1 90.75 526 GLN B CA 1
ATOM 8840 C C . GLN B 1 526 ? 19.391 -26.312 -27.844 1 90.75 526 GLN B C 1
ATOM 8842 O O . GLN B 1 526 ? 19.828 -27.156 -28.641 1 90.75 526 GLN B O 1
ATOM 8847 N N . CYS B 1 527 ? 18.484 -26.609 -26.922 1 92.44 527 CYS B N 1
ATOM 8848 C CA . CYS B 1 527 ? 18.031 -27.984 -26.766 1 92.44 527 CYS B CA 1
ATOM 8849 C C . CYS B 1 527 ? 17.047 -28.359 -27.875 1 92.44 527 CYS B C 1
ATOM 8851 O O . CYS B 1 527 ? 15.898 -27.922 -27.875 1 92.44 527 CYS B O 1
ATOM 8853 N N . LYS B 1 528 ? 17.281 -29.25 -28.812 1 87.81 528 LYS B N 1
ATOM 8854 C CA . LYS B 1 528 ? 16.422 -29.5 -29.984 1 87.81 528 LYS B CA 1
ATOM 8855 C C . LYS B 1 528 ? 15.695 -30.828 -29.859 1 87.81 528 LYS B C 1
ATOM 8857 O O . LYS B 1 528 ? 14.516 -30.938 -30.188 1 87.81 528 LYS B O 1
ATOM 8862 N N . ASN B 1 529 ? 16.375 -31.922 -29.406 1 91.19 529 ASN B N 1
ATOM 8863 C CA . ASN B 1 529 ? 15.797 -33.25 -29.297 1 91.19 529 ASN B CA 1
ATOM 8864 C C . ASN B 1 529 ? 15.766 -33.75 -27.859 1 91.19 529 ASN B C 1
ATOM 8866 O O . ASN B 1 529 ? 16.219 -34.844 -27.547 1 91.19 529 ASN B O 1
ATOM 8870 N N . GLY B 1 530 ? 15.203 -32.812 -27.125 1 92.12 530 GLY B N 1
ATOM 8871 C CA . GLY B 1 530 ? 15.086 -33.094 -25.703 1 92.12 530 GLY B CA 1
ATOM 8872 C C . GLY B 1 530 ? 14.203 -32.094 -24.984 1 92.12 530 GLY B C 1
ATOM 8873 O O . GLY B 1 530 ? 13.469 -31.328 -25.609 1 92.12 530 GLY B O 1
ATOM 8874 N N . HIS B 1 531 ? 14.133 -32.188 -23.703 1 92.06 531 HIS B N 1
ATOM 8875 C CA . HIS B 1 531 ? 13.398 -31.234 -22.891 1 92.06 531 HIS B CA 1
ATOM 8876 C C . HIS B 1 531 ? 14.312 -30.594 -21.844 1 92.06 531 HIS B C 1
ATOM 8878 O O . HIS B 1 531 ? 15.297 -31.219 -21.406 1 92.06 531 HIS B O 1
ATOM 8884 N N . CYS B 1 532 ? 14.016 -29.406 -21.562 1 94.12 532 CYS B N 1
ATOM 8885 C CA . CYS B 1 532 ? 14.812 -28.656 -20.578 1 94.12 532 CYS B CA 1
ATOM 8886 C C . CYS B 1 532 ? 14.25 -28.844 -19.172 1 94.12 532 CYS B C 1
ATOM 8888 O O . CYS B 1 532 ? 13.047 -28.688 -18.953 1 94.12 532 CYS B O 1
ATOM 8890 N N . THR B 1 533 ? 15.086 -29.172 -18.25 1 93.81 533 THR B N 1
ATOM 8891 C CA . THR B 1 533 ? 14.688 -29.172 -16.844 1 93.81 533 THR B CA 1
ATOM 8892 C C . THR B 1 533 ? 14.578 -27.75 -16.312 1 93.81 533 THR B C 1
ATOM 8894 O O . THR B 1 533 ? 15.07 -26.812 -16.938 1 93.81 533 THR B O 1
ATOM 8897 N N . PRO B 1 534 ? 13.891 -27.578 -15.133 1 94.81 534 PRO B N 1
ATOM 8898 C CA . PRO B 1 534 ? 13.773 -26.219 -14.562 1 94.81 534 PRO B CA 1
ATOM 8899 C C . PRO B 1 534 ? 15.133 -25.609 -14.234 1 94.81 534 PRO B C 1
ATOM 8901 O O . PRO B 1 534 ? 15.273 -24.391 -14.195 1 94.81 534 PRO B O 1
ATOM 8904 N N . THR B 1 535 ? 16.141 -26.422 -14.07 1 92.94 535 THR B N 1
ATOM 8905 C CA . THR B 1 535 ? 17.469 -25.938 -13.719 1 92.94 535 THR B CA 1
ATOM 8906 C C . THR B 1 535 ? 18.297 -25.641 -14.969 1 92.94 535 THR B C 1
ATOM 8908 O O . THR B 1 535 ? 19.406 -25.141 -14.883 1 92.94 535 THR B O 1
ATOM 8911 N N . GLY B 1 536 ? 17.781 -26.109 -16.141 1 92.12 536 GLY B N 1
ATOM 8912 C CA . GLY B 1 536 ? 18.422 -25.719 -17.391 1 92.12 536 GLY B CA 1
ATOM 8913 C C . GLY B 1 536 ? 19.156 -26.859 -18.062 1 92.12 536 GLY B C 1
ATOM 8914 O O . GLY B 1 536 ? 19.875 -26.656 -19.047 1 92.12 536 GLY B O 1
ATOM 8915 N N . THR B 1 537 ? 19.031 -28.062 -17.562 1 92.94 537 THR B N 1
ATOM 8916 C CA . THR B 1 537 ? 19.656 -29.234 -18.156 1 92.94 537 THR B CA 1
ATOM 8917 C C . THR B 1 537 ? 18.812 -29.766 -19.328 1 92.94 537 THR B C 1
ATOM 8919 O O . THR B 1 537 ? 17.578 -29.828 -19.219 1 92.94 537 THR B O 1
ATOM 8922 N N . CYS B 1 538 ? 19.453 -30.031 -20.422 1 94.69 538 CYS B N 1
ATOM 8923 C CA . CYS B 1 538 ? 18.766 -30.594 -21.578 1 94.69 538 CYS B CA 1
ATOM 8924 C C . CYS B 1 538 ? 18.734 -32.125 -21.484 1 94.69 538 CYS B C 1
ATOM 8926 O O . CYS B 1 538 ? 19.766 -32.781 -21.516 1 94.69 538 CYS B O 1
ATOM 8928 N N . CYS B 1 539 ? 17.578 -32.719 -21.328 1 94.62 539 CYS B N 1
ATOM 8929 C CA . CYS B 1 539 ? 17.375 -34.156 -21.297 1 94.62 539 CYS B CA 1
ATOM 8930 C C . CYS B 1 539 ? 17 -34.688 -22.672 1 94.62 539 CYS B C 1
ATOM 8932 O O . CYS B 1 539 ? 15.922 -34.406 -23.188 1 94.62 539 CYS B O 1
ATOM 8934 N N . CYS B 1 540 ? 17.828 -35.562 -23.234 1 93.94 540 CYS B N 1
ATOM 8935 C CA . CYS B 1 540 ? 17.703 -35.969 -24.625 1 93.94 540 CYS B CA 1
ATOM 8936 C C . CYS B 1 540 ? 16.594 -37 -24.781 1 93.94 540 CYS B C 1
ATOM 8938 O O . CYS B 1 540 ? 16.406 -37.875 -23.938 1 93.94 540 CYS B O 1
ATOM 8940 N N . SER B 1 541 ? 15.867 -36.906 -25.844 1 92.75 541 SER B N 1
ATOM 8941 C CA . SER B 1 541 ? 14.945 -37.938 -26.25 1 92.75 541 SER B CA 1
ATOM 8942 C C . SER B 1 541 ? 15.695 -39.219 -26.656 1 92.75 541 SER B C 1
ATOM 8944 O O . SER B 1 541 ? 16.906 -39.156 -26.906 1 92.75 541 SER B O 1
ATOM 8946 N N . ALA B 1 542 ? 14.883 -40.25 -26.688 1 90.75 542 ALA B N 1
ATOM 8947 C CA . ALA B 1 542 ? 15.508 -41.531 -27.062 1 90.75 542 ALA B CA 1
ATOM 8948 C C . ALA B 1 542 ? 16.188 -41.406 -28.438 1 90.75 542 ALA B C 1
ATOM 8950 O O . ALA B 1 542 ? 15.594 -40.938 -29.391 1 90.75 542 ALA B O 1
ATOM 8951 N N . GLY B 1 543 ? 17.422 -41.781 -28.516 1 91.5 543 GLY B N 1
ATOM 8952 C CA . GLY B 1 543 ? 18.156 -41.812 -29.766 1 91.5 543 GLY B CA 1
ATOM 8953 C C . GLY B 1 543 ? 19.016 -40.594 -29.969 1 91.5 543 GLY B C 1
ATOM 8954 O O . GLY B 1 543 ? 19.75 -40.5 -30.953 1 91.5 543 GLY B O 1
ATOM 8955 N N . TRP B 1 544 ? 18.906 -39.719 -29.062 1 93.5 544 TRP B N 1
ATOM 8956 C CA . TRP B 1 544 ? 19.703 -38.5 -29.172 1 93.5 544 TRP B CA 1
ATOM 8957 C C . TRP B 1 544 ? 20.688 -38.375 -28.016 1 93.5 544 TRP B C 1
ATOM 8959 O O . TRP B 1 544 ? 20.438 -38.906 -26.922 1 93.5 544 TRP B O 1
ATOM 8969 N N . GLU B 1 545 ? 21.844 -37.719 -28.281 1 89.81 545 GLU B N 1
ATOM 8970 C CA . GLU B 1 545 ? 22.859 -37.531 -27.25 1 89.81 545 GLU B CA 1
ATOM 8971 C C . GLU B 1 545 ? 23.562 -36.188 -27.359 1 89.81 545 GLU B C 1
ATOM 8973 O O . GLU B 1 545 ? 23.25 -35.406 -28.266 1 89.81 545 GLU B O 1
ATOM 8978 N N . GLY B 1 546 ? 24.422 -35.906 -26.25 1 89.5 546 GLY B N 1
ATOM 8979 C CA . GLY B 1 546 ? 25.125 -34.625 -26.172 1 89.5 546 GLY B CA 1
ATOM 8980 C C . GLY B 1 546 ? 24.5 -33.656 -25.188 1 89.5 546 GLY B C 1
ATOM 8981 O O . GLY B 1 546 ? 23.391 -33.875 -24.703 1 89.5 546 GLY B O 1
ATOM 8982 N N . PRO B 1 547 ? 25.188 -32.562 -25 1 89.31 547 PRO B N 1
ATOM 8983 C CA . PRO B 1 547 ? 24.719 -31.609 -24 1 89.31 547 PRO B CA 1
ATOM 8984 C C . PRO B 1 547 ? 23.422 -30.922 -24.406 1 89.31 547 PRO B C 1
ATOM 8986 O O . PRO B 1 547 ? 22.641 -30.5 -23.547 1 89.31 547 PRO B O 1
ATOM 8989 N N . PHE B 1 548 ? 23.141 -30.828 -25.766 1 93.5 548 PHE B N 1
ATOM 8990 C CA . PHE B 1 548 ? 21.938 -30.156 -26.219 1 93.5 548 PHE B CA 1
ATOM 8991 C C . PHE B 1 548 ? 21.125 -31.062 -27.141 1 93.5 548 PHE B C 1
ATOM 8993 O O . PHE B 1 548 ? 20.25 -30.594 -27.875 1 93.5 548 PHE B O 1
ATOM 9000 N N . CYS B 1 549 ? 21.484 -32.406 -27.062 1 93.38 549 CYS B N 1
ATOM 9001 C CA . CYS B 1 549 ? 20.734 -33.438 -27.734 1 93.38 549 CYS B CA 1
ATOM 9002 C C . CYS B 1 549 ? 20.625 -33.188 -29.234 1 93.38 549 CYS B C 1
ATOM 9004 O O . CYS B 1 549 ? 19.531 -33.219 -29.797 1 93.38 549 CYS B O 1
ATOM 9006 N N . ARG B 1 550 ? 21.703 -32.812 -29.797 1 91.75 550 ARG B N 1
ATOM 9007 C CA . ARG B 1 550 ? 21.703 -32.5 -31.219 1 91.75 550 ARG B CA 1
ATOM 9008 C C . ARG B 1 550 ? 22.328 -33.594 -32.031 1 91.75 550 ARG B C 1
ATOM 9010 O O . ARG B 1 550 ? 22.281 -33.594 -33.281 1 91.75 550 ARG B O 1
ATOM 9017 N N . VAL B 1 551 ? 22.969 -34.594 -31.359 1 90.19 551 VAL B N 1
ATOM 9018 C CA . VAL B 1 551 ? 23.656 -35.688 -32.031 1 90.19 551 VAL B CA 1
ATOM 9019 C C . VAL B 1 551 ? 22.797 -36.969 -32 1 90.19 551 VAL B C 1
ATOM 9021 O O . VAL B 1 551 ? 22.375 -37.406 -30.938 1 90.19 551 VAL B O 1
ATOM 9024 N N . ALA B 1 552 ? 22.5 -37.438 -33.156 1 92.06 552 ALA B N 1
ATOM 9025 C CA . ALA B 1 552 ? 21.703 -38.688 -33.219 1 92.06 552 ALA B CA 1
ATOM 9026 C C . ALA B 1 552 ? 22.562 -39.906 -33 1 92.06 552 ALA B C 1
ATOM 9028 O O . ALA B 1 552 ? 23.75 -39.906 -33.312 1 92.06 552 ALA B O 1
ATOM 9029 N N . LYS B 1 553 ? 21.891 -40.906 -32.406 1 89.62 553 LYS B N 1
ATOM 9030 C CA . LYS B 1 553 ? 22.562 -42.156 -32.156 1 89.62 553 LYS B CA 1
ATOM 9031 C C . LYS B 1 553 ? 22.062 -43.25 -33.125 1 89.62 553 LYS B C 1
ATOM 9033 O O . LYS B 1 553 ? 20.844 -43.406 -33.312 1 89.62 553 LYS B O 1
ATOM 9038 N N . CYS B 1 554 ? 22.984 -43.844 -33.875 1 89.94 554 CYS B N 1
ATOM 9039 C CA . CYS B 1 554 ? 22.656 -45 -34.688 1 89.94 554 CYS B CA 1
ATOM 9040 C C . CYS B 1 554 ? 23.281 -46.281 -34.156 1 89.94 554 CYS B C 1
ATOM 9042 O O . CYS B 1 554 ? 24.484 -46.312 -33.906 1 89.94 554 CYS B O 1
ATOM 9044 N N . GLU B 1 555 ? 22.5 -47.156 -33.688 1 86.31 555 GLU B N 1
ATOM 9045 C CA . GLU B 1 555 ? 22.953 -48.469 -33.25 1 86.31 555 GLU B CA 1
ATOM 9046 C C . GLU B 1 555 ? 22.312 -49.562 -34.062 1 86.31 555 GLU B C 1
ATOM 9048 O O . GLU B 1 555 ? 21.125 -49.844 -33.938 1 86.31 555 GLU B O 1
ATOM 9053 N N . PRO B 1 556 ? 23.156 -50.281 -35.062 1 86 556 PRO B N 1
ATOM 9054 C CA . PRO B 1 556 ? 24.625 -50.188 -35.188 1 86 556 PRO B CA 1
ATOM 9055 C C . PRO B 1 556 ? 25.078 -48.906 -35.875 1 86 556 PRO B C 1
ATOM 9057 O O . PRO B 1 556 ? 24.281 -48.219 -36.531 1 86 556 PRO B O 1
ATOM 9060 N N . ALA B 1 557 ? 26.344 -48.562 -35.594 1 88.81 557 ALA B N 1
ATOM 9061 C CA . ALA B 1 557 ? 26.906 -47.344 -36.188 1 88.81 557 ALA B CA 1
ATOM 9062 C C . ALA B 1 557 ? 26.891 -47.406 -37.719 1 88.81 557 ALA B C 1
ATOM 9064 O O . ALA B 1 557 ? 27 -48.5 -38.312 1 88.81 557 ALA B O 1
ATOM 9065 N N . CYS B 1 558 ? 26.734 -46.219 -38.281 1 88.94 558 CYS B N 1
ATOM 9066 C CA . CYS B 1 558 ? 26.766 -46.125 -39.75 1 88.94 558 CYS B CA 1
ATOM 9067 C C . CYS B 1 558 ? 28.125 -46.562 -40.281 1 88.94 558 CYS B C 1
ATOM 9069 O O . CYS B 1 558 ? 29.156 -46.25 -39.688 1 88.94 558 CYS B O 1
ATOM 9071 N N . ARG B 1 559 ? 28.094 -47.25 -41.344 1 87.38 559 ARG B N 1
ATOM 9072 C CA . ARG B 1 559 ? 29.312 -47.75 -41.938 1 87.38 559 ARG B CA 1
ATOM 9073 C C . ARG B 1 559 ? 29.703 -46.969 -43.188 1 87.38 559 ARG B C 1
ATOM 9075 O O . ARG B 1 559 ? 28.938 -46.094 -43.656 1 87.38 559 ARG B O 1
ATOM 9082 N N . SER B 1 560 ? 30.984 -47.156 -43.656 1 83.62 560 SER B N 1
ATOM 9083 C CA . SER B 1 560 ? 31.5 -46.625 -44.938 1 83.62 560 SER B CA 1
ATOM 9084 C C . SER B 1 560 ? 31.391 -45.094 -44.969 1 83.62 560 SER B C 1
ATOM 9086 O O . SER B 1 560 ? 31.016 -44.531 -46 1 83.62 560 SER B O 1
ATOM 9088 N N . GLY B 1 561 ? 31.547 -44.375 -43.781 1 81.62 561 GLY B N 1
ATOM 9089 C CA . GLY B 1 561 ? 31.531 -42.906 -43.719 1 81.62 561 GLY B CA 1
ATOM 9090 C C . GLY B 1 561 ? 30.141 -42.312 -43.625 1 81.62 561 GLY B C 1
ATOM 9091 O O . GLY B 1 561 ? 29.953 -41.125 -43.781 1 81.62 561 GLY B O 1
ATOM 9092 N N . GLY B 1 562 ? 29.141 -43.219 -43.594 1 85.75 562 GLY B N 1
ATOM 9093 C CA . GLY B 1 562 ? 27.797 -42.719 -43.375 1 85.75 562 GLY B CA 1
ATOM 9094 C C . GLY B 1 562 ? 27.641 -41.938 -42.094 1 85.75 562 GLY B C 1
ATOM 9095 O O . GLY B 1 562 ? 28.422 -42.094 -41.156 1 85.75 562 GLY B O 1
ATOM 9096 N N . VAL B 1 563 ? 26.703 -40.938 -42.156 1 87.31 563 VAL B N 1
ATOM 9097 C CA . VAL B 1 563 ? 26.484 -40.062 -41 1 87.31 563 VAL B CA 1
ATOM 9098 C C . VAL B 1 563 ? 25.078 -40.312 -40.438 1 87.31 563 VAL B C 1
ATOM 9100 O O . VAL B 1 563 ? 24.109 -40.406 -41.188 1 87.31 563 VAL B O 1
ATOM 9103 N N . CYS B 1 564 ? 25.031 -40.531 -39.125 1 89.44 564 CYS B N 1
ATOM 9104 C CA . CYS B 1 564 ? 23.75 -40.719 -38.469 1 89.44 564 CYS B CA 1
ATOM 9105 C C . CYS B 1 564 ? 23.016 -39.375 -38.375 1 89.44 564 CYS B C 1
ATOM 9107 O O . CYS B 1 564 ? 23.422 -38.5 -37.625 1 89.44 564 CYS B O 1
ATOM 9109 N N . VAL B 1 565 ? 21.906 -39.156 -39.094 1 87.31 565 VAL B N 1
ATOM 9110 C CA . VAL B 1 565 ? 21.219 -37.875 -39.125 1 87.31 565 VAL B CA 1
ATOM 9111 C C .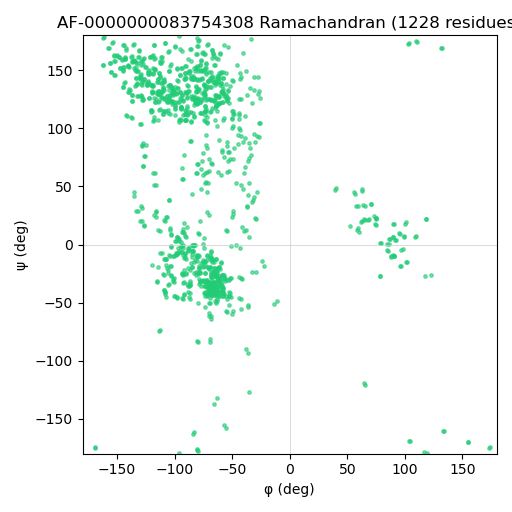 VAL B 1 565 ? 20 -37.906 -38.219 1 87.31 565 VAL B C 1
ATOM 9113 O O . VAL B 1 565 ? 19.5 -36.875 -37.781 1 87.31 565 VAL B O 1
ATOM 9116 N N . GLU B 1 566 ? 19.344 -39.062 -38.062 1 90.5 566 GLU B N 1
ATOM 9117 C CA . GLU B 1 566 ? 18.25 -39.344 -37.125 1 90.5 566 GLU B CA 1
ATOM 9118 C C . GLU B 1 566 ? 18.453 -40.688 -36.406 1 90.5 566 GLU B C 1
ATOM 9120 O O . GLU B 1 566 ? 19.266 -41.5 -36.844 1 90.5 566 GLU B O 1
ATOM 9125 N N . PRO B 1 567 ? 17.797 -40.781 -35.312 1 91.12 567 PRO B N 1
ATOM 9126 C CA . PRO B 1 567 ? 18 -42.031 -34.594 1 91.12 567 PRO B CA 1
ATOM 9127 C C . PRO B 1 567 ? 17.812 -43.25 -35.5 1 91.12 567 PRO B C 1
ATOM 9129 O O . PRO B 1 567 ? 16.719 -43.469 -36.031 1 91.12 567 PRO B O 1
ATOM 9132 N N . ASN B 1 568 ? 18.938 -43.969 -35.688 1 89.19 568 ASN B N 1
ATOM 9133 C CA . ASN B 1 568 ? 18.984 -45.219 -36.438 1 89.19 568 ASN B CA 1
ATOM 9134 C C . ASN B 1 568 ? 18.75 -44.969 -37.938 1 89.19 568 ASN B C 1
ATOM 9136 O O . ASN B 1 568 ? 18.156 -45.812 -38.625 1 89.19 568 ASN B O 1
ATOM 9140 N N . ALA B 1 569 ? 18.984 -43.781 -38.375 1 90 569 ALA B N 1
ATOM 9141 C CA . ALA B 1 569 ? 18.906 -43.438 -39.781 1 90 569 ALA B CA 1
ATOM 9142 C C . ALA B 1 569 ? 20.234 -42.906 -40.312 1 90 569 ALA B C 1
ATOM 9144 O O . ALA B 1 569 ? 20.641 -41.781 -39.938 1 90 569 ALA B O 1
ATOM 9145 N N . CYS B 1 570 ? 20.812 -43.656 -41.188 1 90.06 570 CYS B N 1
ATOM 9146 C CA . CYS B 1 570 ? 22.125 -43.281 -41.719 1 90.06 570 CYS B CA 1
ATOM 9147 C C . CYS B 1 570 ? 21.984 -42.656 -43.094 1 90.06 570 CYS B C 1
ATOM 9149 O O . CYS B 1 570 ? 21.156 -43.094 -43.906 1 90.06 570 CYS B O 1
ATOM 9151 N N . LEU B 1 571 ? 22.609 -41.562 -43.25 1 89.94 571 LEU B N 1
ATOM 9152 C CA . LEU B 1 571 ? 22.797 -40.969 -44.562 1 89.94 571 LEU B CA 1
ATOM 9153 C C . LEU B 1 571 ? 24.078 -41.438 -45.219 1 89.94 571 LEU B C 1
ATOM 9155 O O . LEU B 1 571 ? 25.172 -41.156 -44.719 1 89.94 571 LEU B O 1
ATOM 9159 N N . CYS B 1 572 ? 23.891 -42.156 -46.312 1 86.5 572 CYS B N 1
ATOM 9160 C CA . CYS B 1 572 ? 25.016 -42.812 -46.938 1 86.5 572 CYS B CA 1
ATOM 9161 C C . CYS B 1 572 ? 25.672 -41.906 -47.969 1 86.5 572 CYS B C 1
ATOM 9163 O O . CYS B 1 572 ? 25 -41.125 -48.625 1 86.5 572 CYS B O 1
ATOM 9165 N N . LYS B 1 573 ? 26.984 -41.969 -48.062 1 82.12 573 LYS B N 1
ATOM 9166 C CA . LYS B 1 573 ? 27.719 -41.312 -49.156 1 82.12 573 LYS B CA 1
ATOM 9167 C C . LYS B 1 573 ? 27.344 -41.875 -50.5 1 82.12 573 LYS B C 1
ATOM 9169 O O . LYS B 1 573 ? 26.844 -43 -50.594 1 82.12 573 LYS B O 1
ATOM 9174 N N . SER B 1 574 ? 27.656 -41.031 -51.469 1 81.81 574 SER B N 1
ATOM 9175 C CA . SER B 1 574 ? 27.375 -41.469 -52.844 1 81.81 574 SER B CA 1
ATOM 9176 C C . SER B 1 574 ? 28.047 -42.812 -53.125 1 81.81 574 SER B C 1
ATOM 9178 O O . SER B 1 574 ? 29.234 -43 -52.812 1 81.81 574 SER B O 1
ATOM 9180 N N . GLY B 1 575 ? 27.344 -43.781 -53.594 1 81.25 575 GLY B N 1
ATOM 9181 C CA . GLY B 1 575 ? 27.875 -45.094 -53.938 1 81.25 575 GLY B CA 1
ATOM 9182 C C . GLY B 1 575 ? 27.609 -46.156 -52.906 1 81.25 575 GLY B C 1
ATOM 9183 O O . GLY B 1 575 ? 27.922 -47.344 -53.125 1 81.25 575 GLY B O 1
ATOM 9184 N N . TYR B 1 576 ? 27.234 -45.656 -51.75 1 86.62 576 TYR B N 1
ATOM 9185 C CA . TYR B 1 576 ? 26.922 -46.625 -50.719 1 86.62 576 TYR B CA 1
ATOM 9186 C C . TYR B 1 576 ? 25.422 -46.656 -50.438 1 86.62 576 TYR B C 1
ATOM 9188 O O . TYR B 1 576 ? 24.734 -45.656 -50.625 1 86.62 576 TYR B O 1
ATOM 9196 N N . SER B 1 577 ? 24.844 -47.812 -50.219 1 86.12 577 SER B N 1
ATOM 9197 C CA . SER B 1 577 ? 23.422 -47.969 -49.906 1 86.12 577 SER B CA 1
ATOM 9198 C C . SER B 1 577 ? 23.203 -48.938 -48.781 1 86.12 577 SER B C 1
ATOM 9200 O O . SER B 1 577 ? 24.156 -49.531 -48.281 1 86.12 577 SER B O 1
ATOM 9202 N N . GLY B 1 578 ? 21.922 -49.062 -48.25 1 86.06 578 GLY B N 1
ATOM 9203 C CA . GLY B 1 578 ? 21.562 -49.906 -47.094 1 86.06 578 GLY B CA 1
ATOM 9204 C C . GLY B 1 578 ? 21.188 -49.125 -45.875 1 86.06 578 GLY B C 1
ATOM 9205 O O . GLY B 1 578 ? 21.375 -47.906 -45.812 1 86.06 578 GLY B O 1
ATOM 9206 N N . ALA B 1 579 ? 20.734 -49.781 -44.812 1 86.88 579 ALA B N 1
ATOM 9207 C CA . ALA B 1 579 ? 20.281 -49.125 -43.594 1 86.88 579 ALA B CA 1
ATOM 9208 C C . ALA B 1 579 ? 21.453 -48.562 -42.812 1 86.88 579 ALA B C 1
ATOM 9210 O O . ALA B 1 579 ? 21.328 -47.5 -42.188 1 86.88 579 ALA B O 1
ATOM 9211 N N . GLU B 1 580 ? 22.625 -49.25 -42.906 1 90.19 580 GLU B N 1
ATOM 9212 C CA . GLU B 1 580 ? 23.828 -48.812 -42.25 1 90.19 580 GLU B CA 1
ATOM 9213 C C . GLU B 1 580 ? 24.906 -48.406 -43.25 1 90.19 580 GLU B C 1
ATOM 9215 O O . GLU B 1 580 ? 26.062 -48.188 -42.875 1 90.19 580 GLU B O 1
ATOM 9220 N N . CYS B 1 581 ? 24.516 -48.25 -44.562 1 88.56 581 CYS B N 1
ATOM 9221 C CA . CYS B 1 581 ? 25.438 -47.938 -45.625 1 88.56 581 CYS B CA 1
ATOM 9222 C C . CYS B 1 581 ? 26.469 -49.031 -45.844 1 88.56 581 CYS B C 1
ATOM 9224 O O . CYS B 1 581 ? 27.641 -48.75 -46.062 1 88.56 581 CYS B O 1
ATOM 9226 N N . GLU B 1 582 ? 26.031 -50.281 -45.625 1 85.25 582 GLU B N 1
ATOM 9227 C CA . GLU B 1 582 ? 26.969 -51.406 -45.656 1 85.25 582 GLU B CA 1
ATOM 9228 C C . GLU B 1 582 ? 27.188 -51.906 -47.062 1 85.25 582 GLU B C 1
ATOM 9230 O O . GLU B 1 582 ? 28.156 -52.656 -47.344 1 85.25 582 GLU B O 1
ATOM 9235 N N . LYS B 1 583 ? 26.234 -51.562 -48 1 84.44 583 LYS B N 1
ATOM 9236 C CA . LYS B 1 583 ? 26.328 -52.125 -49.344 1 84.44 583 LYS B CA 1
ATOM 9237 C C . LYS B 1 583 ? 27.031 -51.156 -50.281 1 84.44 583 LYS B C 1
ATOM 9239 O O . LYS B 1 583 ? 26.594 -50.031 -50.5 1 84.44 583 LYS B O 1
ATOM 9244 N N . GLY B 1 584 ? 28.312 -51.469 -50.656 1 75.44 584 GLY B N 1
ATOM 9245 C CA . GLY B 1 584 ? 29.062 -50.719 -51.656 1 75.44 584 GLY B CA 1
ATOM 9246 C C . GLY B 1 584 ? 28.781 -51.156 -53.094 1 75.44 584 GLY B C 1
ATOM 9247 O O . GLY B 1 584 ? 28.484 -52.312 -53.312 1 75.44 584 GLY B O 1
ATOM 9248 N N . GLU B 1 585 ? 28.406 -50.375 -54 1 66.88 585 GLU B N 1
ATOM 9249 C CA . GLU B 1 585 ? 28.297 -50.781 -55.406 1 66.88 585 GLU B CA 1
ATOM 9250 C C . GLU B 1 585 ? 29.578 -51.469 -55.875 1 66.88 585 GLU B C 1
ATOM 9252 O O . GLU B 1 585 ? 30.656 -51.219 -55.375 1 66.88 585 GLU B O 1
ATOM 9257 N N . ARG B 1 586 ? 29.453 -52.5 -56.688 1 57.28 586 ARG B N 1
ATOM 9258 C CA . ARG B 1 586 ? 30.516 -53.25 -57.375 1 57.28 586 ARG B CA 1
ATOM 9259 C C . ARG B 1 586 ? 31.547 -52.312 -57.969 1 57.28 586 ARG B C 1
ATOM 9261 O O . ARG B 1 586 ? 31.203 -51.375 -58.688 1 57.28 586 ARG B O 1
ATOM 9268 N N . GLY B 1 587 ? 33.062 -52.156 -57.469 1 55 587 GLY B N 1
ATOM 9269 C CA . GLY B 1 587 ? 34.25 -51.406 -57.844 1 55 587 GLY B CA 1
ATOM 9270 C C . GLY B 1 587 ? 34.75 -50.438 -56.781 1 55 587 GLY B C 1
ATOM 9271 O O . GLY B 1 587 ? 35.719 -49.75 -56.969 1 55 587 GLY B O 1
ATOM 9272 N N . MET B 1 588 ? 33.938 -49.938 -55.938 1 51.41 588 MET B N 1
ATOM 9273 C CA . MET B 1 588 ? 34.406 -48.938 -55 1 51.41 588 MET B CA 1
ATOM 9274 C C . MET B 1 588 ? 35.219 -49.562 -53.875 1 51.41 588 MET B C 1
ATOM 9276 O O . MET B 1 588 ? 34.875 -50.656 -53.375 1 51.41 588 MET B O 1
ATOM 9280 N N . PRO B 1 589 ? 36.656 -49.312 -53.719 1 47.03 589 PRO B N 1
ATOM 9281 C CA . PRO B 1 589 ? 37.562 -49.906 -52.75 1 47.03 589 PRO B CA 1
ATOM 9282 C C . PRO B 1 589 ? 36.969 -50 -51.344 1 47.03 589 PRO B C 1
ATOM 9284 O O . PRO B 1 589 ? 36.094 -49.188 -51 1 47.03 589 PRO B O 1
ATOM 9287 N N . SER B 1 590 ? 36.969 -51.156 -50.812 1 42.34 590 SER B N 1
ATOM 9288 C CA . SER B 1 590 ? 36.719 -51.406 -49.406 1 42.34 590 SER B CA 1
ATOM 9289 C C . SER B 1 590 ? 37.438 -50.406 -48.5 1 42.34 590 SER B C 1
ATOM 9291 O O . SER B 1 590 ? 38.656 -50.219 -48.625 1 42.34 590 SER B O 1
ATOM 9293 N N . ASP B 1 591 ? 36.906 -49.406 -48 1 41.12 591 ASP B N 1
ATOM 9294 C CA . ASP B 1 591 ? 37.406 -48.344 -47.125 1 41.12 591 ASP B CA 1
ATOM 9295 C C . ASP B 1 591 ? 38.156 -48.906 -45.938 1 41.12 591 ASP B C 1
ATOM 9297 O O . ASP B 1 591 ? 37.75 -48.719 -44.781 1 41.12 591 ASP B O 1
ATOM 9301 N N . GLN B 1 592 ? 38.781 -50.062 -45.906 1 36.12 592 GLN B N 1
ATOM 9302 C CA . GLN B 1 592 ? 39.625 -50.188 -44.719 1 36.12 592 GLN B CA 1
ATOM 9303 C C . GLN B 1 592 ? 40.562 -49 -44.594 1 36.12 592 GLN B C 1
ATOM 9305 O O . GLN B 1 592 ? 41.281 -48.875 -43.594 1 36.12 592 GLN B O 1
ATOM 9310 N N . GLU B 1 593 ? 41.188 -48.562 -45.625 1 32.31 593 GLU B N 1
ATOM 9311 C CA . GLU B 1 593 ? 42.375 -47.781 -45.219 1 32.31 593 GLU B CA 1
ATOM 9312 C C . GLU B 1 593 ? 41.969 -46.5 -44.469 1 32.31 593 GLU B C 1
ATOM 9314 O O . GLU B 1 593 ? 42.281 -46.344 -43.281 1 32.31 593 GLU B O 1
ATOM 9319 N N . LYS B 1 594 ? 42.781 -45.188 -44.875 1 34.88 594 LYS B N 1
ATOM 9320 C CA . LYS B 1 594 ? 43.094 -43.969 -44.094 1 34.88 594 LYS B CA 1
ATOM 9321 C C . LYS B 1 594 ? 41.844 -43.156 -43.812 1 34.88 594 LYS B C 1
ATOM 9323 O O . LYS B 1 594 ? 41.25 -42.594 -44.719 1 34.88 594 LYS B O 1
ATOM 9328 N N . ASP B 1 595 ? 40.969 -43.594 -43 1 32.81 595 ASP B N 1
ATOM 9329 C CA . ASP B 1 595 ? 39.969 -42.781 -42.281 1 32.81 595 ASP B CA 1
ATOM 9330 C C . ASP B 1 595 ? 40.562 -41.438 -41.875 1 32.81 595 ASP B C 1
ATOM 9332 O O . ASP B 1 595 ? 41.062 -41.312 -40.75 1 32.81 595 ASP B O 1
ATOM 9336 N N . GLY B 1 596 ? 41.312 -40.781 -42.75 1 30.75 596 GLY B N 1
ATOM 9337 C CA . GLY B 1 596 ? 41.875 -39.531 -42.281 1 30.75 596 GLY B CA 1
ATOM 9338 C C . GLY B 1 596 ? 40.812 -38.594 -41.719 1 30.75 596 GLY B C 1
ATOM 9339 O O . GLY B 1 596 ? 39.656 -38.656 -42.062 1 30.75 596 GLY B O 1
ATOM 9340 N N . ILE B 1 597 ? 41.125 -37.969 -40.438 1 33.78 597 ILE B N 1
ATOM 9341 C CA . ILE B 1 597 ? 40.5 -36.969 -39.562 1 33.78 597 ILE B CA 1
ATOM 9342 C C . ILE B 1 597 ? 39.969 -35.844 -40.438 1 33.78 597 ILE B C 1
ATOM 9344 O O . ILE B 1 597 ? 39.062 -35.094 -40.031 1 33.78 597 ILE B O 1
ATOM 9348 N N . LEU B 1 598 ? 40.656 -35.656 -41.594 1 33.59 598 LEU B N 1
ATOM 9349 C CA . LEU B 1 598 ? 40.344 -34.406 -42.312 1 33.59 598 LEU B CA 1
ATOM 9350 C C . LEU B 1 598 ? 39 -34.469 -42.969 1 33.59 598 LEU B C 1
ATOM 9352 O O . LEU B 1 598 ? 38.25 -33.469 -43 1 33.59 598 LEU B O 1
ATOM 9356 N N . ASP B 1 599 ? 38.656 -35.562 -43.625 1 34.03 599 ASP B N 1
ATOM 9357 C CA . ASP B 1 599 ? 37.375 -35.594 -44.312 1 34.03 599 ASP B CA 1
ATOM 9358 C C . ASP B 1 599 ? 36.219 -35.562 -43.344 1 34.03 599 ASP B C 1
ATOM 9360 O O . ASP B 1 599 ? 35.094 -35.219 -43.688 1 34.03 599 ASP B O 1
ATOM 9364 N N . HIS B 1 600 ? 36.375 -36.062 -42.156 1 34.75 600 HIS B N 1
ATOM 9365 C CA . HIS B 1 600 ? 35.375 -35.906 -41.125 1 34.75 600 HIS B CA 1
ATOM 9366 C C . HIS B 1 600 ? 35.188 -34.406 -40.781 1 34.75 600 HIS B C 1
ATOM 9368 O O . HIS B 1 600 ? 34.094 -34 -40.375 1 34.75 600 HIS B O 1
ATOM 9374 N N . ILE B 1 601 ? 36.25 -33.625 -40.812 1 36.03 601 ILE B N 1
ATOM 9375 C CA . ILE B 1 601 ? 36.125 -32.188 -40.531 1 36.03 601 ILE B CA 1
ATOM 9376 C C . ILE B 1 601 ? 35.375 -31.5 -41.656 1 36.03 601 ILE B C 1
ATOM 9378 O O . ILE B 1 601 ? 34.531 -30.625 -41.406 1 36.03 601 ILE B O 1
ATOM 9382 N N . ILE B 1 602 ? 35.625 -31.859 -42.938 1 37.03 602 ILE B N 1
ATOM 9383 C CA . ILE B 1 602 ? 35.031 -31.109 -44.031 1 37.03 602 ILE B CA 1
ATOM 9384 C C . ILE B 1 602 ? 33.531 -31.438 -44.156 1 37.03 602 ILE B C 1
ATOM 9386 O O . ILE B 1 602 ? 32.719 -30.547 -44.344 1 37.03 602 ILE B O 1
ATOM 9390 N N . ASP B 1 603 ? 33.156 -32.656 -44.031 1 35.66 603 ASP B N 1
ATOM 9391 C CA . ASP B 1 603 ? 31.719 -32.969 -44.156 1 35.66 603 ASP B CA 1
ATOM 9392 C C . ASP B 1 603 ? 30.922 -32.406 -42.969 1 35.66 603 ASP B C 1
ATOM 9394 O O . ASP B 1 603 ? 29.75 -32.062 -43.125 1 35.66 603 ASP B O 1
ATOM 9398 N N . MET B 1 604 ? 31.484 -32.375 -41.812 1 36.78 604 MET B N 1
ATOM 9399 C CA . MET B 1 604 ? 30.797 -31.672 -40.75 1 36.78 604 MET B CA 1
ATOM 9400 C C . MET B 1 604 ? 30.688 -30.188 -41.062 1 36.78 604 MET B C 1
ATOM 9402 O O . MET B 1 604 ? 29.703 -29.531 -40.719 1 36.78 604 MET B O 1
ATOM 9406 N N . THR B 1 605 ? 31.641 -29.578 -41.719 1 37.19 605 THR B N 1
ATOM 9407 C CA . THR B 1 605 ? 31.547 -28.172 -42.062 1 37.19 605 THR B CA 1
ATOM 9408 C C . THR B 1 605 ? 30.453 -27.922 -43.094 1 37.19 605 THR B C 1
ATOM 9410 O O . THR B 1 605 ? 29.719 -26.938 -43.031 1 37.19 605 THR B O 1
ATOM 9413 N N . SER B 1 606 ? 30.312 -28.75 -44.156 1 37.69 606 SER B N 1
ATOM 9414 C CA . SER B 1 606 ? 29.25 -28.484 -45.125 1 37.69 606 SER B CA 1
ATOM 9415 C C . SER B 1 606 ? 27.875 -28.719 -44.5 1 37.69 606 SER B C 1
ATOM 9417 O O . SER B 1 606 ? 26.906 -28.047 -44.844 1 37.69 606 SER B O 1
ATOM 9419 N N . TYR B 1 607 ? 27.672 -29.734 -43.719 1 34.59 607 TYR B N 1
ATOM 9420 C CA . TYR B 1 607 ? 26.406 -29.938 -43.031 1 34.59 607 TYR B CA 1
ATOM 9421 C C . TYR B 1 607 ? 26.141 -28.828 -42.031 1 34.59 607 TYR B C 1
ATOM 9423 O O . TYR B 1 607 ? 25.016 -28.344 -41.906 1 34.59 607 TYR B O 1
ATOM 9431 N N . LEU B 1 608 ? 27.125 -28.328 -41.344 1 37.47 608 LEU B N 1
ATOM 9432 C CA . LEU B 1 608 ? 26.906 -27.156 -40.5 1 37.47 608 LEU B CA 1
ATOM 9433 C C . LEU B 1 608 ? 26.5 -25.953 -41.344 1 37.47 608 LEU B C 1
ATOM 9435 O O . LEU B 1 608 ? 25.688 -25.141 -40.906 1 37.47 608 LEU B O 1
ATOM 9439 N N . LEU B 1 609 ? 26.906 -25.797 -42.531 1 37.72 609 LEU B N 1
ATOM 9440 C CA . LEU B 1 609 ? 26.453 -24.672 -43.375 1 37.72 609 LEU B CA 1
ATOM 9441 C C . LEU B 1 609 ? 25 -24.844 -43.75 1 37.72 609 LEU B C 1
ATOM 9443 O O . LEU B 1 609 ? 24.25 -23.859 -43.844 1 37.72 609 LEU B O 1
ATOM 9447 N N . ASP B 1 610 ? 24.531 -26.016 -44.188 1 35.72 610 ASP B N 1
ATOM 9448 C CA . ASP B 1 610 ? 23.125 -26.094 -44.531 1 35.72 610 ASP B CA 1
ATOM 9449 C C . ASP B 1 610 ? 22.234 -25.969 -43.312 1 35.72 610 ASP B C 1
ATOM 9451 O O . ASP B 1 610 ? 21.078 -25.547 -43.438 1 35.72 610 ASP B O 1
ATOM 9455 N N . LEU B 1 611 ? 22.562 -26.484 -42.156 1 33.22 611 LEU B N 1
ATOM 9456 C CA . LEU B 1 611 ? 21.688 -26.219 -41.031 1 33.22 611 LEU B CA 1
ATOM 9457 C C . LEU B 1 611 ? 21.719 -24.734 -40.656 1 33.22 611 LEU B C 1
ATOM 9459 O O . LEU B 1 611 ? 20.812 -24.234 -39.969 1 33.22 611 LEU B O 1
ATOM 9463 N N . THR B 1 612 ? 22.766 -23.969 -40.938 1 33.97 612 THR B N 1
ATOM 9464 C CA . THR B 1 612 ? 22.703 -22.531 -40.625 1 33.97 612 THR B CA 1
ATOM 9465 C C . THR B 1 612 ? 21.641 -21.844 -41.469 1 33.97 612 THR B C 1
ATOM 9467 O O . THR B 1 612 ? 21.312 -20.688 -41.219 1 33.97 612 THR B O 1
ATOM 9470 N N . SER B 1 613 ? 21.266 -22.344 -42.656 1 32.5 613 SER B N 1
ATOM 9471 C CA . SER B 1 613 ? 20.281 -21.562 -43.406 1 32.5 613 SER B CA 1
ATOM 9472 C C . SER B 1 613 ? 18.938 -21.531 -42.656 1 32.5 613 SER B C 1
ATOM 9474 O O . SER B 1 613 ? 18.078 -20.703 -42.969 1 32.5 613 SER B O 1
ATOM 9476 N N . TYR B 1 614 ? 18.531 -22.562 -42 1 28.34 614 TYR B N 1
ATOM 9477 C CA . TYR B 1 614 ? 17.219 -22.406 -41.406 1 28.34 614 TYR B CA 1
ATOM 9478 C C . TYR B 1 614 ? 17.281 -21.516 -40.156 1 28.34 614 TYR B C 1
ATOM 9480 O O . TYR B 1 614 ? 16.281 -21.328 -39.469 1 28.34 614 TYR B O 1
ATOM 9488 N N . ILE B 1 615 ? 18.5 -21.25 -39.625 1 26.77 615 ILE B N 1
ATOM 9489 C CA . ILE B 1 615 ? 18.359 -20.328 -38.5 1 26.77 615 ILE B CA 1
ATOM 9490 C C . ILE B 1 615 ? 18.078 -18.922 -39.031 1 26.77 615 ILE B C 1
ATOM 9492 O O . ILE B 1 615 ? 17.859 -17.984 -38.25 1 26.77 615 ILE B O 1
ATOM 9496 N N . VAL B 1 616 ? 18.047 -18.609 -40.469 1 26.08 616 VAL B N 1
ATOM 9497 C CA . VAL B 1 616 ? 17.672 -17.203 -40.625 1 26.08 616 VAL B CA 1
ATOM 9498 C C . VAL B 1 616 ? 16.156 -17.047 -40.469 1 26.08 616 VAL B C 1
ATOM 9500 O O . VAL B 1 616 ? 15.375 -17.812 -41.031 1 26.08 616 VAL B O 1
#

Foldseek 3Di:
DPPCPDFPPPDDPLDDLPPPPPPDDDDFPDPVLNVLLVQQSSLCSDPCSCVQQPPVPPVPDPDDNRSGGAAALVSQLVNCVRCCVGCVVLNVDPSVVSCVVRYDDDQGQHPVRLCPVPVVPDQAPDPDPDDPPVRPPPSPRQFWAWAFLDFQAQAWFFKEAQLLPQQWIWTDHQLWFIWIQGNVSDTDPDTQTHDNVFADFDQDFQQPFGWHEKDHQPVCNPFQKIKTWGWGAPDDDQDFAADIKIWIWMWGGDPVDNSHIDPVRIGTQDIATAHARALARQYWDAFLVRKIKGAGAQSLADPVNCVRRPCSHQCHQFIFIWAQPDPDPVHRTHQDPPAPCCPPPPHDSRGFEGQFHRKADWEWDNPCCDPVSDTFIKIKGALANSHQAIDIDRRHGHYHSNPVRNRHDDGGWNTWYAFCADQDPSSHRWIWIGHFSGWIKTWDDDPPDPDRDIDIDTRHYDDCVVRVDHDAATWNDKYATSRRWIKTWGFNDSGSVGSRITIITIHRCVSPDDDDDDDDAPLVPQQDQADADPVGFGGHDPQFDDRRRQAGHAVVAAPPPWGCRHRQQTDEPPQFDDSSSPDGPDPDPDPPDCPDPVVVVVVVVVVVVVVVVVVD/DPPCPDDDPPDDPLDDLPPPPPPDDDDFPDPVLNVLLVQQSSLCSDPCSCVQQPPPPPPPDPRPPSRGGAAALVSLLVNCVRCCVGCVVQNVDPSVVSCVVRHDDDQGQHPVRLCPVPVVPDQAPDPDPDDDPVCPPPSPGQAWAWAFLDFQAQAWFFKEAQLLPQQWIWTDHFLAFIWIQGNVSDTDPDTQTHDNVFADFDQDFQQPFGWHEKDHQPVCNPFQKIKTWGWGAPDDDQDFAADIKIWIWMWGGDPVDNSHTDPVRIGTQDIAGAHARALAQQYWDAFLVRKIKGAGAQSLADPVNCVRRPCSHQCHQFIFIWAQPDPDPVHRTHQDPPAPCCPPPPHDSRGFEGQAHRKADWEWDNPCCDPVSDTFIKIKGALANPHQAIDIDRRHGHYHSNPVRPRHDDGGWNTWYAFCADQDPSSHRWIWIGHFSGWIKTWDDDPPDPDRDIDIDTRHYDDCVVRVDHDAATWNDKYATSRRWIKTWGANDSGSPGSRITIITIHRCVSPDDDDDDDDAPLVPQQDQADADPVGFGGHDPQFDDRRRQAGHAVVAAPPPWGCRHRQQTDEPPQFDDSRSPDGPDPDDDPPDCPDPVVVVVVVVVVVVVVVVVVD

Organism: Esox lucius (NCBI:txid8010)

Radius of gyration: 40.19 Å; Cα contacts (8 Å, |Δi|>4): 2722; chains: 2; bounding box: 103×119×94 Å

Sequence (1232 aa):
MCLSISKLVFTDVIGPCCVCSLPQIFSTNNTECSRLLEEIKCARCSPNAQVLFHSAESDKVPLREPHLPRLCQDYCREFYYTCRGHIPELFQADVDEFCQYYGKRDGGLCFPDFQRKQTRGQDSNYLGDENVEDINRKHKHNCYCAQEVLSGLRQPVAVVHCGDGSQRLFVLEREGFVRVLTHNMELLKEPFLDIHKMVQSGLKGGDERGLLSLAFHPNYKKNGKLYVSYTTNQERWAIGPHDHILRVVEYTVSRKNPNMVESRTTRVLMEVAELHRKHLGGQLLFGPDGLLHIVLGDGMITLDDMEEMDGLSDFTGSVLRVDVDTDCCAAPYSIPRNNPYFNSTNQPPEIFAHGLHDPGRCAVDRDSTDINGSLSLLCTDASGKNSSAGRILEITKGKDYGESLLPGGGAAPVGGFVYRGCQSRRLYGSYVFGDKNGNLRILQKSTAAMRGHWQEKSLCLGTSSFCGSALVGHILGFGEDELGEVYILASSKSMAQSHSGKLYKLVDPKRQAEAPELLGTACSWQCKNGHCTPTGTCCCSAGWEGPFCRVAKCEPACRSGGVCVEPNACLCKSGYSGAECEKGERGMPSDQEKDGILDHIIDMTSYLLDLTSYIVMCLSISKLVFTDVIGPCCVCSLPQIFSTNNTECSRLLEEIKCARCSPNAQVLFHSAESDKVPLREPHLPRLCQDYCREFYYTCRGHIPELFQADVDEFCQYYGKRDGGLCFPDFQRKQTRGQDSNYLGDENVEDINRKHKHNCYCAQEVLSGLRQPVAVVHCGDGSQRLFVLEREGFVRVLTHNMELLKEPFLDIHKMVQSGLKGGDERGLLSLAFHPNYKKNGKLYVSYTTNQERWAIGPHDHILRVVEYTVSRKNPNMVESRTTRVLMEVAELHRKHLGGQLLFGPDGLLHIVLGDGMITLDDMEEMDGLSDFTGSVLRVDVDTDCCAAPYSIPRNNPYFNSTNQPPEIFAHGLHDPGRCAVDRDSTDINGSLSLLCTDASGKNSSAGRILEITKGKDYGESLLPGGGAAPVGGFVYRGCQSRRLYGSYVFGDKNGNLRILQKSTAAMRGHWQEKSLCLGTSSFCGSALVGHILGFGEDELGEVYILASSKSMAQSHSGKLYKLVDPKRQAEAPELLGTACSWQCKNGHCTPTGTCCCSAGWEGPFCRVAKCEPACRSGGVCVEPNACLCKSGYSGAECEKGERGMPSDQEKDGILDHIIDMTSYLLDLTSYIV

Solvent-accessible surface area (backbone atoms only — not comparable to full-atom values): 66920 Å² total; per-residue (Å²): 133,77,76,75,70,73,80,52,73,62,79,75,77,76,66,69,79,66,84,58,86,59,76,87,65,88,78,48,92,46,67,68,36,35,50,54,48,52,51,53,58,47,43,67,67,37,95,50,22,60,58,26,50,43,60,82,81,59,71,77,61,83,68,68,83,60,86,59,49,20,14,29,63,69,54,29,50,50,47,42,72,59,25,34,85,63,40,50,89,80,47,82,54,58,66,67,59,42,33,65,71,40,16,44,58,96,92,58,59,12,36,78,75,48,37,71,68,69,66,80,62,82,71,43,64,66,80,73,83,71,78,77,77,84,63,74,74,83,62,81,68,55,30,30,22,33,40,78,67,45,71,61,32,43,43,52,50,41,38,39,39,56,74,60,49,26,48,36,35,38,40,32,26,25,58,20,40,28,33,37,28,41,68,85,62,45,70,50,87,63,53,27,38,81,42,46,89,59,29,40,54,56,67,54,76,76,47,65,44,6,38,50,29,66,30,53,35,93,57,18,68,58,56,29,34,32,34,39,23,31,21,22,65,86,69,89,74,80,71,60,84,56,64,37,30,40,34,32,32,36,38,31,51,22,59,88,38,68,65,28,52,34,75,87,51,60,40,76,68,45,72,36,55,29,67,49,58,39,34,54,45,37,41,44,45,67,48,95,83,64,32,40,31,41,35,27,5,30,23,81,62,48,75,74,51,46,70,61,28,71,66,46,50,70,58,49,8,19,31,31,40,36,29,50,79,31,77,53,72,90,42,72,54,42,67,47,80,83,30,69,25,49,86,45,91,86,46,67,34,43,38,28,27,37,38,42,31,38,39,31,40,60,23,70,48,81,81,53,60,42,92,88,63,52,72,52,36,37,29,21,24,31,32,37,94,88,41,64,22,17,39,79,40,73,61,46,84,57,42,68,48,62,81,68,53,56,48,36,83,56,70,38,40,36,19,41,41,56,34,60,26,47,70,36,73,88,51,45,73,27,37,35,35,28,21,41,64,56,52,35,34,33,41,38,74,55,77,80,67,87,70,93,51,76,43,79,43,70,50,50,70,35,49,41,89,78,51,73,25,48,81,61,47,32,38,50,28,56,24,43,45,70,68,31,42,44,32,38,27,23,24,66,53,79,50,50,88,38,52,46,9,31,35,26,35,63,40,46,56,86,69,51,68,39,81,74,67,58,52,76,39,70,31,74,73,54,30,73,38,41,47,63,34,68,70,48,40,38,34,48,36,93,42,33,36,68,79,34,12,78,41,39,40,32,84,72,64,43,28,85,81,20,42,44,76,38,59,60,35,39,48,48,44,92,66,34,40,66,73,36,17,73,45,64,51,97,86,65,78,78,82,70,72,84,82,54,72,60,61,62,52,52,55,52,51,56,52,52,53,59,61,54,60,71,73,106,132,77,76,73,71,72,75,68,74,76,81,78,75,81,66,69,81,67,83,58,86,61,74,87,63,90,78,48,90,46,67,68,35,33,51,51,46,51,52,51,59,47,42,68,69,37,95,52,21,61,59,25,50,45,64,84,80,61,72,78,66,81,81,66,81,74,72,66,48,19,14,28,62,68,54,28,49,49,48,40,70,59,24,35,84,62,42,52,89,80,46,83,53,56,66,67,58,41,34,64,71,38,16,44,58,96,91,56,60,13,33,77,76,53,41,69,68,70,64,80,61,80,75,42,64,64,81,73,83,71,78,77,76,86,61,74,75,84,61,82,69,55,29,29,22,33,40,78,66,46,70,60,32,43,45,51,48,41,36,39,41,57,76,60,49,27,48,36,35,37,41,31,25,26,60,19,39,28,33,38,25,41,68,85,62,45,72,50,87,64,54,28,39,81,42,45,88,58,28,40,55,55,68,53,74,77,46,64,44,6,37,49,29,64,31,54,36,94,57,18,69,55,57,30,35,32,35,39,22,32,22,22,65,83,71,87,73,81,73,59,83,55,65,36,31,40,36,34,31,35,37,30,48,23,59,88,39,69,63,29,51,33,75,89,52,61,40,78,67,46,73,34,53,29,66,51,56,38,34,54,46,37,42,46,44,69,46,94,85,63,33,40,32,41,35,27,6,29,24,80,62,48,75,73,50,47,69,59,27,72,63,46,49,72,59,49,7,19,32,31,39,34,30,49,78,33,76,54,72,91,44,73,53,43,68,47,79,83,30,68,25,48,85,45,89,85,46,68,36,42,40,28,25,38,38,42,32,38,38,32,40,60,25,71,46,81,80,53,62,42,91,87,64,50,72,51,35,38,29,20,24,31,33,37,95,84,41,63,20,17,39,78,40,74,60,48,83,56,42,68,49,63,80,68,54,58,61,36,88,53,68,37,38,37,18,42,41,55,33,59,27,47,72,37,74,88,48,46,74,27,36,34,34,29,21,41,69,56,51,36,33,32,42,38,75,53,77,80,64,85,67,94,49,76,43,79,42,69,51,53,69,35,48,41,88,77,51,72,25,50,81,62,48,32,37,52,28,56,26,44,44,70,67,30,44,44,32,38,27,24,25,66,55,78,50,50,89,40,52,46,9,33,34,26,35,66,38,46,56,86,70,49,70,38,82,75,66,57,51,77,39,69,30,75,73,54,32,72,37,41,48,64,35,69,70,48,41,39,34,47,38,95,41,35,35,69,77,35,11,77,41,38,40,32,84,73,64,40,27,84,81,20,43,46,75,36,60,62,34,39,47,48,42,93,65,34,40,66,73,35,16,73,44,63,52,95,86,66,78,77,81,74,72,85,80,55,72,60,62,61,51,50,55,52,51,56,53,53,52,60,61,54,59,72,71,106

pLDDT: mean 75.04, std 21.66, range [16.86, 98.75]